Protein AF-0000000084400041 (afdb_homodimer)

pLDDT: mean 83.88, std 23.7, range [15.2, 98.75]

Secondary structure (DSSP, 8-state):
--------------------------------------------------------------HHHHHHHHHHHHHHHHHHHHHTHHHHHHHHH--EEEEEGGGTTSPPPBSPPPGGG---SSHHHHHHHHHHSPP--HHHHHHHHHHHS-TTSTTTTT-GGGTTHHHHHHH--HHHHHHHHHHHHHHHHHHHHTT--SS--GGGGTTS-GGGSEEEEEE--SHHHHHHHHHHHHIIIIIS---S-EEEEE-TTS---HHHHHHHHHHHT-EEEE-----TTS--THHHHHHHHH---SEEEEE-TTEEE-S-GGGGGGSHHHHHHSEEEEE-S-PPPTT-THHHHHT----SS-PPEEEEEEEEETTTTTTTHHHHHHHHHHHHT-HHHHTTT-SSSHHHHHHHHHHHT--BEE-SB--EEEEEEE-TTS-EEEEEEEEEEEEE----GGGTT-TT--PPEEEEE-TTGGG--S--HHHHTSEEEEESS-BTT-GGGGGEEEEE-SS-EEEEE-SS--STTSTT---S---EEEEEHHHHTTT-HHHHHHHHHHHHHHHHHH-/--------------------------------------------------------------HHHHHHHHHHHHHHHHHHHHHTHHHHHHHHH--EEEEEGGGTTSPPPBSPPPGGG---SSHHHHHHHHHHSPP--HHHHHHHHHHHS-TTSTTTTT-GGGTTHHHHHHH--HHHHHHHHHHHHHHHHHHHHTT--SS--GGGGTTS-GGGSEEEEEE--SHHHHHHHHHHHHIIIIIS---S-EEEEE-TTS---HHHHHHHHHHHT-EEEE-----TTS--THHHHHHHHH---SEEEEE-TTEEE-S-GGGGGGSHHHHHHSEEEEE-S-PPPTT-THHHHHT----TT-PPEEEEEEEEETTTTTTTHHHHHHHHHHHHT-HHHHTTT-SSSHHHHHHHHHHHT--BEE-SBPPEEEEEEE-TTS-EEEEEEEEEEEEE----GGGTT-TT--PPEEEEE-TTGGG--S--HHHHTSEEEEESS-BTT-GGGGGEEEEE-SS-EEEEE-SS--STTSTT---S---EEEEEHHHHTTT-HHHHHHHHHHHHHHHHHH-

Organism: NCBI:txid1296121

Nearest PDB structures (foldseek):
  3t7n-assembly1_A  TM=7.115E-01  e=1.017E-06  Homo sapiens
  3u2w-assembly1_B  TM=6.790E-01  e=1.138E-06  Homo sapiens
  5gvv-assembly1_A  TM=6.765E-01  e=2.997E-05  Streptococcus pneumoniae
  3tzt-assembly1_A  TM=6.043E-01  e=4.978E-05  Anaerococcus prevotii DSM 20548
  5tzi-assembly1_C  TM=4.618E-01  e=3.618E-03  Staphylococcus aureus

Foldseek 3Di:
DDPPCPDPPPDDDDPDDDDPPVPPDDPDDDDDPDPPDPPPPPPPPPPPPPVPPPPVPPPPCDPVNVVVVVVVCCVVVVVVCVVCVVVVVCVVVDDDDDDQVLQVLFDDWDQFDDCVVVQDLDQVSLLVVQLPFAQDQLVVQVVLLCVQVPPPFLCQPPPPLCPPLLVVLRPCGSVNLNVLSVLLVVLVVVCVVVPHDQFDDPVLCPVPDPLQQEAEEEEDFDALLVLLLVQQLCCQCPPQNAPRAYEYEYEPVGPPDPVVVVCVCVVRVYHYHYDDDQDPVRDRQLVVLRCVLPGSHQKYKYAYSQKHFLHHVVQQCQFPQCVVFFKEFEADRGAHRSSQNLCSSLNHHHHPLDHFGDVRIMIGGCCGSNNNLSNLSSQLSVLQVCCVSCVSRDPHSRVSSSSSSNNSNGTHHYAFFHKWFFWFQAWLAAHGHPDTFGQKIFDFGGHHPVSSSPSPDGGATTIIRRPRVLQGANHDLQTGGFKIKAKPPTTSRDPLCSQWHFDDPVTGGDTDGHDWDQDPPTVVHPVPHIDMDMDTVCVSSPVDSSVVVSSVCSVVSNVSSVD/DDPVPVPPDPPDPDPDDDDDDDDDDDDDDDDDDDDDDPDDPPPDPPVPPPVPPPPPPPPPCDPVNVVVVVVVCCVVVVVVCVVCVVVVVCVVVDDDDDDQVLQVLFDDWDQFDDCVVVQDLDQVSLLVVQLPFAQDQLVVQVVLLCVQVPDPFLCQPPPPLCPPLLVVLRPCGSVNLNVLSVLLVVLVVVCVVVPHDQFDDPVLCVVPDPLQQEAEEEEDFDALLVLLLVQQLCCQCPPQNAPRAYEYEYEPVGPPDPVVVVCVCVVRVYHYHYDDDQDPVRDRQLVVLRCVRPGSHQKYKYAYSQKHFLHHVVQQCQFPQCVVFFKEFEADRGAHRSSQNLCSSLNHHHHPLDHFGDVRIMIGGCCGSNNNVSNLSSQLSVLQVCCVSCVSRDPGSRVSSSSSSNNSNGTHHYAFFHKWFFWFQAWLAAHGHPDTFGQKIFTFGGHHPVSSSPSPDGGATTMIRRPRVLQGANHDLQTGGFKIKAKPPTTSRDPLCSQWHFDDPVTGGDTDGHDWDQDPPTVVHPVPHIDMDMDTVCVSSPVDSSVVVSSVCSVVSNVSSVD

Solvent-accessible surface area (backbone atoms only — not comparable to full-atom values): 61338 Å² total; per-residue (Å²): 128,82,75,77,70,78,78,74,86,73,77,69,73,75,81,76,80,85,79,74,79,65,77,73,72,78,76,77,78,77,80,77,72,78,72,76,79,76,74,72,76,75,74,79,77,74,77,76,76,72,80,78,76,77,75,77,75,72,81,72,71,48,70,64,53,51,47,48,50,51,46,48,49,44,60,57,43,43,54,52,42,58,76,35,34,68,58,53,52,40,61,73,46,54,39,72,47,77,43,58,57,22,38,64,58,54,68,75,68,42,52,45,62,65,73,87,71,67,71,58,83,42,71,66,51,22,51,49,50,43,70,63,40,37,60,49,48,47,79,40,45,42,44,60,8,24,56,39,24,25,55,75,34,56,48,26,76,67,38,70,83,51,60,81,33,64,66,58,26,52,64,49,39,34,69,52,30,53,48,55,51,48,50,54,52,51,49,55,49,49,40,44,73,72,68,46,79,52,58,46,55,72,78,78,46,67,90,49,54,77,74,54,28,44,30,36,42,35,49,51,37,48,72,62,44,32,56,35,30,50,52,25,45,44,34,42,47,72,69,52,53,50,83,61,45,35,40,36,31,25,44,75,90,31,64,73,50,64,66,59,50,51,48,50,30,67,73,58,62,44,42,83,40,76,47,85,74,77,44,91,85,64,57,62,70,64,51,55,58,52,44,60,72,68,45,76,44,45,30,37,39,39,37,37,25,57,28,37,59,64,49,48,69,76,60,54,72,61,11,50,51,30,70,72,29,24,22,32,32,34,54,45,77,53,38,77,48,42,67,47,43,57,33,46,50,36,55,44,76,42,57,65,76,61,60,37,41,32,70,50,36,39,38,42,26,32,55,17,67,79,3,42,39,35,35,31,52,52,46,20,46,54,44,64,75,32,47,93,78,35,46,86,72,32,89,60,66,33,42,31,50,56,49,28,27,38,34,49,35,36,50,33,25,56,40,38,40,48,54,25,33,21,8,18,47,29,46,66,65,28,43,82,38,92,51,76,30,16,30,28,34,34,35,48,34,59,49,45,68,90,44,49,57,36,59,83,67,70,56,54,60,26,32,41,32,32,78,50,45,66,75,37,43,66,53,46,42,85,35,51,65,37,28,32,40,31,50,61,58,34,46,52,78,42,76,71,42,59,35,48,43,62,40,78,71,88,66,28,45,43,76,44,64,50,43,54,46,6,39,82,86,39,76,64,20,63,60,73,56,42,41,72,43,74,44,49,35,47,63,72,50,64,65,34,73,66,35,55,46,52,58,56,44,28,50,56,52,45,52,52,46,68,106,131,80,77,76,72,73,79,73,80,75,82,76,78,80,79,85,77,80,86,82,88,92,85,80,92,86,84,83,81,89,78,89,76,85,76,82,83,78,79,74,84,77,78,81,77,73,79,78,76,72,80,78,79,79,77,78,77,71,82,74,73,48,70,66,54,50,45,48,51,50,46,48,48,44,60,59,42,44,54,53,42,58,76,36,34,67,57,54,52,40,61,74,46,52,39,71,48,76,45,57,57,23,39,63,58,54,67,76,69,42,53,44,62,66,73,86,71,68,72,57,84,42,71,66,52,21,52,51,51,43,69,64,40,37,60,48,48,48,82,41,45,43,44,60,8,23,55,39,25,25,54,77,33,57,48,28,77,67,37,72,83,50,60,80,33,63,66,58,27,51,64,49,39,33,69,51,29,51,48,54,50,47,50,54,51,51,49,56,49,48,40,45,74,74,68,46,80,52,59,46,55,71,78,80,47,66,90,50,56,76,74,53,29,44,29,35,42,37,48,52,37,48,72,63,44,33,57,36,30,48,52,26,46,44,35,41,47,73,71,53,52,50,81,61,45,33,39,37,33,25,43,75,91,31,66,75,49,64,66,59,49,49,48,50,29,66,74,57,62,44,42,83,41,76,48,85,75,77,42,93,84,65,58,61,69,62,50,54,56,53,45,60,71,66,44,76,43,46,27,36,38,38,37,37,24,56,29,37,60,62,49,47,70,76,60,53,73,59,11,51,51,31,69,72,30,25,22,32,32,35,54,45,76,52,39,77,47,43,68,47,42,57,32,48,49,36,54,44,76,42,58,67,76,60,60,37,40,32,71,50,35,39,38,41,26,32,55,18,67,79,4,42,40,35,35,31,52,51,47,20,45,53,44,63,74,33,48,90,78,35,45,84,71,33,90,59,67,32,42,30,50,56,50,27,28,39,34,49,36,36,49,34,24,56,42,38,41,49,53,26,32,21,8,18,46,28,45,66,64,28,44,83,39,94,52,77,30,16,32,27,34,35,37,49,35,57,48,44,68,91,44,49,56,36,61,82,66,72,56,56,62,26,32,42,34,34,78,50,45,67,77,37,42,65,54,46,40,86,36,51,64,37,27,33,38,32,52,60,58,35,46,52,80,41,77,70,42,58,34,48,43,65,38,78,70,87,68,29,43,44,76,43,65,52,44,53,45,7,39,83,85,39,78,63,21,63,60,72,56,42,39,70,43,76,42,50,35,46,63,72,49,64,66,34,72,66,35,55,48,52,58,56,45,28,48,56,54,46,51,51,47,68,106

InterPro domains:
  IPR022751 Alpha-mannosyltransferase [PF11051] (214-337)
  IPR022751 Alpha-mannosyltransferase [PF11051] (357-443)
  IPR029044 Nucleotide-diphospho-sugar transferases [SSF53448] (216-408)

Radius of gyration: 38.24 Å; Cα contacts (8 Å, |Δi|>4): 2028; chains: 2; bounding box: 126×103×110 Å

Sequence (1126 aa):
MIPFTPPTAYVRLPISSPPSESSTAYSPCSSRSSSPQTQSYLLKSSPLAYPMSSSSKRFRIRPIQAFIILSILLVVSLPLLHYRREEVKGYFQSNYIKTDISQKHIPPPSGGLSEHLKIPLTLEARLNHLLAKPALWQWEMELQNRHQCPFYTFSRNTYFFHDGKPEQWEKVSPTEIRRYRSKMIDYLRTVEREGGKLVWDDSMERDIPLEDRRGIILTGGEGKSLARLKINLHMLRNILRTTLPIEVYHFPDELQDANERAKLVQEYDIRLKEVNGKAPDGKSWLIKNSAFLASNFTEFVYMDSDNIPLVDPRTLFDSIEYQQSGSVFWADLNKDHPDNAIFRIVGKTCTDEHWPAEAGQMLFDKRGNSGLNLAILHLSNHMMTNPDMYGFLSYGDKDTFRFSFYALGLPYQQAPKIFATTGGYQTQNGESSLDFCGHSMIQWGLTPLSARHDPSYHPPPAFLHTILAKHRQNLQPSKLFSHIKRPRLDGIAEPLLVRTLYEFTGDCFALTLKGPDGAPDAENSMRDGQGVDMYPLKDVLNDGHVWKEVERLSEDFVKINQNMIPFTPPTAYVRLPISSPPSESSTAYSPCSSRSSSPQTQSYLLKSSPLAYPMSSSSKRFRIRPIQAFIILSILLVVSLPLLHYRREEVKGYFQSNYIKTDISQKHIPPPSGGLSEHLKIPLTLEARLNHLLAKPALWQWEMELQNRHQCPFYTFSRNTYFFHDGKPEQWEKVSPTEIRRYRSKMIDYLRTVEREGGKLVWDDSMERDIPLEDRRGIILTGGEGKSLARLKINLHMLRNILRTTLPIEVYHFPDELQDANERAKLVQEYDIRLKEVNGKAPDGKSWLIKNSAFLASNFTEFVYMDSDNIPLVDPRTLFDSIEYQQSGSVFWADLNKDHPDNAIFRIVGKTCTDEHWPAEAGQMLFDKRGNSGLNLAILHLSNHMMTNPDMYGFLSYGDKDTFRFSFYALGLPYQQAPKIFATTGGYQTQNGESSLDFCGHSMIQWGLTPLSARHDPSYHPPPAFLHTILAKHRQNLQPSKLFSHIKRPRLDGIAEPLLVRTLYEFTGDCFALTLKGPDGAPDAENSMRDGQGVDMYPLKDVLNDGHVWKEVERLSEDFVKINQN

Structure (mmCIF, N/CA/C/O backbone):
data_AF-0000000084400041-model_v1
#
loop_
_entity.id
_entity.type
_entity.pdbx_description
1 polymer 'Alpha 1,2-mannosyltransferase'
#
loop_
_atom_site.group_PDB
_atom_site.id
_atom_site.type_symbol
_atom_site.label_atom_id
_atom_site.label_alt_id
_atom_site.label_comp_id
_atom_site.label_asym_id
_atom_site.label_entity_id
_atom_site.label_seq_id
_atom_site.pdbx_PDB_ins_code
_atom_site.Cartn_x
_atom_site.Cartn_y
_atom_site.Cartn_z
_atom_site.occupancy
_atom_site.B_iso_or_equiv
_atom_site.auth_seq_id
_atom_site.auth_comp_id
_atom_site.auth_asym_id
_atom_site.auth_atom_id
_atom_site.pdbx_PDB_model_num
ATOM 1 N N . MET A 1 1 ? -43.969 3.939 -29.812 1 18.12 1 MET A N 1
ATOM 2 C CA . MET A 1 1 ? -43.375 4.785 -28.797 1 18.12 1 MET A CA 1
ATOM 3 C C . MET A 1 1 ? -44.094 4.66 -27.469 1 18.12 1 MET A C 1
ATOM 5 O O . MET A 1 1 ? -44.219 5.633 -26.719 1 18.12 1 MET A O 1
ATOM 9 N N . ILE A 1 2 ? -44.688 3.596 -27.156 1 20.03 2 ILE A N 1
ATOM 10 C CA . ILE A 1 2 ? -45.875 3.623 -26.328 1 20.03 2 ILE A CA 1
ATOM 11 C C . ILE A 1 2 ? -45.531 4.133 -24.938 1 20.03 2 ILE A C 1
ATOM 13 O O . ILE A 1 2 ? -44.531 3.76 -24.359 1 20.03 2 ILE A O 1
ATOM 17 N N . PRO A 1 3 ? -46.125 5.168 -24.406 1 20.48 3 PRO A N 1
ATOM 18 C CA . PRO A 1 3 ? -46.125 6.184 -23.359 1 20.48 3 PRO A CA 1
ATOM 19 C C . PRO A 1 3 ? -46.281 5.59 -21.953 1 20.48 3 PRO A C 1
ATOM 21 O O . PRO A 1 3 ? -46.5 6.324 -21 1 20.48 3 PRO A O 1
ATOM 24 N N . PHE A 1 4 ? -45.625 4.477 -21.844 1 20.22 4 PHE A N 1
ATOM 25 C CA . PHE A 1 4 ? -46 3.596 -20.75 1 20.22 4 PHE A CA 1
ATOM 26 C C . PHE A 1 4 ? -45.781 4.27 -19.406 1 20.22 4 PHE A C 1
ATOM 28 O O . PHE A 1 4 ? -44.688 4.766 -19.141 1 20.22 4 PHE A O 1
ATOM 35 N N . THR A 1 5 ? -46.812 4.824 -18.828 1 19.77 5 THR A N 1
ATOM 36 C CA . THR A 1 5 ? -47.219 5.719 -17.766 1 19.77 5 THR A CA 1
ATOM 37 C C . THR A 1 5 ? -46.875 5.133 -16.391 1 19.77 5 THR A C 1
ATOM 39 O O . THR A 1 5 ? -47.438 4.133 -15.977 1 19.77 5 THR A O 1
ATOM 42 N N . PRO A 1 6 ? -45.656 5.059 -16.062 1 20.03 6 PRO A N 1
ATOM 43 C CA . PRO A 1 6 ? -45.25 4.164 -14.969 1 20.03 6 PRO A CA 1
ATOM 44 C C . PRO A 1 6 ? -45.812 4.621 -13.617 1 20.03 6 PRO A C 1
ATOM 46 O O . PRO A 1 6 ? -45.531 5.738 -13.18 1 20.03 6 PRO A O 1
ATOM 49 N N . PRO A 1 7 ? -46.969 4.188 -13.234 1 18.14 7 PRO A N 1
ATOM 50 C CA . PRO A 1 7 ? -47.75 4.801 -12.156 1 18.14 7 PRO A CA 1
ATOM 51 C C . PRO A 1 7 ? -47 4.828 -10.828 1 18.14 7 PRO A C 1
ATOM 53 O O . PRO A 1 7 ? -46.031 4.059 -10.633 1 18.14 7 PRO A O 1
ATOM 56 N N . THR A 1 8 ? -47.125 5.863 -9.961 1 18.53 8 THR A N 1
ATOM 57 C CA . THR A 1 8 ? -46.719 6.68 -8.82 1 18.53 8 THR A CA 1
ATOM 58 C C . THR A 1 8 ? -46.938 5.93 -7.508 1 18.53 8 THR A C 1
ATOM 60 O O . THR A 1 8 ? -46.719 6.484 -6.43 1 18.53 8 THR A O 1
ATOM 63 N N . ALA A 1 9 ? -46.969 4.551 -7.586 1 17.33 9 ALA A N 1
ATOM 64 C CA . ALA A 1 9 ? -47.875 4.176 -6.492 1 17.33 9 ALA A CA 1
ATOM 65 C C . ALA A 1 9 ? -47.25 4.523 -5.137 1 17.33 9 ALA A C 1
ATOM 67 O O . ALA A 1 9 ? -46.062 4.262 -4.902 1 17.33 9 ALA A O 1
ATOM 68 N N . TYR A 1 10 ? -47.812 5.449 -4.285 1 17.5 10 TYR A N 1
ATOM 69 C CA . TYR A 1 10 ? -47.688 6.285 -3.094 1 17.5 10 TYR A CA 1
ATOM 70 C C . TYR A 1 10 ? -47.531 5.434 -1.842 1 17.5 10 TYR A C 1
ATOM 72 O O . TYR A 1 10 ? -46.75 5.77 -0.954 1 17.5 10 TYR A O 1
ATOM 80 N N . VAL A 1 11 ? -48.062 4.23 -1.635 1 16.67 11 VAL A N 1
ATOM 81 C CA . VAL A 1 11 ? -48.938 4.328 -0.474 1 16.67 11 VAL A CA 1
ATOM 82 C C . VAL A 1 11 ? -48.156 4.023 0.798 1 16.67 11 VAL A C 1
ATOM 84 O O . VAL A 1 11 ? -48.562 4.43 1.893 1 16.67 11 VAL A O 1
ATOM 87 N N . ARG A 1 12 ? -46.875 3.668 0.849 1 16.41 12 ARG A N 1
ATOM 88 C CA . ARG A 1 12 ? -46.875 2.516 1.745 1 16.41 12 ARG A CA 1
ATOM 89 C C . ARG A 1 12 ? -47 2.955 3.201 1 16.41 12 ARG A C 1
ATOM 91 O O . ARG A 1 12 ? -47.094 2.119 4.102 1 16.41 12 ARG A O 1
ATOM 98 N N . LEU A 1 13 ? -46.812 4.152 3.66 1 18.33 13 LEU A N 1
ATOM 99 C CA . LEU A 1 13 ? -45.969 4.086 4.848 1 18.33 13 LEU A CA 1
ATOM 100 C C . LEU A 1 13 ? -46.781 3.656 6.066 1 18.33 13 LEU A C 1
ATOM 102 O O . LEU A 1 13 ? -46.281 3.707 7.195 1 18.33 13 LEU A O 1
ATOM 106 N N . PRO A 1 14 ? -47.531 2.584 5.98 1 16.56 14 PRO A N 1
ATOM 107 C CA . PRO A 1 14 ? -48.5 2.625 7.082 1 16.56 14 PRO A CA 1
ATOM 108 C C . PRO A 1 14 ? -47.844 2.697 8.453 1 16.56 14 PRO A C 1
ATOM 110 O O . PRO A 1 14 ? -46.688 2.277 8.602 1 16.56 14 PRO A O 1
ATOM 113 N N . ILE A 1 15 ? -48.344 3.502 9.438 1 18.3 15 ILE A N 1
ATOM 114 C CA . ILE A 1 15 ? -48.25 4.156 10.742 1 18.3 15 ILE A CA 1
ATOM 115 C C . ILE A 1 15 ? -48.344 3.111 11.852 1 18.3 15 ILE A C 1
ATOM 117 O O . ILE A 1 15 ? -48.312 3.447 13.031 1 18.3 15 ILE A O 1
ATOM 121 N N . SER A 1 16 ? -48.312 1.705 11.438 1 15.2 16 SER A N 1
ATOM 122 C CA . SER A 1 16 ? -49.281 1.096 12.344 1 15.2 16 SER A CA 1
ATOM 123 C C . SER A 1 16 ? -48.875 1.288 13.797 1 15.2 16 SER A C 1
ATOM 125 O O . SER A 1 16 ? -47.75 1.748 14.078 1 15.2 16 SER A O 1
ATOM 127 N N . SER A 1 17 ? -48.781 0.179 14.516 1 15.86 17 SER A N 1
ATOM 128 C CA . SER A 1 17 ? -49.781 -0.266 15.508 1 15.86 17 SER A CA 1
ATOM 129 C C . SER A 1 17 ? -49.281 0.04 16.922 1 15.86 17 SER A C 1
ATOM 131 O O . SER A 1 17 ? -50.031 0.621 17.719 1 15.86 17 SER A O 1
ATOM 133 N N . PRO A 1 18 ? -48.5 -0.843 17.594 1 17.91 18 PRO A N 1
ATOM 134 C CA . PRO A 1 18 ? -49.25 -1.538 18.641 1 17.91 18 PRO A CA 1
ATOM 135 C C . PRO A 1 18 ? -49.094 -0.887 20 1 17.91 18 PRO A C 1
ATOM 137 O O . PRO A 1 18 ? -48.125 -0.138 20.234 1 17.91 18 PRO A O 1
ATOM 140 N N . PRO A 1 19 ? -49.906 -1.294 20.953 1 17.41 19 PRO A N 1
ATOM 141 C CA . PRO A 1 19 ? -50.594 -0.922 22.188 1 17.41 19 PRO A CA 1
ATOM 142 C C . PRO A 1 19 ? -49.688 -0.872 23.391 1 17.41 19 PRO A C 1
ATOM 144 O O . PRO A 1 19 ? -48.594 -1.494 23.375 1 17.41 19 PRO A O 1
ATOM 147 N N . SER A 1 20 ? -49.812 0.154 24.125 1 17.95 20 SER A N 1
ATOM 148 C CA . SER A 1 20 ? -49.375 0.788 25.359 1 17.95 20 SER A CA 1
ATOM 149 C C . SER A 1 20 ? -49.406 -0.193 26.531 1 17.95 20 SER A C 1
ATOM 151 O O . SER A 1 20 ? -49.312 0.211 27.688 1 17.95 20 SER A O 1
ATOM 153 N N . GLU A 1 21 ? -49.156 -1.556 26.172 1 16.44 21 GLU A N 1
ATOM 154 C CA . GLU A 1 21 ? -49.656 -2.359 27.281 1 16.44 21 GLU A CA 1
ATOM 155 C C . GLU A 1 21 ? -49.031 -1.958 28.609 1 16.44 21 GLU A C 1
ATOM 157 O O . GLU A 1 21 ? -47.812 -1.952 28.734 1 16.44 21 GLU A O 1
ATOM 162 N N . SER A 1 22 ? -49.656 -1.087 29.297 1 17.33 22 SER A N 1
ATOM 163 C CA . SER A 1 22 ? -49.469 -0.465 30.609 1 17.33 22 SER A CA 1
ATOM 164 C C . SER A 1 22 ? -49.281 -1.516 31.703 1 17.33 22 SER A C 1
ATOM 166 O O . SER A 1 22 ? -49.281 -1.189 32.875 1 17.33 22 SER A O 1
ATOM 168 N N . SER A 1 23 ? -49.062 -2.826 31.281 1 15.82 23 SER A N 1
ATOM 169 C CA . SER A 1 23 ? -49.562 -3.697 32.344 1 15.82 23 SER A CA 1
ATOM 170 C C . SER A 1 23 ? -48.906 -3.373 33.688 1 15.82 23 SER A C 1
ATOM 172 O O . SER A 1 23 ? -47.688 -3.111 33.719 1 15.82 23 SER A O 1
ATOM 174 N N . THR A 1 24 ? -49.656 -2.945 34.625 1 17.61 24 THR A N 1
ATOM 175 C CA . THR A 1 24 ? -49.688 -2.465 36 1 17.61 24 THR A CA 1
ATOM 176 C C . THR A 1 24 ? -49.031 -3.471 36.938 1 17.61 24 THR A C 1
ATOM 178 O O . THR A 1 24 ? -49.062 -3.309 38.156 1 17.61 24 THR A O 1
ATOM 181 N N . ALA A 1 25 ? -48.312 -4.48 36.312 1 15.45 25 ALA A N 1
ATOM 182 C CA . ALA A 1 25 ? -48.469 -5.641 37.188 1 15.45 25 ALA A CA 1
ATOM 183 C C . ALA A 1 25 ? -48.188 -5.273 38.656 1 15.45 25 ALA A C 1
ATOM 185 O O . ALA A 1 25 ? -47.594 -4.227 38.906 1 15.45 25 ALA A O 1
ATOM 186 N N . TYR A 1 26 ? -47.469 -6.191 39.25 1 16.02 26 TYR A N 1
ATOM 187 C CA . TYR A 1 26 ? -47.75 -7.059 40.406 1 16.02 26 TYR A CA 1
ATOM 188 C C . TYR A 1 26 ? -47.156 -6.477 41.688 1 16.02 26 TYR A C 1
ATOM 190 O O . TYR A 1 26 ? -46.031 -5.965 41.688 1 16.02 26 TYR A O 1
ATOM 198 N N . SER A 1 27 ? -48 -5.996 42.5 1 17.12 27 SER A N 1
ATOM 199 C CA . SER A 1 27 ? -47.938 -5.363 43.812 1 17.12 27 SER A CA 1
ATOM 200 C C . SER A 1 27 ? -47.062 -6.168 44.781 1 17.12 27 SER A C 1
ATOM 202 O O . SER A 1 27 ? -46.938 -5.812 45.969 1 17.12 27 SER A O 1
ATOM 204 N N . PRO A 1 28 ? -46.406 -7.312 44.25 1 17.16 28 PRO A N 1
ATOM 205 C CA . PRO A 1 28 ? -46.5 -8.25 45.375 1 17.16 28 PRO A CA 1
ATOM 206 C C . PRO A 1 28 ? -45.875 -7.688 46.656 1 17.16 28 PRO A C 1
ATOM 208 O O . PRO A 1 28 ? -45 -6.805 46.594 1 17.16 28 PRO A O 1
ATOM 211 N N . CYS A 1 29 ? -46.531 -8 47.688 1 17.23 29 CYS A N 1
ATOM 212 C CA . CYS A 1 29 ? -46.594 -7.707 49.125 1 17.23 29 CYS A CA 1
ATOM 213 C C . CYS A 1 29 ? -45.25 -7.934 49.781 1 17.23 29 CYS A C 1
ATOM 215 O O . CYS A 1 29 ? -44.406 -8.664 49.281 1 17.23 29 CYS A O 1
ATOM 217 N N . SER A 1 30 ? -45.25 -7.477 50.906 1 16.77 30 SER A N 1
ATOM 218 C CA . SER A 1 30 ? -44.438 -6.988 52.031 1 16.77 30 SER A CA 1
ATOM 219 C C . SER A 1 30 ? -43.688 -8.125 52.688 1 16.77 30 SER A C 1
ATOM 221 O O . SER A 1 30 ? -44.188 -9.227 52.844 1 16.77 30 SER A O 1
ATOM 223 N N . SER A 1 31 ? -42.406 -8.141 52.375 1 18.34 31 SER A N 1
ATOM 224 C CA . SER A 1 31 ? -41.312 -9.016 52.812 1 18.34 31 SER A CA 1
ATOM 225 C C . SER A 1 31 ? -41.375 -9.227 54.312 1 18.34 31 SER A C 1
ATOM 227 O O . SER A 1 31 ? -41.375 -8.258 55.062 1 18.34 31 SER A O 1
ATOM 229 N N . ARG A 1 32 ? -42.25 -10.188 54.719 1 17.33 32 ARG A N 1
ATOM 230 C CA . ARG A 1 32 ? -42.438 -10.562 56.125 1 17.33 32 ARG A CA 1
ATOM 231 C C . ARG A 1 32 ? -41.094 -10.664 56.844 1 17.33 32 ARG A C 1
ATOM 233 O O . ARG A 1 32 ? -40.094 -11.125 56.281 1 17.33 32 ARG A O 1
ATOM 240 N N . SER A 1 33 ? -40.938 -9.992 57.875 1 17.94 33 SER A N 1
ATOM 241 C CA . SER A 1 33 ? -39.938 -9.5 58.844 1 17.94 33 SER A CA 1
ATOM 242 C C . SER A 1 33 ? -39.281 -10.648 59.594 1 17.94 33 SER A C 1
ATOM 244 O O . SER A 1 33 ? -38.281 -10.445 60.281 1 17.94 33 SER A O 1
ATOM 246 N N . SER A 1 34 ? -39.812 -11.945 59.281 1 18.02 34 SER A N 1
ATOM 247 C CA . SER A 1 34 ? -39.75 -12.617 60.594 1 18.02 34 SER A CA 1
ATOM 248 C C . SER A 1 34 ? -38.312 -12.727 61.094 1 18.02 34 SER A C 1
ATOM 250 O O . SER A 1 34 ? -37.375 -12.758 60.281 1 18.02 34 SER A O 1
ATOM 252 N N . SER A 1 35 ? -38.094 -12.523 62.375 1 19.56 35 SER A N 1
ATOM 253 C CA . SER A 1 35 ? -37.125 -12.203 63.438 1 19.56 35 SER A CA 1
ATOM 254 C C . SER A 1 35 ? -36.188 -13.367 63.688 1 19.56 35 SER A C 1
ATOM 256 O O . SER A 1 35 ? -35.281 -13.266 64.5 1 19.56 35 SER A O 1
ATOM 258 N N . PRO A 1 36 ? -36.125 -14.344 62.688 1 20.08 36 PRO A N 1
ATOM 259 C CA . PRO A 1 36 ? -35.844 -15.508 63.531 1 20.08 36 PRO A CA 1
ATOM 260 C C . PRO A 1 36 ? -34.562 -15.336 64.375 1 20.08 36 PRO A C 1
ATOM 262 O O . PRO A 1 36 ? -33.719 -14.531 64 1 20.08 36 PRO A O 1
ATOM 265 N N . GLN A 1 37 ? -34.562 -15.938 65.562 1 21 37 GLN A N 1
ATOM 266 C CA . GLN A 1 37 ? -33.844 -15.969 66.812 1 21 37 GLN A CA 1
ATOM 267 C C . GLN A 1 37 ? -32.469 -16.578 66.688 1 21 37 GLN A C 1
ATOM 269 O O . GLN A 1 37 ? -32.312 -17.734 66.312 1 21 37 GLN A O 1
ATOM 274 N N . THR A 1 38 ? -31.625 -15.867 65.938 1 21.47 38 THR A N 1
ATOM 275 C CA . THR A 1 38 ? -30.312 -16.391 65.562 1 21.47 38 THR A CA 1
ATOM 276 C C . THR A 1 38 ? -29.547 -16.844 66.812 1 21.47 38 THR A C 1
ATOM 278 O O . THR A 1 38 ? -29.203 -16.016 67.688 1 21.47 38 THR A O 1
ATOM 281 N N . GLN A 1 39 ? -30 -18.016 67.375 1 20.95 39 GLN A N 1
ATOM 282 C CA . GLN A 1 39 ? -29.391 -18.547 68.562 1 20.95 39 GLN A CA 1
ATOM 283 C C . GLN A 1 39 ? -27.859 -18.578 68.438 1 20.95 39 GLN A C 1
ATOM 285 O O . GLN A 1 39 ? -27.328 -18.891 67.375 1 20.95 39 GLN A O 1
ATOM 290 N N . SER A 1 40 ? -27.188 -17.781 69.312 1 22.12 40 SER A N 1
ATOM 291 C CA . SER A 1 40 ? -25.812 -17.359 69.562 1 22.12 40 SER A CA 1
ATOM 292 C C . SER A 1 40 ? -24.906 -18.547 69.75 1 22.12 40 SER A C 1
ATOM 294 O O . SER A 1 40 ? -23.719 -18.391 70.062 1 22.12 40 SER A O 1
ATOM 296 N N . TYR A 1 41 ? -25.203 -19.734 69.062 1 21.3 41 TYR A N 1
ATOM 297 C CA . TYR A 1 41 ? -24.516 -20.828 69.75 1 21.3 41 TYR A CA 1
ATOM 298 C C . TYR A 1 41 ? -23.016 -20.578 69.812 1 21.3 41 TYR A C 1
ATOM 300 O O . TYR A 1 41 ? -22.438 -20.094 68.812 1 21.3 41 TYR A O 1
ATOM 308 N N . LEU A 1 42 ? -22.469 -20.328 71 1 22.41 42 LEU A N 1
ATOM 309 C CA . LEU A 1 42 ? -21.172 -19.984 71.562 1 22.41 42 LEU A CA 1
ATOM 310 C C . LEU A 1 42 ? -20.125 -21.031 71.188 1 22.41 42 LEU A C 1
ATOM 312 O O . LEU A 1 42 ? -20.125 -22.125 71.75 1 22.41 42 LEU A O 1
ATOM 316 N N . LEU A 1 43 ? -20.188 -21.5 69.875 1 20.72 43 LEU A N 1
ATOM 317 C CA . LEU A 1 43 ? -19.375 -22.719 69.812 1 20.72 43 LEU A CA 1
ATOM 318 C C . LEU A 1 43 ? -17.953 -22.453 70.25 1 20.72 43 LEU A C 1
ATOM 320 O O . LEU A 1 43 ? -17.359 -21.438 69.938 1 20.72 43 LEU A O 1
ATOM 324 N N . LYS A 1 44 ? -17.484 -23.172 71.312 1 24.83 44 LYS A N 1
ATOM 325 C CA . LYS A 1 44 ? -16.297 -23.281 72.188 1 24.83 44 LYS A CA 1
ATOM 326 C C . LYS A 1 44 ? -15.078 -23.672 71.312 1 24.83 44 LYS A C 1
ATOM 328 O O . LYS A 1 44 ? -15.016 -24.781 70.812 1 24.83 44 LYS A O 1
ATOM 333 N N . SER A 1 45 ? -14.625 -22.781 70.375 1 22.62 45 SER A N 1
ATOM 334 C CA . SER A 1 45 ? -13.531 -23.125 69.438 1 22.62 45 SER A CA 1
ATOM 335 C C . SER A 1 45 ? -12.273 -23.5 70.25 1 22.62 45 SER A C 1
ATOM 337 O O . SER A 1 45 ? -11.742 -22.688 71 1 22.62 45 SER A O 1
ATOM 339 N N . SER A 1 46 ? -12.305 -24.703 70.812 1 25.33 46 SER A N 1
ATOM 340 C CA . SER A 1 46 ? -11.148 -25.125 71.562 1 25.33 46 SER A CA 1
ATOM 341 C C . SER A 1 46 ? -9.859 -24.984 70.75 1 25.33 46 SER A C 1
ATOM 343 O O . SER A 1 46 ? -9.836 -25.328 69.562 1 25.33 46 SER A O 1
ATOM 345 N N . PRO A 1 47 ? -8.922 -24.094 71.188 1 25.44 47 PRO A N 1
ATOM 346 C CA . PRO A 1 47 ? -7.672 -23.625 70.625 1 25.44 47 PRO A CA 1
ATOM 347 C C . PRO A 1 47 ? -6.68 -24.75 70.312 1 25.44 47 PRO A C 1
ATOM 349 O O . PRO A 1 47 ? -6.176 -25.359 71.25 1 25.44 47 PRO A O 1
ATOM 352 N N . LEU A 1 48 ? -7.121 -25.922 69.688 1 24.22 48 LEU A N 1
ATOM 353 C CA . LEU A 1 48 ? -6.125 -26.984 69.75 1 24.22 48 LEU A CA 1
ATOM 354 C C . LEU A 1 48 ? -4.793 -26.516 69.188 1 24.22 48 LEU A C 1
ATOM 356 O O . LEU A 1 48 ? -4.738 -25.984 68.062 1 24.22 48 LEU A O 1
ATOM 360 N N . ALA A 1 49 ? -3.771 -26.203 70 1 25.56 49 ALA A N 1
ATOM 361 C CA . ALA A 1 49 ? -2.389 -25.734 69.875 1 25.56 49 ALA A CA 1
ATOM 362 C C . ALA A 1 49 ? -1.542 -26.719 69.062 1 25.56 49 ALA A C 1
ATOM 364 O O . ALA A 1 49 ? -1.167 -27.781 69.562 1 25.56 49 ALA A O 1
ATOM 365 N N . TYR A 1 50 ? -2.062 -27.25 67.938 1 25.22 50 TYR A N 1
ATOM 366 C CA . TYR A 1 50 ? -1.17 -28.297 67.438 1 25.22 50 TYR A CA 1
ATOM 367 C C . TYR A 1 50 ? 0.207 -27.734 67.125 1 25.22 50 TYR A C 1
ATOM 369 O O . TYR A 1 50 ? 0.317 -26.672 66.5 1 25.22 50 TYR A O 1
ATOM 377 N N . PRO A 1 51 ? 1.294 -28.062 67.938 1 29.92 51 PRO A N 1
ATOM 378 C CA . PRO A 1 51 ? 2.678 -27.594 67.75 1 29.92 51 PRO A CA 1
ATOM 379 C C . PRO A 1 51 ? 3.287 -27.953 66.438 1 29.92 51 PRO A C 1
ATOM 381 O O . PRO A 1 51 ? 3.316 -29.125 66.062 1 29.92 51 PRO A O 1
ATOM 384 N N . MET A 1 52 ? 2.82 -27.328 65.312 1 26.52 52 MET A N 1
ATOM 385 C CA . MET A 1 52 ? 3.363 -27.719 64 1 26.52 52 MET A CA 1
ATOM 386 C C . MET A 1 52 ? 4.883 -27.562 64 1 26.52 52 MET A C 1
ATOM 388 O O . MET A 1 52 ? 5.398 -26.453 64.188 1 26.52 52 MET A O 1
ATOM 392 N N . SER A 1 53 ? 5.633 -28.609 64.5 1 28.72 53 SER A N 1
ATOM 393 C CA . SER A 1 53 ? 7.086 -28.734 64.438 1 28.72 53 SER A CA 1
ATOM 394 C C . SER A 1 53 ? 7.582 -28.625 62.969 1 28.72 53 SER A C 1
ATOM 396 O O . SER A 1 53 ? 7.105 -29.328 62.094 1 28.72 53 SER A O 1
ATOM 398 N N . SER A 1 54 ? 7.785 -27.438 62.469 1 29.7 54 SER A N 1
ATOM 399 C CA . SER A 1 54 ? 8.305 -27.047 61.156 1 29.7 54 SER A CA 1
ATOM 400 C C . SER A 1 54 ? 9.602 -27.781 60.844 1 29.7 54 SER A C 1
ATOM 402 O O . SER A 1 54 ? 10.656 -27.469 61.406 1 29.7 54 SER A O 1
ATOM 404 N N . SER A 1 55 ? 9.648 -29.172 60.875 1 30.66 55 SER A N 1
ATOM 405 C CA . SER A 1 55 ? 10.898 -29.797 60.469 1 30.66 55 SER A CA 1
ATOM 406 C C . SER A 1 55 ? 11.266 -29.422 59.031 1 30.66 55 SER A C 1
ATOM 408 O O . SER A 1 55 ? 10.477 -29.641 58.125 1 30.66 55 SER A O 1
ATOM 410 N N . SER A 1 56 ? 11.906 -28.328 58.844 1 32.28 56 SER A N 1
ATOM 411 C CA . SER A 1 56 ? 12.492 -27.859 57.594 1 32.28 56 SER A CA 1
ATOM 412 C C . SER A 1 56 ? 13.344 -28.953 56.938 1 32.28 56 SER A C 1
ATOM 414 O O . SER A 1 56 ? 14.438 -29.266 57.438 1 32.28 56 SER A O 1
ATOM 416 N N . LYS A 1 57 ? 12.812 -30.156 56.594 1 37.34 57 LYS A N 1
ATOM 417 C CA . LYS A 1 57 ? 13.617 -31.078 55.781 1 37.34 57 LYS A CA 1
ATOM 418 C C . LYS A 1 57 ? 14.273 -30.359 54.625 1 37.34 57 LYS A C 1
ATOM 420 O O . LYS A 1 57 ? 13.586 -29.812 53.75 1 37.34 57 LYS A O 1
ATOM 425 N N . ARG A 1 58 ? 15.406 -29.844 54.812 1 36.25 58 ARG A N 1
ATOM 426 C CA . ARG A 1 58 ? 16.359 -29.375 53.812 1 36.25 58 ARG A CA 1
ATOM 427 C C . ARG A 1 58 ? 16.516 -30.375 52.688 1 36.25 58 ARG A C 1
ATOM 429 O O . ARG A 1 58 ? 16.891 -31.531 52.938 1 36.25 58 ARG A O 1
ATOM 436 N N . PHE A 1 59 ? 15.656 -30.422 51.781 1 40.28 59 PHE A N 1
ATOM 437 C CA . PHE A 1 59 ? 15.891 -31.234 50.594 1 40.28 59 PHE A CA 1
ATOM 438 C C . PHE A 1 59 ? 17.297 -30.984 50.031 1 40.28 59 PHE A C 1
ATOM 440 O O . PHE A 1 59 ? 17.578 -29.906 49.531 1 40.28 59 PHE A O 1
ATOM 447 N N . ARG A 1 60 ? 18.375 -31.453 50.75 1 40.53 60 ARG A N 1
ATOM 448 C CA . ARG A 1 60 ? 19.75 -31.5 50.25 1 40.53 60 ARG A CA 1
ATOM 449 C C . ARG A 1 60 ? 19.859 -32.344 49 1 40.53 60 ARG A C 1
ATOM 451 O O . ARG A 1 60 ? 19.75 -33.562 49.062 1 40.53 60 ARG A O 1
ATOM 458 N N . ILE A 1 61 ? 19.484 -31.875 47.938 1 51.34 61 ILE A N 1
ATOM 459 C CA . ILE A 1 61 ? 19.797 -32.594 46.719 1 51.34 61 ILE A CA 1
ATOM 460 C C . ILE A 1 61 ? 21.297 -32.781 46.594 1 51.34 61 ILE A C 1
ATOM 462 O O . ILE A 1 61 ? 22.047 -31.797 46.562 1 51.34 61 ILE A O 1
ATOM 466 N N . ARG A 1 62 ? 21.891 -33.844 47 1 54.62 62 ARG A N 1
ATOM 467 C CA . ARG A 1 62 ? 23.312 -34.156 46.844 1 54.62 62 ARG A CA 1
ATOM 468 C C . ARG A 1 62 ? 23.75 -33.938 45.406 1 54.62 62 ARG A C 1
ATOM 470 O O . ARG A 1 62 ? 22.969 -34.062 44.469 1 54.62 62 ARG A O 1
ATOM 477 N N . PRO A 1 63 ? 24.969 -33.469 45.25 1 62.34 63 PRO A N 1
ATOM 478 C CA . PRO A 1 63 ? 25.516 -33.156 43.938 1 62.34 63 PRO A CA 1
ATOM 479 C C . PRO A 1 63 ? 25.297 -34.312 42.938 1 62.34 63 PRO A C 1
ATOM 481 O O . PRO A 1 63 ? 25.016 -34.062 41.781 1 62.34 63 PRO A O 1
ATOM 484 N N . ILE A 1 64 ? 25.234 -35.531 43.438 1 63.75 64 ILE A N 1
ATOM 485 C CA . ILE A 1 64 ? 25.078 -36.656 42.562 1 63.75 64 ILE A CA 1
ATOM 486 C C . ILE A 1 64 ? 23.625 -36.719 42.031 1 63.75 64 ILE A C 1
ATOM 488 O O . ILE A 1 64 ? 23.391 -37.031 40.875 1 63.75 64 ILE A O 1
ATOM 492 N N . GLN A 1 65 ? 22.734 -36.375 42.938 1 61.41 65 GLN A N 1
ATOM 493 C CA . GLN A 1 65 ? 21.328 -36.375 42.531 1 61.41 65 GLN A CA 1
ATOM 494 C C . GLN A 1 65 ? 21.031 -35.219 41.562 1 61.41 65 GLN A C 1
ATOM 496 O O . GLN A 1 65 ? 20.312 -35.406 40.562 1 61.41 65 GLN A O 1
ATOM 501 N N . ALA A 1 66 ? 21.641 -34.094 41.906 1 65 66 ALA A N 1
ATOM 502 C CA . ALA A 1 66 ? 21.531 -32.969 40.969 1 65 66 ALA A CA 1
ATOM 503 C C . ALA A 1 66 ? 22.125 -33.344 39.594 1 65 66 ALA A C 1
ATOM 505 O O . ALA A 1 66 ? 21.562 -33 38.562 1 65 66 ALA A O 1
ATOM 506 N N . PHE A 1 67 ? 23.203 -34.062 39.688 1 67.56 67 PHE A N 1
ATOM 507 C CA . PHE A 1 67 ? 23.859 -34.5 38.469 1 67.56 67 PHE A CA 1
ATOM 508 C C . PHE A 1 67 ? 22.984 -35.5 37.719 1 67.56 67 PHE A C 1
ATOM 510 O O . PHE A 1 67 ? 22.906 -35.469 36.5 1 67.56 67 PHE A O 1
ATOM 517 N N . ILE A 1 68 ? 22.359 -36.375 38.438 1 64.19 68 ILE A N 1
ATOM 518 C CA . ILE A 1 68 ? 21.484 -37.375 37.812 1 64.19 68 ILE A CA 1
ATOM 519 C C . ILE A 1 68 ? 20.25 -36.688 37.219 1 64.19 68 ILE A C 1
ATOM 521 O O . ILE A 1 68 ? 19.844 -37 36.094 1 64.19 68 ILE A O 1
ATOM 525 N N . ILE A 1 69 ? 19.766 -35.75 37.938 1 64.88 69 ILE A N 1
ATOM 526 C CA . ILE A 1 69 ? 18.609 -35.031 37.406 1 64.88 69 ILE A CA 1
ATOM 527 C C . ILE A 1 69 ? 19 -34.25 36.156 1 64.88 69 ILE A C 1
ATOM 529 O O . ILE A 1 69 ? 18.297 -34.25 35.156 1 64.88 69 ILE A O 1
ATOM 533 N N . LEU A 1 70 ? 20.156 -33.594 36.25 1 68.19 70 LEU A N 1
ATOM 534 C CA . LEU A 1 70 ? 20.641 -32.875 35.094 1 68.19 70 LEU A CA 1
ATOM 535 C C . LEU A 1 70 ? 20.922 -33.812 33.938 1 68.19 70 LEU A C 1
ATOM 537 O O . LEU A 1 70 ? 20.625 -33.5 32.781 1 68.19 70 LEU A O 1
ATOM 541 N N . SER A 1 71 ? 21.422 -34.969 34.281 1 64.56 71 SER A N 1
ATOM 542 C CA . SER A 1 71 ? 21.703 -35.969 33.281 1 64.56 71 SER A CA 1
ATOM 543 C C . SER A 1 71 ? 20.422 -36.5 32.656 1 64.56 71 SER A C 1
ATOM 545 O O . SER A 1 71 ? 20.344 -36.719 31.438 1 64.56 71 SER A O 1
ATOM 547 N N . ILE A 1 72 ? 19.484 -36.719 33.438 1 61.78 72 ILE A N 1
ATOM 548 C CA . ILE A 1 72 ? 18.188 -37.188 32.938 1 61.78 72 ILE A CA 1
ATOM 549 C C . ILE A 1 72 ? 17.547 -36.062 32.094 1 61.78 72 ILE A C 1
ATOM 551 O O . ILE A 1 72 ? 17.016 -36.344 31.016 1 61.78 72 ILE A O 1
ATOM 555 N N . LEU A 1 73 ? 17.672 -34.938 32.594 1 62.44 73 LEU A N 1
ATOM 556 C CA . LEU A 1 73 ? 17.125 -33.812 31.812 1 62.44 73 LEU A CA 1
ATOM 557 C C . LEU A 1 73 ? 17.844 -33.656 30.484 1 62.44 73 LEU A C 1
ATOM 559 O O . LEU A 1 73 ? 17.219 -33.406 29.453 1 62.44 73 LEU A O 1
ATOM 563 N N . LEU A 1 74 ? 19.109 -33.906 30.578 1 63.53 74 LEU A N 1
ATOM 564 C CA . LEU A 1 74 ? 19.891 -33.844 29.359 1 63.53 74 LEU A CA 1
ATOM 565 C C . LEU A 1 74 ? 19.562 -35 28.422 1 63.53 74 LEU A C 1
ATOM 567 O O . LEU A 1 74 ? 19.453 -34.812 27.219 1 63.53 74 LEU A O 1
ATOM 571 N N . VAL A 1 75 ? 19.406 -36.156 28.969 1 63.22 75 VAL A N 1
ATOM 572 C CA . VAL A 1 75 ? 19.109 -37.344 28.172 1 63.22 75 VAL A CA 1
ATOM 573 C C . VAL A 1 75 ? 17.703 -37.25 27.578 1 63.22 75 VAL A C 1
ATOM 575 O O . VAL A 1 75 ? 17.469 -37.656 26.438 1 63.22 75 VAL A O 1
ATOM 578 N N . VAL A 1 76 ? 16.828 -36.688 28.328 1 59.62 76 VAL A N 1
ATOM 579 C CA . VAL A 1 76 ? 15.461 -36.531 27.844 1 59.62 76 VAL A CA 1
ATOM 580 C C . VAL A 1 76 ? 15.383 -35.344 26.891 1 59.62 76 VAL A C 1
ATOM 582 O O . VAL A 1 76 ? 14.727 -35.406 25.859 1 59.62 76 VAL A O 1
ATOM 585 N N . SER A 1 77 ? 16.094 -34.406 27.25 1 61.22 77 SER A N 1
ATOM 586 C CA . SER A 1 77 ? 15.953 -33.188 26.469 1 61.22 77 SER A CA 1
ATOM 587 C C . SER A 1 77 ? 16.797 -33.219 25.188 1 61.22 77 SER A C 1
ATOM 589 O O . SER A 1 77 ? 16.406 -32.688 24.156 1 61.22 77 SER A O 1
ATOM 591 N N . LEU A 1 78 ? 17.859 -33.938 25.281 1 58.53 78 LEU A N 1
ATOM 592 C CA . LEU A 1 78 ? 18.781 -33.938 24.141 1 58.53 78 LEU A CA 1
ATOM 593 C C . LEU A 1 78 ? 18.141 -34.625 22.922 1 58.53 78 LEU A C 1
ATOM 595 O O . LEU A 1 78 ? 18.234 -34.125 21.812 1 58.53 78 LEU A O 1
ATOM 599 N N . PRO A 1 79 ? 17.578 -35.812 23.156 1 58.09 79 PRO A N 1
ATOM 600 C CA . PRO A 1 79 ? 16.922 -36.375 21.969 1 58.09 79 PRO A CA 1
ATOM 601 C C . PRO A 1 79 ? 15.789 -35.469 21.453 1 58.09 79 PRO A C 1
ATOM 603 O O . PRO A 1 79 ? 15.617 -35.344 20.234 1 58.09 79 PRO A O 1
ATOM 606 N N . LEU A 1 80 ? 15.078 -35 22.281 1 55.94 80 LEU A N 1
ATOM 607 C CA . LEU A 1 80 ? 14.023 -34.062 21.875 1 55.94 80 LEU A CA 1
ATOM 608 C C . LEU A 1 80 ? 14.617 -32.844 21.188 1 55.94 80 LEU A C 1
ATOM 610 O O . LEU A 1 80 ? 14.078 -32.375 20.188 1 55.94 80 LEU A O 1
ATOM 614 N N . LEU A 1 81 ? 15.68 -32.438 21.688 1 57.34 81 LEU A N 1
ATOM 615 C CA . LEU A 1 81 ? 16.375 -31.312 21.047 1 57.34 81 LEU A CA 1
ATOM 616 C C . LEU A 1 81 ? 16.953 -31.734 19.703 1 57.34 81 LEU A C 1
ATOM 618 O O . LEU A 1 81 ? 17 -30.953 18.766 1 57.34 81 LEU A O 1
ATOM 622 N N . HIS A 1 82 ? 17.406 -33 19.656 1 57.28 82 HIS A N 1
ATOM 623 C CA . HIS A 1 82 ? 17.938 -33.531 18.391 1 57.28 82 HIS A CA 1
ATOM 624 C C . HIS A 1 82 ? 16.828 -33.688 17.359 1 57.28 82 HIS A C 1
ATOM 626 O O . HIS A 1 82 ? 17.016 -33.344 16.188 1 57.28 82 HIS A O 1
ATOM 632 N N . TYR A 1 83 ? 15.688 -34.219 17.766 1 56 83 TYR A N 1
ATOM 633 C CA . TYR A 1 83 ? 14.578 -34.406 16.828 1 56 83 TYR A CA 1
ATOM 634 C C . TYR A 1 83 ? 13.992 -33.062 16.391 1 56 83 TYR A C 1
ATOM 636 O O . TYR A 1 83 ? 13.531 -32.938 15.258 1 56 83 TYR A O 1
ATOM 644 N N . ARG A 1 84 ? 14.125 -32.156 17.25 1 58.16 84 ARG A N 1
ATOM 645 C CA . ARG A 1 84 ? 13.625 -30.828 16.906 1 58.16 84 ARG A CA 1
ATOM 646 C C . ARG A 1 84 ? 14.773 -29.859 16.625 1 58.16 84 ARG A C 1
ATOM 648 O O . ARG A 1 84 ? 14.672 -28.672 16.922 1 58.16 84 ARG A O 1
ATOM 655 N N . ARG A 1 85 ? 15.844 -30.422 16.172 1 58.72 85 ARG A N 1
ATOM 656 C CA . ARG A 1 85 ? 17.078 -29.656 15.969 1 58.72 85 ARG A CA 1
ATOM 657 C C . ARG A 1 85 ? 16.812 -28.422 15.125 1 58.72 85 ARG A C 1
ATOM 659 O O . ARG A 1 85 ? 17.312 -27.344 15.438 1 58.72 85 ARG A O 1
ATOM 666 N N . GLU A 1 86 ? 16.047 -28.594 14.117 1 61.19 86 GLU A N 1
ATOM 667 C CA . GLU A 1 86 ? 15.805 -27.438 13.25 1 61.19 86 GLU A CA 1
ATOM 668 C C . GLU A 1 86 ? 14.984 -26.375 13.969 1 61.19 86 GLU A C 1
ATOM 670 O O . GLU A 1 86 ? 15.219 -25.188 13.789 1 61.19 86 GLU A O 1
ATOM 675 N N . GLU A 1 87 ? 14.18 -26.859 14.766 1 62.44 87 GLU A N 1
ATOM 676 C CA . GLU A 1 87 ? 13.383 -25.906 15.547 1 62.44 87 GLU A CA 1
ATOM 677 C C . GLU A 1 87 ? 14.234 -25.203 16.594 1 62.44 87 GLU A C 1
ATOM 679 O O . GLU A 1 87 ? 14.086 -24 16.828 1 62.44 87 GLU A O 1
ATOM 684 N N . VAL A 1 88 ? 15.086 -25.984 17.234 1 60.09 88 VAL A N 1
ATOM 685 C CA . VAL A 1 88 ? 15.969 -25.438 18.25 1 60.09 88 VAL A CA 1
ATOM 6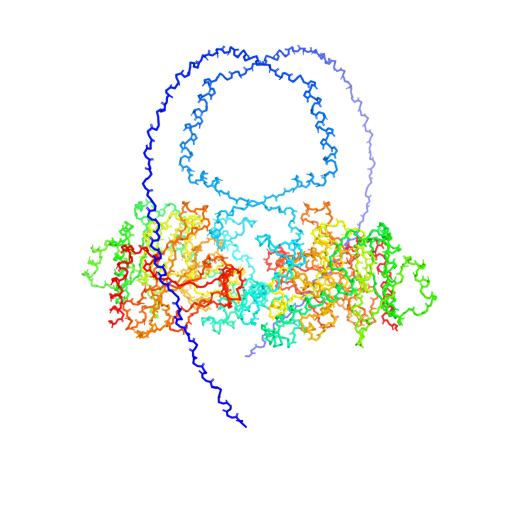86 C C . VAL A 1 88 ? 16.938 -24.438 17.609 1 60.09 88 VAL A C 1
ATOM 688 O O . VAL A 1 88 ? 17.156 -23.344 18.125 1 60.09 88 VAL A O 1
ATOM 691 N N . LYS A 1 89 ? 17.469 -24.875 16.531 1 62.44 89 LYS A N 1
ATOM 692 C CA . LYS A 1 89 ? 18.328 -23.953 15.781 1 62.44 89 LYS A CA 1
ATOM 693 C C . LYS A 1 89 ? 17.562 -22.688 15.375 1 62.44 89 LYS A C 1
ATOM 695 O O . LYS A 1 89 ? 18.094 -21.594 15.469 1 62.44 89 LYS A O 1
ATOM 700 N N . GLY A 1 90 ? 16.406 -22.969 14.992 1 63.25 90 GLY A N 1
ATOM 701 C CA . GLY A 1 90 ? 15.562 -21.844 14.617 1 63.25 90 GLY A CA 1
ATOM 702 C C . GLY A 1 90 ? 15.344 -20.859 15.742 1 63.25 90 GLY A C 1
ATOM 703 O O . GLY A 1 90 ? 15.367 -19.641 15.531 1 63.25 90 GLY A O 1
ATOM 704 N N . TYR A 1 91 ? 15.219 -21.359 16.891 1 59.62 91 TYR A N 1
ATOM 705 C CA . TYR A 1 91 ? 15.008 -20.5 18.047 1 59.62 91 TYR A CA 1
ATOM 706 C C . TYR A 1 91 ? 16.203 -19.578 18.266 1 59.62 91 TYR A C 1
ATOM 708 O O . TYR A 1 91 ? 16.047 -18.391 18.547 1 59.62 91 TYR A O 1
ATOM 716 N N . PHE A 1 92 ? 17.375 -20.125 18.062 1 64.31 92 PHE A N 1
ATOM 717 C CA . PHE A 1 92 ? 18.562 -19.328 18.312 1 64.31 92 PHE A CA 1
ATOM 718 C C . PHE A 1 92 ? 18.844 -18.391 17.141 1 64.31 92 PHE A C 1
ATOM 720 O O . PHE A 1 92 ? 19.5 -17.359 17.297 1 64.31 92 PHE A O 1
ATOM 727 N N . GLN A 1 93 ? 18.266 -18.672 16.078 1 67.38 93 GLN A N 1
ATOM 728 C CA . GLN A 1 93 ? 18.516 -17.859 14.891 1 67.38 93 GLN A CA 1
ATOM 729 C C . GLN A 1 93 ? 17.406 -16.828 14.695 1 67.38 93 GLN A C 1
ATOM 731 O O . GLN A 1 93 ? 17.547 -15.914 13.875 1 67.38 93 GLN A O 1
ATOM 736 N N . SER A 1 94 ? 16.469 -16.938 15.484 1 69.31 94 SER A N 1
ATOM 737 C CA . SER A 1 94 ? 15.359 -16 15.352 1 69.31 94 SER A CA 1
ATOM 738 C C . SER A 1 94 ? 15.773 -14.586 15.75 1 69.31 94 SER A C 1
ATOM 740 O O . SER A 1 94 ? 16.719 -14.406 16.531 1 69.31 94 SER A O 1
ATOM 742 N N . ASN A 1 95 ? 15.328 -13.633 15.016 1 71.75 95 ASN A N 1
ATOM 743 C CA . ASN A 1 95 ? 15.477 -12.203 15.289 1 71.75 95 ASN A CA 1
ATOM 744 C C . ASN A 1 95 ? 14.117 -11.5 15.344 1 71.75 95 ASN A C 1
ATOM 746 O O . ASN A 1 95 ? 13.477 -11.312 14.305 1 71.75 95 ASN A O 1
ATOM 750 N N . TYR A 1 96 ? 13.688 -11.156 16.547 1 72.5 96 TYR A N 1
ATOM 751 C CA . TYR A 1 96 ? 12.328 -10.664 16.719 1 72.5 96 TYR A CA 1
ATOM 752 C C . TYR A 1 96 ? 12.305 -9.141 16.844 1 72.5 96 TYR A C 1
ATOM 754 O O . TYR A 1 96 ? 13.18 -8.555 17.484 1 72.5 96 TYR A O 1
ATOM 762 N N . ILE A 1 97 ? 11.445 -8.539 16.141 1 72.25 97 ILE A N 1
ATOM 763 C CA . ILE A 1 97 ? 11.078 -7.148 16.375 1 72.25 97 ILE A CA 1
ATOM 764 C C . ILE A 1 97 ? 9.75 -7.086 17.125 1 72.25 97 ILE A C 1
ATOM 766 O O . ILE A 1 97 ? 8.812 -7.816 16.797 1 72.25 97 ILE A O 1
ATOM 770 N N . LYS A 1 98 ? 9.711 -6.285 18.125 1 75.06 98 LYS A N 1
ATOM 771 C CA . LYS A 1 98 ? 8.508 -6.133 18.938 1 75.06 98 LYS A CA 1
ATOM 772 C C . LYS A 1 98 ? 7.762 -4.848 18.578 1 75.06 98 LYS A C 1
ATOM 774 O O . LYS A 1 98 ? 8.375 -3.781 18.469 1 75.06 98 LYS A O 1
ATOM 779 N N . THR A 1 99 ? 6.527 -4.945 18.25 1 76.25 99 THR A N 1
ATOM 780 C CA . THR A 1 99 ? 5.656 -3.803 18 1 76.25 99 THR A CA 1
ATOM 781 C C . THR A 1 99 ? 4.574 -3.699 19.062 1 76.25 99 THR A C 1
ATOM 783 O O . THR A 1 99 ? 3.85 -4.664 19.312 1 76.25 99 THR A O 1
ATOM 786 N N . ASP A 1 100 ? 4.5 -2.541 19.781 1 78.19 100 ASP A N 1
ATOM 787 C CA . ASP A 1 100 ? 3.488 -2.316 20.812 1 78.19 100 ASP A CA 1
ATOM 788 C C . ASP A 1 100 ? 2.156 -1.902 20.188 1 78.19 100 ASP A C 1
ATOM 790 O O . ASP A 1 100 ? 1.988 -0.753 19.766 1 78.19 100 ASP A O 1
ATOM 794 N N . ILE A 1 101 ? 1.212 -2.732 20.156 1 82.75 101 ILE A N 1
ATOM 795 C CA . ILE A 1 101 ? -0.059 -2.49 19.484 1 82.75 101 ILE A CA 1
ATOM 796 C C . ILE A 1 101 ? -0.934 -1.58 20.344 1 82.75 101 ILE A C 1
ATOM 798 O O . ILE A 1 101 ? -1.928 -1.031 19.859 1 82.75 101 ILE A O 1
ATOM 802 N N . SER A 1 102 ? -0.631 -1.43 21.578 1 83.81 102 SER A N 1
ATOM 803 C CA . SER A 1 102 ? -1.392 -0.526 22.438 1 83.81 102 SER A CA 1
ATOM 804 C C . SER A 1 102 ? -1.188 0.928 22.031 1 83.81 102 SER A C 1
ATOM 806 O O . SER A 1 102 ? -1.947 1.808 22.438 1 83.81 102 SER A O 1
ATOM 808 N N . GLN A 1 103 ? -0.263 1.198 21.172 1 85.56 103 GLN A N 1
ATOM 809 C CA . GLN A 1 103 ? 0.019 2.559 20.719 1 85.56 103 GLN A CA 1
ATOM 810 C C . GLN A 1 103 ? -0.348 2.738 19.25 1 85.56 103 GLN A C 1
ATOM 812 O O . GLN A 1 103 ? 0.111 3.682 18.609 1 85.56 103 GLN A O 1
ATOM 817 N N . LYS A 1 104 ? -1.154 1.875 18.75 1 85.12 104 LYS A N 1
ATOM 818 C CA . LYS A 1 104 ? -1.459 1.867 17.312 1 85.12 104 LYS A CA 1
ATOM 819 C C . LYS A 1 104 ? -2.229 3.121 16.906 1 85.12 104 LYS A C 1
ATOM 821 O O . LYS A 1 104 ? -2.229 3.504 15.742 1 85.12 104 LYS A O 1
ATOM 826 N N . HIS A 1 105 ? -2.893 3.74 17.906 1 89.25 105 HIS A N 1
ATOM 827 C CA . HIS A 1 105 ? -3.705 4.914 17.594 1 89.25 105 HIS A CA 1
ATOM 828 C C . HIS A 1 105 ? -2.836 6.156 17.438 1 89.25 105 HIS A C 1
ATOM 830 O O . HIS A 1 105 ? -3.32 7.207 17.016 1 89.25 105 HIS A O 1
ATOM 836 N N . ILE A 1 106 ? -1.606 6.059 17.703 1 90.5 106 ILE A N 1
ATOM 837 C CA . ILE A 1 106 ? -0.651 7.141 17.5 1 90.5 106 ILE A CA 1
ATOM 838 C C . ILE A 1 106 ? 0.098 6.926 16.188 1 90.5 106 ILE A C 1
ATOM 840 O O . ILE A 1 106 ? 0.84 5.953 16.031 1 90.5 106 ILE A O 1
ATOM 844 N N . PRO A 1 107 ? -0.096 7.801 15.312 1 89.69 107 PRO A N 1
ATOM 845 C CA . PRO A 1 107 ? 0.598 7.613 14.031 1 89.69 107 PRO A CA 1
ATOM 846 C C . PRO A 1 107 ? 2.113 7.746 14.164 1 89.69 107 PRO A C 1
ATOM 848 O O . PRO A 1 107 ? 2.602 8.562 14.953 1 89.69 107 PRO A O 1
ATOM 851 N N . PRO A 1 108 ? 2.812 7.008 13.391 1 87.88 108 PRO A N 1
ATOM 852 C CA . PRO A 1 108 ? 4.262 7.223 13.352 1 87.88 108 PRO A CA 1
ATOM 853 C C . PRO A 1 108 ? 4.645 8.531 12.656 1 87.88 108 PRO A C 1
ATOM 855 O O . PRO A 1 108 ? 3.908 9.016 11.797 1 87.88 108 PRO A O 1
ATOM 858 N N . PRO A 1 109 ? 5.809 9.07 13.023 1 90.25 109 PRO A N 1
ATOM 859 C CA . PRO A 1 109 ? 6.266 10.273 12.32 1 90.25 109 PRO A CA 1
ATOM 860 C C . PRO A 1 109 ? 6.48 10.031 10.828 1 90.25 109 PRO A C 1
ATOM 862 O O . PRO A 1 109 ? 6.809 8.914 10.422 1 90.25 109 PRO A O 1
ATOM 865 N N . SER A 1 110 ? 6.324 11.039 10.055 1 87.94 110 SER A N 1
ATOM 866 C CA . SER A 1 110 ? 6.484 10.984 8.602 1 87.94 110 SER A CA 1
ATOM 867 C C . SER A 1 110 ? 7.668 11.836 8.148 1 87.94 110 SER A C 1
ATOM 869 O O . SER A 1 110 ? 8.156 12.688 8.891 1 87.94 110 SER A O 1
ATOM 871 N N . GLY A 1 111 ? 8.141 11.57 6.961 1 88.94 111 GLY A N 1
ATOM 872 C CA . GLY A 1 111 ? 9.086 12.453 6.293 1 88.94 111 GLY A CA 1
ATOM 873 C C . GLY A 1 111 ? 10.531 12.078 6.555 1 88.94 111 GLY A C 1
ATOM 874 O O . GLY A 1 111 ? 11.414 12.43 5.773 1 88.94 111 GLY A O 1
ATOM 875 N N . GLY A 1 112 ? 10.82 11.43 7.609 1 90.81 112 GLY A N 1
ATOM 876 C CA . GLY A 1 112 ? 12.195 11.172 8.023 1 90.81 112 GLY A CA 1
ATOM 877 C C . GLY A 1 112 ? 12.867 10.086 7.215 1 90.81 112 GLY A C 1
ATOM 878 O O . GLY A 1 112 ? 12.219 9.406 6.414 1 90.81 112 GLY A O 1
ATOM 879 N N . LEU A 1 113 ? 14.18 10.055 7.359 1 92.81 113 LEU A N 1
ATOM 880 C CA . LEU A 1 113 ? 14.992 9.008 6.738 1 92.81 113 LEU A CA 1
ATOM 881 C C . LEU A 1 113 ? 15.039 7.766 7.621 1 92.81 113 LEU A C 1
ATOM 883 O O . LEU A 1 113 ? 14.953 7.863 8.844 1 92.81 113 LEU A O 1
ATOM 887 N N . SER A 1 114 ? 15.18 6.668 6.895 1 87.94 114 SER A N 1
ATOM 888 C CA . SER A 1 114 ? 15.352 5.422 7.633 1 87.94 114 SER A CA 1
ATOM 889 C C . SER A 1 114 ? 16.625 5.445 8.477 1 87.94 114 SER A C 1
ATOM 891 O O . SER A 1 114 ? 17.656 5.945 8.023 1 87.94 114 SER A O 1
ATOM 893 N N . GLU A 1 115 ? 16.562 4.871 9.586 1 85.62 115 GLU A N 1
ATOM 894 C CA . GLU A 1 115 ? 17.703 4.844 10.5 1 85.62 115 GLU A CA 1
ATOM 895 C C . GLU A 1 115 ? 18.844 4.02 9.93 1 85.62 115 GLU A C 1
ATOM 897 O O . GLU A 1 115 ? 20.016 4.273 10.234 1 85.62 115 GLU A O 1
ATOM 902 N N . HIS A 1 116 ? 18.5 3.17 9.094 1 84.38 116 HIS A N 1
ATOM 903 C CA . HIS A 1 116 ? 19.516 2.277 8.547 1 84.38 116 HIS A CA 1
ATOM 904 C C . HIS A 1 116 ? 20.5 3.041 7.672 1 84.38 116 HIS A C 1
ATOM 906 O O . HIS A 1 116 ? 21.625 2.574 7.441 1 84.38 116 HIS A O 1
ATOM 912 N N . LEU A 1 117 ? 20.125 4.184 7.176 1 89.38 117 LEU A N 1
ATOM 913 C CA . LEU A 1 117 ? 21 4.965 6.309 1 89.38 117 LEU A CA 1
ATOM 914 C C . LEU A 1 117 ? 22.125 5.621 7.113 1 89.38 117 LEU A C 1
ATOM 916 O O . LEU A 1 117 ? 23.156 6 6.555 1 89.38 117 LEU A O 1
ATOM 920 N N . LYS A 1 118 ? 21.922 5.793 8.398 1 91.69 118 LYS A N 1
ATOM 921 C CA . LYS A 1 118 ? 22.922 6.332 9.328 1 91.69 118 LYS A CA 1
ATOM 922 C C . LYS A 1 118 ? 23.391 7.715 8.883 1 91.69 118 LYS A C 1
ATOM 924 O O . LYS A 1 118 ? 24.578 8.008 8.938 1 91.69 118 LYS A O 1
ATOM 929 N N . ILE A 1 119 ? 22.531 8.5 8.32 1 95.62 119 ILE A N 1
ATOM 930 C CA . ILE A 1 119 ? 22.859 9.883 7.988 1 95.62 119 ILE A CA 1
ATOM 931 C C . ILE A 1 119 ? 22.75 10.75 9.242 1 95.62 119 ILE A C 1
ATOM 933 O O . ILE A 1 119 ? 21.688 10.82 9.859 1 95.62 119 ILE A O 1
ATOM 937 N N . PRO A 1 120 ? 23.766 11.453 9.594 1 95.56 120 PRO A N 1
ATOM 938 C CA . PRO A 1 120 ? 23.734 12.258 10.82 1 95.56 120 PRO A CA 1
ATOM 939 C C . PRO A 1 120 ? 22.656 13.344 10.797 1 95.56 120 PRO A C 1
ATOM 941 O O . PRO A 1 120 ? 22.297 13.828 9.719 1 95.56 120 PRO A O 1
ATOM 944 N N . LEU A 1 121 ? 22.266 13.695 12 1 95.69 121 LEU A N 1
ATOM 945 C CA . LEU A 1 121 ? 21.25 14.742 12.156 1 95.69 121 LEU A CA 1
ATOM 946 C C . LEU A 1 121 ? 21.906 16.109 12.258 1 95.69 121 LEU A C 1
ATOM 948 O O . LEU A 1 121 ? 21.688 16.844 13.234 1 95.69 121 LEU A O 1
ATOM 952 N N . THR A 1 122 ? 22.688 16.5 11.242 1 97.62 122 THR A N 1
ATOM 953 C CA . THR A 1 122 ? 23.266 17.812 11.047 1 97.62 122 THR A CA 1
ATOM 954 C C . THR A 1 122 ? 22.812 18.422 9.727 1 97.62 122 THR A C 1
ATOM 956 O O . THR A 1 122 ? 22.453 17.703 8.797 1 97.62 122 THR A O 1
ATOM 959 N N . LEU A 1 123 ? 22.797 19.703 9.75 1 98.19 123 LEU A N 1
ATOM 960 C CA . LEU A 1 123 ? 22.328 20.375 8.547 1 98.19 123 LEU A CA 1
ATOM 961 C C . LEU A 1 123 ? 23.219 20.016 7.355 1 98.19 123 LEU A C 1
ATOM 963 O O . LEU A 1 123 ? 22.719 19.75 6.262 1 98.19 123 LEU A O 1
ATOM 967 N N . GLU A 1 124 ? 24.5 20.016 7.562 1 97.62 124 GLU A N 1
ATOM 968 C CA . GLU A 1 124 ? 25.453 19.719 6.496 1 97.62 124 GLU A CA 1
ATOM 969 C C . GLU A 1 124 ? 25.219 18.312 5.934 1 97.62 124 GLU A C 1
ATOM 971 O O . GLU A 1 124 ? 25.156 18.125 4.715 1 97.62 124 GLU A O 1
ATOM 976 N N . ALA A 1 125 ? 25.078 17.375 6.789 1 97.94 125 ALA A N 1
ATOM 977 C CA . ALA A 1 125 ? 24.875 15.992 6.359 1 97.94 125 ALA A CA 1
ATOM 978 C C . ALA A 1 125 ? 23.562 15.844 5.59 1 97.94 125 ALA A C 1
ATOM 980 O O . ALA A 1 125 ? 23.516 15.125 4.586 1 97.94 125 ALA A O 1
ATOM 981 N N . ARG A 1 126 ? 22.531 16.469 6.051 1 98.06 126 ARG A N 1
ATOM 982 C CA . ARG A 1 126 ? 21.219 16.359 5.422 1 98.06 126 ARG A CA 1
ATOM 983 C C . ARG A 1 126 ? 21.219 17.047 4.059 1 98.06 126 ARG A C 1
ATOM 985 O O . ARG A 1 126 ? 20.609 16.531 3.109 1 98.06 126 ARG A O 1
ATOM 992 N N . LEU A 1 127 ? 21.859 18.188 3.945 1 98.25 127 LEU A N 1
ATOM 993 C CA . LEU A 1 127 ? 21.953 18.875 2.662 1 98.25 127 LEU A CA 1
ATOM 994 C C . LEU A 1 127 ? 22.797 18.078 1.675 1 98.25 127 LEU A C 1
ATOM 996 O O . LEU A 1 127 ? 22.469 18 0.49 1 98.25 127 LEU A O 1
ATOM 1000 N N . ASN A 1 128 ? 23.859 17.5 2.18 1 97.25 128 ASN A N 1
ATOM 1001 C CA . ASN A 1 128 ? 24.672 16.641 1.324 1 97.25 128 ASN A CA 1
ATOM 1002 C C . ASN A 1 128 ? 23.891 15.445 0.813 1 97.25 128 ASN A C 1
ATOM 1004 O O . ASN A 1 128 ? 24.031 15.039 -0.34 1 97.25 128 ASN A O 1
ATOM 1008 N N . HIS A 1 129 ? 23.109 14.922 1.699 1 96.31 129 HIS A N 1
ATOM 1009 C CA . HIS A 1 129 ? 22.266 13.797 1.3 1 96.31 129 HIS A CA 1
ATOM 1010 C C . HIS A 1 129 ? 21.281 14.203 0.212 1 96.31 129 HIS A C 1
ATOM 1012 O O . HIS A 1 129 ? 21.047 13.453 -0.74 1 96.31 129 HIS A O 1
ATOM 1018 N N . LEU A 1 130 ? 20.656 15.359 0.343 1 97.75 130 LEU A N 1
ATOM 1019 C CA . LEU A 1 130 ? 19.75 15.875 -0.666 1 97.75 130 LEU A CA 1
ATOM 1020 C C . LEU A 1 130 ? 20.438 16.016 -2.016 1 97.75 130 LEU A C 1
ATOM 1022 O O . LEU A 1 130 ? 19.891 15.609 -3.045 1 97.75 130 LEU A O 1
ATOM 1026 N N . LEU A 1 131 ? 21.641 16.547 -1.978 1 96.75 131 LEU A N 1
ATOM 1027 C CA . LEU A 1 131 ? 22.391 16.797 -3.203 1 96.75 131 LEU A CA 1
ATOM 1028 C C . LEU A 1 131 ? 22.828 15.484 -3.85 1 96.75 131 LEU A C 1
ATOM 1030 O O . LEU A 1 131 ? 23.016 15.414 -5.066 1 96.75 131 LEU A O 1
ATOM 1034 N N . ALA A 1 132 ? 22.969 14.445 -3.023 1 93.94 132 ALA A N 1
ATOM 1035 C CA . ALA A 1 132 ? 23.453 13.156 -3.51 1 93.94 132 ALA A CA 1
ATOM 1036 C C . ALA A 1 132 ? 22.344 12.352 -4.156 1 93.94 132 ALA A C 1
ATOM 1038 O O . ALA A 1 132 ? 22.594 11.375 -4.859 1 93.94 132 ALA A O 1
ATOM 1039 N N . LYS A 1 133 ? 21.125 12.734 -3.916 1 95.62 133 LYS A N 1
ATOM 1040 C CA . LYS A 1 133 ? 20 12.031 -4.527 1 95.62 133 LYS A CA 1
ATOM 1041 C C . LYS A 1 133 ? 20.031 12.156 -6.047 1 95.62 133 LYS A C 1
ATOM 1043 O O . LYS A 1 133 ? 20.5 13.164 -6.582 1 95.62 133 LYS A O 1
ATOM 1048 N N . PRO A 1 134 ? 19.531 11.188 -6.746 1 96.75 134 PRO A N 1
ATOM 1049 C CA . PRO A 1 134 ? 19.547 11.281 -8.203 1 96.75 134 PRO A CA 1
ATOM 1050 C C . PRO A 1 134 ? 18.562 12.32 -8.734 1 96.75 134 PRO A C 1
ATOM 1052 O O . PRO A 1 134 ? 17.516 12.555 -8.117 1 96.75 134 PRO A O 1
ATOM 1055 N N . ALA A 1 135 ? 18.922 13 -9.75 1 97.88 135 ALA A N 1
ATOM 1056 C CA . ALA A 1 135 ? 18.016 13.859 -10.508 1 97.88 135 ALA A CA 1
ATOM 1057 C C . ALA A 1 135 ? 17.375 13.094 -11.656 1 97.88 135 ALA A C 1
ATOM 1059 O O . ALA A 1 135 ? 18.062 12.641 -12.578 1 97.88 135 ALA A O 1
ATOM 1060 N N . LEU A 1 136 ? 16.031 13.008 -11.594 1 97.94 136 LEU A N 1
ATOM 1061 C CA . LEU A 1 136 ? 15.367 12.055 -12.477 1 97.94 136 LEU A CA 1
ATOM 1062 C C . LEU A 1 136 ? 14.375 12.758 -13.391 1 97.94 136 LEU A C 1
ATOM 1064 O O . LEU A 1 136 ? 13.773 13.766 -13.008 1 97.94 136 LEU A O 1
ATOM 1068 N N . TRP A 1 137 ? 14.25 12.195 -14.586 1 97.44 137 TRP A N 1
ATOM 1069 C CA . TRP A 1 137 ? 13.102 12.539 -15.422 1 97.44 137 TRP A CA 1
ATOM 1070 C C . TRP A 1 137 ? 11.812 11.984 -14.812 1 97.44 137 TRP A C 1
ATOM 1072 O O . TRP A 1 137 ? 11.852 11.07 -13.992 1 97.44 137 TRP A O 1
ATOM 1082 N N . GLN A 1 138 ? 10.703 12.57 -15.219 1 97.25 138 GLN A N 1
ATOM 1083 C CA . GLN A 1 138 ? 9.406 12.141 -14.703 1 97.25 138 GLN A CA 1
ATOM 1084 C C . GLN A 1 138 ? 9.18 10.656 -14.977 1 97.25 138 GLN A C 1
ATOM 1086 O O . GLN A 1 138 ? 8.703 9.93 -14.102 1 97.25 138 GLN A O 1
ATOM 1091 N N . TRP A 1 139 ? 9.438 10.141 -16.156 1 95.12 139 TRP A N 1
ATOM 1092 C CA . TRP A 1 139 ? 9.156 8.766 -16.547 1 95.12 139 TRP A CA 1
ATOM 1093 C C . TRP A 1 139 ? 10.008 7.777 -15.766 1 95.12 139 TRP A C 1
ATOM 1095 O O . TRP A 1 139 ? 9.648 6.605 -15.633 1 95.12 139 TRP A O 1
ATOM 1105 N N . GLU A 1 140 ? 11.125 8.227 -15.195 1 96 140 GLU A N 1
ATOM 1106 C CA . GLU A 1 140 ? 12.016 7.352 -14.438 1 96 140 GLU A CA 1
ATOM 1107 C C . GLU A 1 140 ? 11.453 7.055 -13.047 1 96 140 GLU A C 1
ATOM 1109 O O . GLU A 1 140 ? 11.773 6.027 -12.453 1 96 140 GLU A O 1
ATOM 1114 N N . MET A 1 141 ? 10.617 7.922 -12.555 1 95.38 141 MET A N 1
ATOM 1115 C CA . MET A 1 141 ? 10.109 7.781 -11.195 1 95.38 141 MET A CA 1
ATOM 1116 C C . MET A 1 141 ? 8.609 7.48 -11.203 1 95.38 141 MET A C 1
ATOM 1118 O O . MET A 1 141 ? 8.031 7.188 -10.156 1 95.38 141 MET A O 1
ATOM 1122 N N . GLU A 1 142 ? 7.992 7.465 -12.328 1 94.56 142 GLU A N 1
ATOM 1123 C CA . GLU A 1 142 ? 6.535 7.441 -12.453 1 94.56 142 GLU A CA 1
ATOM 1124 C C . GLU A 1 142 ? 5.949 6.18 -11.812 1 94.56 142 GLU A C 1
ATOM 1126 O O . GLU A 1 142 ? 4.953 6.25 -11.094 1 94.56 142 GLU A O 1
ATOM 1131 N N . LEU A 1 143 ? 6.578 5.039 -11.992 1 94.25 143 LEU A N 1
ATOM 1132 C CA . LEU A 1 143 ? 5.992 3.789 -11.523 1 94.25 143 LEU A CA 1
ATOM 1133 C C . LEU A 1 143 ? 6.066 3.689 -10.008 1 94.25 143 LEU A C 1
ATOM 1135 O O . LEU A 1 143 ? 5.102 3.281 -9.359 1 94.25 143 LEU A O 1
ATOM 1139 N N . GLN A 1 144 ? 7.18 4.074 -9.453 1 94.81 144 GLN A N 1
ATOM 1140 C CA . GLN A 1 144 ? 7.316 4.039 -7.996 1 94.81 144 GLN A CA 1
ATOM 1141 C C . GLN A 1 144 ? 6.344 5.008 -7.328 1 94.81 144 GLN A C 1
ATOM 1143 O O . GLN A 1 144 ? 5.684 4.656 -6.348 1 94.81 144 GLN A O 1
ATOM 1148 N N . ASN A 1 145 ? 6.262 6.191 -7.852 1 96.19 145 ASN A N 1
ATOM 1149 C CA . ASN A 1 145 ? 5.348 7.184 -7.293 1 96.19 145 ASN A CA 1
ATOM 1150 C C . ASN A 1 145 ? 3.895 6.734 -7.406 1 96.19 145 ASN A C 1
ATOM 1152 O O . ASN A 1 145 ? 3.148 6.785 -6.426 1 96.19 145 ASN A O 1
ATOM 1156 N N . ARG A 1 146 ? 3.506 6.238 -8.508 1 95.06 146 ARG A N 1
ATOM 1157 C CA . ARG A 1 146 ? 2.119 5.859 -8.758 1 95.06 146 ARG A CA 1
ATOM 1158 C C . ARG A 1 146 ? 1.752 4.59 -8 1 95.06 146 ARG A C 1
ATOM 1160 O O . ARG A 1 146 ? 0.578 4.348 -7.715 1 95.06 146 ARG A O 1
ATOM 1167 N N . HIS A 1 147 ? 2.762 3.801 -7.711 1 95.69 147 HIS A N 1
ATOM 1168 C CA . HIS A 1 147 ? 2.531 2.609 -6.902 1 95.69 147 HIS A CA 1
ATOM 1169 C C . HIS A 1 147 ? 2.266 2.975 -5.445 1 95.69 147 HIS A C 1
ATOM 1171 O O . HIS A 1 147 ? 1.409 2.371 -4.797 1 95.69 147 HIS A O 1
ATOM 1177 N N . GLN A 1 148 ? 2.984 3.955 -4.949 1 95.25 148 GLN A N 1
ATOM 1178 C CA . GLN A 1 148 ? 2.887 4.316 -3.541 1 95.25 148 GLN A CA 1
ATOM 1179 C C . GLN A 1 148 ? 1.812 5.379 -3.318 1 95.25 148 GLN A C 1
ATOM 1181 O O . GLN A 1 148 ? 1.363 5.59 -2.189 1 95.25 148 GLN A O 1
ATOM 1186 N N . CYS A 1 149 ? 1.479 6.055 -4.328 1 95.88 149 CYS A N 1
ATOM 1187 C CA . CYS A 1 149 ? 0.387 7.023 -4.332 1 95.88 149 CYS A CA 1
ATOM 1188 C C . CYS A 1 149 ? -0.603 6.727 -5.453 1 95.88 149 CYS A C 1
ATOM 1190 O O . CYS A 1 149 ? -0.601 7.402 -6.48 1 95.88 149 CYS A O 1
ATOM 1192 N N . PRO A 1 150 ? -1.473 5.754 -5.191 1 94 150 PRO A N 1
ATOM 1193 C CA . PRO A 1 150 ? -2.354 5.25 -6.25 1 94 150 PRO A CA 1
ATOM 1194 C C . PRO A 1 150 ? -3.24 6.34 -6.848 1 94 150 PRO A C 1
ATOM 1196 O O . PRO A 1 150 ? -3.977 7.008 -6.117 1 94 150 PRO A O 1
ATOM 1199 N N . PHE A 1 151 ? -3.205 6.203 -8.141 1 89.81 151 PHE A N 1
ATOM 1200 C CA . PHE A 1 151 ? -3.961 7.172 -8.922 1 89.81 151 PHE A CA 1
ATOM 1201 C C . PHE A 1 151 ? -5.457 7.027 -8.664 1 89.81 151 PHE A C 1
ATOM 1203 O O . PHE A 1 151 ? -5.914 5.984 -8.195 1 89.81 151 PHE A O 1
ATOM 1210 N N . TYR A 1 152 ? -6.297 8.008 -8.742 1 88.62 152 TYR A N 1
ATOM 1211 C CA . TYR A 1 152 ? -7.754 8.07 -8.727 1 88.62 152 TYR A CA 1
ATOM 1212 C C . TYR A 1 152 ? -8.289 7.965 -7.305 1 88.62 152 TYR A C 1
ATOM 1214 O O . TYR A 1 152 ? -9.477 7.703 -7.098 1 88.62 152 TYR A O 1
ATOM 1222 N N . THR A 1 153 ? -7.406 7.848 -6.348 1 92.12 153 THR A N 1
ATOM 1223 C CA . THR A 1 153 ? -7.824 7.82 -4.949 1 92.12 153 THR A CA 1
ATOM 1224 C C . THR A 1 153 ? -7.535 9.156 -4.27 1 92.12 153 THR A C 1
ATOM 1226 O O . THR A 1 153 ? -6.656 9.906 -4.707 1 92.12 153 THR A O 1
ATOM 1229 N N . PHE A 1 154 ? -8.359 9.531 -3.246 1 92 154 PHE A N 1
ATOM 1230 C CA . PHE A 1 154 ? -8.203 10.727 -2.426 1 92 154 PHE A CA 1
ATOM 1231 C C . PHE A 1 154 ? -8.211 11.984 -3.291 1 92 154 PHE A C 1
ATOM 1233 O O . PHE A 1 154 ? -7.453 12.922 -3.037 1 92 154 PHE A O 1
ATOM 1240 N N . SER A 1 155 ? -8.883 11.898 -4.383 1 87.62 155 SER A N 1
ATOM 1241 C CA . SER A 1 155 ? -9.117 13.008 -5.301 1 87.62 155 SER A CA 1
ATOM 1242 C C . SER A 1 155 ? -7.809 13.547 -5.855 1 87.62 155 SER A C 1
ATOM 1244 O O . SER A 1 155 ? -7.699 14.742 -6.145 1 87.62 155 SER A O 1
ATOM 1246 N N . ARG A 1 156 ? -6.82 12.727 -5.984 1 88.19 156 ARG A N 1
ATOM 1247 C CA . ARG A 1 156 ? -5.504 13.125 -6.477 1 88.19 156 ARG A CA 1
ATOM 1248 C C . ARG A 1 156 ? -5.602 13.711 -7.879 1 88.19 156 ARG A C 1
ATOM 1250 O O . ARG A 1 156 ? -4.867 14.641 -8.219 1 88.19 156 ARG A O 1
ATOM 1257 N N . ASN A 1 157 ? -6.531 13.172 -8.648 1 84.88 157 ASN A N 1
ATOM 1258 C CA . ASN A 1 157 ? -6.605 13.57 -10.047 1 84.88 157 ASN A CA 1
ATOM 1259 C C . ASN A 1 157 ? -7.727 14.578 -10.289 1 84.88 157 ASN A C 1
ATOM 1261 O O . ASN A 1 157 ? -7.84 15.141 -11.383 1 84.88 157 ASN A O 1
ATOM 1265 N N . THR A 1 158 ? -8.508 14.852 -9.273 1 78.94 158 THR A N 1
ATOM 1266 C CA . THR A 1 158 ? -9.664 15.711 -9.5 1 78.94 158 THR A CA 1
ATOM 1267 C C . THR A 1 158 ? -9.539 17 -8.703 1 78.94 158 THR A C 1
ATOM 1269 O O . THR A 1 158 ? -10.367 17.906 -8.852 1 78.94 158 THR A O 1
ATOM 1272 N N . TYR A 1 159 ? -8.594 17.047 -7.895 1 83.12 159 TYR A N 1
ATOM 1273 C CA . TYR A 1 159 ? -8.336 18.297 -7.176 1 83.12 159 TYR A CA 1
ATOM 1274 C C . TYR A 1 159 ? -8.062 19.438 -8.141 1 83.12 159 TYR A C 1
ATOM 1276 O O . TYR A 1 159 ? -7.188 19.328 -9.008 1 83.12 159 TYR A O 1
ATOM 1284 N N . PHE A 1 160 ? -8.734 20.469 -8.008 1 80.62 160 PHE A N 1
ATOM 1285 C CA . PHE A 1 160 ? -8.711 21.547 -8.977 1 80.62 160 PHE A CA 1
ATOM 1286 C C . PHE A 1 160 ? -7.305 22.109 -9.133 1 80.62 160 PHE A C 1
ATOM 1288 O O . PHE A 1 160 ? -6.918 22.547 -10.227 1 80.62 160 PHE A O 1
ATOM 1295 N N . PHE A 1 161 ? -6.574 22.141 -8.086 1 82.62 161 PHE A N 1
ATOM 1296 C CA . PHE A 1 161 ? -5.211 22.656 -8.156 1 82.62 161 PHE A CA 1
ATOM 1297 C C . PHE A 1 161 ? -4.367 21.844 -9.125 1 82.62 161 PHE A C 1
ATOM 1299 O O . PHE A 1 161 ? -3.402 22.344 -9.703 1 82.62 161 PHE A O 1
ATOM 1306 N N . HIS A 1 162 ? -4.645 20.594 -9.266 1 87.06 162 HIS A N 1
ATOM 1307 C CA . HIS A 1 162 ? -3.811 19.719 -10.07 1 87.06 162 HIS A CA 1
ATOM 1308 C C . HIS A 1 162 ? -4.137 19.859 -11.555 1 87.06 162 HIS A C 1
ATOM 1310 O O . HIS A 1 162 ? -3.369 19.406 -12.414 1 87.06 162 HIS A O 1
ATOM 1316 N N . ASP A 1 163 ? -5.191 20.531 -11.812 1 85.62 163 ASP A N 1
ATOM 1317 C CA . ASP A 1 163 ? -5.629 20.656 -13.195 1 85.62 163 ASP A CA 1
ATOM 1318 C C . ASP A 1 163 ? -4.578 21.375 -14.039 1 85.62 163 ASP A C 1
ATOM 1320 O O . ASP A 1 163 ? -4.098 22.438 -13.672 1 85.62 163 ASP A O 1
ATOM 1324 N N . GLY A 1 164 ? -4.141 20.734 -15.102 1 86.94 164 GLY A N 1
ATOM 1325 C CA . GLY A 1 164 ? -3.201 21.328 -16.031 1 86.94 164 GLY A CA 1
ATOM 1326 C C . GLY A 1 164 ? -1.761 21.25 -15.57 1 86.94 164 GLY A C 1
ATOM 1327 O O . GLY A 1 164 ? -0.845 21.641 -16.297 1 86.94 164 GLY A O 1
ATOM 1328 N N . LYS A 1 165 ? -1.563 20.703 -14.445 1 92.44 165 LYS A N 1
ATOM 1329 C CA . LYS A 1 165 ? -0.23 20.766 -13.852 1 92.44 165 LYS A CA 1
ATOM 1330 C C . LYS A 1 165 ? 0.616 19.562 -14.289 1 92.44 165 LYS A C 1
ATOM 1332 O O . LYS A 1 165 ? 1.847 19.641 -14.289 1 92.44 165 LYS A O 1
ATOM 1337 N N . PRO A 1 166 ? 0.026 18.453 -14.625 1 92.25 166 PRO A N 1
ATOM 1338 C CA . PRO A 1 166 ? 0.852 17.297 -14.984 1 92.25 166 PRO A CA 1
ATOM 1339 C C . PRO A 1 166 ? 1.821 17.594 -16.125 1 92.25 166 PRO A C 1
ATOM 1341 O O . PRO A 1 166 ? 2.98 17.172 -16.078 1 92.25 166 PRO A O 1
ATOM 1344 N N . GLU A 1 167 ? 1.437 18.391 -17.078 1 93.94 167 GLU A N 1
ATOM 1345 C CA . GLU A 1 167 ? 2.322 18.734 -18.172 1 93.94 167 GLU A CA 1
ATOM 1346 C C . GLU A 1 167 ? 3.488 19.594 -17.703 1 93.94 167 GLU A C 1
ATOM 1348 O O . GLU A 1 167 ? 4.617 19.438 -18.172 1 93.94 167 GLU A O 1
ATOM 1353 N N . GLN A 1 168 ? 3.203 20.469 -16.781 1 95.31 168 GLN A N 1
ATOM 1354 C CA . GLN A 1 168 ? 4.242 21.328 -16.203 1 95.31 168 GLN A CA 1
ATOM 1355 C C . GLN A 1 168 ? 5.23 20.5 -15.375 1 95.31 168 GLN A C 1
ATOM 1357 O O . GLN A 1 168 ? 6.441 20.719 -15.461 1 95.31 168 GLN A O 1
ATOM 1362 N N . TRP A 1 169 ? 4.703 19.594 -14.625 1 97.12 169 TRP A N 1
ATOM 1363 C CA . TRP A 1 169 ? 5.535 18.75 -13.773 1 97.12 169 TRP A CA 1
ATOM 1364 C C . TRP A 1 169 ? 6.465 17.875 -14.609 1 97.12 169 TRP A C 1
ATOM 1366 O O . TRP A 1 169 ? 7.625 17.672 -14.25 1 97.12 169 TRP A O 1
ATOM 1376 N N . GLU A 1 170 ? 5.938 17.375 -15.68 1 96.88 170 GLU A N 1
ATOM 1377 C CA . GLU A 1 170 ? 6.711 16.531 -16.578 1 96.88 170 GLU A CA 1
ATOM 1378 C C . GLU A 1 170 ? 7.898 17.281 -17.172 1 96.88 170 GLU A C 1
ATOM 1380 O O . GLU A 1 170 ? 8.953 16.688 -17.422 1 96.88 170 GLU A O 1
ATOM 1385 N N . LYS A 1 171 ? 7.789 18.562 -17.344 1 96.25 171 LYS A N 1
ATOM 1386 C CA . LYS A 1 171 ? 8.789 19.375 -18.031 1 96.25 171 LYS A CA 1
ATOM 1387 C C . LYS A 1 171 ? 9.961 19.703 -17.109 1 96.25 171 LYS A C 1
ATOM 1389 O O . LYS A 1 171 ? 11.016 20.156 -17.562 1 96.25 171 LYS A O 1
ATOM 1394 N N . VAL A 1 172 ? 9.805 19.516 -15.852 1 98.12 172 VAL A N 1
ATOM 1395 C CA . VAL A 1 172 ? 10.914 19.75 -14.93 1 98.12 172 VAL A CA 1
ATOM 1396 C C . VAL A 1 172 ? 12.008 18.703 -15.18 1 98.12 172 VAL A C 1
ATOM 1398 O O . VAL A 1 172 ? 11.867 17.547 -14.797 1 98.12 172 VAL A O 1
ATOM 1401 N N . SER A 1 173 ? 13.102 19.125 -15.711 1 98.12 173 SER A N 1
ATOM 1402 C CA . SER A 1 173 ? 14.188 18.234 -16.125 1 98.12 173 SER A CA 1
ATOM 1403 C C . SER A 1 173 ? 15.156 17.969 -14.977 1 98.12 173 SER A C 1
ATOM 1405 O O . SER A 1 173 ? 15.109 18.656 -13.953 1 98.12 173 SER A O 1
ATOM 1407 N N . PRO A 1 174 ? 16.031 16.953 -15.133 1 97.94 174 PRO A N 1
ATOM 1408 C CA . PRO A 1 174 ? 17.078 16.719 -14.125 1 97.94 174 PRO A CA 1
ATOM 1409 C C . PRO A 1 174 ? 17.938 17.938 -13.875 1 97.94 174 PRO A C 1
ATOM 1411 O O . PRO A 1 174 ? 18.344 18.203 -12.734 1 97.94 174 PRO A O 1
ATOM 1414 N N . THR A 1 175 ? 18.234 18.703 -14.883 1 98.31 175 THR A N 1
ATOM 1415 C CA . THR A 1 175 ? 19.016 19.922 -14.727 1 98.31 175 THR A CA 1
ATOM 1416 C C . THR A 1 175 ? 18.281 20.922 -13.828 1 98.31 175 THR A C 1
ATOM 1418 O O . THR A 1 175 ? 18.891 21.547 -12.953 1 98.31 175 THR A O 1
ATOM 1421 N N . GLU A 1 176 ? 17 21.047 -14.109 1 98.38 176 GLU A N 1
ATOM 1422 C CA . GLU A 1 176 ? 16.188 21.938 -13.273 1 98.38 176 GLU A CA 1
ATOM 1423 C C . GLU A 1 176 ? 16.141 21.438 -11.828 1 98.38 176 GLU A C 1
ATOM 1425 O O . GLU A 1 176 ? 16.172 22.25 -10.898 1 98.38 176 GLU A O 1
ATOM 1430 N N . ILE A 1 177 ? 16.062 20.156 -11.633 1 98.62 177 ILE A N 1
ATOM 1431 C CA . ILE A 1 177 ? 16.031 19.578 -10.289 1 98.62 177 ILE A CA 1
ATOM 1432 C C . ILE A 1 177 ? 17.312 19.969 -9.547 1 98.62 177 ILE A C 1
ATOM 1434 O O . ILE A 1 177 ? 17.25 20.391 -8.391 1 98.62 177 ILE A O 1
ATOM 1438 N N . ARG A 1 178 ? 18.422 19.875 -10.188 1 98.19 178 ARG A N 1
ATOM 1439 C CA . ARG A 1 178 ? 19.688 20.266 -9.57 1 98.19 178 ARG A CA 1
ATOM 1440 C C . ARG A 1 178 ? 19.703 21.766 -9.258 1 98.19 178 ARG A C 1
ATOM 1442 O O . ARG A 1 178 ? 20.266 22.188 -8.25 1 98.19 178 ARG A O 1
ATOM 1449 N N . ARG A 1 179 ? 19.109 22.5 -10.133 1 98.31 179 ARG A N 1
ATOM 1450 C CA . ARG A 1 179 ? 19 23.938 -9.898 1 98.31 179 ARG A CA 1
ATOM 1451 C C . ARG A 1 179 ? 18.156 24.234 -8.656 1 98.31 179 ARG A C 1
ATOM 1453 O O . ARG A 1 179 ? 18.531 25.078 -7.84 1 98.31 179 ARG A O 1
ATOM 1460 N N . TYR A 1 180 ? 17 23.562 -8.547 1 98.69 180 TYR A N 1
ATOM 1461 C CA . TYR A 1 180 ? 16.172 23.719 -7.359 1 98.69 180 TYR A CA 1
ATOM 1462 C C . TYR A 1 180 ? 16.969 23.438 -6.09 1 98.69 180 TYR A C 1
ATOM 1464 O O . TYR A 1 180 ? 16.922 24.234 -5.145 1 98.69 180 TYR A O 1
ATOM 1472 N N . ARG A 1 181 ? 17.688 22.328 -6.066 1 98.69 181 ARG A N 1
ATOM 1473 C CA . ARG A 1 181 ? 18.453 21.922 -4.895 1 98.69 181 ARG A CA 1
ATOM 1474 C C . ARG A 1 181 ? 19.562 22.922 -4.586 1 98.69 181 ARG A C 1
ATOM 1476 O O . ARG A 1 181 ? 19.781 23.281 -3.426 1 98.69 181 ARG A O 1
ATOM 1483 N N . SER A 1 182 ? 20.219 23.406 -5.609 1 98.19 182 SER A N 1
ATOM 1484 C CA . SER A 1 182 ? 21.266 24.406 -5.438 1 98.19 182 SER A CA 1
ATOM 1485 C C . SER A 1 182 ? 20.703 25.703 -4.863 1 98.19 182 SER A C 1
ATOM 1487 O O . SER A 1 182 ? 21.344 26.328 -4.016 1 98.19 182 SER A O 1
ATOM 1489 N N . LYS A 1 183 ? 19.578 26.078 -5.344 1 98.38 183 LYS A N 1
ATOM 1490 C CA . LYS A 1 183 ? 18.969 27.312 -4.875 1 98.38 183 LYS A CA 1
ATOM 1491 C C . LYS A 1 183 ? 18.578 27.203 -3.406 1 98.38 183 LYS A C 1
ATOM 1493 O O . LYS A 1 183 ? 18.625 28.203 -2.672 1 98.38 183 LYS A O 1
ATOM 1498 N N . MET A 1 184 ? 18.156 26.031 -2.965 1 98.5 184 MET A N 1
ATOM 1499 C CA . MET A 1 184 ? 17.891 25.812 -1.544 1 98.5 184 MET A CA 1
ATOM 1500 C C . MET A 1 184 ? 19.125 26.094 -0.71 1 98.5 184 MET A C 1
ATOM 1502 O O . MET A 1 184 ? 19.062 26.812 0.289 1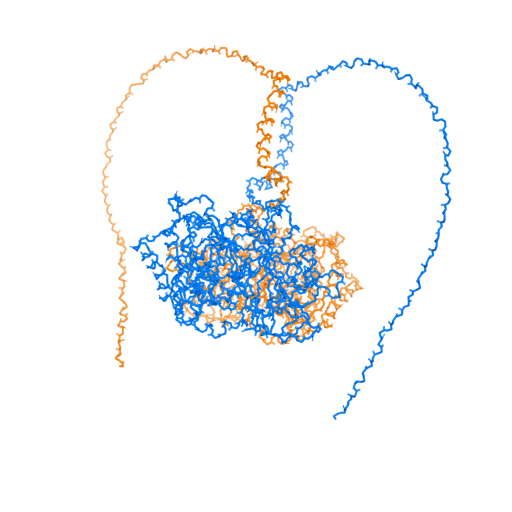 98.5 184 MET A O 1
ATOM 1506 N N . ILE A 1 185 ? 20.219 25.547 -1.161 1 97.94 185 ILE A N 1
ATOM 1507 C CA . ILE A 1 185 ? 21.484 25.688 -0.441 1 97.94 185 ILE A CA 1
ATOM 1508 C C . ILE A 1 185 ? 21.938 27.141 -0.479 1 97.94 185 ILE A C 1
ATOM 1510 O O . ILE A 1 185 ? 22.391 27.688 0.536 1 97.94 185 ILE A O 1
ATOM 1514 N N . ASP A 1 186 ? 21.828 27.719 -1.64 1 98.06 186 ASP A N 1
ATOM 1515 C CA . ASP A 1 186 ? 22.234 29.125 -1.789 1 98.06 186 ASP A CA 1
ATOM 1516 C C . ASP A 1 186 ? 21.438 30.016 -0.84 1 98.06 186 ASP A C 1
ATOM 1518 O O . ASP A 1 186 ? 21.984 30.953 -0.252 1 98.06 186 ASP A O 1
ATOM 1522 N N . TYR A 1 187 ? 20.234 29.781 -0.731 1 98 187 TYR A N 1
ATOM 1523 C CA . TYR A 1 187 ? 19.406 30.547 0.175 1 98 187 TYR A CA 1
ATOM 1524 C C . TYR A 1 187 ? 19.875 30.422 1.615 1 98 187 TYR A C 1
ATOM 1526 O O . TYR A 1 187 ? 20 31.406 2.334 1 98 187 TYR A O 1
ATOM 1534 N N . LEU A 1 188 ? 20.094 29.188 2.031 1 98.12 188 LEU A N 1
ATOM 1535 C CA . LEU A 1 188 ? 20.547 28.953 3.396 1 98.12 188 LEU A CA 1
ATOM 1536 C C . LEU A 1 188 ? 21.891 29.625 3.643 1 98.12 188 LEU A C 1
ATOM 1538 O O . LEU A 1 188 ? 22.125 30.188 4.715 1 98.12 188 LEU A O 1
ATOM 1542 N N . ARG A 1 189 ? 22.719 29.641 2.645 1 97.38 189 ARG A N 1
ATOM 1543 C CA . ARG A 1 189 ? 24 30.328 2.746 1 97.38 189 ARG A CA 1
ATOM 1544 C C . ARG A 1 189 ? 23.797 31.828 2.895 1 97.38 189 ARG A C 1
ATOM 1546 O O . ARG A 1 189 ? 24.531 32.5 3.645 1 97.38 189 ARG A O 1
ATOM 1553 N N . THR A 1 190 ? 22.922 32.312 2.188 1 97.69 190 THR A N 1
ATOM 1554 C CA . THR A 1 190 ? 22.625 33.719 2.271 1 97.69 190 THR A CA 1
ATOM 1555 C C . THR A 1 190 ? 22.125 34.094 3.666 1 97.69 190 THR A C 1
ATOM 1557 O O . THR A 1 190 ? 22.516 35.125 4.219 1 97.69 190 THR A O 1
ATOM 1560 N N . VAL A 1 191 ? 21.25 33.25 4.219 1 96.44 191 VAL A N 1
ATOM 1561 C CA . VAL A 1 191 ? 20.75 33.5 5.57 1 96.44 191 VAL A CA 1
ATOM 1562 C C . VAL A 1 191 ? 21.906 33.562 6.551 1 96.44 191 VAL A C 1
ATOM 1564 O O . VAL A 1 191 ? 21.969 34.438 7.395 1 96.44 191 VAL A O 1
ATOM 1567 N N . GLU A 1 192 ? 22.812 32.656 6.398 1 95.44 192 GLU A N 1
ATOM 1568 C CA . GLU A 1 192 ? 23.969 32.625 7.281 1 95.44 192 GLU A CA 1
ATOM 1569 C C . GLU A 1 192 ? 24.859 33.844 7.082 1 95.44 192 GLU A C 1
ATOM 1571 O O . GLU A 1 192 ? 25.344 34.438 8.055 1 95.44 192 GLU A O 1
ATOM 1576 N N . ARG A 1 193 ? 25.078 34.188 5.883 1 96.56 193 ARG A N 1
ATOM 1577 C CA . ARG A 1 193 ? 25.922 35.344 5.559 1 96.56 193 ARG A CA 1
ATOM 1578 C C . ARG A 1 193 ? 25.359 36.625 6.137 1 96.56 193 ARG A C 1
ATOM 1580 O O . ARG A 1 193 ? 26.109 37.531 6.539 1 96.56 193 ARG A O 1
ATOM 1587 N N . GLU A 1 194 ? 24.078 36.688 6.191 1 95.25 194 GLU A N 1
ATOM 1588 C CA . GLU A 1 194 ? 23.406 37.875 6.688 1 95.25 194 GLU A CA 1
ATOM 1589 C C . GLU A 1 194 ? 23.25 37.844 8.203 1 95.25 194 GLU A C 1
ATOM 1591 O O . GLU A 1 194 ? 22.578 38.688 8.789 1 95.25 194 GLU A O 1
ATOM 1596 N N . GLY A 1 195 ? 23.812 36.875 8.805 1 92.62 195 GLY A N 1
ATOM 1597 C CA . GLY A 1 195 ? 23.859 36.812 10.258 1 92.62 195 GLY A CA 1
ATOM 1598 C C . GLY A 1 195 ? 22.766 35.969 10.859 1 92.62 195 GLY A C 1
ATOM 1599 O O . GLY A 1 195 ? 22.594 35.906 12.078 1 92.62 195 GLY A O 1
ATOM 1600 N N . GLY A 1 196 ? 21.969 35.344 9.977 1 93.69 196 GLY A N 1
ATOM 1601 C CA . GLY A 1 196 ? 20.906 34.469 10.469 1 93.69 196 GLY A CA 1
ATOM 1602 C C . GLY A 1 196 ? 21.422 33.156 10.984 1 93.69 196 GLY A C 1
ATOM 1603 O O . GLY A 1 196 ? 22.5 32.688 10.594 1 93.69 196 GLY A O 1
ATOM 1604 N N . LYS A 1 197 ? 20.625 32.562 11.898 1 95.25 197 LYS A N 1
ATOM 1605 C CA . LYS A 1 197 ? 20.938 31.219 12.406 1 95.25 197 LYS A CA 1
ATOM 1606 C C . LYS A 1 197 ? 20.078 30.156 11.711 1 95.25 197 LYS A C 1
ATOM 1608 O O . LYS A 1 197 ? 18.875 30.328 11.539 1 95.25 197 LYS A O 1
ATOM 1613 N N . LEU A 1 198 ? 20.719 29.094 11.375 1 97.62 198 LEU A N 1
ATOM 1614 C CA . LEU A 1 198 ? 20.031 28.047 10.633 1 97.62 198 LEU A CA 1
ATOM 1615 C C . LEU A 1 198 ? 19.641 26.891 11.555 1 97.62 198 LEU A C 1
ATOM 1617 O O . LEU A 1 198 ? 18.672 26.172 11.297 1 97.62 198 LEU A O 1
ATOM 1621 N N . VAL A 1 199 ? 20.422 26.656 12.57 1 98.19 199 VAL A N 1
ATOM 1622 C CA . VAL A 1 199 ? 20.219 25.578 13.523 1 98.19 199 VAL A CA 1
ATOM 1623 C C . VAL A 1 199 ? 20 26.156 14.922 1 98.19 199 VAL A C 1
ATOM 1625 O O . VAL A 1 199 ? 20.797 26.969 15.398 1 98.19 199 VAL A O 1
ATOM 1628 N N . TRP A 1 200 ? 18.922 25.797 15.492 1 97.69 200 TRP A N 1
ATOM 1629 C CA . TRP A 1 200 ? 18.594 26.312 16.812 1 97.69 200 TRP A CA 1
ATOM 1630 C C . TRP A 1 200 ? 19.562 25.734 17.859 1 97.69 200 TRP A C 1
ATOM 1632 O O . TRP A 1 200 ? 19.922 24.562 17.797 1 97.69 200 TRP A O 1
ATOM 1642 N N . ASP A 1 201 ? 19.984 26.531 18.766 1 95.25 201 ASP A N 1
ATOM 1643 C CA . ASP A 1 201 ? 20.766 26.094 19.922 1 95.25 201 ASP A CA 1
ATOM 1644 C C . ASP A 1 201 ? 20.453 26.922 21.156 1 95.25 201 ASP A C 1
ATOM 1646 O O . ASP A 1 201 ? 19.703 27.906 21.062 1 95.25 201 ASP A O 1
ATOM 1650 N N . ASP A 1 202 ? 20.953 26.562 22.25 1 93.75 202 ASP A N 1
ATOM 1651 C CA . ASP A 1 202 ? 20.609 27.125 23.547 1 93.75 202 ASP A CA 1
ATOM 1652 C C . ASP A 1 202 ? 20.969 28.609 23.609 1 93.75 202 ASP A C 1
ATOM 1654 O O . ASP A 1 202 ? 20.328 29.375 24.344 1 93.75 202 ASP A O 1
ATOM 1658 N N . SER A 1 203 ? 21.922 29.016 22.875 1 93.69 203 SER A N 1
ATOM 1659 C CA . SER A 1 203 ? 22.344 30.406 22.906 1 93.69 203 SER A CA 1
ATOM 1660 C C . SER A 1 203 ? 21.234 31.328 22.391 1 93.69 203 SER A C 1
ATOM 1662 O O . SER A 1 203 ? 21.203 32.531 22.734 1 93.69 203 SER A O 1
ATOM 1664 N N . MET A 1 204 ? 20.297 30.797 21.656 1 93.69 204 MET A N 1
ATOM 1665 C CA . MET A 1 204 ? 19.266 31.609 21.016 1 93.69 204 MET A CA 1
ATOM 1666 C C . MET A 1 204 ? 18.188 32 22.016 1 93.69 204 MET A C 1
ATOM 1668 O O . MET A 1 204 ? 17.375 32.906 21.75 1 93.69 204 MET A O 1
ATOM 1672 N N . GLU A 1 205 ? 18.125 31.375 23.109 1 92.5 205 GLU A N 1
ATOM 1673 C CA . GLU A 1 205 ? 17.094 31.75 24.078 1 92.5 205 GLU A CA 1
ATOM 1674 C C . GLU A 1 205 ? 17.734 32.156 25.406 1 92.5 205 GLU A C 1
ATOM 1676 O O . GLU A 1 205 ? 17.047 32.25 26.422 1 92.5 205 GLU A O 1
ATOM 1681 N N . ARG A 1 206 ? 18.984 32.375 25.438 1 91.31 206 ARG A N 1
ATOM 1682 C CA . ARG A 1 206 ? 19.703 32.719 26.656 1 91.31 206 ARG A CA 1
ATOM 1683 C C . ARG A 1 206 ? 19.125 33.969 27.281 1 91.31 206 ARG A C 1
ATOM 1685 O O . ARG A 1 206 ? 19 34.062 28.516 1 91.31 206 ARG A O 1
ATOM 1692 N N . ASP A 1 207 ? 18.797 34.938 26.531 1 92.31 207 ASP A N 1
ATOM 1693 C CA . ASP A 1 207 ? 18.312 36.219 27.031 1 92.31 207 ASP A CA 1
ATOM 1694 C C . ASP A 1 207 ? 16.797 36.312 27.016 1 92.31 207 ASP A C 1
ATOM 1696 O O . ASP A 1 207 ? 16.219 37.375 27.172 1 92.31 207 ASP A O 1
ATOM 1700 N N . ILE A 1 208 ? 16.125 35.219 26.719 1 94.06 208 ILE A N 1
ATOM 1701 C CA . ILE A 1 208 ? 14.672 35.156 26.672 1 94.06 208 ILE A CA 1
ATOM 1702 C C . ILE A 1 208 ? 14.133 34.531 27.938 1 94.06 208 ILE A C 1
ATOM 1704 O O . ILE A 1 208 ? 14.469 33.375 28.25 1 94.06 208 ILE A O 1
ATOM 1708 N N . PRO A 1 209 ? 13.32 35.219 28.719 1 94.94 209 PRO A N 1
ATOM 1709 C CA . PRO A 1 209 ? 12.727 34.625 29.906 1 94.94 209 PRO A CA 1
ATOM 1710 C C . PRO A 1 209 ? 11.938 33.344 29.594 1 94.94 209 PRO A C 1
ATOM 1712 O O . PRO A 1 209 ? 11.312 33.25 28.531 1 94.94 209 PRO A O 1
ATOM 1715 N N . LEU A 1 210 ? 11.93 32.438 30.516 1 92.94 210 LEU A N 1
ATOM 1716 C CA . LEU A 1 210 ? 11.297 31.141 30.344 1 92.94 210 LEU A CA 1
ATOM 1717 C C . LEU A 1 210 ? 9.836 31.297 29.938 1 92.94 210 LEU A C 1
ATOM 1719 O O . LEU A 1 210 ? 9.344 30.531 29.109 1 92.94 210 LEU A O 1
ATOM 1723 N N . GLU A 1 211 ? 9.203 32.281 30.484 1 92.19 211 GLU A N 1
ATOM 1724 C CA . GLU A 1 211 ? 7.777 32.469 30.25 1 92.19 211 GLU A CA 1
ATOM 1725 C C . GLU A 1 211 ? 7.523 33 28.844 1 92.19 211 GLU A C 1
ATOM 1727 O O . GLU A 1 211 ? 6.395 32.938 28.344 1 92.19 211 GLU A O 1
ATOM 1732 N N . ASP A 1 212 ? 8.547 33.438 28.141 1 94.44 212 ASP A N 1
ATOM 1733 C CA . ASP A 1 212 ? 8.406 34 26.812 1 94.44 212 ASP A CA 1
ATOM 1734 C C . ASP A 1 212 ? 8.945 33.062 25.75 1 94.44 212 ASP A C 1
ATOM 1736 O O . ASP A 1 212 ? 9.125 33.469 24.594 1 94.44 212 ASP A O 1
ATOM 1740 N N . ARG A 1 213 ? 9.188 31.891 26.156 1 96.88 213 ARG A N 1
ATOM 1741 C CA . ARG A 1 213 ? 9.766 30.938 25.203 1 96.88 213 ARG A CA 1
ATOM 1742 C C . ARG A 1 213 ? 8.68 30.109 24.531 1 96.88 213 ARG A C 1
ATOM 1744 O O . ARG A 1 213 ? 8.914 29.531 23.469 1 96.88 213 ARG A O 1
ATOM 1751 N N . ARG A 1 214 ? 7.574 29.984 25.188 1 97.75 214 ARG A N 1
ATOM 1752 C CA . ARG A 1 214 ? 6.426 29.234 24.672 1 97.75 214 ARG A CA 1
ATOM 1753 C C . ARG A 1 214 ? 5.199 30.141 24.562 1 97.75 214 ARG A C 1
ATOM 1755 O O . ARG A 1 214 ? 4.844 30.828 25.516 1 97.75 214 ARG A O 1
ATOM 1762 N N . GLY A 1 215 ? 4.535 30.156 23.359 1 98.56 215 GLY A N 1
ATOM 1763 C CA . GLY A 1 215 ? 3.387 31.047 23.234 1 98.56 215 GLY A CA 1
ATOM 1764 C C . GLY A 1 215 ? 2.541 30.75 22.016 1 98.56 215 GLY A C 1
ATOM 1765 O O . GLY A 1 215 ? 2.633 29.672 21.438 1 98.56 215 GLY A O 1
ATOM 1766 N N . ILE A 1 216 ? 1.601 31.656 21.734 1 98.75 216 ILE A N 1
ATOM 1767 C CA . ILE A 1 216 ? 0.671 31.578 20.609 1 98.75 216 ILE A CA 1
ATOM 1768 C C . ILE A 1 216 ? 0.992 32.688 19.594 1 98.75 216 ILE A C 1
ATOM 1770 O O . ILE A 1 21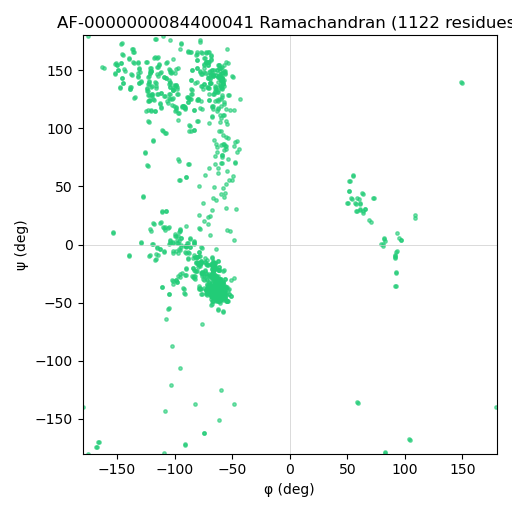6 ? 1.227 33.812 19.984 1 98.75 216 ILE A O 1
ATOM 1774 N N . ILE A 1 217 ? 1.091 32.281 18.391 1 98.38 217 ILE A N 1
ATOM 1775 C CA . ILE A 1 217 ? 1.289 33.25 17.312 1 98.38 217 ILE A CA 1
ATOM 1776 C C . ILE A 1 217 ? 0.015 33.375 16.469 1 98.38 217 ILE A C 1
ATOM 1778 O O . ILE A 1 217 ? -0.54 32.344 16.047 1 98.38 217 ILE A O 1
ATOM 1782 N N . LEU A 1 218 ? -0.471 34.562 16.266 1 97.62 218 LEU A N 1
ATOM 1783 C CA . LEU A 1 218 ? -1.593 34.875 15.383 1 97.62 218 LEU A CA 1
ATOM 1784 C C . LEU A 1 218 ? -1.195 35.906 14.344 1 97.62 218 LEU A C 1
ATOM 1786 O O . LEU A 1 218 ? -0.221 36.656 14.531 1 97.62 218 LEU A O 1
ATOM 1790 N N . THR A 1 219 ? -1.956 35.875 13.266 1 93.56 219 THR A N 1
ATOM 1791 C CA . THR A 1 219 ? -1.722 36.875 12.234 1 93.56 219 THR A CA 1
ATOM 1792 C C . THR A 1 219 ? -3.031 37.531 11.812 1 93.56 219 THR A C 1
ATOM 1794 O O . THR A 1 219 ? -4.074 36.875 11.758 1 93.56 219 THR A O 1
ATOM 1797 N N . GLY A 1 220 ? -3.051 38.781 11.617 1 88.31 220 GLY A N 1
ATOM 1798 C CA . GLY A 1 220 ? -4.203 39.531 11.164 1 88.31 220 GLY A CA 1
ATOM 1799 C C . GLY A 1 220 ? -4.223 40.969 11.688 1 88.31 220 GLY A C 1
ATOM 1800 O O . GLY A 1 220 ? -3.873 41.219 12.844 1 88.31 220 GLY A O 1
ATOM 1801 N N . GLY A 1 221 ? -4.625 41.969 10.805 1 81.62 221 GLY A N 1
ATOM 1802 C CA . GLY A 1 221 ? -4.582 43.312 11.328 1 81.62 221 GLY A CA 1
ATOM 1803 C C . GLY A 1 221 ? -5.566 44.25 10.656 1 81.62 221 GLY A C 1
ATOM 1804 O O . GLY A 1 221 ? -5.539 45.469 10.883 1 81.62 221 GLY A O 1
ATOM 1805 N N . GLU A 1 222 ? -6.465 43.594 9.836 1 85.38 222 GLU A N 1
ATOM 1806 C CA . GLU A 1 222 ? -7.352 44.531 9.172 1 85.38 222 GLU A CA 1
ATOM 1807 C C . GLU A 1 222 ? -8.703 43.906 8.852 1 85.38 222 GLU A C 1
ATOM 1809 O O . GLU A 1 222 ? -8.805 42.688 8.68 1 85.38 222 GLU A O 1
ATOM 1814 N N . GLY A 1 223 ? -9.703 44.812 8.922 1 90.12 223 GLY A N 1
ATOM 1815 C CA . GLY A 1 223 ? -11.023 44.5 8.414 1 90.12 223 GLY A CA 1
ATOM 1816 C C . GLY A 1 223 ? -11.641 43.281 9.086 1 90.12 223 GLY A C 1
ATOM 1817 O O . GLY A 1 223 ? -11.688 43.219 10.312 1 90.12 223 GLY A O 1
ATOM 1818 N N . LYS A 1 224 ? -12.227 42.438 8.219 1 92.94 224 LYS A N 1
ATOM 1819 C CA . LYS A 1 224 ? -12.945 41.281 8.703 1 92.94 224 LYS A CA 1
ATOM 1820 C C . LYS A 1 224 ? -12.008 40.281 9.391 1 92.94 224 LYS A C 1
ATOM 1822 O O . LYS A 1 224 ? -12.406 39.594 10.32 1 92.94 224 LYS A O 1
ATOM 1827 N N . SER A 1 225 ? -10.766 40.25 8.922 1 92.25 225 SER A N 1
ATOM 1828 C CA . SER A 1 225 ? -9.781 39.375 9.547 1 92.25 225 SER A CA 1
ATOM 1829 C C . SER A 1 225 ? -9.523 39.781 10.992 1 92.25 225 SER A C 1
ATOM 1831 O O . SER A 1 225 ? -9.375 38.906 11.867 1 92.25 225 SER A O 1
ATOM 1833 N N . LEU A 1 226 ? -9.445 41.094 11.227 1 94.5 226 LEU A N 1
ATOM 1834 C CA . LEU A 1 226 ? -9.25 41.562 12.594 1 94.5 226 LEU A CA 1
ATOM 1835 C C . LEU A 1 226 ? -10.469 41.25 13.453 1 94.5 226 LEU A C 1
ATOM 1837 O O . LEU A 1 226 ? -10.328 40.875 14.625 1 94.5 226 LEU A O 1
ATOM 1841 N N . ALA A 1 227 ? -11.641 41.438 12.906 1 95.62 227 ALA A N 1
ATOM 1842 C CA . ALA A 1 227 ? -12.859 41.125 13.641 1 95.62 227 ALA A CA 1
ATOM 1843 C C . ALA A 1 227 ? -12.898 39.656 14.039 1 95.62 227 ALA A C 1
ATOM 1845 O O . ALA A 1 227 ? -13.281 39.312 15.164 1 95.62 227 ALA A O 1
ATOM 1846 N N . ARG A 1 228 ? -12.539 38.781 13.164 1 96.44 228 ARG A N 1
ATOM 1847 C CA . ARG A 1 228 ? -12.5 37.375 13.445 1 96.44 228 ARG A CA 1
ATOM 1848 C C . ARG A 1 228 ? -11.398 37.031 14.445 1 96.44 228 ARG A C 1
ATOM 1850 O O . ARG A 1 228 ? -11.555 36.125 15.281 1 96.44 228 ARG A O 1
ATOM 1857 N N . LEU A 1 229 ? -10.281 37.688 14.258 1 97.06 229 LEU A N 1
ATOM 1858 C CA . LEU A 1 229 ? -9.203 37.531 15.227 1 97.06 229 LEU A CA 1
ATOM 1859 C C . LEU A 1 229 ? -9.68 37.812 16.641 1 97.06 229 LEU A C 1
ATOM 1861 O O . LEU A 1 229 ? -9.266 37.156 17.594 1 97.06 229 LEU A O 1
ATOM 1865 N N . LYS A 1 230 ? -10.539 38.812 16.797 1 97.38 230 LYS A N 1
ATOM 1866 C CA . LYS A 1 230 ? -11.07 39.156 18.109 1 97.38 230 LYS A CA 1
ATOM 1867 C C . LYS A 1 230 ? -11.906 38 18.688 1 97.38 230 LYS A C 1
ATOM 1869 O O . LYS A 1 230 ? -11.93 37.812 19.891 1 97.38 230 LYS A O 1
ATOM 1874 N N . ILE A 1 231 ? -12.594 37.281 17.828 1 97.81 231 ILE A N 1
ATOM 1875 C CA . ILE A 1 231 ? -13.312 36.094 18.281 1 97.81 231 ILE A CA 1
ATOM 1876 C C . ILE A 1 231 ? -12.328 35.062 18.828 1 97.81 231 ILE A C 1
ATOM 1878 O O . ILE A 1 231 ? -12.539 34.5 19.891 1 97.81 231 ILE A O 1
ATOM 1882 N N . ASN A 1 232 ? -11.273 34.812 18.047 1 98.19 232 ASN A N 1
ATOM 1883 C CA . ASN A 1 232 ? -10.211 33.906 18.469 1 98.19 232 ASN A CA 1
ATOM 1884 C C . ASN A 1 232 ? -9.633 34.312 19.812 1 98.19 232 ASN A C 1
ATOM 1886 O O . ASN A 1 232 ? -9.562 33.5 20.734 1 98.19 232 ASN A O 1
ATOM 1890 N N . LEU A 1 233 ? -9.297 35.562 20 1 98.5 233 LEU A N 1
ATOM 1891 C CA . LEU A 1 233 ? -8.703 36.094 21.219 1 98.5 233 LEU A CA 1
ATOM 1892 C C . LEU A 1 233 ? -9.68 35.969 22.391 1 98.5 233 LEU A C 1
ATOM 1894 O O . LEU A 1 233 ? -9.273 35.656 23.516 1 98.5 233 LEU A O 1
ATOM 1898 N N . HIS A 1 234 ? -10.945 36.312 22.141 1 98.44 234 HIS A N 1
ATOM 1899 C CA . HIS A 1 234 ? -11.969 36.156 23.156 1 98.44 234 HIS A CA 1
ATOM 1900 C C . HIS A 1 234 ? -12.031 34.719 23.656 1 98.44 234 HIS A C 1
ATOM 1902 O O . HIS A 1 234 ? -12.078 34.469 24.875 1 98.44 234 HIS A O 1
ATOM 1908 N N . MET A 1 235 ? -12.023 33.75 22.75 1 98.69 235 MET A N 1
ATOM 1909 C CA . MET A 1 235 ? -12.055 32.344 23.125 1 98.69 235 MET A CA 1
ATOM 1910 C C . MET A 1 235 ? -10.828 31.969 23.953 1 98.69 235 MET A C 1
ATOM 1912 O O . MET A 1 235 ? -10.945 31.266 24.969 1 98.69 235 MET A O 1
ATOM 1916 N N . LEU A 1 236 ? -9.656 32.406 23.547 1 98.75 236 LEU A N 1
ATOM 1917 C CA . LEU A 1 236 ? -8.398 32.031 24.188 1 98.75 236 LEU A CA 1
ATOM 1918 C C . LEU A 1 236 ? -8.344 32.625 25.609 1 98.75 236 LEU A C 1
ATOM 1920 O O . LEU A 1 236 ? -8.031 31.891 26.562 1 98.75 236 LEU A O 1
ATOM 1924 N N . ARG A 1 237 ? -8.719 33.906 25.766 1 98.62 237 ARG A N 1
ATOM 1925 C CA . ARG A 1 237 ? -8.484 34.594 27.031 1 98.62 237 ARG A CA 1
ATOM 1926 C C . ARG A 1 237 ? -9.688 34.469 27.969 1 98.62 237 ARG A C 1
ATOM 1928 O O . ARG A 1 237 ? -9.523 34.25 29.172 1 98.62 237 ARG A O 1
ATOM 1935 N N . ASN A 1 238 ? -10.875 34.594 27.453 1 98.12 238 ASN A N 1
ATOM 1936 C CA . ASN A 1 238 ? -12.047 34.719 28.312 1 98.12 238 ASN A CA 1
ATOM 1937 C C . ASN A 1 238 ? -12.75 33.375 28.516 1 98.12 238 ASN A C 1
ATOM 1939 O O . ASN A 1 238 ? -13.406 33.188 29.531 1 98.12 238 ASN A O 1
ATOM 1943 N N . ILE A 1 239 ? -12.641 32.531 27.641 1 98.25 239 ILE A N 1
ATOM 1944 C CA . ILE A 1 239 ? -13.391 31.281 27.734 1 98.25 239 ILE A CA 1
ATOM 1945 C C . ILE A 1 239 ? -12.453 30.156 28.125 1 98.25 239 ILE A C 1
ATOM 1947 O O . ILE A 1 239 ? -12.688 29.469 29.125 1 98.25 239 ILE A O 1
ATOM 1951 N N . LEU A 1 240 ? -11.352 29.969 27.328 1 98.38 240 LEU A N 1
ATOM 1952 C CA . LEU A 1 240 ? -10.406 28.906 27.594 1 98.38 240 LEU A CA 1
ATOM 1953 C C . LEU A 1 240 ? -9.406 29.312 28.672 1 98.38 240 LEU A C 1
ATOM 1955 O O . LEU A 1 240 ? -8.734 28.469 29.25 1 98.38 240 LEU A O 1
ATOM 1959 N N . ARG A 1 241 ? -9.203 30.641 28.875 1 98 241 ARG A N 1
ATOM 1960 C CA . ARG A 1 241 ? -8.406 31.25 29.938 1 98 241 ARG A CA 1
ATOM 1961 C C . ARG A 1 241 ? -6.953 30.781 29.844 1 98 241 ARG A C 1
ATOM 1963 O O . ARG A 1 241 ? -6.359 30.406 30.859 1 98 241 ARG A O 1
ATOM 1970 N N . THR A 1 242 ? -6.457 30.672 28.609 1 98.12 242 THR A N 1
ATOM 1971 C CA . THR A 1 242 ? -5.047 30.328 28.469 1 98.12 242 THR A CA 1
ATOM 1972 C C . THR A 1 242 ? -4.156 31.422 29.047 1 98.12 242 THR A C 1
ATOM 1974 O O . THR A 1 242 ? -4.477 32.594 28.953 1 98.12 242 THR A O 1
ATOM 1977 N N . THR A 1 243 ? -3.043 31.016 29.609 1 96.94 243 THR A N 1
ATOM 1978 C CA . THR A 1 243 ? -2.092 31.953 30.188 1 96.94 243 THR A CA 1
ATOM 1979 C C . THR A 1 243 ? -0.875 32.125 29.281 1 96.94 243 THR A C 1
ATOM 1981 O O . THR A 1 243 ? 0.041 32.875 29.609 1 96.94 243 THR A O 1
ATOM 1984 N N . LEU A 1 244 ? -0.849 31.469 28.188 1 98.06 244 LEU A N 1
ATOM 1985 C CA . LEU A 1 244 ? 0.265 31.594 27.25 1 98.06 244 LEU A CA 1
ATOM 1986 C C . LEU A 1 244 ? 0.347 33 26.688 1 98.06 244 LEU A C 1
ATOM 1988 O O . LEU A 1 244 ? -0.68 33.625 26.391 1 98.06 244 LEU A O 1
ATOM 1992 N N . PRO A 1 245 ? 1.586 33.531 26.641 1 98.25 245 PRO A N 1
ATOM 1993 C CA . PRO A 1 245 ? 1.692 34.812 25.906 1 98.25 245 PRO A CA 1
ATOM 1994 C C . PRO A 1 245 ? 1.237 34.688 24.453 1 98.25 245 PRO A C 1
ATOM 1996 O O . PRO A 1 245 ? 1.387 33.625 23.844 1 98.25 245 PRO A O 1
ATOM 1999 N N . ILE A 1 246 ? 0.661 35.812 23.938 1 98.5 246 ILE A N 1
ATOM 2000 C CA . ILE A 1 246 ? 0.157 35.844 22.578 1 98.5 246 ILE A CA 1
ATOM 2001 C C . ILE A 1 246 ? 0.832 36.969 21.797 1 98.5 246 ILE A C 1
ATOM 2003 O O . ILE A 1 246 ? 0.833 38.125 22.234 1 98.5 246 ILE A O 1
ATOM 2007 N N . GLU A 1 247 ? 1.44 36.594 20.719 1 98.06 247 GLU A N 1
ATOM 2008 C CA . GLU A 1 247 ? 1.934 37.594 19.766 1 98.06 247 GLU A CA 1
ATOM 2009 C C . GLU A 1 247 ? 1.035 37.656 18.531 1 98.06 247 GLU A C 1
ATOM 2011 O O . GLU A 1 247 ? 0.702 36.625 17.938 1 98.06 247 GLU A O 1
ATOM 2016 N N . VAL A 1 248 ? 0.617 38.844 18.172 1 97.56 248 VAL A N 1
ATOM 2017 C CA . VAL A 1 248 ? -0.175 39.062 16.969 1 97.56 248 VAL A CA 1
ATOM 2018 C C . VAL A 1 248 ? 0.65 39.844 15.945 1 97.56 248 VAL A C 1
ATOM 2020 O O . VAL A 1 248 ? 1.044 41 16.203 1 97.56 248 VAL A O 1
ATOM 2023 N N . TYR A 1 249 ? 0.869 39.25 14.859 1 95.75 249 TYR A N 1
ATOM 2024 C CA . TYR A 1 249 ? 1.671 39.875 13.812 1 95.75 249 TYR A CA 1
ATOM 2025 C C . TYR A 1 249 ? 0.782 40.5 12.75 1 95.75 249 TYR A C 1
ATOM 2027 O O . TYR A 1 249 ? -0.251 39.969 12.375 1 95.75 249 TYR A O 1
ATOM 2035 N N . HIS A 1 250 ? 1.109 41.688 12.289 1 93.75 250 HIS A N 1
ATOM 2036 C CA . HIS A 1 250 ? 0.383 42.406 11.258 1 93.75 250 HIS A CA 1
ATOM 2037 C C . HIS A 1 250 ? 1.334 43.219 10.383 1 93.75 250 HIS A C 1
ATOM 2039 O O . HIS A 1 250 ? 2.498 43.406 10.742 1 93.75 250 HIS A O 1
ATOM 2045 N N . PHE A 1 251 ? 0.863 43.625 9.281 1 91.31 251 PHE A N 1
ATOM 2046 C CA . PHE A 1 251 ? 1.652 44.469 8.398 1 91.31 251 PHE A CA 1
ATOM 2047 C C . PHE A 1 251 ? 1.611 45.938 8.859 1 91.31 251 PHE A C 1
ATOM 2049 O O . PHE A 1 251 ? 0.675 46.344 9.555 1 91.31 251 PHE A O 1
ATOM 2056 N N . PRO A 1 252 ? 2.605 46.656 8.414 1 88.69 252 PRO A N 1
ATOM 2057 C CA . PRO A 1 252 ? 2.713 48.031 8.898 1 88.69 252 PRO A CA 1
ATOM 2058 C C . PRO A 1 252 ? 1.526 48.906 8.484 1 88.69 252 PRO A C 1
ATOM 2060 O O . PRO A 1 252 ? 1.181 49.844 9.18 1 88.69 252 PRO A O 1
ATOM 2063 N N . ASP A 1 253 ? 0.928 48.625 7.383 1 89.44 253 ASP A N 1
ATOM 2064 C CA . ASP A 1 253 ? -0.178 49.438 6.895 1 89.44 253 ASP A CA 1
ATOM 2065 C C . ASP A 1 253 ? -1.493 49.031 7.559 1 89.44 253 ASP A C 1
ATOM 2067 O O . ASP A 1 253 ? -2.535 49.625 7.305 1 89.44 253 ASP A O 1
ATOM 2071 N N . GLU A 1 254 ? -1.384 48.094 8.453 1 90.94 254 GLU A N 1
ATOM 2072 C CA . GLU A 1 254 ? -2.549 47.625 9.203 1 90.94 254 GLU A CA 1
ATOM 2073 C C . GLU A 1 254 ? -2.508 48.125 10.648 1 90.94 254 GLU A C 1
ATOM 2075 O O . GLU A 1 254 ? -1.448 48.5 11.148 1 90.94 254 GLU A O 1
ATOM 2080 N N . LEU A 1 255 ? -3.699 48.188 11.289 1 91.75 255 LEU A N 1
ATOM 2081 C CA . LEU A 1 255 ? -3.793 48.594 12.688 1 91.75 255 LEU A CA 1
ATOM 2082 C C . LEU A 1 255 ? -3.061 49.906 12.922 1 91.75 255 LEU A C 1
ATOM 2084 O O . LEU A 1 255 ? -2.234 50.031 13.828 1 91.75 255 LEU A O 1
ATOM 2088 N N . GLN A 1 256 ? -3.402 50.875 12.18 1 90.44 256 GLN A N 1
ATOM 2089 C CA . GLN A 1 256 ? -2.703 52.156 12.25 1 90.44 256 GLN A CA 1
ATOM 2090 C C . GLN A 1 256 ? -3.26 53.031 13.375 1 90.44 256 GLN A C 1
ATOM 2092 O O . GLN A 1 256 ? -2.576 53.938 13.859 1 90.44 256 GLN A O 1
ATOM 2097 N N . ASP A 1 257 ? -4.438 52.719 13.789 1 92.69 257 ASP A N 1
ATOM 2098 C CA . ASP A 1 257 ? -5.051 53.5 14.875 1 92.69 257 ASP A CA 1
ATOM 2099 C C . ASP A 1 257 ? -4.469 53.094 16.219 1 92.69 257 ASP A C 1
ATOM 2101 O O . ASP A 1 257 ? -4.684 51.969 16.688 1 92.69 257 ASP A O 1
ATOM 2105 N N . ALA A 1 258 ? -3.844 53.938 16.875 1 93.56 258 ALA A N 1
ATOM 2106 C CA . ALA A 1 258 ? -3.178 53.688 18.156 1 93.56 258 ALA A CA 1
ATOM 2107 C C . ALA A 1 258 ? -4.184 53.25 19.219 1 93.56 258 ALA A C 1
ATOM 2109 O O . ALA A 1 258 ? -3.875 52.438 20.094 1 93.56 258 ALA A O 1
ATOM 2110 N N . ASN A 1 259 ? -5.293 53.875 19.172 1 94.12 259 ASN A N 1
ATOM 2111 C CA . ASN A 1 259 ? -6.32 53.531 20.141 1 94.12 259 ASN A CA 1
ATOM 2112 C C . ASN A 1 259 ? -6.809 52.094 19.969 1 94.12 259 ASN A C 1
ATOM 2114 O O . ASN A 1 259 ? -7.066 51.375 20.938 1 94.12 259 ASN A O 1
ATOM 2118 N N . GLU A 1 260 ? -6.965 51.781 18.75 1 92.75 260 GLU A N 1
ATOM 2119 C CA . GLU A 1 260 ? -7.375 50.438 18.469 1 92.75 260 GLU A CA 1
ATOM 2120 C C . GLU A 1 260 ? -6.332 49.438 18.953 1 92.75 260 GLU A C 1
ATOM 2122 O O . GLU A 1 260 ? -6.68 48.375 19.5 1 92.75 260 GLU A O 1
ATOM 2127 N N . ARG A 1 261 ? -5.098 49.688 18.734 1 95.5 261 ARG A N 1
ATOM 2128 C CA . ARG A 1 261 ? -4.012 48.812 19.203 1 95.5 261 ARG A CA 1
ATOM 2129 C C . ARG A 1 261 ? -4.039 48.688 20.719 1 95.5 261 ARG A C 1
ATOM 2131 O O . ARG A 1 261 ? -3.941 47.562 21.25 1 95.5 261 ARG A O 1
ATOM 2138 N N . ALA A 1 262 ? -4.172 49.844 21.359 1 96.06 262 ALA A N 1
ATOM 2139 C CA . ALA A 1 262 ? -4.168 49.844 22.828 1 96.06 262 ALA A CA 1
ATOM 2140 C C . ALA A 1 262 ? -5.328 49.031 23.375 1 96.06 262 ALA A C 1
ATOM 2142 O O . ALA A 1 262 ? -5.172 48.312 24.375 1 96.06 262 ALA A O 1
ATOM 2143 N N . LYS A 1 263 ? -6.398 49.188 22.781 1 95.25 263 LYS A N 1
ATOM 2144 C CA . LYS A 1 263 ? -7.582 48.438 23.219 1 95.25 263 LYS A CA 1
ATOM 2145 C C . LYS A 1 263 ? -7.371 46.938 23.062 1 95.25 263 LYS A C 1
ATOM 2147 O O . LYS A 1 263 ? -7.746 46.188 23.953 1 95.25 263 LYS A O 1
ATOM 2152 N N . LEU A 1 264 ? -6.871 46.562 21.953 1 95.88 264 LEU A N 1
ATOM 2153 C CA . LEU A 1 264 ? -6.605 45.156 21.688 1 95.88 264 LEU A CA 1
ATOM 2154 C C . LEU A 1 264 ? -5.641 44.594 22.734 1 95.88 264 LEU A C 1
ATOM 2156 O O . LEU A 1 264 ? -5.867 43.5 23.266 1 95.88 264 LEU A O 1
ATOM 2160 N N . VAL A 1 265 ? -4.57 45.312 23 1 97.56 265 VAL A N 1
ATOM 2161 C CA . VAL A 1 265 ? -3.531 44.875 23.938 1 97.56 265 VAL A CA 1
ATOM 2162 C C . VAL A 1 265 ? -4.113 44.781 25.344 1 97.56 265 VAL A C 1
ATOM 2164 O O . VAL A 1 265 ? -3.852 43.812 26.047 1 97.56 265 VAL A O 1
ATOM 2167 N N . GLN A 1 266 ? -4.867 45.781 25.703 1 97.12 266 GLN A N 1
ATOM 2168 C CA . GLN A 1 266 ? -5.422 45.812 27.047 1 97.12 266 GLN A CA 1
ATOM 2169 C C . GLN A 1 266 ? -6.504 44.75 27.234 1 97.12 266 GLN A C 1
ATOM 2171 O O . GLN A 1 266 ? -6.539 44.062 28.25 1 97.12 266 GLN A O 1
ATOM 2176 N N . GLU A 1 267 ? -7.277 44.625 26.266 1 97.12 267 GLU A N 1
ATOM 2177 C CA . GLU A 1 267 ? -8.43 43.75 26.375 1 97.12 267 GLU A CA 1
ATOM 2178 C C . GLU A 1 267 ? -8 42.281 26.375 1 97.12 267 GLU A C 1
ATOM 2180 O O . GLU A 1 267 ? -8.57 41.469 27.094 1 97.12 267 GLU A O 1
ATOM 2185 N N . TYR A 1 268 ? -7.023 41.906 25.625 1 98 268 TYR A N 1
ATOM 2186 C CA . TYR A 1 268 ? -6.734 40.5 25.422 1 98 268 TYR A CA 1
ATOM 2187 C C . TYR A 1 268 ? -5.328 40.156 25.906 1 98 268 TYR A C 1
ATOM 2189 O O . TYR A 1 268 ? -4.91 39 25.844 1 98 268 TYR A O 1
ATOM 2197 N N . ASP A 1 269 ? -4.582 41.125 26.438 1 97.56 269 ASP A N 1
ATOM 2198 C CA . ASP A 1 269 ? -3.229 40.875 26.922 1 97.56 269 ASP A CA 1
ATOM 2199 C C . ASP A 1 269 ? -2.354 40.25 25.844 1 97.56 269 ASP A C 1
ATOM 2201 O O . ASP A 1 269 ? -1.841 39.156 26.031 1 97.56 269 ASP A O 1
ATOM 2205 N N . ILE A 1 270 ? -2.23 40.969 24.75 1 97.94 270 ILE A N 1
ATOM 2206 C CA . ILE A 1 270 ? -1.45 40.5 23.609 1 97.94 270 ILE A CA 1
ATOM 2207 C C . ILE A 1 270 ? -0.282 41.438 23.344 1 97.94 270 ILE A C 1
ATOM 2209 O O . ILE A 1 270 ? -0.235 42.531 23.875 1 97.94 270 ILE A O 1
ATOM 2213 N N . ARG A 1 271 ? 0.683 40.969 22.641 1 97.31 271 ARG A N 1
ATOM 2214 C CA . ARG A 1 271 ? 1.771 41.781 22.078 1 97.31 271 ARG A CA 1
ATOM 2215 C C . ARG A 1 271 ? 1.616 41.938 20.578 1 97.31 271 ARG A C 1
ATOM 2217 O O . ARG A 1 271 ? 1.555 40.969 19.828 1 97.31 271 ARG A O 1
ATOM 2224 N N . LEU A 1 272 ? 1.56 43.156 20.141 1 96.62 272 LEU A N 1
ATOM 2225 C CA . LEU A 1 272 ? 1.465 43.438 18.719 1 96.62 272 LEU A CA 1
ATOM 2226 C C . LEU A 1 272 ? 2.852 43.562 18.094 1 96.62 272 LEU A C 1
ATOM 2228 O O . LEU A 1 272 ? 3.732 44.219 18.641 1 96.62 272 LEU A O 1
ATOM 2232 N N . LYS A 1 273 ? 3.025 42.781 17.047 1 95.44 273 LYS A N 1
ATOM 2233 C CA . LYS A 1 273 ? 4.297 42.781 16.328 1 95.44 273 LYS A CA 1
ATOM 2234 C C . LYS A 1 273 ? 4.098 43.125 14.852 1 95.44 273 LYS A C 1
ATOM 2236 O O . LYS A 1 273 ? 3.117 42.719 14.234 1 95.44 273 LYS A O 1
ATOM 2241 N N . GLU A 1 274 ? 5.023 43.906 14.352 1 91.94 274 GLU A N 1
ATOM 2242 C CA . GLU A 1 274 ? 4.977 44.281 12.938 1 91.94 274 GLU A CA 1
ATOM 2243 C C . GLU A 1 274 ? 6.012 43.5 12.133 1 91.94 274 GLU A C 1
ATOM 2245 O O . GLU A 1 274 ? 7.137 43.281 12.594 1 91.94 274 GLU A O 1
ATOM 2250 N N . VAL A 1 275 ? 5.547 43.031 10.992 1 88.69 275 VAL A N 1
ATOM 2251 C CA . VAL A 1 275 ? 6.469 42.375 10.07 1 88.69 275 VAL A CA 1
ATOM 2252 C C . VAL A 1 275 ? 6.277 42.938 8.664 1 88.69 275 VAL A C 1
ATOM 2254 O O . VAL A 1 275 ? 5.168 43.312 8.297 1 88.69 275 VAL A O 1
ATOM 2257 N N . ASN A 1 276 ? 7.398 42.969 7.961 1 80.81 276 ASN A N 1
ATOM 2258 C CA . ASN A 1 276 ? 7.352 43.438 6.578 1 80.81 276 ASN A CA 1
ATOM 2259 C C . ASN A 1 276 ? 7.191 42.25 5.598 1 80.81 276 ASN A C 1
ATOM 2261 O O . ASN A 1 276 ? 7.105 41.094 6.008 1 80.81 276 ASN A O 1
ATOM 2265 N N . GLY A 1 277 ? 6.984 42.625 4.336 1 72.75 277 GLY A N 1
ATOM 2266 C CA . GLY A 1 277 ? 7.023 41.594 3.307 1 72.75 277 GLY A CA 1
ATOM 2267 C C . GLY A 1 277 ? 5.656 41.281 2.729 1 72.75 277 GLY A C 1
ATOM 2268 O O . GLY A 1 277 ? 5.402 40.156 2.318 1 72.75 277 GLY A O 1
ATOM 2269 N N . LYS A 1 278 ? 4.828 42.188 2.799 1 73.12 278 LYS A N 1
ATOM 2270 C CA . LYS A 1 278 ? 3.527 41.969 2.164 1 73.12 278 LYS A CA 1
ATOM 2271 C C . LYS A 1 278 ? 3.678 41.75 0.665 1 73.12 278 LYS A C 1
ATOM 2273 O O . LYS A 1 278 ? 4.453 42.438 -0.003 1 73.12 278 LYS A O 1
ATOM 2278 N N . ALA A 1 279 ? 3.084 40.562 0.272 1 67.31 279 ALA A N 1
ATOM 2279 C CA . ALA A 1 279 ? 3.152 40.25 -1.153 1 67.31 279 ALA A CA 1
ATOM 2280 C C . ALA A 1 279 ? 2.447 41.344 -1.982 1 67.31 279 ALA A C 1
ATOM 2282 O O . ALA A 1 279 ? 1.439 41.906 -1.55 1 67.31 279 ALA A O 1
ATOM 2283 N N . PRO A 1 280 ? 3.025 41.531 -3.168 1 63.53 280 PRO A N 1
ATOM 2284 C CA . PRO A 1 280 ? 2.418 42.562 -4.027 1 63.53 280 PRO A CA 1
ATOM 2285 C C . PRO A 1 280 ? 0.989 42.188 -4.434 1 63.53 280 PRO A C 1
ATOM 2287 O O . PRO A 1 280 ? 0.174 43.094 -4.672 1 63.53 280 PRO A O 1
ATOM 2290 N N . ASP A 1 281 ? 0.739 40.906 -4.527 1 59.69 281 ASP A N 1
ATOM 2291 C CA . ASP A 1 281 ? -0.575 40.5 -5.016 1 59.69 281 ASP A CA 1
ATOM 2292 C C . ASP A 1 281 ? -1.604 40.5 -3.889 1 59.69 281 ASP A C 1
ATOM 2294 O O . ASP A 1 281 ? -2.768 40.156 -4.105 1 59.69 281 ASP A O 1
ATOM 2298 N N . GLY A 1 282 ? -1.228 40.844 -2.77 1 57.16 282 GLY A N 1
ATOM 2299 C CA . GLY A 1 282 ? -2.166 40.969 -1.665 1 57.16 282 GLY A CA 1
ATOM 2300 C C . GLY A 1 282 ? -2.305 39.688 -0.851 1 57.16 282 GLY A C 1
ATOM 2301 O O . GLY A 1 282 ? -2.963 39.688 0.193 1 57.16 282 GLY A O 1
ATOM 2302 N N . LYS A 1 283 ? -1.74 38.625 -1.407 1 56.34 283 LYS A N 1
ATOM 2303 C CA . LYS A 1 283 ? -1.816 37.375 -0.632 1 56.34 283 LYS A CA 1
ATOM 2304 C C . LYS A 1 283 ? -0.919 37.469 0.601 1 56.34 283 LYS A C 1
ATOM 2306 O O . LYS A 1 283 ? 0.274 37.75 0.491 1 56.34 283 LYS A O 1
ATOM 2311 N N . SER A 1 284 ? -1.545 37.25 1.737 1 65.19 284 SER A N 1
ATOM 2312 C CA . SER A 1 284 ? -0.927 37.594 3.012 1 65.19 284 SER A CA 1
ATOM 2313 C C . SER A 1 284 ? -0.439 36.375 3.75 1 65.19 284 SER A C 1
ATOM 2315 O O . SER A 1 284 ? 0.024 36.438 4.887 1 65.19 284 SER A O 1
ATOM 2317 N N . TRP A 1 285 ? -0.382 35.219 2.977 1 68.38 285 TRP A N 1
ATOM 2318 C CA . TRP A 1 285 ? -0.055 34.031 3.725 1 68.38 285 TRP A CA 1
ATOM 2319 C C . TRP A 1 285 ? 1.433 33.969 4.055 1 68.38 285 TRP A C 1
ATOM 2321 O O . TRP A 1 285 ? 1.85 33.25 4.957 1 68.38 285 TRP A O 1
ATOM 2331 N N . LEU A 1 286 ? 2.209 34.75 3.443 1 77.06 286 LEU A N 1
ATOM 2332 C CA . LEU A 1 286 ? 3.645 34.812 3.686 1 77.06 286 LEU A CA 1
ATOM 2333 C C . LEU A 1 286 ? 3.939 35.344 5.086 1 77.06 286 LEU A C 1
ATOM 2335 O O . LEU A 1 286 ? 5.023 35.125 5.625 1 77.06 286 LEU A O 1
ATOM 2339 N N . ILE A 1 287 ? 2.939 35.969 5.637 1 83.31 287 ILE A N 1
ATOM 2340 C CA . ILE A 1 287 ? 3.137 36.594 6.941 1 83.31 287 ILE A CA 1
ATOM 2341 C C . ILE A 1 287 ? 3.387 35.5 7.996 1 83.31 287 ILE A C 1
ATOM 2343 O O . ILE A 1 287 ? 4.078 35.75 8.984 1 83.31 287 ILE A O 1
ATOM 2347 N N . LYS A 1 288 ? 2.828 34.344 7.762 1 89.88 288 LYS A N 1
ATOM 2348 C CA . LYS A 1 288 ? 2.947 33.25 8.734 1 89.88 288 LYS A CA 1
ATOM 2349 C C . LYS A 1 288 ? 4.41 32.906 9.016 1 89.88 288 LYS A C 1
ATOM 2351 O O . LYS A 1 288 ? 4.871 33.031 10.156 1 89.88 288 LYS A O 1
ATOM 2356 N N . ASN A 1 289 ? 5.039 32.594 7.957 1 89.25 289 ASN A N 1
ATOM 2357 C CA . ASN A 1 289 ? 6.41 32.125 8.148 1 89.25 289 ASN A CA 1
ATOM 2358 C C . ASN A 1 289 ? 7.324 33.281 8.602 1 89.25 289 ASN A C 1
ATOM 2360 O O . ASN A 1 289 ? 8.266 33.062 9.367 1 89.25 289 ASN A O 1
ATOM 2364 N N . SER A 1 290 ? 7.055 34.469 8.156 1 90.44 290 SER A N 1
ATOM 2365 C CA . SER A 1 290 ? 7.785 35.625 8.664 1 90.44 290 SER A CA 1
ATOM 2366 C C . SER A 1 290 ? 7.605 35.781 10.172 1 90.44 290 SER A C 1
ATOM 2368 O O . SER A 1 290 ? 8.555 36.094 10.883 1 90.44 290 SER A O 1
ATOM 2370 N N . ALA A 1 291 ? 6.402 35.562 10.594 1 94.44 291 ALA A N 1
ATOM 2371 C CA . ALA A 1 291 ? 6.105 35.625 12.016 1 94.44 291 ALA A CA 1
ATOM 2372 C C . ALA A 1 291 ? 6.863 34.562 12.789 1 94.44 291 ALA A C 1
ATOM 2374 O O . ALA A 1 291 ? 7.406 34.812 13.867 1 94.44 291 ALA A O 1
ATOM 2375 N N . PHE A 1 292 ? 6.926 33.344 12.242 1 95.88 292 PHE A N 1
ATOM 2376 C CA . PHE A 1 292 ? 7.598 32.219 12.898 1 95.88 292 PHE A CA 1
ATOM 2377 C C . PHE A 1 292 ? 9.078 32.531 13.086 1 95.88 292 PHE A C 1
ATOM 2379 O O . PHE A 1 292 ? 9.641 32.25 14.148 1 95.88 292 PHE A O 1
ATOM 2386 N N . LEU A 1 293 ? 9.688 33.094 12.086 1 93.75 293 LEU A N 1
ATOM 2387 C CA . LEU A 1 293 ? 11.117 33.375 12.109 1 93.75 293 LEU A CA 1
ATOM 2388 C C . LEU A 1 293 ? 11.414 34.562 13 1 93.75 293 LEU A C 1
ATOM 2390 O O . LEU A 1 293 ? 12.477 34.656 13.617 1 93.75 293 LEU A O 1
ATOM 2394 N N . ALA A 1 294 ? 10.484 35.5 13.109 1 93.19 294 ALA A N 1
ATOM 2395 C CA . ALA A 1 294 ? 10.695 36.75 13.867 1 93.19 294 ALA A CA 1
ATOM 2396 C C . ALA A 1 294 ? 10.406 36.531 15.344 1 93.19 294 ALA A C 1
ATOM 2398 O O . ALA A 1 294 ? 10.922 37.25 16.203 1 93.19 294 ALA A O 1
ATOM 2399 N N . SER A 1 295 ? 9.57 35.625 15.648 1 95.81 295 SER A N 1
ATOM 2400 C CA . SER A 1 295 ? 9.094 35.438 17.016 1 95.81 295 SER A CA 1
ATOM 2401 C C . SER A 1 295 ? 10.219 34.969 17.922 1 95.81 295 SER A C 1
ATOM 2403 O O . SER A 1 295 ? 11.055 34.156 17.516 1 95.81 295 SER A O 1
ATOM 2405 N N . ASN A 1 296 ? 10.172 35.406 19.188 1 91.38 296 ASN A N 1
ATOM 2406 C CA . ASN A 1 296 ? 11.117 34.938 20.203 1 91.38 296 ASN A CA 1
ATOM 2407 C C . ASN A 1 296 ? 10.68 33.594 20.812 1 91.38 296 ASN A C 1
ATOM 2409 O O . ASN A 1 296 ? 11.414 33 21.594 1 91.38 296 ASN A O 1
ATOM 2413 N N . PHE A 1 297 ? 9.469 33.219 20.453 1 97.38 297 PHE A N 1
ATOM 2414 C CA . PHE A 1 297 ? 9.023 31.922 20.984 1 97.38 297 PHE A CA 1
ATOM 2415 C C . PHE A 1 297 ? 9.852 30.781 20.391 1 97.38 297 PHE A C 1
ATOM 2417 O O . PHE A 1 297 ? 9.992 30.688 19.172 1 97.38 297 PHE A O 1
ATOM 2424 N N . THR A 1 298 ? 10.352 29.938 21.219 1 97.62 298 THR A N 1
ATOM 2425 C CA . THR A 1 298 ? 11 28.703 20.797 1 97.62 298 THR A CA 1
ATOM 2426 C C . THR A 1 298 ? 9.961 27.656 20.391 1 97.62 298 THR A C 1
ATOM 2428 O O . THR A 1 298 ? 10.148 26.922 19.422 1 97.62 298 THR A O 1
ATOM 2431 N N . GLU A 1 299 ? 8.922 27.578 21.188 1 97.94 299 GLU A N 1
ATOM 2432 C CA . GLU A 1 299 ? 7.766 26.719 20.953 1 97.94 299 GLU A CA 1
ATOM 2433 C C . GLU A 1 299 ? 6.5 27.547 20.75 1 97.94 299 GLU A C 1
ATOM 2435 O O . GLU A 1 299 ? 6.246 28.5 21.484 1 97.94 299 GLU A O 1
ATOM 2440 N N . PHE A 1 300 ? 5.742 27.172 19.75 1 98.44 300 PHE A N 1
ATOM 2441 C CA . PHE A 1 300 ? 4.543 27.984 19.578 1 98.44 300 PHE A CA 1
ATOM 2442 C C . PHE A 1 300 ? 3.424 27.156 18.953 1 98.44 300 PHE A C 1
ATOM 2444 O O . PHE A 1 300 ? 3.678 26.125 18.328 1 98.44 300 PHE A O 1
ATOM 2451 N N . VAL A 1 301 ? 2.219 27.562 19.172 1 98.44 301 VAL A N 1
ATOM 2452 C CA . VAL A 1 301 ? 1.021 27.188 18.422 1 98.44 301 VAL A CA 1
ATOM 2453 C C . VAL A 1 301 ? 0.605 28.359 17.516 1 98.44 301 VAL A C 1
ATOM 2455 O O . VAL A 1 301 ? 0.54 29.5 17.953 1 98.44 301 VAL A O 1
ATOM 2458 N N . TYR A 1 302 ? 0.476 28.078 16.312 1 97.62 302 TYR A N 1
ATOM 2459 C CA . TYR A 1 302 ? -0.026 29.094 15.383 1 97.62 302 TYR A CA 1
ATOM 2460 C C . TYR A 1 302 ? -1.481 28.812 15.023 1 97.62 302 TYR A C 1
ATOM 2462 O O . TYR A 1 302 ? -1.886 27.656 14.875 1 97.62 302 TYR A O 1
ATOM 2470 N N . MET A 1 303 ? -2.25 29.906 14.773 1 97.56 303 MET A N 1
ATOM 2471 C CA . MET A 1 303 ? -3.617 29.797 14.266 1 97.56 303 MET A CA 1
ATOM 2472 C C . MET A 1 303 ? -3.936 30.953 13.328 1 97.56 303 MET A C 1
ATOM 2474 O O . MET A 1 303 ? -3.535 32.094 13.586 1 97.56 303 MET A O 1
ATOM 2478 N N . ASP A 1 304 ? -4.684 30.672 12.32 1 95.62 304 ASP A N 1
ATOM 2479 C CA . ASP A 1 304 ? -5.234 31.719 11.477 1 95.62 304 ASP A CA 1
ATOM 2480 C C . ASP A 1 304 ? -6.281 32.531 12.234 1 95.62 304 ASP A C 1
ATOM 2482 O O . ASP A 1 304 ? -6.824 32.094 13.242 1 95.62 304 ASP A O 1
ATOM 2486 N N . SER A 1 305 ? -6.562 33.688 11.688 1 95.06 305 SER A N 1
ATOM 2487 C CA . SER A 1 305 ? -7.539 34.562 12.32 1 95.06 305 SER A CA 1
ATOM 2488 C C . SER A 1 305 ? -8.938 33.938 12.305 1 95.06 305 SER A C 1
ATOM 2490 O O . SER A 1 305 ? -9.758 34.25 13.172 1 95.06 305 SER A O 1
ATOM 2492 N N . ASP A 1 306 ? -9.188 33.125 11.359 1 95.69 306 ASP A N 1
ATOM 2493 C CA . ASP A 1 306 ? -10.516 32.531 11.219 1 95.69 306 ASP A CA 1
ATOM 2494 C C . ASP A 1 306 ? -10.586 31.156 11.875 1 95.69 306 ASP A C 1
ATOM 2496 O O . ASP A 1 306 ? -11.461 30.359 11.562 1 95.69 306 ASP A O 1
ATOM 2500 N N . ASN A 1 307 ? -9.602 30.812 12.672 1 97.62 307 ASN A N 1
ATOM 2501 C CA . ASN A 1 307 ? -9.555 29.578 13.438 1 97.62 307 ASN A CA 1
ATOM 2502 C C . ASN A 1 307 ? -9.977 29.797 14.891 1 97.62 307 ASN A C 1
ATOM 2504 O O . ASN A 1 307 ? -9.352 30.578 15.609 1 97.62 307 ASN A O 1
ATOM 2508 N N . ILE A 1 308 ? -11.031 29.203 15.359 1 98.38 308 ILE A N 1
ATOM 2509 C CA . ILE A 1 308 ? -11.555 29.359 16.703 1 98.38 308 ILE A CA 1
ATOM 2510 C C . ILE A 1 308 ? -11.047 28.219 17.594 1 98.38 308 ILE A C 1
ATOM 2512 O O . ILE A 1 308 ? -11.391 27.047 17.375 1 98.38 308 ILE A O 1
ATOM 2516 N N . PRO A 1 309 ? -10.211 28.5 18.578 1 98.69 309 PRO A N 1
ATOM 2517 C CA . PRO A 1 309 ? -9.719 27.453 19.469 1 98.69 309 PRO A CA 1
ATOM 2518 C C . PRO A 1 309 ? -10.797 26.891 20.391 1 98.69 309 PRO A C 1
ATOM 2520 O O . PRO A 1 309 ? -11.633 27.656 20.891 1 98.69 309 PRO A O 1
ATOM 2523 N N . LEU A 1 310 ? -10.719 25.594 20.625 1 98.69 310 LEU A N 1
ATOM 2524 C CA . LEU A 1 310 ? -11.758 24.938 21.406 1 98.69 310 LEU A CA 1
ATOM 2525 C C . LEU A 1 310 ? -11.156 24.25 22.625 1 98.69 310 LEU A C 1
ATOM 2527 O O . LEU A 1 310 ? -11.891 23.766 23.5 1 98.69 310 LEU A O 1
ATOM 2531 N N . VAL A 1 311 ? -9.859 24.172 22.672 1 97.81 311 VAL A N 1
ATOM 2532 C CA . VAL A 1 311 ? -9.141 23.672 23.844 1 97.81 311 VAL A CA 1
ATOM 2533 C C . VAL A 1 311 ? -8.008 24.625 24.203 1 97.81 311 VAL A C 1
ATOM 2535 O O . VAL A 1 311 ? -7.574 25.422 23.359 1 97.81 311 VAL A O 1
ATOM 2538 N N . ASP A 1 312 ? -7.598 24.594 25.438 1 98.06 312 ASP A N 1
ATOM 2539 C CA . ASP A 1 312 ? -6.426 25.359 25.844 1 98.06 312 ASP A CA 1
ATOM 2540 C C . ASP A 1 312 ? -5.176 24.875 25.109 1 98.06 312 ASP A C 1
ATOM 2542 O O . ASP A 1 312 ? -4.738 23.75 25.297 1 98.06 312 ASP A O 1
ATOM 2546 N N . PRO A 1 313 ? -4.566 25.781 24.281 1 98 313 PRO A N 1
ATOM 2547 C CA . PRO A 1 313 ? -3.396 25.375 23.5 1 98 313 PRO A CA 1
ATOM 2548 C C . PRO A 1 313 ? -2.258 24.844 24.375 1 98 313 PRO A C 1
ATOM 2550 O O . PRO A 1 313 ? -1.388 24.125 23.891 1 98 313 PRO A O 1
ATOM 2553 N N . ARG A 1 314 ? -2.164 25.172 25.688 1 97.06 314 ARG A N 1
ATOM 2554 C CA . ARG A 1 314 ? -1.133 24.672 26.594 1 97.06 314 ARG A CA 1
ATOM 2555 C C . ARG A 1 314 ? -1.114 23.156 26.625 1 97.06 314 ARG A C 1
ATOM 2557 O O . ARG A 1 314 ? -0.05 22.547 26.734 1 97.06 314 ARG A O 1
ATOM 2564 N N . THR A 1 315 ? -2.248 22.594 26.406 1 96.06 315 THR A N 1
ATOM 2565 C CA . THR A 1 315 ? -2.375 21.141 26.531 1 96.06 315 THR A CA 1
ATOM 2566 C C . THR A 1 315 ? -1.764 20.438 25.328 1 96.06 315 THR A C 1
ATOM 2568 O O . THR A 1 315 ? -1.407 19.266 25.391 1 96.06 315 THR A O 1
ATOM 2571 N N . LEU A 1 316 ? -1.662 21.078 24.234 1 97.81 316 LEU A N 1
ATOM 2572 C CA . LEU A 1 316 ? -1.144 20.484 23.016 1 97.81 316 LEU A CA 1
ATOM 2573 C C . LEU A 1 316 ? 0.355 20.219 23.125 1 97.81 316 LEU A C 1
ATOM 2575 O O . LEU A 1 316 ? 0.876 19.297 22.5 1 97.81 316 LEU A O 1
ATOM 2579 N N . PHE A 1 317 ? 1.064 20.984 23.953 1 97.12 317 PHE A N 1
ATOM 2580 C CA . PHE A 1 317 ? 2.512 20.875 24.094 1 97.12 317 PHE A CA 1
ATOM 2581 C C . PHE A 1 317 ? 2.893 19.625 24.859 1 97.12 317 PHE A C 1
ATOM 2583 O O . PHE A 1 317 ? 4.051 19.203 24.844 1 97.12 317 PHE A O 1
ATOM 2590 N N . ASP A 1 318 ? 1.939 19.031 25.516 1 94.94 318 ASP A N 1
ATOM 2591 C CA . ASP A 1 318 ? 2.203 17.828 26.312 1 94.94 318 ASP A CA 1
ATOM 2592 C C . ASP A 1 318 ? 1.851 16.562 25.547 1 94.94 318 ASP A C 1
ATOM 2594 O O . ASP A 1 318 ? 2.016 15.453 26.062 1 94.94 318 ASP A O 1
ATOM 2598 N N . SER A 1 319 ? 1.429 16.703 24.391 1 96.88 319 SER A N 1
ATOM 2599 C CA . SER A 1 319 ? 0.932 15.57 23.625 1 96.88 319 SER A CA 1
ATOM 2600 C C . SER A 1 319 ? 2.074 14.672 23.172 1 96.88 319 SER A C 1
ATOM 2602 O O . SER A 1 319 ? 3.217 15.117 23.047 1 96.88 319 SER A O 1
ATOM 2604 N N . ILE A 1 320 ? 1.775 13.445 22.906 1 95.06 320 ILE A N 1
ATOM 2605 C CA . ILE A 1 320 ? 2.732 12.445 22.453 1 95.06 320 ILE A CA 1
ATOM 2606 C C . ILE A 1 320 ? 3.229 12.797 21.047 1 95.06 320 ILE A C 1
ATOM 2608 O O . ILE A 1 320 ? 4.426 12.711 20.766 1 95.06 320 ILE A O 1
ATOM 2612 N N . GLU A 1 321 ? 2.324 13.164 20.156 1 96.38 321 GLU A N 1
ATOM 2613 C CA . GLU A 1 321 ? 2.697 13.523 18.781 1 96.38 321 GLU A CA 1
ATOM 2614 C C . GLU A 1 321 ? 3.738 14.641 18.766 1 96.38 321 GLU A C 1
ATOM 2616 O O . GLU A 1 321 ? 4.754 14.539 18.078 1 96.38 321 GLU A O 1
ATOM 2621 N N . TYR A 1 322 ? 3.529 15.656 19.609 1 97 322 TYR A N 1
ATOM 2622 C CA . TYR A 1 322 ? 4.418 16.812 19.656 1 97 322 TYR A CA 1
ATOM 2623 C C . TYR A 1 322 ? 5.801 16.406 20.156 1 97 322 TYR A C 1
ATOM 2625 O O . TYR A 1 322 ? 6.816 16.875 19.641 1 97 322 TYR A O 1
ATOM 2633 N N . GLN A 1 323 ? 5.824 15.578 21.078 1 92.56 323 GLN A N 1
ATOM 2634 C CA . GLN A 1 323 ? 7.082 15.219 21.734 1 92.56 323 GLN A CA 1
ATOM 2635 C C . GLN A 1 323 ? 7.941 14.352 20.812 1 92.56 323 GLN A C 1
ATOM 2637 O O . GLN A 1 323 ? 9.156 14.273 20.984 1 92.56 323 GLN A O 1
ATOM 2642 N N . GLN A 1 324 ? 7.371 13.812 19.844 1 88.5 324 GLN A N 1
ATOM 2643 C CA . GLN A 1 324 ? 8.102 12.898 18.969 1 88.5 324 GLN A CA 1
ATOM 2644 C C . GLN A 1 324 ? 8.977 13.672 17.984 1 88.5 324 GLN A C 1
ATOM 2646 O O . GLN A 1 324 ? 10.102 13.258 17.703 1 88.5 324 GLN A O 1
ATOM 2651 N N . SER A 1 325 ? 8.555 14.82 17.453 1 88.62 325 SER A N 1
ATOM 2652 C CA . SER A 1 325 ? 9.336 15.469 16.406 1 88.62 325 SER A CA 1
ATOM 2653 C C . SER A 1 325 ? 9.375 16.984 16.609 1 88.62 325 SER A C 1
ATOM 2655 O O . SER A 1 325 ? 10.094 17.688 15.898 1 88.62 325 SER A O 1
ATOM 2657 N N . GLY A 1 326 ? 8.602 17.422 17.5 1 95.81 326 GLY A N 1
ATOM 2658 C CA . GLY A 1 326 ? 8.57 18.859 17.75 1 95.81 326 GLY A CA 1
ATOM 2659 C C . GLY A 1 326 ? 7.695 19.625 16.781 1 95.81 326 GLY A C 1
ATOM 2660 O O . GLY A 1 326 ? 7.723 20.859 16.734 1 95.81 326 GLY A O 1
ATOM 2661 N N . SER A 1 327 ? 7.035 18.938 15.969 1 96.88 327 SER A N 1
ATOM 2662 C CA . SER A 1 327 ? 6.098 19.562 15.047 1 96.88 327 SER A CA 1
ATOM 2663 C C . SER A 1 327 ? 4.875 18.688 14.812 1 96.88 327 SER A C 1
ATOM 2665 O O . SER A 1 327 ? 4.984 17.469 14.734 1 96.88 327 SER A O 1
ATOM 2667 N N . VAL A 1 328 ? 3.725 19.328 14.773 1 97.31 328 VAL A N 1
ATOM 2668 C CA . VAL A 1 328 ? 2.477 18.641 14.469 1 97.31 328 VAL A CA 1
ATOM 2669 C C . VAL A 1 328 ? 1.664 19.453 13.469 1 97.31 328 VAL A C 1
ATOM 2671 O O . VAL A 1 328 ? 1.44 20.656 13.672 1 97.31 328 VAL A O 1
ATOM 2674 N N . PHE A 1 329 ? 1.306 18.797 12.406 1 96.56 329 PHE A N 1
ATOM 2675 C CA . PHE A 1 329 ? 0.436 19.375 11.398 1 96.56 329 PHE A CA 1
ATOM 2676 C C . PHE A 1 329 ? -0.894 18.641 11.328 1 96.56 329 PHE A C 1
ATOM 2678 O O . PHE A 1 329 ? -0.948 17.422 11.547 1 96.56 329 PHE A O 1
ATOM 2685 N N . TRP A 1 330 ? -1.936 19.375 11.055 1 97 330 TRP A N 1
ATOM 2686 C CA . TRP A 1 330 ? -3.254 18.781 10.867 1 97 330 TRP A CA 1
ATOM 2687 C C . TRP A 1 330 ? -3.559 18.578 9.383 1 97 330 TRP A C 1
ATOM 2689 O O . TRP A 1 330 ? -3.064 19.344 8.539 1 97 330 TRP A O 1
ATOM 2699 N N . ALA A 1 331 ? -4.379 17.594 9.109 1 94.06 331 ALA A N 1
ATOM 2700 C CA . ALA A 1 331 ? -4.609 17.156 7.738 1 94.06 331 ALA A CA 1
ATOM 2701 C C . ALA A 1 331 ? -5.562 18.094 7.008 1 94.06 331 ALA A C 1
ATOM 2703 O O . ALA A 1 331 ? -6.531 18.578 7.594 1 94.06 331 ALA A O 1
ATOM 2704 N N . ASP A 1 332 ? -5.32 18.172 5.711 1 91.56 332 ASP A N 1
ATOM 2705 C CA . ASP A 1 332 ? -6.215 18.844 4.773 1 91.56 332 ASP A CA 1
ATOM 2706 C C . ASP A 1 332 ? -6.906 17.844 3.857 1 91.56 332 ASP A C 1
ATOM 2708 O O . ASP A 1 332 ? -6.746 16.625 4.027 1 91.56 332 ASP A O 1
ATOM 2712 N N . LEU A 1 333 ? -7.828 18.25 2.877 1 82.31 333 LEU A N 1
ATOM 2713 C CA . LEU A 1 333 ? -8.758 17.469 2.074 1 82.31 333 LEU A CA 1
ATOM 2714 C C . LEU A 1 333 ? -8.016 16.578 1.092 1 82.31 333 LEU A C 1
ATOM 2716 O O . LEU A 1 333 ? -8.391 15.422 0.886 1 82.31 333 LEU A O 1
ATOM 2720 N N . ASN A 1 334 ? -7.086 17 0.272 1 83.06 334 ASN A N 1
ATOM 2721 C CA . ASN A 1 334 ? -6.594 16.25 -0.882 1 83.06 334 ASN A CA 1
ATOM 2722 C C . ASN A 1 334 ? -5.113 15.906 -0.736 1 83.06 334 ASN A C 1
ATOM 2724 O O . ASN A 1 334 ? -4.34 16.703 -0.195 1 83.06 334 ASN A O 1
ATOM 2728 N N . LYS A 1 335 ? -4.863 14.57 -1.206 1 91.62 335 LYS A N 1
ATOM 2729 C CA . LYS A 1 335 ? -3.469 14.148 -1.157 1 91.62 335 LYS A CA 1
ATOM 2730 C C . LYS A 1 335 ? -2.721 14.57 -2.418 1 91.62 335 LYS A C 1
ATOM 2732 O O . LYS A 1 335 ? -3.338 14.953 -3.414 1 91.62 335 LYS A O 1
ATOM 2737 N N . ASP A 1 336 ? -1.445 14.508 -2.348 1 92.44 336 ASP A N 1
ATOM 2738 C CA . ASP A 1 336 ? -0.568 14.945 -3.43 1 92.44 336 ASP A CA 1
ATOM 2739 C C . ASP A 1 336 ? -0.722 14.055 -4.656 1 92.44 336 ASP A C 1
ATOM 2741 O O . ASP A 1 336 ? -0.98 12.852 -4.531 1 92.44 336 ASP A O 1
ATOM 2745 N N . HIS A 1 337 ? -0.604 14.68 -5.797 1 94.81 337 HIS A N 1
ATOM 2746 C CA . HIS A 1 337 ? -0.534 13.938 -7.047 1 94.81 337 HIS A CA 1
ATOM 2747 C C . HIS A 1 337 ? 0.796 13.203 -7.176 1 94.81 337 HIS A C 1
ATOM 2749 O O . HIS A 1 337 ? 1.854 13.773 -6.902 1 94.81 337 HIS A O 1
ATOM 2755 N N . PRO A 1 338 ? 0.772 11.922 -7.598 1 95.38 338 PRO A N 1
ATOM 2756 C CA . PRO A 1 338 ? 2.021 11.156 -7.637 1 95.38 338 PRO A CA 1
ATOM 2757 C C . PRO A 1 338 ? 3.025 11.711 -8.641 1 95.38 338 PRO A C 1
ATOM 2759 O O . PRO A 1 338 ? 4.23 11.5 -8.5 1 95.38 338 PRO A O 1
ATOM 2762 N N . ASP A 1 339 ? 2.598 12.477 -9.641 1 96.06 339 ASP A N 1
ATOM 2763 C CA . ASP A 1 339 ? 3.482 12.961 -10.695 1 96.06 339 ASP A CA 1
ATOM 2764 C C . ASP A 1 339 ? 4.012 14.359 -10.367 1 96.06 339 ASP A C 1
ATOM 2766 O O . ASP A 1 339 ? 4.742 14.953 -11.156 1 96.06 339 ASP A O 1
ATOM 2770 N N . ASN A 1 340 ? 3.578 14.922 -9.234 1 96.56 340 ASN A N 1
ATOM 2771 C CA . ASN A 1 340 ? 4.117 16.219 -8.82 1 96.56 340 ASN A CA 1
ATOM 2772 C C . ASN A 1 340 ? 5.641 16.203 -8.789 1 96.56 340 ASN A C 1
ATOM 2774 O O . ASN A 1 340 ? 6.25 15.336 -8.164 1 96.56 340 ASN A O 1
ATOM 2778 N N . ALA A 1 341 ? 6.238 17.156 -9.43 1 98.12 341 ALA A N 1
ATOM 2779 C CA . ALA A 1 341 ? 7.688 17.203 -9.602 1 98.12 341 ALA A CA 1
ATOM 2780 C C . ALA A 1 341 ? 8.391 17.406 -8.258 1 98.12 341 ALA A C 1
ATOM 2782 O O . ALA A 1 341 ? 9.602 17.203 -8.148 1 98.12 341 ALA A O 1
ATOM 2783 N N . ILE A 1 342 ? 7.699 17.812 -7.242 1 97.69 342 ILE 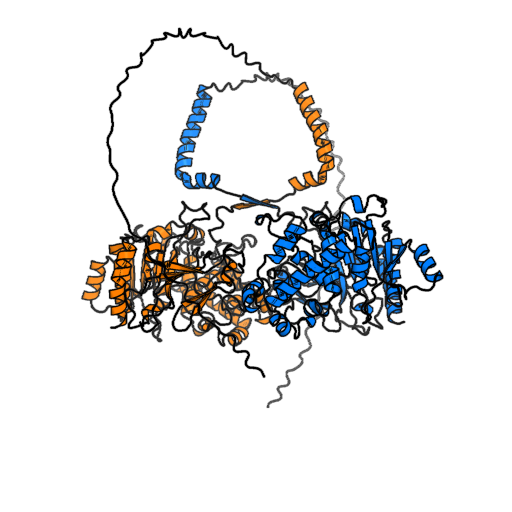A N 1
ATOM 2784 C CA . ILE A 1 342 ? 8.305 18.078 -5.941 1 97.69 342 ILE A CA 1
ATOM 2785 C C . ILE A 1 342 ? 9 16.828 -5.418 1 97.69 342 ILE A C 1
ATOM 2787 O O . ILE A 1 342 ? 10.047 16.922 -4.781 1 97.69 342 ILE A O 1
ATOM 2791 N N . PHE A 1 343 ? 8.477 15.68 -5.715 1 97.5 343 PHE A N 1
ATOM 2792 C CA . PHE A 1 343 ? 9.047 14.438 -5.215 1 97.5 343 PHE A CA 1
ATOM 2793 C C . PHE A 1 343 ? 10.422 14.188 -5.824 1 97.5 343 PHE A C 1
ATOM 2795 O O . PHE A 1 343 ? 11.344 13.75 -5.137 1 97.5 343 PHE A O 1
ATOM 2802 N N . ARG A 1 344 ? 10.562 14.508 -7.078 1 98.12 344 ARG A N 1
ATOM 2803 C CA . ARG A 1 344 ? 11.875 14.414 -7.719 1 98.12 344 ARG A CA 1
ATOM 2804 C C . ARG A 1 344 ? 12.812 15.5 -7.207 1 98.12 344 ARG A C 1
ATOM 2806 O O . ARG A 1 344 ? 14.008 15.25 -7.023 1 98.12 344 ARG A O 1
ATOM 2813 N N . ILE A 1 345 ? 12.289 16.625 -6.949 1 98.62 345 ILE A N 1
ATOM 2814 C CA . ILE A 1 345 ? 13.078 17.75 -6.48 1 98.62 345 ILE A CA 1
ATOM 2815 C C . ILE A 1 345 ? 13.656 17.453 -5.102 1 98.62 345 ILE A C 1
ATOM 2817 O O . ILE A 1 345 ? 14.852 17.656 -4.863 1 98.62 345 ILE A O 1
ATOM 2821 N N . VAL A 1 346 ? 12.859 16.922 -4.219 1 98 346 VAL A N 1
ATOM 2822 C CA . VAL A 1 346 ? 13.328 16.656 -2.861 1 98 346 VAL A CA 1
ATOM 2823 C C . VAL A 1 346 ? 13.914 15.25 -2.779 1 98 346 VAL A C 1
ATOM 2825 O O . VAL A 1 346 ? 14.445 14.852 -1.741 1 98 346 VAL A O 1
ATOM 2828 N N . GLY A 1 347 ? 13.789 14.492 -3.811 1 96.06 347 GLY A N 1
ATOM 2829 C CA . GLY A 1 347 ? 14.383 13.172 -3.881 1 96.06 347 GLY A CA 1
ATOM 2830 C C . GLY A 1 347 ? 13.672 12.148 -3.014 1 96.06 347 GLY A C 1
ATOM 2831 O O . GLY A 1 347 ? 14.32 11.352 -2.324 1 96.06 347 GLY A O 1
ATOM 2832 N N . LYS A 1 348 ? 12.43 12.219 -3.002 1 95 348 LYS A N 1
ATOM 2833 C CA . LYS A 1 348 ? 11.602 11.297 -2.221 1 95 348 LYS A CA 1
ATOM 2834 C C . LYS A 1 348 ? 10.508 10.68 -3.08 1 95 348 LYS A C 1
ATOM 2836 O O . LYS A 1 348 ? 9.891 11.367 -3.902 1 95 348 LYS A O 1
ATOM 2841 N N . THR A 1 349 ? 10.258 9.367 -2.838 1 94.31 349 THR A N 1
ATOM 2842 C CA . THR A 1 349 ? 9.102 8.734 -3.459 1 94.31 349 THR A CA 1
ATOM 2843 C C . THR A 1 349 ? 7.812 9.172 -2.773 1 94.31 349 THR A C 1
ATOM 2845 O O . THR A 1 349 ? 7.762 9.281 -1.546 1 94.31 349 THR A O 1
ATOM 2848 N N . CYS A 1 350 ? 6.805 9.43 -3.615 1 94.94 350 CYS A N 1
ATOM 2849 C CA . CYS A 1 350 ? 5.492 9.727 -3.049 1 94.94 350 CYS A CA 1
ATOM 2850 C C . CYS A 1 350 ? 5.008 8.586 -2.17 1 94.94 350 CYS A C 1
ATOM 2852 O O . CYS A 1 350 ? 5.211 7.414 -2.498 1 94.94 350 CYS A O 1
ATOM 2854 N N . THR A 1 351 ? 4.457 8.914 -1.083 1 91.56 351 THR A N 1
ATOM 2855 C CA . THR A 1 351 ? 3.852 7.906 -0.215 1 91.56 351 THR A CA 1
ATOM 2856 C C . THR A 1 351 ? 2.443 8.328 0.198 1 91.56 351 THR A C 1
ATOM 2858 O O . THR A 1 351 ? 2.137 9.523 0.259 1 91.56 351 THR A O 1
ATOM 2861 N N . ASP A 1 352 ? 1.611 7.344 0.444 1 90.69 352 ASP A N 1
ATOM 2862 C CA . ASP A 1 352 ? 0.202 7.566 0.754 1 90.69 352 ASP A CA 1
ATOM 2863 C C . ASP A 1 352 ? 0.002 7.82 2.246 1 90.69 352 ASP A C 1
ATOM 2865 O O . ASP A 1 352 ? -1.112 8.109 2.688 1 90.69 352 ASP A O 1
ATOM 2869 N N . GLU A 1 353 ? 0.969 7.781 3.033 1 85.94 353 GLU A N 1
ATOM 2870 C CA . GLU A 1 353 ? 0.833 7.859 4.484 1 85.94 353 GLU A CA 1
ATOM 2871 C C . GLU A 1 353 ? 0.544 9.289 4.934 1 85.94 353 GLU A C 1
ATOM 2873 O O . GLU A 1 353 ? -0.089 9.5 5.969 1 85.94 353 GLU A O 1
ATOM 2878 N N . HIS A 1 354 ? 0.958 10.203 4.195 1 87.44 354 HIS A N 1
ATOM 2879 C CA . HIS A 1 354 ? 0.885 11.562 4.715 1 87.44 354 HIS A CA 1
ATOM 2880 C C . HIS A 1 354 ? -0.219 12.359 4.023 1 87.44 354 HIS A C 1
ATOM 2882 O O . HIS A 1 354 ? -0.469 12.172 2.832 1 87.44 354 HIS A O 1
ATOM 2888 N N . TRP A 1 355 ? -0.812 13.148 4.781 1 92.19 355 TRP A N 1
ATOM 2889 C CA . TRP A 1 355 ? -1.787 14.125 4.305 1 92.19 355 TRP A CA 1
ATOM 2890 C C . TRP A 1 355 ? -1.161 15.508 4.184 1 92.19 355 TRP A C 1
ATOM 2892 O O . TRP A 1 355 ? -0.223 15.844 4.914 1 92.19 355 TRP A O 1
ATOM 2902 N N . PRO A 1 356 ? -1.631 16.25 3.244 1 91.38 356 PRO A N 1
ATOM 2903 C CA . PRO A 1 356 ? -1.195 17.641 3.258 1 91.38 356 PRO A CA 1
ATOM 2904 C C . PRO A 1 356 ? -1.565 18.359 4.551 1 91.38 356 PRO A C 1
ATOM 2906 O O . PRO A 1 356 ? -2.555 18.016 5.199 1 91.38 356 PRO A O 1
ATOM 2909 N N . ALA A 1 357 ? -0.785 19.312 4.836 1 91 357 ALA A N 1
ATOM 2910 C CA . ALA A 1 357 ? -0.991 20.047 6.074 1 91 357 ALA A CA 1
ATOM 2911 C C . ALA A 1 357 ? -2.008 21.172 5.875 1 91 357 ALA A C 1
ATOM 2913 O O . ALA A 1 357 ? -1.986 21.875 4.859 1 91 357 ALA A O 1
ATOM 2914 N N . GLU A 1 358 ? -2.91 21.25 6.789 1 89.75 358 GLU A N 1
ATOM 2915 C CA . GLU A 1 358 ? -3.799 22.406 6.922 1 89.75 358 GLU A CA 1
ATOM 2916 C C . GLU A 1 358 ? -3.17 23.484 7.789 1 89.75 358 GLU A C 1
ATOM 2918 O O . GLU A 1 358 ? -3.217 23.406 9.016 1 89.75 358 GLU A O 1
ATOM 2923 N N . ALA A 1 359 ? -2.557 24.5 7.215 1 88.38 359 ALA A N 1
ATOM 2924 C CA . ALA A 1 359 ? -1.687 25.453 7.902 1 88.38 359 ALA A CA 1
ATOM 2925 C C . ALA A 1 359 ? -2.504 26.5 8.664 1 88.38 359 ALA A C 1
ATOM 2927 O O . ALA A 1 359 ? -1.981 27.547 9.047 1 88.38 359 ALA A O 1
ATOM 2928 N N . GLY A 1 360 ? -3.789 26.25 8.844 1 94.56 360 GLY A N 1
ATOM 2929 C CA . GLY A 1 360 ? -4.578 27.109 9.703 1 94.56 360 GLY A CA 1
ATOM 2930 C C . GLY A 1 360 ? -4.25 26.953 11.18 1 94.56 360 GLY A C 1
ATOM 2931 O O . GLY A 1 360 ? -4.605 27.797 12 1 94.56 360 GLY A O 1
ATOM 2932 N N . GLN A 1 361 ? -3.631 25.922 11.516 1 96.69 361 GLN A N 1
ATOM 2933 C CA . GLN A 1 361 ? -3.055 25.672 12.836 1 96.69 361 GLN A CA 1
ATOM 2934 C C . GLN A 1 361 ? -1.809 24.797 12.734 1 96.69 361 GLN A C 1
ATOM 2936 O O . GLN A 1 361 ? -1.7 23.969 11.836 1 96.69 361 GLN A O 1
ATOM 2941 N N . MET A 1 362 ? -0.912 24.938 13.602 1 96.25 362 MET A N 1
ATOM 2942 C CA . MET A 1 362 ? 0.276 24.094 13.68 1 96.25 362 MET A CA 1
ATOM 2943 C C . MET A 1 362 ? 0.942 24.219 15.047 1 96.25 362 MET A C 1
ATOM 2945 O O . MET A 1 362 ? 0.756 25.219 15.742 1 96.25 362 MET A O 1
ATOM 2949 N N . LEU A 1 363 ? 1.588 23.25 15.438 1 97.81 363 LEU A N 1
ATOM 2950 C CA . LEU A 1 363 ? 2.418 23.188 16.641 1 97.81 363 LEU A CA 1
ATOM 2951 C C . LEU A 1 363 ? 3.887 23 16.281 1 97.81 363 LEU A C 1
ATOM 2953 O O . LEU A 1 363 ? 4.227 22.109 15.484 1 97.81 363 LEU A O 1
ATOM 2957 N N . PHE A 1 364 ? 4.734 23.844 16.844 1 98.06 364 PHE A N 1
ATOM 2958 C CA . PHE A 1 364 ? 6.098 23.812 16.328 1 98.06 364 PHE A CA 1
ATOM 2959 C C . PHE A 1 364 ? 7.098 24.141 17.422 1 98.06 364 PHE A C 1
ATOM 2961 O O . PHE A 1 364 ? 6.863 25.031 18.25 1 98.06 364 PHE A O 1
ATOM 2968 N N . ASP A 1 365 ? 8.164 23.391 17.5 1 98.44 365 ASP A N 1
ATOM 2969 C CA . ASP A 1 365 ? 9.344 23.609 18.328 1 98.44 365 ASP A CA 1
ATOM 2970 C C . ASP A 1 365 ? 10.594 23.812 17.469 1 98.44 365 ASP A C 1
ATOM 2972 O O . ASP A 1 365 ? 11.055 22.891 16.797 1 98.44 365 ASP A O 1
ATOM 2976 N N . LYS A 1 366 ? 11.117 25 17.578 1 97.94 366 LYS A N 1
ATOM 2977 C CA . LYS A 1 366 ? 12.305 25.297 16.781 1 97.94 366 LYS A CA 1
ATOM 2978 C C . LYS A 1 366 ? 13.461 24.375 17.172 1 97.94 366 LYS A C 1
ATOM 2980 O O . LYS A 1 366 ? 14.391 24.172 16.375 1 97.94 366 LYS A O 1
ATOM 2985 N N . ARG A 1 367 ? 13.484 23.797 18.312 1 96.62 367 ARG A N 1
ATOM 2986 C CA . ARG A 1 367 ? 14.547 22.922 18.812 1 96.62 367 ARG A CA 1
ATOM 2987 C C . ARG A 1 367 ? 14.438 21.531 18.219 1 96.62 367 ARG A C 1
ATOM 2989 O O . ARG A 1 367 ? 15.391 20.75 18.281 1 96.62 367 ARG A O 1
ATOM 2996 N N . GLY A 1 368 ? 13.281 21.172 17.656 1 97.38 368 GLY A N 1
ATOM 2997 C CA . GLY A 1 368 ? 13.055 19.828 17.156 1 97.38 368 GLY A CA 1
ATOM 2998 C C . GLY A 1 368 ? 14.117 19.375 16.172 1 97.38 368 GLY A C 1
ATOM 2999 O O . GLY A 1 368 ? 14.734 20.188 15.492 1 97.38 368 GLY A O 1
ATOM 3000 N N . ASN A 1 369 ? 14.242 17.984 16.078 1 97 369 ASN A N 1
ATOM 3001 C CA . ASN A 1 369 ? 15.211 17.375 15.164 1 97 369 ASN A CA 1
ATOM 3002 C C . ASN A 1 369 ? 16.609 17.969 15.352 1 97 369 ASN A C 1
ATOM 3004 O O . ASN A 1 369 ? 17.234 18.391 14.383 1 97 369 ASN A O 1
ATOM 3008 N N . SER A 1 370 ? 17.016 18.094 16.641 1 96.31 370 SER A N 1
ATOM 3009 C CA . SER A 1 370 ? 18.344 18.594 17.016 1 96.31 370 SER A CA 1
ATOM 3010 C C . SER A 1 370 ? 18.562 20.016 16.516 1 96.31 370 SER A C 1
ATOM 3012 O O . SER A 1 370 ? 19.641 20.344 16.016 1 96.31 370 SER A O 1
ATOM 3014 N N . GLY A 1 371 ? 17.5 20.828 16.531 1 97.75 371 GLY A N 1
ATOM 3015 C CA . GLY A 1 371 ? 17.578 22.234 16.172 1 97.75 371 GLY A CA 1
ATOM 3016 C C . GLY A 1 371 ? 17.297 22.5 14.711 1 97.75 371 GLY A C 1
ATOM 3017 O O . GLY A 1 371 ? 17.156 23.641 14.297 1 97.75 371 GLY A O 1
ATOM 3018 N N . LEU A 1 372 ? 17.141 21.484 13.898 1 98.19 372 LEU A N 1
ATOM 3019 C CA . LEU A 1 372 ? 17.016 21.625 12.445 1 98.19 372 LEU A CA 1
ATOM 3020 C C . LEU A 1 372 ? 15.617 22.078 12.062 1 98.19 372 LEU A C 1
ATOM 3022 O O . LEU A 1 372 ? 15.383 22.484 10.922 1 98.19 372 LEU A O 1
ATOM 3026 N N . ASN A 1 373 ? 14.688 22.094 13 1 98.31 373 ASN A N 1
ATOM 3027 C CA . ASN A 1 373 ? 13.375 22.656 12.711 1 98.31 373 ASN A CA 1
ATOM 3028 C C . ASN A 1 373 ? 13.477 24.125 12.32 1 98.31 373 ASN A C 1
ATOM 3030 O O . ASN A 1 373 ? 12.641 24.641 11.562 1 98.31 373 ASN A O 1
ATOM 3034 N N . LEU A 1 374 ? 14.492 24.812 12.859 1 98.31 374 LEU A N 1
ATOM 3035 C CA . LEU A 1 374 ? 14.695 26.203 12.445 1 98.31 374 LEU A CA 1
ATOM 3036 C C . LEU A 1 374 ? 15.039 26.281 10.961 1 98.31 374 LEU A C 1
ATOM 3038 O O . LEU A 1 374 ? 14.523 27.141 10.242 1 98.31 374 LEU A O 1
ATOM 3042 N N . ALA A 1 375 ? 15.852 25.328 10.508 1 98.5 375 ALA A N 1
ATOM 3043 C CA . ALA A 1 375 ? 16.203 25.266 9.086 1 98.5 375 ALA A CA 1
ATOM 3044 C C . ALA A 1 375 ? 14.969 25 8.234 1 98.5 375 ALA A C 1
ATOM 3046 O O . ALA A 1 375 ? 14.867 25.484 7.105 1 98.5 375 ALA A O 1
ATOM 3047 N N . ILE A 1 376 ? 14.016 24.266 8.75 1 97.94 376 ILE A N 1
ATOM 3048 C CA . ILE A 1 376 ? 12.766 23.969 8.055 1 97.94 376 ILE A CA 1
ATOM 3049 C C . ILE A 1 376 ? 12.008 25.281 7.801 1 97.94 376 ILE A C 1
ATOM 3051 O O . ILE A 1 376 ? 11.5 25.5 6.699 1 97.94 376 ILE A O 1
ATOM 3055 N N . LEU A 1 377 ? 11.977 26.125 8.781 1 97.19 377 LEU A N 1
ATOM 3056 C CA . LEU A 1 377 ? 11.297 27.406 8.617 1 97.19 377 LEU A CA 1
ATOM 3057 C C . LEU A 1 377 ? 11.977 28.25 7.551 1 97.19 377 LEU A C 1
ATOM 3059 O O . LEU A 1 377 ? 11.305 28.875 6.73 1 97.19 377 LEU A O 1
ATOM 3063 N N . HIS A 1 378 ? 13.281 28.234 7.527 1 97 378 HIS A N 1
ATOM 3064 C CA . HIS A 1 378 ? 14.023 28.984 6.523 1 97 378 HIS A CA 1
ATOM 3065 C C . HIS A 1 378 ? 13.758 28.438 5.121 1 97 378 HIS A C 1
ATOM 3067 O O . HIS A 1 378 ? 13.484 29.203 4.195 1 97 378 HIS A O 1
ATOM 3073 N N . LEU A 1 379 ? 13.812 27.141 4.992 1 97.38 379 LEU A N 1
ATOM 3074 C CA . LEU A 1 379 ? 13.578 26.547 3.684 1 97.38 379 LEU A CA 1
ATOM 3075 C C . LEU A 1 379 ? 12.156 26.797 3.209 1 97.38 379 LEU A C 1
ATOM 3077 O O . LEU A 1 379 ? 11.922 27.047 2.023 1 97.38 379 LEU A O 1
ATOM 3081 N N . SER A 1 380 ? 11.258 26.656 4.133 1 96 380 SER A N 1
ATOM 3082 C CA . SER A 1 380 ? 9.875 26.969 3.787 1 96 380 SER A CA 1
ATOM 3083 C C . SER A 1 380 ? 9.742 28.406 3.303 1 96 380 SER A C 1
ATOM 3085 O O . SER A 1 380 ? 9 28.688 2.357 1 96 380 SER A O 1
ATOM 3087 N N . ASN A 1 381 ? 10.398 29.297 3.959 1 93.19 381 ASN A N 1
ATOM 3088 C CA . ASN A 1 381 ? 10.398 30.703 3.537 1 93.19 381 ASN A CA 1
ATOM 3089 C C . ASN A 1 381 ? 10.945 30.859 2.121 1 93.19 381 ASN A C 1
ATOM 3091 O O . ASN A 1 381 ? 10.398 31.609 1.321 1 93.19 381 ASN A O 1
ATOM 3095 N N . HIS A 1 382 ? 11.992 30.172 1.849 1 94.88 382 HIS A N 1
ATOM 3096 C CA . HIS A 1 382 ? 12.547 30.172 0.501 1 94.88 382 HIS A CA 1
ATOM 3097 C C . HIS A 1 382 ? 11.508 29.766 -0.529 1 94.88 382 HIS A C 1
ATOM 3099 O O . HIS A 1 382 ? 11.32 30.438 -1.541 1 94.88 382 HIS A O 1
ATOM 3105 N N . MET A 1 383 ? 10.812 28.688 -0.242 1 95.19 383 MET A N 1
ATOM 3106 C CA . MET A 1 383 ? 9.852 28.156 -1.193 1 95.19 383 MET A CA 1
ATOM 3107 C C . MET A 1 383 ? 8.656 29.094 -1.354 1 95.19 383 MET A C 1
ATOM 3109 O O . MET A 1 383 ? 8.188 29.312 -2.471 1 95.19 383 MET A O 1
ATOM 3113 N N . MET A 1 384 ? 8.281 29.703 -0.282 1 90.38 384 MET A N 1
ATOM 3114 C CA . MET A 1 384 ? 7.125 30.594 -0.3 1 90.38 384 MET A CA 1
ATOM 3115 C C . MET A 1 384 ? 7.441 31.891 -1.049 1 90.38 384 MET A C 1
ATOM 3117 O O . MET A 1 384 ? 6.566 32.469 -1.7 1 90.38 384 MET A O 1
ATOM 3121 N N . THR A 1 385 ? 8.609 32.344 -0.958 1 89.38 385 THR A N 1
ATOM 3122 C CA . THR A 1 385 ? 8.984 33.625 -1.543 1 89.38 385 THR A CA 1
ATOM 3123 C C . THR A 1 385 ? 9.445 33.438 -2.988 1 89.38 385 THR A C 1
ATOM 3125 O O . THR A 1 385 ? 9.836 34.406 -3.643 1 89.38 385 THR A O 1
ATOM 3128 N N . ASN A 1 386 ? 9.422 32.25 -3.504 1 91.94 386 ASN A N 1
ATOM 3129 C CA . ASN A 1 386 ? 9.758 31.953 -4.895 1 91.94 386 ASN A CA 1
ATOM 3130 C C . ASN A 1 386 ? 8.625 31.234 -5.613 1 91.94 386 ASN A C 1
ATOM 3132 O O . ASN A 1 386 ? 8.789 30.109 -6.074 1 91.94 386 ASN A O 1
ATOM 3136 N N . PRO A 1 387 ? 7.527 31.906 -5.844 1 90.88 387 PRO A N 1
ATOM 3137 C CA . PRO A 1 387 ? 6.363 31.266 -6.465 1 90.88 387 PRO A CA 1
ATOM 3138 C C . PRO A 1 387 ? 6.617 30.844 -7.91 1 90.88 387 PRO A C 1
ATOM 3140 O O . PRO A 1 387 ? 5.965 29.938 -8.414 1 90.88 387 PRO A O 1
ATOM 3143 N N . ASP A 1 388 ? 7.543 31.5 -8.578 1 91.94 388 ASP A N 1
ATOM 3144 C CA . ASP A 1 388 ? 7.891 31.109 -9.938 1 91.94 388 ASP A CA 1
ATOM 3145 C C . ASP A 1 388 ? 8.445 29.672 -9.977 1 91.94 388 ASP A C 1
ATOM 3147 O O . ASP A 1 388 ? 8.281 28.969 -10.969 1 91.94 388 ASP A O 1
ATOM 3151 N N . MET A 1 389 ? 9.094 29.312 -8.922 1 94.56 389 MET A N 1
ATOM 3152 C CA . MET A 1 389 ? 9.695 28 -8.844 1 94.56 389 MET A CA 1
ATOM 3153 C C . MET A 1 389 ? 8.742 27 -8.195 1 94.56 389 MET A C 1
ATOM 3155 O O . MET A 1 389 ? 8.641 25.844 -8.648 1 94.56 389 MET A O 1
ATOM 3159 N N . TYR A 1 390 ? 8.008 27.422 -7.223 1 94.94 390 TYR A N 1
ATOM 3160 C CA . TYR A 1 390 ? 7.316 26.438 -6.398 1 94.94 390 TYR A CA 1
ATOM 3161 C C . TYR A 1 390 ? 5.805 26.594 -6.512 1 94.94 390 TYR A C 1
ATOM 3163 O O . TYR A 1 390 ? 5.051 25.719 -6.094 1 94.94 390 TYR A O 1
ATOM 3171 N N . GLY A 1 391 ? 5.305 27.641 -7.055 1 91.38 391 GLY A N 1
ATOM 3172 C CA . GLY A 1 391 ? 3.883 27.953 -7.098 1 91.38 391 GLY A CA 1
ATOM 3173 C C . GLY A 1 391 ? 3.062 26.875 -7.777 1 91.38 391 GLY A C 1
ATOM 3174 O O . GLY A 1 391 ? 1.93 26.594 -7.371 1 91.38 391 GLY A O 1
ATOM 3175 N N . PHE A 1 392 ? 3.631 26.188 -8.773 1 93.38 392 PHE A N 1
ATOM 3176 C CA . PHE A 1 392 ? 2.887 25.188 -9.508 1 93.38 392 PHE A CA 1
ATOM 3177 C C . PHE A 1 392 ? 3.055 23.812 -8.867 1 93.38 392 PHE A C 1
ATOM 3179 O O . PHE A 1 392 ? 2.443 22.828 -9.305 1 93.38 392 PHE A O 1
ATOM 3186 N N . LEU A 1 393 ? 3.832 23.719 -7.816 1 94.25 393 LEU A N 1
ATOM 3187 C CA . LEU A 1 393 ? 4.07 22.469 -7.098 1 94.25 393 LEU A CA 1
ATOM 3188 C C . LEU A 1 393 ? 3.188 22.375 -5.859 1 94.25 393 LEU A C 1
ATOM 3190 O O . LEU A 1 393 ? 2.869 21.281 -5.398 1 94.25 393 LEU A O 1
ATOM 3194 N N . SER A 1 394 ? 2.904 23.484 -5.336 1 85.75 394 SER A N 1
ATOM 3195 C CA . SER A 1 394 ? 2.188 23.547 -4.066 1 85.75 394 SER A CA 1
ATOM 3196 C C . SER A 1 394 ? 1.021 24.531 -4.148 1 85.75 394 SER A C 1
ATOM 3198 O O . SER A 1 394 ? 1.065 25.5 -4.918 1 85.75 394 SER A O 1
ATOM 3200 N N . TYR A 1 395 ? -0.013 24.141 -3.441 1 81.19 395 TYR A N 1
ATOM 3201 C CA . TYR A 1 395 ? -1.127 25.062 -3.322 1 81.19 395 TYR A CA 1
ATOM 3202 C C . TYR A 1 395 ? -1.042 25.859 -2.02 1 81.19 395 TYR A C 1
ATOM 3204 O O . TYR A 1 395 ? -1.739 25.547 -1.052 1 81.19 395 TYR A O 1
ATOM 3212 N N . GLY A 1 396 ? -0.076 26.828 -1.92 1 75.94 396 GLY A N 1
ATOM 3213 C CA . GLY A 1 396 ? 0.024 27.703 -0.758 1 75.94 396 GLY A CA 1
ATOM 3214 C C . GLY A 1 396 ? 1.163 27.328 0.171 1 75.94 396 GLY A C 1
ATOM 3215 O O . GLY A 1 396 ? 2.031 26.531 -0.193 1 75.94 396 GLY A O 1
ATOM 3216 N N . ASP A 1 397 ? 1.155 27.906 1.329 1 80.12 397 ASP A N 1
ATOM 3217 C CA . ASP A 1 397 ? 2.221 27.766 2.318 1 80.12 397 ASP A CA 1
ATOM 3218 C C . ASP A 1 397 ? 2.203 26.391 2.965 1 80.12 397 ASP A C 1
ATOM 3220 O O . ASP A 1 397 ? 3.25 25.859 3.35 1 80.12 397 ASP A O 1
ATOM 3224 N N . LYS A 1 398 ? 1.087 25.844 2.988 1 80.12 398 LYS A N 1
ATOM 3225 C CA . LYS A 1 398 ? 0.878 24.609 3.754 1 80.12 398 LYS A CA 1
ATOM 3226 C C . LYS A 1 398 ? 1.79 23.5 3.26 1 80.12 398 LYS A C 1
ATOM 3228 O O . LYS A 1 398 ? 2.32 22.719 4.059 1 80.12 398 LYS A O 1
ATOM 3233 N N . ASP A 1 399 ? 2.057 23.391 2.064 1 90.06 399 ASP A N 1
ATOM 3234 C CA . ASP A 1 399 ? 2.826 22.297 1.484 1 90.06 399 ASP A CA 1
ATOM 3235 C C . ASP A 1 399 ? 4.328 22.531 1.649 1 90.06 399 ASP A C 1
ATOM 3237 O O . ASP A 1 399 ? 5.105 21.578 1.718 1 90.06 399 ASP A O 1
ATOM 3241 N N . THR A 1 400 ? 4.684 23.797 1.812 1 94.19 400 THR A N 1
ATOM 3242 C CA . THR A 1 400 ? 6.105 24.125 1.82 1 94.19 400 THR A CA 1
ATOM 3243 C C . THR A 1 400 ? 6.766 23.625 3.105 1 94.19 400 THR A C 1
ATOM 3245 O O . THR A 1 400 ? 7.938 23.25 3.104 1 94.19 400 THR A O 1
ATOM 3248 N N . PHE A 1 401 ? 6.016 23.562 4.18 1 94.56 401 PHE A N 1
ATOM 3249 C CA . PHE A 1 401 ? 6.578 23 5.402 1 94.56 401 PHE A CA 1
ATOM 3250 C C . PHE A 1 401 ? 6.914 21.531 5.211 1 94.56 401 PHE A C 1
ATOM 3252 O O . PHE A 1 401 ? 8.039 21.109 5.473 1 94.56 401 PHE A O 1
ATOM 3259 N N . ARG A 1 402 ? 5.988 20.797 4.684 1 94.56 402 ARG A N 1
ATOM 3260 C CA . ARG A 1 402 ? 6.207 19.375 4.449 1 94.56 402 ARG A CA 1
ATOM 3261 C C . ARG A 1 402 ? 7.352 19.156 3.465 1 94.56 402 ARG A C 1
ATOM 3263 O O . ARG A 1 402 ? 8.203 18.281 3.68 1 94.56 402 ARG A O 1
ATOM 3270 N N . PHE A 1 403 ? 7.352 19.953 2.383 1 96.62 403 PHE A N 1
ATOM 3271 C CA . PHE A 1 403 ? 8.398 19.828 1.375 1 96.62 403 PHE A CA 1
ATOM 3272 C C . PHE A 1 403 ? 9.773 20.062 1.991 1 96.62 403 PHE A C 1
ATOM 3274 O O . PHE A 1 403 ? 10.742 19.391 1.627 1 96.62 403 PHE A O 1
ATOM 3281 N N . SER A 1 404 ? 9.82 21 2.889 1 97.5 404 SER A N 1
ATOM 3282 C CA . SER A 1 404 ? 11.086 21.297 3.549 1 97.5 404 SER A CA 1
ATOM 3283 C C . SER A 1 404 ? 11.547 20.125 4.418 1 97.5 404 SER A C 1
ATOM 3285 O O . SER A 1 404 ? 12.734 19.797 4.438 1 97.5 404 SER A O 1
ATOM 3287 N N . PHE A 1 405 ? 10.602 19.516 5.129 1 97.12 405 PHE A N 1
ATOM 3288 C CA . PHE A 1 405 ? 10.93 18.312 5.891 1 97.12 405 PHE A CA 1
ATOM 3289 C C . PHE A 1 405 ? 11.43 17.203 4.973 1 97.12 405 PHE A C 1
ATOM 3291 O O . PHE A 1 405 ? 12.391 16.516 5.293 1 97.12 405 PHE A O 1
ATOM 3298 N N . TYR A 1 406 ? 10.789 17.047 3.826 1 97 406 TYR A N 1
ATOM 3299 C CA . TYR A 1 406 ? 11.211 16.047 2.857 1 97 406 TYR A CA 1
ATOM 3300 C C . TYR A 1 406 ? 12.617 16.328 2.35 1 97 406 TYR A C 1
ATOM 3302 O O . TYR A 1 406 ? 13.445 15.43 2.24 1 97 406 TYR A O 1
ATOM 3310 N N . ALA A 1 407 ? 12.883 17.547 2.078 1 98.31 407 ALA A N 1
ATOM 3311 C CA . ALA A 1 407 ? 14.18 17.938 1.53 1 98.31 407 ALA A CA 1
ATOM 3312 C C . ALA A 1 407 ? 15.312 17.578 2.492 1 98.31 407 ALA A C 1
ATOM 3314 O O . ALA A 1 407 ? 16.359 17.094 2.072 1 98.31 407 ALA A O 1
ATOM 3315 N N . LEU A 1 408 ? 15.062 17.766 3.74 1 98.19 408 LEU A N 1
ATOM 3316 C CA . LEU A 1 408 ? 16.109 17.516 4.719 1 98.19 408 LEU A CA 1
ATOM 3317 C C . LEU A 1 408 ? 15.984 16.125 5.305 1 98.19 408 LEU A C 1
ATOM 3319 O O . LEU A 1 408 ? 16.828 15.695 6.098 1 98.19 408 LEU A O 1
ATOM 3323 N N . GLY A 1 409 ? 14.953 15.406 4.926 1 97.12 409 GLY A N 1
ATOM 3324 C CA . GLY A 1 409 ? 14.734 14.07 5.449 1 97.12 409 GLY A CA 1
ATOM 3325 C C . GLY A 1 409 ? 14.508 14.039 6.949 1 97.12 409 GLY A C 1
ATOM 3326 O O . GLY A 1 409 ? 15.125 13.25 7.66 1 97.12 409 GLY A O 1
ATOM 3327 N N . LEU A 1 410 ? 13.703 14.953 7.438 1 97.44 410 LEU A N 1
ATOM 3328 C CA . LEU A 1 410 ? 13.43 15.047 8.867 1 97.44 410 LEU A CA 1
ATOM 3329 C C . LEU A 1 410 ? 12 14.617 9.172 1 97.44 410 LEU A C 1
ATOM 3331 O O . LEU A 1 410 ? 11.078 14.891 8.398 1 97.44 410 LEU A O 1
ATOM 3335 N N . PRO A 1 411 ? 11.828 13.969 10.297 1 95.69 411 PRO A N 1
ATOM 3336 C CA . PRO A 1 411 ? 10.477 13.547 10.656 1 95.69 411 PRO A CA 1
ATOM 3337 C C . PRO A 1 411 ? 9.617 14.695 11.172 1 95.69 411 PRO A C 1
ATOM 3339 O O . PRO A 1 411 ? 10.141 15.633 11.781 1 95.69 411 PRO A O 1
ATOM 3342 N N . TYR A 1 412 ? 8.383 14.711 10.938 1 96 412 TYR A N 1
ATOM 3343 C CA . TYR A 1 412 ? 7.328 15.539 11.516 1 96 412 TYR A CA 1
ATOM 3344 C C . TYR A 1 412 ? 6.102 14.695 11.844 1 96 412 TYR A C 1
ATOM 3346 O O . TYR A 1 412 ? 6.023 13.523 11.461 1 96 412 TYR A O 1
ATOM 3354 N N . GLN A 1 413 ? 5.223 15.266 12.617 1 95.5 413 GLN A N 1
ATOM 3355 C CA . GLN A 1 413 ? 4.043 14.508 13.039 1 95.5 413 GLN A CA 1
ATOM 3356 C C . GLN A 1 413 ? 2.766 15.133 12.477 1 95.5 413 GLN A C 1
ATOM 3358 O O . GLN A 1 413 ? 2.742 16.312 12.141 1 95.5 413 GLN A O 1
ATOM 3363 N N . GLN A 1 414 ? 1.812 14.273 12.328 1 95.12 414 GLN A N 1
ATOM 3364 C CA . GLN A 1 414 ? 0.449 14.68 11.992 1 95.12 414 GLN A CA 1
ATOM 3365 C C . GLN A 1 414 ? -0.504 14.406 13.156 1 95.12 414 GLN A C 1
ATOM 3367 O O . GLN A 1 414 ? -0.288 13.484 13.945 1 95.12 414 GLN A O 1
ATOM 3372 N N . ALA A 1 415 ? -1.481 15.281 13.219 1 97 415 ALA A N 1
ATOM 3373 C CA . ALA A 1 415 ? -2.531 14.977 14.188 1 97 415 ALA A CA 1
ATOM 3374 C C . ALA A 1 415 ? -3.137 13.602 13.914 1 97 415 ALA A C 1
ATOM 3376 O O . ALA A 1 415 ? -3.207 13.156 12.766 1 97 415 ALA A O 1
ATOM 3377 N N . PRO A 1 416 ? -3.594 12.93 14.969 1 96.69 416 PRO A N 1
ATOM 3378 C CA . PRO A 1 416 ? -3.9 11.5 14.844 1 96.69 416 PRO A CA 1
ATOM 3379 C C . PRO A 1 416 ? -5.227 11.242 14.133 1 96.69 416 PRO A C 1
ATOM 3381 O O . PRO A 1 416 ? -5.508 10.109 13.734 1 96.69 416 PRO A O 1
ATOM 3384 N N . LYS A 1 417 ? -6.082 12.281 13.984 1 97.38 417 LYS A N 1
ATOM 3385 C CA . LYS A 1 417 ? -7.402 12.094 13.391 1 97.38 417 LYS A CA 1
ATOM 3386 C C . LYS A 1 417 ? -7.602 13 12.18 1 97.38 417 LYS A C 1
ATOM 3388 O O . LYS A 1 417 ? -7.121 14.141 12.172 1 97.38 417 LYS A O 1
ATOM 3393 N N . ILE A 1 418 ? -8.305 12.523 11.18 1 96.94 418 ILE A N 1
ATOM 3394 C CA . ILE A 1 418 ? -8.742 13.367 10.078 1 96.94 418 ILE A CA 1
ATOM 3395 C C . ILE A 1 418 ? -9.828 14.328 10.555 1 96.94 418 ILE A C 1
ATOM 3397 O O . ILE A 1 418 ? -10.516 14.055 11.539 1 96.94 418 ILE A O 1
ATOM 3401 N N . PHE A 1 419 ? -10.008 15.414 9.891 1 96.88 419 PHE A N 1
ATOM 3402 C CA . PHE A 1 419 ? -10.922 16.469 10.328 1 96.88 419 PHE A CA 1
ATOM 3403 C C . PHE A 1 419 ? -12.375 16.047 10.109 1 96.88 419 PHE A C 1
ATOM 3405 O O . PHE A 1 419 ? -12.641 15.102 9.352 1 96.88 419 PHE A O 1
ATOM 3412 N N . ALA A 1 420 ? -13.289 16.688 10.789 1 97.75 420 ALA A N 1
ATOM 3413 C CA . ALA A 1 420 ? -14.727 16.609 10.547 1 97.75 420 ALA A CA 1
ATOM 3414 C C . ALA A 1 420 ? -15.234 17.875 9.852 1 97.75 420 ALA A C 1
ATOM 3416 O O . ALA A 1 420 ? -14.789 18.984 10.156 1 97.75 420 ALA A O 1
ATOM 3417 N N . THR A 1 421 ? -16.094 17.656 8.906 1 97.12 421 THR A N 1
ATOM 3418 C CA . THR A 1 421 ? -16.75 18.812 8.312 1 97.12 421 THR A CA 1
ATOM 3419 C C . THR A 1 421 ? -17.844 19.359 9.234 1 97.12 421 THR A C 1
ATOM 3421 O O . THR A 1 421 ? -18.578 18.578 9.852 1 97.12 421 THR A O 1
ATOM 3424 N N . THR A 1 422 ? -17.891 20.656 9.367 1 97.56 422 THR A N 1
ATOM 3425 C CA . THR A 1 422 ? -18.797 21.297 10.297 1 97.56 422 THR A CA 1
ATOM 3426 C C . THR A 1 422 ? -19.688 22.312 9.57 1 97.56 422 THR A C 1
ATOM 3428 O O . THR A 1 422 ? -19.203 23.062 8.719 1 97.56 422 THR A O 1
ATOM 3431 N N . GLY A 1 423 ? -20.906 22.281 9.867 1 96.88 423 GLY A N 1
ATOM 3432 C CA . GLY A 1 423 ? -21.891 23.172 9.289 1 96.88 423 GLY A CA 1
ATOM 3433 C C . GLY A 1 423 ? -23.297 22.922 9.805 1 96.88 423 GLY A C 1
ATOM 3434 O O . GLY A 1 423 ? -23.5 22.812 11.016 1 96.88 423 GLY A O 1
ATOM 3435 N N . GLY A 1 424 ? -24.172 23 8.914 1 96.12 424 GLY A N 1
ATOM 3436 C CA . GLY A 1 424 ? -25.562 22.797 9.281 1 96.12 424 GLY A CA 1
ATOM 3437 C C . GLY A 1 424 ? -26.484 22.625 8.086 1 96.12 424 GLY A C 1
ATOM 3438 O O . GLY A 1 424 ? -26.016 22.5 6.949 1 96.12 424 GLY A O 1
ATOM 3439 N N . TYR A 1 425 ? -27.797 22.562 8.383 1 96 425 TYR A N 1
ATOM 3440 C CA . TYR A 1 425 ? -28.812 22.297 7.375 1 96 425 TYR A CA 1
ATOM 3441 C C . TYR A 1 425 ? -29.281 23.594 6.727 1 96 425 TYR A C 1
ATOM 3443 O O . TYR A 1 425 ? -30.438 23.984 6.875 1 96 425 TYR A O 1
ATOM 3451 N N . GLN A 1 426 ? -28.406 24.172 5.973 1 94.94 426 GLN A N 1
ATOM 3452 C CA . GLN A 1 426 ? -28.641 25.391 5.199 1 94.94 426 GLN A CA 1
ATOM 3453 C C . GLN A 1 426 ? -27.781 25.406 3.938 1 94.94 426 GLN A C 1
ATOM 3455 O O . GLN A 1 426 ? -26.734 24.75 3.877 1 94.94 426 GLN A O 1
ATOM 3460 N N . THR A 1 427 ? -28.25 26.125 2.955 1 92.38 427 THR A N 1
ATOM 3461 C CA . THR A 1 427 ? -27.469 26.266 1.726 1 92.38 427 THR A CA 1
ATOM 3462 C C . THR A 1 427 ? -26.344 27.266 1.92 1 92.38 427 THR A C 1
ATOM 3464 O O . THR A 1 427 ? -26.25 27.922 2.959 1 92.38 427 THR A O 1
ATOM 3467 N N . GLN A 1 428 ? -25.516 27.422 0.925 1 87 428 GLN A N 1
ATOM 3468 C CA . GLN A 1 428 ? -24.406 28.359 0.964 1 87 428 GLN A CA 1
ATOM 3469 C C . GLN A 1 428 ? -24.891 29.797 1.054 1 87 428 GLN A C 1
ATOM 3471 O O . GLN A 1 428 ? -24.156 30.688 1.462 1 87 428 GLN A O 1
ATOM 3476 N N . ASN A 1 429 ? -26.188 30 0.749 1 88.75 429 ASN A N 1
ATOM 3477 C CA . ASN A 1 429 ? -26.781 31.344 0.762 1 88.75 429 ASN A CA 1
ATOM 3478 C C . ASN A 1 429 ? -27.641 31.562 2.004 1 88.75 429 ASN A C 1
ATOM 3480 O O . ASN A 1 429 ? -28.297 32.594 2.123 1 88.75 429 ASN A O 1
ATOM 3484 N N . GLY A 1 430 ? -27.656 30.609 2.814 1 90.5 430 GLY A N 1
ATOM 3485 C CA . GLY A 1 430 ? -28.328 30.812 4.09 1 90.5 430 GLY A CA 1
ATOM 3486 C C . GLY A 1 430 ? -29.766 30.328 4.086 1 90.5 430 GLY A C 1
ATOM 3487 O O . GLY A 1 430 ? -30.516 30.578 5.043 1 90.5 430 GLY A O 1
ATOM 3488 N N . GLU A 1 431 ? -30.188 29.703 3.037 1 94.75 431 GLU A N 1
ATOM 3489 C CA . GLU A 1 431 ? -31.531 29.141 3.006 1 94.75 431 GLU A CA 1
ATOM 3490 C C . GLU A 1 431 ? -31.578 27.797 3.727 1 94.75 431 GLU A C 1
ATOM 3492 O O . GLU A 1 431 ? -30.656 27 3.619 1 94.75 431 GLU A O 1
ATOM 3497 N N . SER A 1 432 ? -32.688 27.656 4.461 1 95.25 432 SER A N 1
ATOM 3498 C CA . SER A 1 432 ? -32.844 26.359 5.109 1 95.25 432 SER A CA 1
ATOM 3499 C C . SER A 1 432 ? -32.844 25.219 4.086 1 95.25 432 SER A C 1
ATOM 3501 O O . SER A 1 432 ? -33.406 25.375 2.992 1 95.25 432 SER A O 1
ATOM 3503 N N . SER A 1 433 ? -32.188 24.125 4.5 1 94.56 433 SER A N 1
ATOM 3504 C CA . SER A 1 433 ? -32.062 22.953 3.625 1 94.56 433 SER A CA 1
ATOM 3505 C C . SER A 1 433 ? -32.156 21.656 4.422 1 94.56 433 SER A C 1
ATOM 3507 O O . SER A 1 433 ? -31.844 21.625 5.609 1 94.56 433 SER A O 1
ATOM 3509 N N . LEU A 1 434 ? -32.656 20.641 3.799 1 94 434 LEU A N 1
ATOM 3510 C CA . LEU A 1 434 ? -32.625 19.312 4.406 1 94 434 LEU A CA 1
ATOM 3511 C C . LEU A 1 434 ? -31.281 18.641 4.223 1 94 434 LEU A C 1
ATOM 3513 O O . LEU A 1 434 ? -30.969 17.641 4.887 1 94 434 LEU A O 1
ATOM 3517 N N . ASP A 1 435 ? -30.5 19.234 3.406 1 93.25 435 ASP A N 1
ATOM 3518 C CA . ASP A 1 435 ? -29.156 18.703 3.156 1 93.25 435 ASP A CA 1
ATOM 3519 C C . ASP A 1 435 ? -28.125 19.438 4.004 1 93.25 435 ASP A C 1
ATOM 3521 O O . ASP A 1 435 ? -28.172 20.656 4.16 1 93.25 435 ASP A O 1
ATOM 3525 N N . PHE A 1 436 ? -27.281 18.641 4.57 1 94.94 436 PHE A N 1
ATOM 3526 C CA . PHE A 1 436 ? -26.188 19.188 5.359 1 94.94 436 PHE A CA 1
ATOM 3527 C C . PHE A 1 436 ? -25.156 19.859 4.461 1 94.94 436 PHE A C 1
ATOM 3529 O O . PHE A 1 436 ? -24.781 19.312 3.414 1 94.94 436 PHE A O 1
ATOM 3536 N N . CYS A 1 437 ? -24.719 20.969 4.84 1 94.25 437 CYS A N 1
ATOM 3537 C CA . CYS A 1 437 ? -23.625 21.672 4.191 1 94.25 437 CYS A CA 1
ATOM 3538 C C . CYS A 1 437 ? -22.516 22 5.188 1 94.25 437 CYS A C 1
ATOM 3540 O O . CYS A 1 437 ? -22.719 22.781 6.113 1 94.25 437 CYS A O 1
ATOM 3542 N N . GLY A 1 438 ? -21.328 21.359 4.945 1 95.12 438 GLY A N 1
ATOM 3543 C CA . GLY A 1 438 ? -20.141 21.688 5.727 1 95.12 438 GLY A CA 1
ATOM 3544 C C . GLY A 1 438 ? -19.344 22.844 5.148 1 95.12 438 GLY A C 1
ATOM 3545 O O . GLY A 1 438 ? -19.031 22.859 3.957 1 95.12 438 GLY A O 1
ATOM 3546 N N . HIS A 1 439 ? -19.094 23.859 5.977 1 95.31 439 HIS A N 1
ATOM 3547 C CA . HIS A 1 439 ? -18.344 25 5.496 1 95.31 439 HIS A CA 1
ATOM 3548 C C . HIS A 1 439 ? -17.188 25.344 6.438 1 95.31 439 HIS A C 1
ATOM 3550 O O . HIS A 1 439 ? -16.531 26.359 6.27 1 95.31 439 HIS A O 1
ATOM 3556 N N . SER A 1 440 ? -17.016 24.594 7.438 1 96.31 440 SER A N 1
ATOM 3557 C CA . SER A 1 440 ? -15.93 24.703 8.406 1 96.31 440 SER A CA 1
ATOM 3558 C C . SER A 1 440 ? -15.352 23.344 8.75 1 96.31 440 SER A C 1
ATOM 3560 O O . SER A 1 440 ? -15.883 22.312 8.328 1 96.31 440 SER A O 1
ATOM 3562 N N . MET A 1 441 ? -14.211 23.359 9.422 1 96.69 441 MET A N 1
ATOM 3563 C CA . MET A 1 441 ? -13.523 22.125 9.797 1 96.69 441 MET A CA 1
ATOM 3564 C C . MET A 1 441 ? -13.305 22.062 11.297 1 96.69 441 MET A C 1
ATOM 3566 O O . MET A 1 441 ? -12.883 23.047 11.914 1 96.69 441 MET A O 1
ATOM 3570 N N . ILE A 1 442 ? -13.648 20.953 11.82 1 97.81 442 ILE A N 1
ATOM 3571 C CA . ILE A 1 442 ? -13.164 20.641 13.156 1 97.81 442 ILE A CA 1
ATOM 3572 C C . ILE A 1 442 ? -11.867 19.828 13.062 1 97.81 442 ILE A C 1
ATOM 3574 O O . ILE A 1 442 ? -11.844 18.75 12.461 1 97.81 442 ILE A O 1
ATOM 3578 N N . GLN A 1 443 ? -10.812 20.375 13.586 1 98.19 443 GLN A N 1
ATOM 3579 C CA . GLN A 1 443 ? -9.578 19.625 13.805 1 98.19 443 GLN A CA 1
ATOM 3580 C C . GLN A 1 443 ? -9.477 19.125 15.242 1 98.19 443 GLN A C 1
ATOM 3582 O O . GLN A 1 443 ? -9.695 19.891 16.188 1 98.19 443 GLN A O 1
ATOM 3587 N N . TRP A 1 444 ? -9.203 17.875 15.32 1 98.31 444 TRP A N 1
ATOM 3588 C CA . TRP A 1 444 ? -9.203 17.234 16.641 1 98.31 444 TRP A CA 1
ATOM 3589 C C . TRP A 1 444 ? -7.891 17.516 17.375 1 98.31 444 TRP A C 1
ATOM 3591 O O . TRP A 1 444 ? -6.902 17.922 16.766 1 98.31 444 TRP A O 1
ATOM 3601 N N . GLY A 1 445 ? -7.949 17.266 18.703 1 98.06 445 GLY A N 1
ATOM 3602 C CA . GLY A 1 445 ? -6.754 17.438 19.516 1 98.06 445 GLY A CA 1
ATOM 3603 C C . GLY A 1 445 ? -5.734 16.328 19.312 1 98.06 445 GLY A C 1
ATOM 3604 O O . GLY A 1 445 ? -5.676 15.711 18.25 1 98.06 445 GLY A O 1
ATOM 3605 N N . LEU A 1 446 ? -4.848 16.25 20.281 1 98.19 446 LEU A N 1
ATOM 3606 C CA . LEU A 1 446 ? -3.75 15.289 20.234 1 98.19 446 LEU A CA 1
ATOM 3607 C C . LEU A 1 446 ? -3.852 14.297 21.391 1 98.19 446 LEU A C 1
ATOM 3609 O O . LEU A 1 446 ? -4.781 14.367 22.203 1 98.19 446 LEU A O 1
ATOM 3613 N N . THR A 1 447 ? -2.969 13.359 21.422 1 97.25 447 THR A N 1
ATOM 3614 C CA . THR A 1 447 ? -3.021 12.289 22.422 1 97.25 447 THR A CA 1
ATOM 3615 C C . THR A 1 447 ? -2.207 12.664 23.656 1 97.25 447 THR A C 1
ATOM 3617 O O . THR A 1 447 ? -0.993 12.859 23.562 1 97.25 447 THR A O 1
ATOM 3620 N N . PRO A 1 448 ? -2.844 12.766 24.812 1 96.19 448 PRO A N 1
ATOM 3621 C CA . PRO A 1 448 ? -2.076 12.992 26.031 1 96.19 448 PRO A CA 1
ATOM 3622 C C . PRO A 1 448 ? -1.3 11.758 26.484 1 96.19 448 PRO A C 1
ATOM 3624 O O . PRO A 1 448 ? -1.59 10.648 26.031 1 96.19 448 PRO A O 1
ATOM 3627 N N . LEU A 1 449 ? -0.395 11.922 27.344 1 90.81 449 LEU A N 1
ATOM 3628 C CA . LEU A 1 449 ? 0.42 10.82 27.844 1 90.81 449 LEU A CA 1
ATOM 3629 C C . LEU A 1 449 ? -0.448 9.766 28.516 1 90.81 449 LEU A C 1
ATOM 3631 O O . LEU A 1 449 ? -0.149 8.57 28.438 1 90.81 449 LEU A O 1
ATOM 3635 N N . SER A 1 450 ? -1.494 10.203 29.141 1 90.69 450 SER A N 1
ATOM 3636 C CA . SER A 1 450 ? -2.367 9.312 29.891 1 90.69 450 SER A CA 1
ATOM 3637 C C . SER A 1 450 ? -3.1 8.344 28.953 1 90.69 450 SER A C 1
ATOM 3639 O O . SER A 1 450 ? -3.576 7.297 29.391 1 90.69 450 SER A O 1
ATOM 3641 N N . ALA A 1 451 ? -3.145 8.703 27.672 1 93.62 451 ALA A N 1
ATOM 3642 C CA . ALA A 1 451 ? -3.9 7.879 26.719 1 93.62 451 ALA A CA 1
ATOM 3643 C C . ALA A 1 451 ? -2.965 7.117 25.781 1 93.62 451 ALA A C 1
ATOM 3645 O O . ALA A 1 451 ? -3.402 6.578 24.766 1 93.62 451 ALA A O 1
ATOM 3646 N N . ARG A 1 452 ? -1.733 7.043 26.109 1 90.62 452 ARG A N 1
ATOM 3647 C CA . ARG A 1 452 ? -0.727 6.418 25.25 1 90.62 452 ARG A CA 1
ATOM 3648 C C . ARG A 1 452 ? -1.098 4.973 24.938 1 90.62 452 ARG A C 1
ATOM 3650 O O . ARG A 1 452 ? -0.931 4.52 23.797 1 90.62 452 ARG A O 1
ATOM 3657 N N . HIS A 1 453 ? -1.612 4.254 25.906 1 89.44 453 HIS A N 1
ATOM 3658 C CA . HIS A 1 453 ? -1.876 2.83 25.734 1 89.44 453 HIS A CA 1
ATOM 3659 C C . HIS A 1 453 ? -3.373 2.549 25.703 1 89.44 453 HIS A C 1
ATOM 3661 O O . HIS A 1 453 ? -3.82 1.486 26.141 1 89.44 453 HIS A O 1
ATOM 3667 N N . ASP A 1 454 ? -4.168 3.531 25.25 1 91.12 454 ASP A N 1
ATOM 3668 C CA . ASP A 1 454 ? -5.609 3.395 25.078 1 91.12 454 ASP A CA 1
ATOM 3669 C C . ASP A 1 454 ? -6.012 3.604 23.625 1 91.12 454 ASP A C 1
ATOM 3671 O O . ASP A 1 454 ? -6.441 4.695 23.234 1 91.12 454 ASP A O 1
ATOM 3675 N N . PRO A 1 455 ? -6.004 2.521 22.906 1 90.38 455 PRO A N 1
ATOM 3676 C CA . PRO A 1 455 ? -6.309 2.65 21.484 1 90.38 455 PRO A CA 1
ATOM 3677 C C . PRO A 1 455 ? -7.715 3.184 21.219 1 90.38 455 PRO A C 1
ATOM 3679 O O . PRO A 1 455 ? -8.031 3.594 20.109 1 90.38 455 PRO A O 1
ATOM 3682 N N . SER A 1 456 ? -8.594 3.213 22.188 1 92.06 456 SER A N 1
ATOM 3683 C CA . SER A 1 456 ? -9.969 3.688 22.031 1 92.06 456 SER A CA 1
ATOM 3684 C C . SER A 1 456 ? -10.062 5.191 22.25 1 92.06 456 SER A C 1
ATOM 3686 O O . SER A 1 456 ? -11.094 5.805 21.969 1 92.06 456 SER A O 1
ATOM 3688 N N . TYR A 1 457 ? -8.992 5.781 22.672 1 95.12 457 TYR A N 1
ATOM 3689 C CA . TYR A 1 457 ? -9 7.211 22.953 1 95.12 457 TYR A CA 1
ATOM 3690 C C . TYR A 1 457 ? -9.234 8.023 21.688 1 95.12 457 TYR A C 1
ATOM 3692 O O . TYR A 1 457 ? -8.602 7.773 20.656 1 95.12 457 TYR A O 1
ATOM 3700 N N . HIS A 1 458 ? -10.133 8.93 21.766 1 96.69 458 HIS A N 1
ATOM 3701 C CA . HIS A 1 458 ? -10.375 9.938 20.734 1 96.69 458 HIS A CA 1
ATOM 3702 C C . HIS A 1 458 ? -10.211 11.344 21.297 1 96.69 458 HIS A C 1
ATOM 3704 O O . HIS A 1 458 ? -10.883 11.719 22.266 1 96.69 458 HIS A O 1
ATOM 3710 N N . PRO A 1 459 ? -9.359 12.141 20.703 1 97.56 459 PRO A N 1
ATOM 3711 C CA . PRO A 1 459 ? -9.18 13.492 21.234 1 97.56 459 PRO A CA 1
ATOM 3712 C C . PRO A 1 459 ? -10.414 14.375 21.047 1 97.56 459 PRO A C 1
ATOM 3714 O O . PRO A 1 459 ? -11.18 14.172 20.109 1 97.56 459 PRO A O 1
ATOM 3717 N N . PRO A 1 460 ? -10.609 15.328 21.953 1 97.19 460 PRO A N 1
ATOM 3718 C CA . PRO A 1 460 ? -11.688 16.297 21.75 1 97.19 460 PRO A CA 1
ATOM 3719 C C . PRO A 1 460 ? -11.398 17.266 20.609 1 97.19 460 PRO A C 1
ATOM 3721 O O . PRO A 1 460 ? -10.258 17.359 20.156 1 97.19 460 PRO A O 1
ATOM 3724 N N . PRO A 1 461 ? -12.445 18 20.141 1 98.19 461 PRO A N 1
ATOM 3725 C CA . PRO A 1 461 ? -12.188 19.047 19.172 1 98.19 461 PRO A CA 1
ATOM 3726 C C . PRO A 1 461 ? -11.227 20.125 19.688 1 98.19 461 PRO A C 1
ATOM 3728 O O . PRO A 1 461 ? -11.367 20.578 20.812 1 98.19 461 PRO A O 1
ATOM 3731 N N . ALA A 1 462 ? -10.312 20.453 18.828 1 98.56 462 ALA A N 1
ATOM 3732 C CA . ALA A 1 462 ? -9.305 21.422 19.266 1 98.56 462 ALA A CA 1
ATOM 3733 C C . ALA A 1 462 ? -9.461 22.75 18.531 1 98.56 462 ALA A C 1
ATOM 3735 O O . ALA A 1 462 ? -9.219 23.812 19.109 1 98.56 462 ALA A O 1
ATOM 3736 N N . PHE A 1 463 ? -9.82 22.672 17.281 1 98.69 463 PHE A N 1
ATOM 3737 C CA . PHE A 1 463 ? -9.891 23.875 16.453 1 98.69 463 PHE A CA 1
ATOM 3738 C C . PHE A 1 463 ? -11.125 23.844 15.555 1 98.69 463 PHE A C 1
ATOM 3740 O O . PHE A 1 463 ? -11.469 22.797 14.992 1 98.69 463 PHE A O 1
ATOM 3747 N N . LEU A 1 464 ? -11.805 24.922 15.477 1 98.56 464 LEU A N 1
ATOM 3748 C CA . LEU A 1 464 ? -12.859 25.156 14.5 1 98.56 464 LEU A CA 1
ATOM 3749 C C . LEU A 1 464 ? -12.414 26.156 13.445 1 98.56 464 LEU A C 1
ATOM 3751 O O . LEU A 1 464 ? -12.5 27.375 13.656 1 98.56 464 LEU A O 1
ATOM 3755 N N . HIS A 1 465 ? -11.953 25.656 12.352 1 97.94 465 HIS A N 1
ATOM 3756 C CA . HIS A 1 465 ? -11.43 26.484 11.281 1 97.94 465 HIS A CA 1
ATOM 3757 C C . HIS A 1 465 ? -12.531 26.844 10.281 1 97.94 465 HIS A C 1
ATOM 3759 O O . HIS A 1 465 ? -13.062 25.969 9.594 1 97.94 465 HIS A O 1
ATOM 3765 N N . THR A 1 466 ? -12.836 28.109 10.156 1 96.94 466 THR A N 1
ATOM 3766 C CA . THR A 1 466 ? -13.984 28.562 9.383 1 96.94 466 THR A CA 1
ATOM 3767 C C . THR A 1 466 ? -13.562 28.953 7.969 1 96.94 466 THR A C 1
ATOM 3769 O O . THR A 1 466 ? -13.914 30.031 7.488 1 96.94 466 THR A O 1
ATOM 3772 N N . ILE A 1 467 ? -12.953 28.094 7.277 1 91.5 467 ILE A N 1
ATOM 3773 C CA . ILE A 1 467 ? -12.211 28.359 6.051 1 91.5 467 ILE A CA 1
ATOM 3774 C C . ILE A 1 467 ? -13.172 28.766 4.938 1 91.5 467 ILE A C 1
ATOM 3776 O O . ILE A 1 467 ? -12.859 29.641 4.125 1 91.5 467 ILE A O 1
ATOM 3780 N N . LEU A 1 468 ? -14.352 28.156 4.82 1 91.88 468 LEU A N 1
ATOM 3781 C CA . LEU A 1 468 ? -15.328 28.5 3.789 1 91.88 468 LEU A CA 1
ATOM 3782 C C . LEU A 1 468 ? -16.391 29.438 4.344 1 91.88 468 LEU A C 1
ATOM 3784 O O . LEU A 1 468 ? -16.922 30.297 3.617 1 91.88 468 LEU A O 1
ATOM 3788 N N . ALA A 1 469 ? -16.672 29.25 5.594 1 93.75 469 ALA A N 1
ATOM 3789 C CA . ALA A 1 469 ? -17.734 30.031 6.227 1 93.75 469 ALA A CA 1
ATOM 3790 C C . ALA A 1 469 ? -17.422 31.516 6.172 1 93.75 469 ALA A C 1
ATOM 3792 O O . ALA A 1 469 ? -18.328 32.344 6.047 1 93.75 469 ALA A O 1
ATOM 3793 N N . LYS A 1 470 ? -16.172 31.828 6.246 1 93.06 470 LYS A N 1
ATOM 3794 C CA . LYS A 1 470 ? -15.773 33.25 6.289 1 93.06 470 LYS A CA 1
ATOM 3795 C C . LYS A 1 470 ? -16.141 33.938 4.992 1 93.06 470 LYS A C 1
ATOM 3797 O O . LYS A 1 470 ? -16.219 35.188 4.953 1 93.06 470 LYS A O 1
ATOM 3802 N N . HIS A 1 471 ? -16.375 33.188 3.971 1 91.75 471 HIS A N 1
ATOM 3803 C CA . HIS A 1 471 ? -16.672 33.781 2.666 1 91.75 471 HIS A CA 1
ATOM 3804 C C . HIS A 1 471 ? -18.172 33.75 2.377 1 91.75 471 HIS A C 1
ATOM 3806 O O . HIS A 1 471 ? -18.609 34.188 1.305 1 91.75 471 HIS A O 1
ATOM 3812 N N . ARG A 1 472 ? -18.906 33.281 3.285 1 91.69 472 ARG A N 1
ATOM 3813 C CA . ARG A 1 472 ? -20.344 33.094 3.053 1 91.69 472 ARG A CA 1
ATOM 3814 C C . ARG A 1 472 ? -21.141 34.188 3.766 1 91.69 472 ARG A C 1
ATOM 3816 O O . ARG A 1 472 ? -20.797 34.594 4.887 1 91.69 472 ARG A O 1
ATOM 3823 N N . GLN A 1 473 ? -22.188 34.625 3 1 91.38 473 GLN A N 1
ATOM 3824 C CA . GLN A 1 473 ? -23.047 35.656 3.553 1 91.38 473 GLN A CA 1
ATOM 3825 C C . GLN A 1 473 ? -24.453 35.125 3.812 1 91.38 473 GLN A C 1
ATOM 3827 O O . GLN A 1 473 ? -24.859 34.125 3.229 1 91.38 473 GLN A O 1
ATOM 3832 N N . ASN A 1 474 ? -25.125 35.75 4.73 1 90.69 474 ASN A N 1
ATOM 3833 C CA . ASN A 1 474 ? -26.547 35.531 5.012 1 90.69 474 ASN A CA 1
ATOM 3834 C C . ASN A 1 474 ? -26.797 34.188 5.648 1 90.69 474 ASN A C 1
ATOM 3836 O O . ASN A 1 474 ? -27.891 33.625 5.512 1 90.69 474 ASN A O 1
ATOM 3840 N N . LEU A 1 475 ? -25.766 33.562 6.227 1 93.81 475 LEU A N 1
ATOM 3841 C CA . LEU A 1 475 ? -25.969 32.312 6.902 1 93.81 475 LEU A CA 1
ATOM 3842 C C . LEU A 1 475 ? -26.781 32.5 8.18 1 93.81 475 LEU A C 1
ATOM 3844 O O . LEU A 1 475 ? -26.781 33.562 8.781 1 93.81 475 LEU A O 1
ATOM 3848 N N . GLN A 1 476 ? -27.531 31.516 8.531 1 95.88 476 GLN A N 1
ATOM 3849 C CA . GLN A 1 476 ? -28.281 31.516 9.781 1 95.88 476 GLN A CA 1
ATOM 3850 C C . GLN A 1 476 ? -27.391 31.156 10.961 1 95.88 476 GLN A C 1
ATOM 3852 O O . GLN A 1 476 ? -26.812 30.062 11 1 95.88 476 GLN A O 1
ATOM 3857 N N . PRO A 1 477 ? -27.344 32 11.984 1 96.25 477 PRO A N 1
ATOM 3858 C CA . PRO A 1 477 ? -26.453 31.734 13.109 1 96.25 477 PRO A CA 1
ATOM 3859 C C . PRO A 1 477 ? -26.766 30.406 13.812 1 96.25 477 PRO A C 1
ATOM 3861 O O . PRO A 1 477 ? -25.844 29.688 14.219 1 96.25 477 PRO A O 1
ATOM 3864 N N . SER A 1 478 ? -28.047 30.062 13.984 1 95.38 478 SER A N 1
ATOM 3865 C CA . SER A 1 478 ? -28.453 28.859 14.719 1 95.38 478 SER A CA 1
ATOM 3866 C C . SER A 1 478 ? -28.031 27.594 13.984 1 95.38 478 SER A C 1
ATOM 3868 O O . SER A 1 478 ? -27.969 26.516 14.578 1 95.38 478 SER A O 1
ATOM 3870 N N . LYS A 1 479 ? -27.641 27.688 12.695 1 96.38 479 LYS A N 1
ATOM 3871 C CA . LYS A 1 479 ? -27.297 26.531 11.883 1 96.38 479 LYS A CA 1
ATOM 3872 C C . LYS A 1 479 ? -25.828 26.562 11.477 1 96.38 479 LYS A C 1
ATOM 3874 O O . LYS A 1 479 ? -25.344 25.641 10.82 1 96.38 479 LYS A O 1
ATOM 3879 N N . LEU A 1 480 ? -25.125 27.609 11.859 1 96.38 480 LEU A N 1
ATOM 3880 C CA . LEU A 1 480 ? -23.766 27.844 11.383 1 96.38 480 LEU A CA 1
ATOM 3881 C C . LEU A 1 480 ? -22.844 26.703 11.805 1 96.38 480 LEU A C 1
ATOM 3883 O O . LEU A 1 480 ? -22.062 26.203 10.992 1 96.38 480 LEU A O 1
ATOM 3887 N N . PHE A 1 481 ? -22.891 26.297 13.094 1 97.5 481 PHE A N 1
ATOM 3888 C CA . PHE A 1 481 ? -22.047 25.25 13.656 1 97.5 481 PHE A CA 1
ATOM 3889 C C . PHE A 1 481 ? -22.906 24.203 14.367 1 97.5 481 PHE A C 1
ATOM 3891 O O . PHE A 1 481 ? -22.531 23.719 15.438 1 97.5 481 PHE A O 1
ATOM 3898 N N . SER A 1 482 ? -24.031 23.844 13.781 1 97.12 482 SER A N 1
ATOM 3899 C CA . SER A 1 482 ? -24.984 23 14.484 1 97.12 482 SER A CA 1
ATOM 3900 C C . SER A 1 482 ? -24.547 21.531 14.492 1 97.12 482 SER A C 1
ATOM 3902 O O . SER A 1 482 ? -24.75 20.828 15.477 1 97.12 482 SER A O 1
ATOM 3904 N N . HIS A 1 483 ? -23.953 21.094 13.375 1 98 483 HIS A N 1
ATOM 3905 C CA . HIS A 1 483 ? -23.625 19.672 13.266 1 98 483 HIS A CA 1
ATOM 3906 C C . HIS A 1 483 ? -22.219 19.5 12.68 1 98 483 HIS A C 1
ATOM 3908 O O . HIS A 1 483 ? -21.688 20.406 12.047 1 98 483 HIS A O 1
ATOM 3914 N N . ILE A 1 484 ? -21.656 18.312 13 1 98.06 484 ILE A N 1
ATOM 3915 C CA . ILE A 1 484 ? -20.438 17.859 12.328 1 98.06 484 ILE A CA 1
ATOM 3916 C C . ILE A 1 484 ? -20.703 16.531 11.625 1 98.06 484 ILE A C 1
ATOM 3918 O O . ILE A 1 484 ? -21.609 15.781 12.023 1 98.06 484 ILE A O 1
ATOM 3922 N N . LYS A 1 485 ? -20.031 16.344 10.586 1 97.94 485 LYS A N 1
ATOM 3923 C CA . LYS A 1 485 ? -20.016 15.094 9.844 1 97.94 485 LYS A CA 1
ATOM 3924 C C . LYS A 1 485 ? -18.594 14.555 9.711 1 97.94 485 LYS A C 1
ATOM 3926 O O . LYS A 1 485 ? -17.672 15.297 9.367 1 97.94 485 LYS A O 1
ATOM 3931 N N . ARG A 1 486 ? -18.375 13.305 10.062 1 97.88 486 ARG A N 1
ATOM 3932 C CA . ARG A 1 486 ? -17.031 12.742 10.039 1 97.88 486 ARG A CA 1
ATOM 3933 C C . ARG A 1 486 ? -17.047 11.258 9.68 1 97.88 486 ARG A C 1
ATOM 3935 O O . ARG A 1 486 ? -18.078 10.602 9.836 1 97.88 486 ARG A O 1
ATOM 3942 N N . PRO A 1 487 ? -15.93 10.703 9.141 1 98.06 487 PRO A N 1
ATOM 3943 C CA . PRO A 1 487 ? -15.82 9.25 9.039 1 98.06 487 PRO A CA 1
ATOM 3944 C C . PRO A 1 487 ? -15.922 8.555 10.398 1 98.06 487 PRO A C 1
ATOM 3946 O O . PRO A 1 487 ? -15.414 9.07 11.398 1 98.06 487 PRO A O 1
ATOM 3949 N N . ARG A 1 488 ? -16.562 7.402 10.398 1 97.88 488 ARG A N 1
ATOM 3950 C CA . ARG A 1 488 ? -16.641 6.629 11.633 1 97.88 488 ARG A CA 1
ATOM 3951 C C . ARG A 1 488 ? -15.258 6.207 12.109 1 97.88 488 ARG A C 1
ATOM 3953 O O . ARG A 1 488 ? -14.891 6.445 13.266 1 97.88 488 ARG A O 1
ATOM 3960 N N . LEU A 1 489 ? -14.5 5.523 11.289 1 97.25 489 LEU A N 1
ATOM 3961 C CA . LEU A 1 489 ? -13.078 5.293 11.516 1 97.25 489 LEU A CA 1
ATOM 3962 C C . LEU A 1 489 ? -12.25 6.445 10.961 1 97.25 489 LEU A C 1
ATOM 3964 O O . LEU A 1 489 ? -12 6.508 9.75 1 97.25 489 LEU A O 1
ATOM 3968 N N . ASP A 1 490 ? -11.797 7.324 11.812 1 97.5 490 ASP A N 1
ATOM 3969 C CA . ASP A 1 490 ? -11.273 8.586 11.305 1 97.5 490 ASP A CA 1
ATOM 3970 C C . ASP A 1 490 ? -9.797 8.75 11.656 1 97.5 490 ASP A C 1
ATOM 3972 O O . ASP A 1 490 ? -9.258 9.859 11.625 1 97.5 490 ASP A O 1
ATOM 3976 N N . GLY A 1 491 ? -9.086 7.633 12.023 1 96.12 491 GLY A N 1
ATOM 3977 C CA . GLY A 1 491 ? -7.645 7.707 12.18 1 96.12 491 GLY A CA 1
ATOM 3978 C C . GLY A 1 491 ? -6.926 8.148 10.922 1 96.12 491 GLY A C 1
ATOM 3979 O O . GLY A 1 491 ? -7.273 7.723 9.82 1 96.12 491 GLY A O 1
ATOM 3980 N N . ILE A 1 492 ? -5.934 8.945 11.125 1 94.94 492 ILE A N 1
ATOM 3981 C CA . ILE A 1 492 ? -5.27 9.57 9.992 1 94.94 492 ILE A CA 1
ATOM 3982 C C . ILE A 1 492 ? -4.609 8.492 9.125 1 94.94 492 ILE A C 1
ATOM 3984 O O . ILE A 1 492 ? -4.43 8.68 7.922 1 94.94 492 ILE A O 1
ATOM 3988 N N . ALA A 1 493 ? -4.25 7.387 9.727 1 92.44 493 ALA A N 1
ATOM 3989 C CA . ALA A 1 493 ? -3.572 6.305 9.016 1 92.44 493 ALA A CA 1
ATOM 3990 C C . ALA A 1 493 ? -4.555 5.199 8.633 1 92.44 493 ALA A C 1
ATOM 3992 O O . ALA A 1 493 ? -4.148 4.137 8.156 1 92.44 493 ALA A O 1
ATOM 3993 N N . GLU A 1 494 ? -5.824 5.402 8.828 1 93.81 494 GLU A N 1
ATOM 3994 C CA . GLU A 1 494 ? -6.844 4.406 8.516 1 93.81 494 GLU A CA 1
ATOM 3995 C C . GLU A 1 494 ? -6.957 4.184 7.012 1 93.81 494 GLU A C 1
ATOM 3997 O O . GLU A 1 494 ? -7.34 5.094 6.273 1 93.81 494 GLU A O 1
ATOM 4002 N N . PRO A 1 495 ? -6.703 2.947 6.543 1 91.81 495 PRO A N 1
ATOM 4003 C CA . PRO A 1 495 ? -6.77 2.705 5.102 1 91.81 495 PRO A CA 1
ATOM 4004 C C . PRO A 1 495 ? -8.18 2.885 4.539 1 91.81 495 PRO A C 1
ATOM 4006 O O . PRO A 1 495 ? -8.336 3.27 3.377 1 91.81 495 PRO A O 1
ATOM 4009 N N . LEU A 1 496 ? -9.164 2.676 5.32 1 95.62 496 LEU A N 1
ATOM 4010 C CA . LEU A 1 496 ? -10.547 2.705 4.863 1 95.62 496 LEU A CA 1
ATOM 4011 C C . LEU A 1 496 ? -11.023 4.141 4.672 1 95.62 496 LEU A C 1
ATOM 4013 O O . LEU A 1 496 ? -12.133 4.371 4.172 1 95.62 496 LEU A O 1
ATOM 4017 N N . LEU A 1 497 ? -10.164 5.105 4.988 1 96.44 497 LEU A N 1
ATOM 4018 C CA . LEU A 1 497 ? -10.508 6.492 4.68 1 96.44 497 LEU A CA 1
ATOM 4019 C C . LEU A 1 497 ? -10.688 6.688 3.18 1 96.44 497 LEU A C 1
ATOM 4021 O O . LEU A 1 497 ? -11.312 7.656 2.746 1 96.44 497 LEU A O 1
ATOM 4025 N N . VAL A 1 498 ? -10.172 5.816 2.412 1 95.69 498 VAL A N 1
ATOM 4026 C CA . VAL A 1 498 ? -10.273 5.898 0.958 1 95.69 498 VAL A CA 1
ATOM 4027 C C . VAL A 1 498 ? -11.742 5.852 0.542 1 95.69 498 VAL A C 1
ATOM 4029 O O . VAL A 1 498 ? -12.117 6.371 -0.514 1 95.69 498 VAL A O 1
ATOM 4032 N N . ARG A 1 499 ? -12.648 5.312 1.394 1 96.06 499 ARG A N 1
ATOM 4033 C CA . ARG A 1 499 ? -14.07 5.184 1.09 1 96.06 499 ARG A CA 1
ATOM 4034 C C . ARG A 1 499 ? -14.836 6.434 1.507 1 96.06 499 ARG A C 1
ATOM 4036 O O . ARG A 1 499 ? -16.031 6.574 1.205 1 96.06 499 ARG A O 1
ATOM 4043 N N . THR A 1 500 ? -14.203 7.242 2.244 1 95.06 500 THR A N 1
ATOM 4044 C CA . THR A 1 500 ? -14.844 8.461 2.723 1 95.06 500 THR A CA 1
ATOM 4045 C C . THR A 1 500 ? -14.234 9.695 2.055 1 95.06 500 THR A C 1
ATOM 4047 O O . THR A 1 500 ? -13.25 10.25 2.547 1 95.06 500 THR A O 1
ATOM 4050 N N . LEU A 1 501 ? -14.867 10.164 1.065 1 89.69 501 LEU A N 1
ATOM 4051 C CA . LEU A 1 501 ? -14.344 11.195 0.174 1 89.69 501 LEU A CA 1
ATOM 4052 C C . LEU A 1 501 ? -14.758 12.586 0.639 1 89.69 501 LEU A C 1
ATOM 4054 O O . LEU A 1 501 ? -15.953 12.867 0.778 1 89.69 501 LEU A O 1
ATOM 4058 N N . TYR A 1 502 ? -13.75 13.312 0.919 1 89 502 TYR A N 1
ATOM 4059 C CA . TYR A 1 502 ? -13.977 14.742 1.107 1 89 502 TYR A CA 1
ATOM 4060 C C . TYR A 1 502 ? -13.93 15.477 -0.224 1 89 502 TYR A C 1
ATOM 4062 O O . TYR A 1 502 ? -13.023 15.258 -1.032 1 89 502 TYR A O 1
ATOM 4070 N N . GLU A 1 503 ? -14.922 16.266 -0.481 1 84.38 503 GLU A N 1
ATOM 4071 C CA . GLU A 1 503 ? -14.953 17 -1.735 1 84.38 503 GLU A CA 1
ATOM 4072 C C . GLU A 1 503 ? -15.43 18.438 -1.515 1 84.38 503 GLU A C 1
ATOM 4074 O O . GLU A 1 503 ? -16.422 18.672 -0.806 1 84.38 503 GLU A O 1
ATOM 4079 N N . PHE A 1 504 ? -14.656 19.297 -2.154 1 83.88 504 PHE A N 1
ATOM 4080 C CA . PHE A 1 504 ? -15.156 20.656 -2.268 1 83.88 504 PHE A CA 1
ATOM 4081 C C . PHE A 1 504 ? -16.109 20.781 -3.451 1 83.88 504 PHE A C 1
ATOM 4083 O O . PHE A 1 504 ? -15.688 20.688 -4.605 1 83.88 504 PHE A O 1
ATOM 4090 N N . THR A 1 505 ? -17.328 21.078 -3.174 1 83.19 505 THR A N 1
ATOM 4091 C CA . THR A 1 505 ? -18.344 21.109 -4.227 1 83.19 505 THR A CA 1
ATOM 4092 C C . THR A 1 505 ? -18.5 22.531 -4.77 1 83.19 505 THR A C 1
ATOM 4094 O O . THR A 1 505 ? -19.344 22.781 -5.625 1 83.19 505 THR A O 1
ATOM 4097 N N . GLY A 1 506 ? -17.672 23.469 -4.332 1 79.62 506 GLY A N 1
ATOM 4098 C CA . GLY A 1 506 ? -17.891 24.875 -4.621 1 79.62 506 GLY A CA 1
ATOM 4099 C C . GLY A 1 506 ? -18.703 25.594 -3.553 1 79.62 506 GLY A C 1
ATOM 4100 O O . GLY A 1 506 ? -18.438 26.75 -3.232 1 79.62 506 GLY A O 1
ATOM 4101 N N . ASP A 1 507 ? -19.641 24.812 -3.023 1 85.25 507 ASP A N 1
ATOM 4102 C CA . ASP A 1 507 ? -20.531 25.391 -2.02 1 85.25 507 ASP A CA 1
ATOM 4103 C C . ASP A 1 507 ? -20.156 24.906 -0.619 1 85.25 507 ASP A C 1
ATOM 4105 O O . ASP A 1 507 ? -20.125 25.688 0.327 1 85.25 507 ASP A O 1
ATOM 4109 N N . CYS A 1 508 ? -19.859 23.609 -0.529 1 89.44 508 CYS A N 1
ATOM 4110 C CA . CYS A 1 508 ? -19.656 22.969 0.771 1 89.44 508 CYS A CA 1
ATOM 4111 C C . CYS A 1 508 ? -18.5 21.984 0.721 1 89.44 508 CYS A C 1
ATOM 4113 O O . CYS A 1 508 ? -18.016 21.641 -0.36 1 89.44 508 CYS A O 1
ATOM 4115 N N . PHE A 1 509 ? -17.953 21.656 1.902 1 88.06 509 PHE A N 1
ATOM 4116 C CA . PHE A 1 509 ? -17.125 20.469 2.055 1 88.06 509 PHE A CA 1
ATOM 4117 C C . PHE A 1 509 ? -17.984 19.219 2.264 1 88.06 509 PHE A C 1
ATOM 4119 O O . PHE A 1 509 ? -18.359 18.906 3.395 1 88.06 509 PHE A O 1
ATOM 4126 N N . ALA A 1 510 ? -18.156 18.547 1.208 1 89.19 510 ALA A N 1
ATOM 4127 C CA . ALA A 1 510 ? -19 17.344 1.283 1 89.19 510 ALA A CA 1
ATOM 4128 C C . ALA A 1 510 ? -18.172 16.125 1.722 1 89.19 510 ALA A C 1
ATOM 4130 O O . ALA A 1 510 ? -16.969 16.062 1.465 1 89.19 510 ALA A O 1
ATOM 4131 N N . LEU A 1 511 ? -18.75 15.312 2.523 1 94.25 511 LEU A N 1
ATOM 4132 C CA . LEU A 1 511 ? -18.203 14.016 2.91 1 94.25 511 LEU A CA 1
ATOM 4133 C C . LEU A 1 511 ? -19.156 12.883 2.51 1 94.25 511 LEU A C 1
ATOM 4135 O O . LEU A 1 511 ? -20.281 12.812 2.992 1 94.25 511 LEU A O 1
ATOM 4139 N N . THR A 1 512 ? -18.641 12.078 1.611 1 92.81 512 THR A N 1
ATOM 4140 C CA . THR A 1 512 ? -19.484 11.016 1.077 1 92.81 512 THR A CA 1
ATOM 4141 C C . THR A 1 512 ? -18.844 9.648 1.294 1 92.81 512 THR A C 1
ATOM 4143 O O . THR A 1 512 ? -17.625 9.5 1.157 1 92.81 512 THR A O 1
ATOM 4146 N N . LEU A 1 513 ? -19.688 8.703 1.685 1 96.12 513 LEU A N 1
ATOM 4147 C CA . LEU A 1 513 ? -19.25 7.316 1.816 1 96.12 513 LEU A CA 1
ATOM 4148 C C . LEU A 1 513 ? -19.406 6.57 0.496 1 96.12 513 LEU A C 1
ATOM 4150 O O . LEU A 1 513 ? -20.5 6.543 -0.082 1 96.12 513 LEU A O 1
ATOM 4154 N N . LYS A 1 514 ? -18.328 6.039 0.009 1 95.19 514 LYS A N 1
ATOM 4155 C CA . LYS A 1 514 ? -18.406 5.211 -1.19 1 95.19 514 LYS A CA 1
ATOM 4156 C C . LYS A 1 514 ? -18.719 3.762 -0.837 1 95.19 514 LYS A C 1
ATOM 4158 O O . LYS A 1 514 ? -18.016 3.135 -0.046 1 95.19 514 LYS A O 1
ATOM 4163 N N . GLY A 1 515 ? -19.844 3.268 -1.506 1 94.75 515 GLY A N 1
ATOM 4164 C CA . GLY A 1 515 ? -20.297 1.926 -1.187 1 94.75 515 GLY A CA 1
ATOM 4165 C C . GLY A 1 515 ? -21.172 1.873 0.055 1 94.75 515 GLY A C 1
ATOM 4166 O O . GLY A 1 515 ? -21.438 2.904 0.675 1 94.75 515 GLY A O 1
ATOM 4167 N N . PRO A 1 516 ? -21.609 0.696 0.422 1 96.38 516 PRO A N 1
ATOM 4168 C CA . PRO A 1 516 ? -22.5 0.549 1.569 1 96.38 516 PRO A CA 1
ATOM 4169 C C . PRO A 1 516 ? -21.797 0.793 2.902 1 96.38 516 PRO A C 1
ATOM 4171 O O . PRO A 1 516 ? -20.578 0.659 2.996 1 96.38 516 PRO A O 1
ATOM 4174 N N . ASP A 1 517 ? -22.625 1.134 3.885 1 97.75 517 ASP A N 1
ATOM 4175 C CA . ASP A 1 517 ? -22.109 1.303 5.242 1 97.75 517 ASP A CA 1
ATOM 4176 C C . ASP A 1 517 ? -21.5 0.007 5.766 1 97.75 517 ASP A C 1
ATOM 4178 O O . ASP A 1 517 ? -22.016 -1.082 5.5 1 97.75 517 ASP A O 1
ATOM 4182 N N . GLY A 1 518 ? -20.422 0.089 6.5 1 97.06 518 GLY A N 1
ATOM 4183 C CA . GLY A 1 518 ? -19.672 -1.071 6.957 1 97.06 518 GLY A CA 1
ATOM 4184 C C . GLY A 1 518 ? -20.141 -1.595 8.297 1 97.06 518 GLY A C 1
ATOM 4185 O O . GLY A 1 518 ? -19.594 -2.57 8.82 1 97.06 518 GLY A O 1
ATOM 4186 N N . ALA A 1 519 ? -21.094 -0.966 8.875 1 96.31 519 ALA A N 1
ATOM 4187 C CA . ALA A 1 519 ? -21.641 -1.465 10.133 1 96.31 519 ALA A CA 1
ATOM 4188 C C . ALA A 1 519 ? -22.25 -2.852 9.945 1 96.31 519 ALA A C 1
ATOM 4190 O O . ALA A 1 519 ? -22.875 -3.133 8.914 1 96.31 519 ALA A O 1
ATOM 4191 N N . PRO A 1 520 ? -22.141 -3.74 10.969 1 90.94 520 PRO A N 1
ATOM 4192 C CA . PRO A 1 520 ? -22.594 -5.125 10.82 1 90.94 520 PRO A CA 1
ATOM 4193 C C . PRO A 1 520 ? -24.094 -5.23 10.516 1 90.94 520 PRO A C 1
ATOM 4195 O O . PRO A 1 520 ? -24.516 -6.148 9.805 1 90.94 520 PRO A O 1
ATOM 4198 N N . ASP A 1 521 ? -24.891 -4.312 10.977 1 92.12 521 ASP A N 1
ATOM 4199 C CA . ASP A 1 521 ? -26.344 -4.43 10.828 1 92.12 521 ASP A CA 1
ATOM 4200 C C . ASP A 1 521 ? -26.844 -3.627 9.625 1 92.12 521 ASP A C 1
ATOM 4202 O O . ASP A 1 521 ? -28.047 -3.578 9.359 1 92.12 521 ASP A O 1
ATOM 4206 N N . ALA A 1 522 ? -25.938 -3.057 8.906 1 94.44 522 ALA A N 1
ATOM 4207 C CA . ALA A 1 522 ? -26.344 -2.287 7.734 1 94.44 522 ALA A CA 1
ATOM 4208 C C . ALA A 1 522 ? -26.766 -3.207 6.594 1 94.44 522 ALA A C 1
ATOM 4210 O O . ALA A 1 522 ? -26.266 -4.328 6.473 1 94.44 522 ALA A O 1
ATOM 4211 N N . GLU A 1 523 ? -27.703 -2.785 5.777 1 92.06 523 GLU A N 1
ATOM 4212 C CA . GLU A 1 523 ? -28.109 -3.533 4.59 1 92.06 523 GLU A CA 1
ATOM 4213 C C . GLU A 1 523 ? -26.953 -3.654 3.598 1 92.06 523 GLU A C 1
ATOM 4215 O O . GLU A 1 523 ? -26.312 -2.656 3.25 1 92.06 523 GLU A O 1
ATOM 4220 N N . ASN A 1 524 ? -26.719 -4.867 3.129 1 94.75 524 ASN A N 1
ATOM 4221 C CA . ASN A 1 524 ? -25.641 -5.102 2.184 1 94.75 524 ASN A CA 1
ATOM 4222 C C . ASN A 1 524 ? -24.312 -4.57 2.715 1 94.75 524 ASN A C 1
ATOM 4224 O O . ASN A 1 524 ? -23.516 -3.99 1.964 1 94.75 524 ASN A O 1
ATOM 4228 N N . SER A 1 525 ? -24.094 -4.754 4.023 1 95.88 525 SER A N 1
ATOM 4229 C CA . SER A 1 525 ? -22.969 -4.184 4.762 1 95.88 525 SER A CA 1
ATOM 4230 C C . SER A 1 525 ? -21.641 -4.652 4.191 1 95.88 525 SER A C 1
ATOM 4232 O O . SER A 1 525 ? -21.453 -5.84 3.912 1 95.88 525 SER A O 1
ATOM 4234 N N . MET A 1 526 ? -20.719 -3.699 4.062 1 95.25 526 MET A N 1
ATOM 4235 C CA . MET A 1 526 ? -19.344 -4.039 3.701 1 95.25 526 MET A CA 1
ATOM 4236 C C . MET A 1 526 ? -18.656 -4.824 4.82 1 95.25 526 MET A C 1
ATOM 4238 O O . MET A 1 526 ? -17.625 -5.465 4.598 1 95.25 526 MET A O 1
ATOM 4242 N N . ARG A 1 527 ? -19.094 -4.656 6.027 1 91.69 527 ARG A N 1
ATOM 4243 C CA . ARG A 1 527 ? -18.625 -5.34 7.23 1 91.69 527 ARG A CA 1
ATOM 4244 C C . ARG A 1 527 ? -17.172 -4.969 7.543 1 91.69 527 ARG A C 1
ATOM 4246 O O . ARG A 1 527 ? -16.391 -5.812 7.992 1 91.69 527 ARG A O 1
ATOM 4253 N N . ASP A 1 528 ? -16.781 -3.805 7.195 1 92.62 528 ASP A N 1
ATOM 4254 C CA . ASP A 1 528 ? -15.422 -3.346 7.477 1 92.62 528 ASP A CA 1
ATOM 4255 C C . ASP A 1 528 ? -15.422 -2.277 8.57 1 92.62 528 ASP A C 1
ATOM 4257 O O . ASP A 1 528 ? -14.359 -1.784 8.961 1 92.62 528 ASP A O 1
ATOM 4261 N N . GLY A 1 529 ? -16.594 -1.875 8.953 1 95.44 529 GLY A N 1
ATOM 4262 C CA . GLY A 1 529 ? -16.734 -0.966 10.086 1 95.44 529 GLY A CA 1
ATOM 4263 C C . GLY A 1 529 ? -16.734 0.495 9.672 1 95.44 529 GLY A C 1
ATOM 4264 O O . GLY A 1 529 ? -17.062 1.37 10.484 1 95.44 529 GLY A O 1
ATOM 4265 N N . GLN A 1 530 ? -16.438 0.789 8.422 1 97.5 530 GLN A N 1
ATOM 4266 C CA . GLN A 1 530 ? -16.359 2.186 8.008 1 97.5 530 GLN A CA 1
ATOM 4267 C C . GLN A 1 530 ? -17.75 2.756 7.734 1 97.5 530 GLN A C 1
ATOM 4269 O O . GLN A 1 530 ? -18.688 2.006 7.465 1 97.5 530 GLN A O 1
ATOM 4274 N N . GLY A 1 531 ? -17.875 4 7.91 1 97.88 531 GLY A N 1
ATOM 4275 C CA . GLY A 1 531 ? -19.094 4.758 7.691 1 97.88 531 GLY A CA 1
ATOM 4276 C C . GLY A 1 531 ? -18.906 6.25 7.879 1 97.88 531 GLY A C 1
ATOM 4277 O O . GLY A 1 531 ? -17.781 6.738 7.988 1 97.88 531 GLY A O 1
ATOM 4278 N N . VAL A 1 532 ? -19.969 6.953 7.684 1 97.75 532 VAL A N 1
ATOM 4279 C CA . VAL A 1 532 ? -20.016 8.391 7.938 1 97.75 532 VAL A CA 1
ATOM 4280 C C . VAL A 1 532 ? -21.078 8.695 8.992 1 97.75 532 VAL A C 1
ATOM 4282 O O . VAL A 1 532 ? -22.219 8.25 8.883 1 97.75 532 VAL A O 1
ATOM 4285 N N . ASP A 1 533 ? -20.672 9.453 9.984 1 97.25 533 ASP A N 1
ATOM 4286 C CA . ASP A 1 533 ? -21.562 9.758 11.086 1 97.25 533 ASP A CA 1
ATOM 4287 C C . ASP A 1 533 ? -21.781 11.266 11.219 1 97.25 533 ASP A C 1
ATOM 4289 O O . ASP A 1 533 ? -20.891 12.055 10.852 1 97.25 533 ASP A O 1
ATOM 4293 N N . MET A 1 534 ? -22.953 11.578 11.688 1 96.88 534 MET A N 1
ATOM 4294 C CA . MET A 1 534 ? -23.328 12.961 11.953 1 96.88 534 MET A CA 1
ATOM 4295 C C . MET A 1 534 ? -23.688 13.148 13.422 1 96.88 534 MET A C 1
ATOM 4297 O O . MET A 1 534 ? -24.375 12.32 14.016 1 96.88 534 MET A O 1
ATOM 4301 N N . TYR A 1 535 ? -23.188 14.227 14.008 1 97.12 535 TYR A N 1
ATOM 4302 C CA . TYR A 1 535 ? -23.453 14.547 15.406 1 97.12 535 TYR A CA 1
ATOM 4303 C C . TYR A 1 535 ? -23.75 16.031 15.57 1 97.12 535 TYR A C 1
ATOM 4305 O O . TYR A 1 535 ? -23.172 16.875 14.875 1 97.12 535 TYR A O 1
ATOM 4313 N N . PRO A 1 536 ? -24.641 16.328 16.531 1 98 536 PRO A N 1
ATOM 4314 C CA . PRO A 1 536 ? -24.672 17.734 16.953 1 98 536 PRO A CA 1
ATOM 4315 C C . PRO A 1 536 ? -23.359 18.188 17.609 1 98 536 PRO A C 1
ATOM 4317 O O . PRO A 1 536 ? -22.812 17.469 18.438 1 98 536 PRO A O 1
ATOM 4320 N N . LEU A 1 537 ? -22.906 19.328 17.188 1 97.94 537 LEU A N 1
ATOM 4321 C CA . LEU A 1 537 ? -21.656 19.828 17.766 1 97.94 537 LEU A CA 1
ATOM 4322 C C . LEU A 1 537 ? -21.797 20.031 19.266 1 97.94 537 LEU A C 1
ATOM 4324 O O . LEU A 1 537 ? -20.844 19.828 20.016 1 97.94 537 LEU A O 1
ATOM 4328 N N . LYS A 1 538 ? -22.984 20.391 19.734 1 97.69 538 LYS A N 1
ATOM 4329 C CA . LYS A 1 538 ? -23.312 20.547 21.156 1 97.69 538 LYS A CA 1
ATOM 4330 C C . LYS A 1 538 ? -22.891 19.297 21.938 1 97.69 538 LYS A C 1
ATOM 4332 O O . LYS A 1 538 ? -22.297 19.406 23 1 97.69 538 LYS A O 1
ATOM 4337 N N . ASP A 1 539 ? -23.188 18.172 21.391 1 97.44 539 ASP A N 1
ATOM 4338 C CA . ASP A 1 539 ? -22.875 16.906 22.062 1 97.44 539 ASP A CA 1
ATOM 4339 C C . ASP A 1 539 ? -21.375 16.609 22.031 1 97.44 539 ASP A C 1
ATOM 4341 O O . ASP A 1 539 ? -20.828 16.094 23 1 97.44 539 ASP A O 1
ATOM 4345 N N . VAL A 1 540 ? -20.734 16.922 20.906 1 97.06 540 VAL A N 1
ATOM 4346 C CA . VAL A 1 540 ? -19.297 16.656 20.734 1 97.06 540 VAL A CA 1
ATOM 4347 C C . VAL A 1 540 ? -18.5 17.516 21.719 1 97.06 540 VAL A C 1
ATOM 4349 O O . VAL A 1 540 ? -17.469 17.078 22.219 1 97.06 540 VAL A O 1
ATOM 4352 N N . LEU A 1 541 ? -18.984 18.688 22 1 97.25 541 LEU A N 1
ATOM 4353 C CA . LEU A 1 541 ? -18.328 19.594 22.938 1 97.25 541 LEU A CA 1
ATOM 4354 C C . LEU A 1 541 ? -18.922 19.453 24.328 1 97.25 541 LEU A C 1
ATOM 4356 O O . LEU A 1 541 ? -18.719 20.328 25.188 1 97.25 541 LEU A O 1
ATOM 4360 N N . ASN A 1 542 ? -19.719 18.438 24.609 1 93.81 542 ASN A N 1
ATOM 4361 C CA . ASN A 1 542 ? -20.266 18.016 25.906 1 93.81 542 ASN A CA 1
ATOM 4362 C C . ASN A 1 542 ? -21.188 19.078 26.5 1 93.81 542 ASN A C 1
ATOM 4364 O O . ASN A 1 542 ? -21.219 19.281 27.703 1 93.81 542 ASN A O 1
ATOM 4368 N N . ASP A 1 543 ? -21.797 19.875 25.703 1 92.12 543 ASP A N 1
ATOM 4369 C CA . ASP A 1 543 ? -22.703 20.922 26.125 1 92.12 543 ASP A CA 1
ATOM 4370 C C . ASP A 1 543 ? -22.078 21.797 27.203 1 92.12 543 ASP A C 1
ATOM 4372 O O . ASP A 1 543 ? -22.734 22.172 28.172 1 92.12 543 ASP A O 1
ATOM 4376 N N . GLY A 1 544 ? -20.859 22 27.094 1 94.38 544 GLY A N 1
ATOM 4377 C CA . GLY A 1 544 ? -20.125 22.766 28.094 1 94.38 544 GLY A CA 1
ATOM 4378 C C . GLY A 1 544 ? -20.062 24.25 27.781 1 94.38 544 GLY A C 1
ATOM 4379 O O . GLY A 1 544 ? -20.797 24.75 26.922 1 94.38 544 GLY A O 1
ATOM 4380 N N . HIS A 1 545 ? -19.281 24.953 28.547 1 96.81 545 HIS A N 1
ATOM 4381 C CA . HIS A 1 545 ? -19.172 26.406 28.422 1 96.81 545 HIS A CA 1
ATOM 4382 C C . HIS A 1 545 ? -18.594 26.797 27.078 1 96.81 545 HIS A C 1
ATOM 4384 O O . HIS A 1 545 ? -18.938 27.844 26.531 1 96.81 545 HIS A O 1
ATOM 4390 N N . VAL A 1 546 ? -17.734 25.938 26.516 1 97.94 546 VAL A N 1
ATOM 4391 C CA . VAL A 1 546 ? -17.141 26.219 25.203 1 97.94 546 VAL A CA 1
ATOM 4392 C C . VAL A 1 546 ? -18.219 26.203 24.141 1 97.94 546 VAL A C 1
ATOM 4394 O O . VAL A 1 546 ? -18.281 27.094 23.281 1 97.94 546 VAL A O 1
ATOM 4397 N N . TRP A 1 547 ? -19.078 25.203 24.188 1 97.5 547 TRP A N 1
ATOM 4398 C CA . TRP A 1 547 ? -20.172 25.141 23.219 1 97.5 547 TRP A CA 1
ATOM 4399 C C . TRP A 1 547 ? -21.078 26.359 23.328 1 97.5 547 TRP A C 1
ATOM 4401 O O . TRP A 1 547 ? -21.438 26.953 22.312 1 97.5 547 TRP A O 1
ATOM 4411 N N . LYS A 1 548 ? -21.453 26.703 24.547 1 97.62 548 LYS A N 1
ATOM 4412 C CA . LYS A 1 548 ? -22.344 27.844 24.75 1 97.62 548 LYS A CA 1
ATOM 4413 C C . LYS A 1 548 ? -21.766 29.125 24.141 1 97.62 548 LYS A C 1
ATOM 4415 O O . LYS A 1 548 ? -22.5 29.922 23.562 1 97.62 548 LYS A O 1
ATOM 4420 N N . GLU A 1 549 ? -20.531 29.219 24.359 1 98.19 549 GLU A N 1
ATOM 4421 C CA . GLU A 1 549 ? -19.906 30.422 23.797 1 98.19 549 GLU A CA 1
ATOM 4422 C C . GLU A 1 549 ? -19.844 30.359 22.266 1 98.19 549 GLU A C 1
ATOM 4424 O O . GLU A 1 549 ? -20.031 31.359 21.594 1 98.19 549 GLU A O 1
ATOM 4429 N N . VAL A 1 550 ? -19.484 29.172 21.656 1 97.94 550 VAL A N 1
ATOM 4430 C CA . VAL A 1 550 ? -19.453 29.016 20.219 1 97.94 550 VAL A CA 1
ATOM 4431 C C . VAL A 1 550 ? -20.828 29.328 19.625 1 97.94 550 VAL A C 1
ATOM 4433 O O . VAL A 1 550 ? -20.922 30 18.594 1 97.94 550 VAL A O 1
ATOM 4436 N N . GLU A 1 551 ? -21.828 28.844 20.281 1 96.81 551 GLU A N 1
ATOM 4437 C CA . GLU A 1 551 ? -23.188 29.141 19.859 1 96.81 551 GLU A CA 1
ATOM 4438 C C . GLU A 1 551 ? -23.469 30.641 19.875 1 96.81 551 GLU A C 1
ATOM 4440 O O . GLU A 1 551 ? -24.047 31.188 18.922 1 96.81 551 GLU A O 1
ATOM 4445 N N . ARG A 1 552 ? -23.094 31.25 20.922 1 97.06 552 ARG A N 1
ATOM 4446 C CA . ARG A 1 552 ? -23.281 32.688 21.031 1 97.06 552 ARG A CA 1
ATOM 4447 C C . ARG A 1 552 ? -22.516 33.438 19.953 1 97.06 552 ARG A C 1
ATOM 4449 O O . ARG A 1 552 ? -23.031 34.344 19.328 1 97.06 552 ARG A O 1
ATOM 4456 N N . LEU A 1 553 ? -21.297 33.062 19.734 1 96.69 553 LEU A N 1
ATOM 4457 C CA . LEU A 1 553 ? -20.391 33.75 18.812 1 96.69 553 LEU A CA 1
ATOM 4458 C C . LEU A 1 553 ? -20.859 33.562 17.375 1 96.69 553 LEU A C 1
ATOM 4460 O O . LEU A 1 553 ? -20.422 34.312 16.469 1 96.69 553 LEU A O 1
ATOM 4464 N N . SER A 1 554 ? -21.719 32.594 17.141 1 96.62 554 SER A N 1
ATOM 4465 C CA . SER A 1 554 ? -22.219 32.375 15.789 1 96.62 554 SER A CA 1
ATOM 4466 C C . SER A 1 554 ? -22.922 33.594 15.25 1 96.62 554 SER A C 1
ATOM 4468 O O . SER A 1 554 ? -22.844 33.906 14.055 1 96.62 554 SER A O 1
ATOM 4470 N N . GLU A 1 555 ? -23.578 34.312 16.125 1 95.88 555 GLU A N 1
ATOM 4471 C CA . GLU A 1 555 ? -24.25 35.562 15.727 1 95.88 555 GLU A CA 1
ATOM 4472 C C . GLU A 1 555 ? -23.234 36.625 15.312 1 95.88 555 GLU A C 1
ATOM 4474 O O . GLU A 1 555 ? -23.391 37.281 14.273 1 95.88 555 GLU A O 1
ATOM 4479 N N . ASP A 1 556 ? -22.266 36.781 16.141 1 95.69 556 ASP A N 1
ATOM 4480 C CA . ASP A 1 556 ? -21.219 37.719 15.844 1 95.69 556 ASP A CA 1
ATOM 4481 C C . ASP A 1 556 ? -20.516 37.375 14.531 1 95.69 556 ASP A C 1
ATOM 4483 O O . ASP A 1 556 ? -20.219 38.281 13.734 1 95.69 556 ASP A O 1
ATOM 4487 N N . PHE A 1 557 ? -20.25 36.125 14.352 1 96.12 557 PHE A N 1
ATOM 4488 C CA . PHE A 1 557 ? -19.531 35.656 13.172 1 96.12 557 PHE A CA 1
ATOM 4489 C C . PHE A 1 557 ? -20.297 36 11.898 1 96.12 557 PHE A C 1
ATOM 4491 O O . PHE A 1 557 ? -19.719 36.5 10.938 1 96.12 557 PHE A O 1
ATOM 4498 N N . VAL A 1 558 ? -21.547 35.781 11.898 1 95.44 558 VAL A N 1
ATOM 4499 C CA . VAL A 1 558 ? -22.359 36.031 10.727 1 95.44 558 VAL A CA 1
ATOM 4500 C C . VAL A 1 558 ? -22.422 37.562 10.461 1 95.44 558 VAL A C 1
ATOM 4502 O O . VAL A 1 558 ? -22.406 37.969 9.312 1 95.44 558 VAL A O 1
ATOM 4505 N N . LYS A 1 559 ? -22.484 38.344 11.492 1 95 559 LYS A N 1
ATOM 4506 C CA . LYS A 1 559 ? -22.5 39.781 11.352 1 95 559 LYS A CA 1
ATOM 4507 C C . LYS A 1 559 ? -21.203 40.281 10.719 1 95 559 LYS A C 1
ATOM 4509 O O . LYS A 1 559 ? -21.234 41.25 9.922 1 95 559 LYS A O 1
ATOM 4514 N N . ILE A 1 560 ? -20.156 39.719 11.117 1 95.44 560 ILE A N 1
ATOM 4515 C CA . ILE A 1 560 ? -18.859 40.094 10.562 1 95.44 560 ILE A CA 1
ATOM 4516 C C . ILE A 1 560 ? -18.859 39.875 9.047 1 95.44 560 ILE A C 1
ATOM 4518 O O . ILE A 1 560 ? -18.359 40.719 8.289 1 95.44 560 ILE A O 1
ATOM 4522 N N . ASN A 1 561 ? -19.422 38.781 8.625 1 92.69 561 ASN A N 1
ATOM 4523 C CA . ASN A 1 561 ? -19.438 38.438 7.203 1 92.69 561 ASN A CA 1
ATOM 4524 C C . ASN A 1 561 ? -20.312 39.406 6.406 1 92.69 561 ASN A C 1
ATOM 4526 O O . ASN A 1 561 ? -20.062 39.625 5.219 1 92.69 561 ASN A O 1
ATOM 4530 N N . GLN A 1 562 ? -21.281 40 7 1 87.88 562 GLN A N 1
ATOM 4531 C CA . GLN A 1 562 ? -22.234 40.875 6.328 1 87.88 562 GLN A CA 1
ATOM 4532 C C . GLN A 1 562 ? -21.672 42.312 6.18 1 87.88 562 GLN A C 1
ATOM 4534 O O . GLN A 1 562 ? -22.094 43.031 5.289 1 87.88 562 GLN A O 1
ATOM 4539 N N . ASN A 1 563 ? -20.859 42.688 6.984 1 79.56 563 ASN A N 1
ATOM 4540 C CA . ASN A 1 563 ? -20.297 44.031 6.949 1 79.56 563 ASN A CA 1
ATOM 4541 C C . ASN A 1 563 ? -19.094 44.094 6.02 1 79.56 563 ASN A C 1
ATOM 4543 O O . ASN A 1 563 ? -18.719 45.188 5.559 1 79.56 563 ASN A O 1
ATOM 4547 N N . MET B 1 1 ? 19.703 30.719 -37.062 1 17.75 1 MET B N 1
ATOM 4548 C CA . MET B 1 1 ? 19.344 29.344 -37.406 1 17.75 1 MET B CA 1
ATOM 4549 C C . MET B 1 1 ? 20.484 28.391 -37.094 1 17.75 1 MET B C 1
ATOM 4551 O O . MET B 1 1 ? 20.406 27.203 -37.406 1 17.75 1 MET B O 1
ATOM 4555 N N . ILE B 1 2 ? 21.594 28.938 -36.562 1 21 2 ILE B N 1
ATOM 4556 C CA . ILE B 1 2 ? 22.953 28.5 -36.875 1 21 2 ILE B CA 1
ATOM 4557 C C . ILE B 1 2 ? 23.156 27.078 -36.344 1 21 2 ILE B C 1
ATOM 4559 O O . ILE B 1 2 ? 22.797 26.766 -35.219 1 21 2 ILE B O 1
ATOM 4563 N N . PRO B 1 3 ? 23.438 26.156 -37.219 1 22.27 3 PRO B N 1
ATOM 4564 C CA . PRO B 1 3 ? 23.453 24.703 -37.344 1 22.27 3 PRO B CA 1
ATOM 4565 C C . PRO B 1 3 ? 24.5 24.031 -36.438 1 22.27 3 PRO B C 1
ATOM 4567 O O . PRO B 1 3 ? 25.703 24.219 -36.656 1 22.27 3 PRO B O 1
ATOM 4570 N N . PHE B 1 4 ? 24.438 24.453 -35.188 1 21.66 4 PHE B N 1
ATOM 4571 C CA . PHE B 1 4 ? 25.516 24.234 -34.25 1 21.66 4 PHE B CA 1
ATOM 4572 C C . PHE B 1 4 ? 25.828 22.75 -34.125 1 21.66 4 PHE B C 1
ATOM 4574 O O . PHE B 1 4 ? 25 21.969 -33.688 1 21.66 4 PHE B O 1
ATOM 4581 N N . THR B 1 5 ? 26.625 22.297 -35.125 1 21.05 5 THR B N 1
ATOM 4582 C CA . THR B 1 5 ? 27.031 20.969 -35.562 1 21.05 5 THR B CA 1
ATOM 4583 C C . THR B 1 5 ? 27.766 20.234 -34.438 1 21.05 5 THR B C 1
ATOM 4585 O O . THR B 1 5 ? 28.859 20.625 -34.031 1 21.05 5 THR B O 1
ATOM 4588 N N . PRO B 1 6 ? 27.141 19.828 -33.406 1 20.58 6 PRO B N 1
ATOM 4589 C CA . PRO B 1 6 ? 27.797 19.406 -32.156 1 20.58 6 PRO B CA 1
ATOM 4590 C C . PRO B 1 6 ? 28.688 18.172 -32.344 1 20.58 6 PRO B C 1
ATOM 4592 O O . PRO B 1 6 ? 28.203 17.109 -32.781 1 20.58 6 PRO B O 1
ATOM 4595 N N . PRO B 1 7 ? 29.938 18.359 -32.781 1 19.64 7 PRO B N 1
ATOM 4596 C CA . PRO B 1 7 ? 30.703 17.234 -33.344 1 19.64 7 PRO B CA 1
ATOM 4597 C C . PRO B 1 7 ? 30.906 16.109 -32.344 1 19.64 7 PRO B C 1
ATOM 4599 O O . PRO B 1 7 ? 31.094 16.359 -31.156 1 19.64 7 PRO B O 1
ATOM 4602 N N . THR B 1 8 ? 30.312 14.945 -32.5 1 19.27 8 THR B N 1
ATOM 4603 C CA . THR B 1 8 ? 30.062 13.711 -31.766 1 19.27 8 THR B CA 1
ATOM 4604 C C . THR B 1 8 ? 31.359 12.914 -31.578 1 19.27 8 THR B C 1
ATOM 4606 O O . THR B 1 8 ? 31.328 11.789 -31.078 1 19.27 8 THR B O 1
ATOM 4609 N N . ALA B 1 9 ? 32.531 13.609 -31.609 1 18.16 9 ALA B N 1
ATOM 4610 C CA . ALA B 1 9 ? 33.562 12.641 -32.031 1 18.16 9 ALA B CA 1
ATOM 4611 C C . ALA B 1 9 ? 33.688 11.516 -31 1 18.16 9 ALA B C 1
ATOM 4613 O O . ALA B 1 9 ? 33.594 11.75 -29.797 1 18.16 9 ALA B O 1
ATOM 4614 N N . TYR B 1 10 ? 33.719 10.172 -31.375 1 18.64 10 TYR B N 1
ATOM 4615 C CA . TYR B 1 10 ? 33.688 8.781 -30.922 1 18.64 10 TYR B CA 1
ATOM 4616 C C . TYR B 1 10 ? 35.031 8.375 -30.297 1 18.64 10 TYR B C 1
ATOM 4618 O O . TYR B 1 10 ? 35.906 7.852 -31 1 18.64 10 TYR B O 1
ATOM 4626 N N . VAL B 1 11 ? 35.75 9.25 -29.578 1 17.97 11 VAL B N 1
ATOM 4627 C CA . VAL B 1 11 ? 37.156 8.859 -29.609 1 17.97 11 VAL B CA 1
ATOM 4628 C C . VAL B 1 11 ? 37.312 7.461 -29.031 1 17.97 11 VAL B C 1
ATOM 4630 O O . VAL B 1 11 ? 36.781 7.16 -27.953 1 17.97 11 VAL B O 1
ATOM 4633 N N . ARG B 1 12 ? 37.938 6.457 -29.75 1 17.62 12 ARG B N 1
ATOM 4634 C CA . ARG B 1 12 ? 38.25 5.039 -29.828 1 17.62 12 ARG B CA 1
ATOM 4635 C C . ARG B 1 12 ? 39.156 4.625 -28.672 1 17.62 12 ARG B C 1
ATOM 4637 O O . ARG B 1 12 ? 40.281 5.156 -28.531 1 17.62 12 ARG B O 1
ATOM 4644 N N . LEU B 1 13 ? 38.688 4.48 -27.516 1 18.28 13 LEU B N 1
ATOM 4645 C CA . LEU B 1 13 ? 39.562 4.168 -26.375 1 18.28 13 LEU B CA 1
ATOM 4646 C C . LEU B 1 13 ? 40.375 2.914 -26.656 1 18.28 13 LEU B C 1
ATOM 4648 O O . LEU B 1 13 ? 39.812 1.871 -27.016 1 18.28 13 LEU B O 1
ATOM 4652 N N . PRO B 1 14 ? 41.656 3.053 -26.922 1 17.91 14 PRO B N 1
ATOM 4653 C CA . PRO B 1 14 ? 42.531 1.989 -27.422 1 17.91 14 PRO B CA 1
ATOM 4654 C C . PRO B 1 14 ? 42.625 0.796 -26.469 1 17.91 14 PRO B C 1
ATOM 4656 O O . PRO B 1 14 ? 42.344 0.935 -25.266 1 17.91 14 PRO B O 1
ATOM 4659 N N . ILE B 1 15 ? 42.844 -0.564 -26.969 1 18.69 15 ILE B N 1
ATOM 4660 C CA . ILE B 1 15 ? 42.812 -1.993 -26.672 1 18.69 15 ILE B CA 1
ATOM 4661 C C . ILE B 1 15 ? 44.062 -2.383 -25.875 1 18.69 15 ILE B C 1
ATOM 4663 O O . ILE B 1 15 ? 44.219 -3.545 -25.5 1 18.69 15 ILE B O 1
ATOM 4667 N N . SER B 1 16 ? 44.781 -1.459 -25.078 1 17.17 16 SER B N 1
ATOM 4668 C CA . SER B 1 16 ? 46.156 -1.931 -25 1 17.17 16 SER B CA 1
ATOM 4669 C C . SER B 1 16 ? 46.219 -3.332 -24.391 1 17.17 16 SER B C 1
ATOM 4671 O O . SER B 1 16 ? 45.406 -3.693 -23.547 1 17.17 16 SER B O 1
ATOM 4673 N N . SER B 1 17 ? 47.219 -4.262 -24.938 1 18.03 17 SER B N 1
ATOM 4674 C CA . SER B 1 17 ? 47.656 -5.637 -25.094 1 18.03 17 SER B CA 1
ATOM 4675 C C . SER B 1 17 ? 48.25 -6.188 -23.797 1 18.03 17 SER B C 1
ATOM 4677 O O . SER B 1 17 ? 48.719 -5.426 -22.953 1 18.03 17 SER B O 1
ATOM 4679 N N . PRO B 1 18 ? 48.156 -7.504 -23.609 1 20.64 18 PRO B N 1
ATOM 4680 C CA . PRO B 1 18 ? 48.375 -8.367 -22.438 1 20.64 18 PRO B CA 1
ATOM 4681 C C . PRO B 1 18 ? 49.844 -8.539 -22.109 1 20.64 18 PRO B C 1
ATOM 4683 O O . PRO B 1 18 ? 50.188 -9.102 -21.078 1 20.64 18 PRO B O 1
ATOM 4686 N N . PRO B 1 19 ? 50.75 -7.566 -21.781 1 16.52 19 PRO B N 1
ATOM 4687 C CA . PRO B 1 19 ? 52.094 -8.109 -22.078 1 16.52 19 PRO B CA 1
ATOM 4688 C C . PRO B 1 19 ? 52.375 -9.406 -21.328 1 16.52 19 PRO B C 1
ATOM 4690 O O . PRO B 1 19 ? 51.75 -9.672 -20.297 1 16.52 19 PRO B O 1
ATOM 4693 N N . SER B 1 20 ? 53.344 -10.32 -21.922 1 16.5 20 SER B N 1
ATOM 4694 C CA . SER B 1 20 ? 53.906 -11.664 -22 1 16.5 20 SER B CA 1
ATOM 4695 C C . SER B 1 20 ? 54.812 -11.961 -20.812 1 16.5 20 SER B C 1
ATOM 4697 O O . SER B 1 20 ? 54.75 -13.031 -20.203 1 16.5 20 SER B O 1
ATOM 4699 N N . GLU B 1 21 ? 56.031 -11.312 -20.641 1 15.63 21 GLU B N 1
ATOM 4700 C CA . GLU B 1 21 ? 57.281 -12.078 -20.812 1 15.63 21 GLU B CA 1
ATOM 4701 C C . GLU B 1 21 ? 57.625 -12.859 -19.547 1 15.63 21 GLU B C 1
ATOM 4703 O O . GLU B 1 21 ? 57.031 -12.641 -18.5 1 15.63 21 GLU B O 1
ATOM 4708 N N . SER B 1 22 ? 59.062 -12.867 -19.078 1 15.55 22 SER B N 1
ATOM 4709 C CA . SER B 1 22 ? 60.219 -13.734 -19.203 1 15.55 22 SER B CA 1
ATOM 4710 C C . SER B 1 22 ? 60.531 -14.422 -17.875 1 15.55 22 SER B C 1
ATOM 4712 O O . SER B 1 22 ? 60 -14.047 -16.844 1 15.55 22 SER B O 1
ATOM 4714 N N . SER B 1 23 ? 61.969 -14.625 -17.531 1 15.48 23 SER B N 1
ATOM 4715 C CA . SER B 1 23 ? 63 -15.672 -17.453 1 15.48 23 SER B CA 1
ATOM 4716 C C . SER B 1 23 ? 63.25 -16.078 -16 1 15.48 23 SER B C 1
ATOM 4718 O O . SER B 1 23 ? 63.156 -17.25 -15.656 1 15.48 23 SER B O 1
ATOM 4720 N N . THR B 1 24 ? 64.562 -15.938 -15.422 1 15.48 24 THR B N 1
ATOM 4721 C CA . THR B 1 24 ? 65.625 -16.922 -15.188 1 15.48 24 THR B CA 1
ATOM 4722 C C . THR B 1 24 ? 65.75 -17.234 -13.695 1 15.48 24 THR B C 1
ATOM 4724 O O . THR B 1 24 ? 65.938 -18.391 -13.32 1 15.48 24 THR B O 1
ATOM 4727 N N . ALA B 1 25 ? 66.125 -16.297 -12.766 1 16.23 25 ALA B N 1
ATOM 4728 C CA . ALA B 1 25 ? 67.438 -16.438 -12.148 1 16.23 25 ALA B CA 1
ATOM 4729 C C . ALA B 1 25 ? 67.438 -17.469 -11.023 1 16.23 25 ALA B C 1
ATOM 4731 O O . ALA B 1 25 ? 66.375 -17.641 -10.359 1 16.23 25 ALA B O 1
ATOM 4732 N N . TYR B 1 26 ? 68.625 -17.984 -10.492 1 15.96 26 TYR B N 1
ATOM 4733 C CA . TYR B 1 26 ? 69.438 -19.156 -10.141 1 15.96 26 TYR B CA 1
ATOM 4734 C C . TYR B 1 26 ? 69.25 -19.516 -8.672 1 15.96 26 TYR B C 1
ATOM 4736 O O . TYR B 1 26 ? 68.75 -20.609 -8.352 1 15.96 26 TYR B O 1
ATOM 4744 N N . SER B 1 27 ? 70.25 -19.234 -7.805 1 16.25 27 SER B N 1
ATOM 4745 C CA . SER B 1 27 ? 71.188 -20.219 -7.281 1 16.25 27 SER B CA 1
ATOM 4746 C C . SER B 1 27 ? 70.812 -20.641 -5.859 1 16.25 27 SER B C 1
ATOM 4748 O O . SER B 1 27 ? 70.188 -19.875 -5.125 1 16.25 27 SER B O 1
ATOM 4750 N N . PRO B 1 28 ? 71.312 -21.906 -5.297 1 17.61 28 PRO B N 1
ATOM 4751 C CA . PRO B 1 28 ? 71 -23 -4.363 1 17.61 28 PRO B CA 1
ATOM 4752 C C . PRO B 1 28 ? 71.375 -22.672 -2.928 1 17.61 28 PRO B C 1
ATOM 4754 O O . PRO B 1 28 ? 71 -23.375 -1.996 1 17.61 28 PRO B O 1
ATOM 4757 N N . CYS B 1 29 ? 72.188 -21.531 -2.596 1 15.85 29 CYS B N 1
ATOM 4758 C CA . CYS B 1 29 ? 73.312 -21.938 -1.811 1 15.85 29 CYS B CA 1
ATOM 4759 C C . CYS B 1 29 ? 72.938 -22.578 -0.495 1 15.85 29 CYS B C 1
ATOM 4761 O O . CYS B 1 29 ? 71.75 -22.406 -0.052 1 15.85 29 CYS B O 1
ATOM 4763 N N . SER B 1 30 ? 73.812 -22.453 0.565 1 15.95 30 SER B N 1
ATOM 4764 C CA . SER B 1 30 ? 74.75 -23.234 1.415 1 15.95 30 SER B CA 1
ATOM 4765 C C . SER B 1 30 ? 74.062 -23.484 2.781 1 15.95 30 SER B C 1
ATOM 4767 O O . SER B 1 30 ? 73.188 -22.781 3.18 1 15.95 30 SER B O 1
ATOM 4769 N N . SER B 1 31 ? 74.75 -24.297 3.748 1 16.05 31 SER B N 1
ATOM 4770 C CA . SER B 1 31 ? 74.812 -25.469 4.617 1 16.05 31 SER B CA 1
ATOM 4771 C C . SER B 1 31 ? 74.5 -25.078 6.066 1 16.05 31 SER B C 1
ATOM 4773 O O . SER B 1 31 ? 74 -25.906 6.844 1 16.05 31 SER B O 1
ATOM 4775 N N . ARG B 1 32 ? 74.875 -23.812 6.617 1 17.02 32 ARG B N 1
ATOM 4776 C CA . ARG B 1 32 ? 75.688 -23.938 7.82 1 17.02 32 ARG B CA 1
ATOM 4777 C C . ARG B 1 32 ? 74.875 -24.469 8.992 1 17.02 32 ARG B C 1
ATOM 4779 O O . ARG B 1 32 ? 73.688 -24.047 9.188 1 17.02 32 ARG B O 1
ATOM 4786 N N . SER B 1 33 ? 75.25 -25.547 9.82 1 16.48 33 SER B N 1
ATOM 4787 C CA . SER B 1 33 ? 74.938 -26.672 10.711 1 16.48 33 SER B CA 1
ATOM 4788 C C . SER B 1 33 ? 74.625 -26.172 12.117 1 16.48 33 SER B C 1
ATOM 4790 O O . SER B 1 33 ? 73.875 -26.844 12.883 1 16.48 33 SER B O 1
ATOM 4792 N N . SER B 1 34 ? 75 -24.906 12.586 1 17.92 34 SER B N 1
ATOM 4793 C CA . SER B 1 34 ? 75.625 -25.047 13.883 1 17.92 34 SER B CA 1
ATOM 4794 C C . SER B 1 34 ? 74.625 -25.422 14.961 1 17.92 34 SER B C 1
ATOM 4796 O O . SER B 1 34 ? 73.438 -25.094 14.844 1 17.92 34 SER B O 1
ATOM 4798 N N . SER B 1 35 ? 74.938 -26.281 16.078 1 18.27 35 SER B N 1
ATOM 4799 C CA . SER B 1 35 ? 74.625 -27.328 17.047 1 18.27 35 SER B CA 1
ATOM 4800 C C . SER B 1 35 ? 74 -26.719 18.312 1 18.27 35 SER B C 1
ATOM 4802 O O . SER B 1 35 ? 73.625 -27.453 19.234 1 18.27 35 SER B O 1
ATOM 4804 N N . PRO B 1 36 ? 73.5 -25.469 18.359 1 20.06 36 PRO B N 1
ATOM 4805 C CA . PRO B 1 36 ? 73.812 -24.969 19.703 1 20.06 36 PRO B CA 1
ATOM 4806 C C . PRO B 1 36 ? 73.125 -25.797 20.797 1 20.06 36 PRO B C 1
ATOM 4808 O O . PRO B 1 36 ? 72.062 -26.422 20.547 1 20.06 36 PRO B O 1
ATOM 4811 N N . GLN B 1 37 ? 73.688 -25.859 22.109 1 19.52 37 GLN B N 1
ATOM 4812 C CA . GLN B 1 37 ? 73.812 -26.656 23.328 1 19.52 37 GLN B CA 1
ATOM 4813 C C . GLN B 1 37 ? 72.5 -26.547 24.172 1 19.52 37 GLN B C 1
ATOM 4815 O O . GLN B 1 37 ? 71.938 -25.469 24.281 1 19.52 37 GLN B O 1
ATOM 4820 N N . THR B 1 38 ? 71.812 -27.688 24.516 1 20.31 38 THR B N 1
ATOM 4821 C CA . THR B 1 38 ? 70.562 -28.203 25.109 1 20.31 38 THR B CA 1
ATOM 4822 C C . THR B 1 38 ? 70.5 -27.859 26.594 1 20.31 38 THR B C 1
ATOM 4824 O O . THR B 1 38 ? 69.562 -28.25 27.281 1 20.31 38 THR B O 1
ATOM 4827 N N . GLN B 1 39 ? 71.125 -26.688 27.125 1 19.92 39 GLN B N 1
ATOM 4828 C CA . GLN B 1 39 ? 71.312 -26.922 28.547 1 19.92 39 GLN B CA 1
ATOM 4829 C C . GLN B 1 39 ? 70 -27.156 29.297 1 19.92 39 GLN B C 1
ATOM 4831 O O . GLN B 1 39 ? 69 -26.594 28.922 1 19.92 39 GLN B O 1
ATOM 4836 N N . SER B 1 40 ? 69.938 -28.203 30.281 1 20.56 40 SER B N 1
ATOM 4837 C CA . SER B 1 40 ? 69.125 -29.125 31.047 1 20.56 40 SER B CA 1
ATOM 4838 C C . SER B 1 40 ? 68.375 -28.406 32.156 1 20.56 40 SER B C 1
ATOM 4840 O O . SER B 1 40 ? 67.625 -29.031 32.938 1 20.56 40 SER B O 1
ATOM 4842 N N . TYR B 1 41 ? 68.125 -27.078 32.188 1 21.14 41 TYR B N 1
ATOM 4843 C CA . TYR B 1 41 ? 67.938 -26.609 33.562 1 21.14 41 TYR B CA 1
ATOM 4844 C C . TYR B 1 41 ? 66.75 -27.219 34.219 1 21.14 41 TYR B C 1
ATOM 4846 O O . TYR B 1 41 ? 65.688 -27.312 33.594 1 21.14 41 TYR B O 1
ATOM 4854 N N . LEU B 1 42 ? 66.875 -28.094 35.344 1 21.23 42 LEU B N 1
ATOM 4855 C CA . LEU B 1 42 ? 66.125 -29 36.188 1 21.23 42 LEU B CA 1
ATOM 4856 C C . LEU B 1 42 ? 65.062 -28.234 37.031 1 21.23 42 LEU B C 1
ATOM 4858 O O . LEU B 1 42 ? 65.438 -27.516 37.969 1 21.23 42 LEU B O 1
ATOM 4862 N N . LEU B 1 43 ? 64.375 -27.25 36.5 1 20.38 43 LEU B N 1
ATOM 4863 C CA . LEU B 1 43 ? 63.719 -26.422 37.531 1 20.38 43 LEU B CA 1
ATOM 4864 C C . LEU B 1 43 ? 62.75 -27.25 38.375 1 20.38 43 LEU B C 1
ATOM 4866 O O . LEU B 1 43 ? 61.969 -28.047 37.844 1 20.38 43 LEU B O 1
ATOM 4870 N N . LYS B 1 44 ? 62.938 -27.375 39.75 1 23.17 44 LYS B N 1
ATOM 4871 C CA . LYS B 1 44 ? 62.375 -28.078 40.906 1 23.17 44 LYS B CA 1
ATOM 4872 C C . LYS B 1 44 ? 60.938 -27.641 41.156 1 23.17 44 LYS B C 1
ATOM 4874 O O . LYS B 1 44 ? 60.656 -26.453 41.344 1 23.17 44 LYS B O 1
ATOM 4879 N N . SER B 1 45 ? 59.875 -28.219 40.531 1 21.75 45 SER B N 1
ATOM 4880 C CA . SER B 1 45 ? 58.438 -28.016 40.562 1 21.75 45 SER B CA 1
ATOM 4881 C C . SER B 1 45 ? 57.875 -28.188 41.969 1 21.75 45 SER B C 1
ATOM 4883 O O . SER B 1 45 ? 57.781 -29.312 42.469 1 21.75 45 SER B O 1
ATOM 4885 N N . SER B 1 46 ? 58.5 -27.547 42.969 1 24.8 46 SER B N 1
ATOM 4886 C CA . SER B 1 46 ? 57.938 -27.969 44.281 1 24.8 46 SER B CA 1
ATOM 4887 C C . SER B 1 46 ? 56.438 -27.719 44.344 1 24.8 46 SER B C 1
ATOM 4889 O O . SER B 1 46 ? 55.969 -26.672 43.906 1 24.8 46 SER B O 1
ATOM 4891 N N . PRO B 1 47 ? 55.625 -28.797 44.375 1 24.5 47 PRO B N 1
ATOM 4892 C CA . PRO B 1 47 ? 54.156 -28.859 44.312 1 24.5 47 PRO B CA 1
ATOM 4893 C C . PRO B 1 47 ? 53.469 -28.141 45.5 1 24.5 47 PRO B C 1
ATOM 4895 O O . PRO B 1 47 ? 53.688 -28.516 46.656 1 24.5 47 PRO B O 1
ATOM 4898 N N . LEU B 1 48 ? 53.688 -26.781 45.656 1 23.62 48 LEU B N 1
ATOM 4899 C CA . LEU B 1 48 ? 53.125 -26.172 46.844 1 23.62 48 LEU B CA 1
ATOM 4900 C C . LEU B 1 48 ? 51.625 -26.469 46.938 1 23.62 48 LEU B C 1
ATOM 4902 O O . LEU B 1 48 ? 50.875 -26.172 46 1 23.62 48 LEU B O 1
ATOM 4906 N N . ALA B 1 49 ? 51.188 -27.562 47.625 1 24.02 49 ALA B N 1
ATOM 4907 C CA . ALA B 1 49 ? 49.875 -28.062 47.969 1 24.02 49 ALA B CA 1
ATOM 4908 C C . ALA B 1 49 ? 49.062 -27.016 48.719 1 24.02 49 ALA B C 1
ATOM 4910 O O . ALA B 1 49 ? 49.375 -26.703 49.875 1 24.02 49 ALA B O 1
ATOM 4911 N N . TYR B 1 50 ? 48.938 -25.766 48.188 1 25.06 50 TYR B N 1
ATOM 4912 C CA . TYR B 1 50 ? 48.219 -24.844 49.062 1 25.06 50 TYR B CA 1
ATOM 4913 C C . TYR B 1 50 ? 46.812 -25.328 49.344 1 25.06 50 TYR B C 1
ATOM 4915 O O . TYR B 1 50 ? 46.094 -25.703 48.438 1 25.06 50 TYR B O 1
ATOM 4923 N N . PRO B 1 51 ? 46.531 -25.875 50.594 1 28.72 51 PRO B N 1
ATOM 4924 C CA . PRO B 1 51 ? 45.219 -26.375 51.031 1 28.72 51 PRO B CA 1
ATOM 4925 C C . PRO B 1 51 ? 44.125 -25.312 50.969 1 28.72 51 PRO B C 1
ATOM 4927 O O . PRO B 1 51 ? 44.281 -24.234 51.531 1 28.72 51 PRO B O 1
ATOM 4930 N N . MET B 1 52 ? 43.594 -24.984 49.781 1 26.3 52 MET B N 1
ATOM 4931 C CA . MET B 1 52 ? 42.531 -23.969 49.656 1 26.3 52 MET B CA 1
ATOM 4932 C C . MET B 1 52 ? 41.344 -24.312 50.531 1 26.3 52 MET B C 1
ATOM 4934 O O . MET B 1 52 ? 40.719 -25.359 50.344 1 26.3 52 MET B O 1
ATOM 4938 N N . SER B 1 53 ? 41.406 -23.969 51.875 1 27.67 53 SER B N 1
ATOM 4939 C CA . SER B 1 53 ? 40.281 -24.078 52.812 1 27.67 53 SER B CA 1
ATOM 4940 C C . SER B 1 53 ? 39.094 -23.281 52.344 1 27.67 53 SER B C 1
ATOM 4942 O O . SER B 1 53 ? 39.188 -22.094 52.031 1 27.67 53 SER B O 1
ATOM 4944 N N . SER B 1 54 ? 38.219 -23.844 51.5 1 28.55 54 SER B N 1
ATOM 4945 C CA . SER B 1 54 ? 36.969 -23.375 50.938 1 28.55 54 SER B CA 1
ATOM 4946 C C . SER B 1 54 ? 36 -22.891 52.031 1 28.55 54 SER B C 1
ATOM 4948 O O . SER B 1 54 ? 35.438 -23.703 52.781 1 28.55 54 SER B O 1
ATOM 4950 N N . SER B 1 55 ? 36.375 -21.906 52.938 1 29.77 55 SER B N 1
ATOM 4951 C CA . SER B 1 55 ? 35.375 -21.406 53.906 1 29.77 55 SER B CA 1
ATOM 4952 C C . SER B 1 55 ? 34.156 -20.828 53.188 1 29.77 55 SER B C 1
ATOM 4954 O O . SER B 1 55 ? 34.281 -19.906 52.375 1 29.77 55 SER B O 1
ATOM 4956 N N . SER B 1 56 ? 33.188 -21.641 52.844 1 30.48 56 SER B N 1
ATOM 4957 C CA . SER B 1 56 ? 31.875 -21.281 52.312 1 30.48 56 SER B CA 1
ATOM 4958 C C . SER B 1 56 ? 31.172 -20.281 53.25 1 30.48 56 SER B C 1
ATOM 4960 O O . SER B 1 56 ? 30.734 -20.641 54.344 1 30.48 56 SER B O 1
ATOM 4962 N N . LYS B 1 57 ? 31.656 -19.047 53.5 1 37.12 57 LYS B N 1
ATOM 4963 C CA . LYS B 1 57 ? 30.875 -18.031 54.188 1 37.12 57 LYS B CA 1
ATOM 4964 C C . LYS B 1 57 ? 29.469 -17.938 53.594 1 37.12 57 LYS B C 1
ATOM 4966 O O . LYS B 1 57 ? 29.312 -17.594 52.406 1 37.12 57 LYS B O 1
ATOM 4971 N N . ARG B 1 58 ? 28.547 -18.688 54.062 1 35.34 58 ARG B N 1
ATOM 4972 C CA . ARG B 1 58 ? 27.109 -18.578 53.875 1 35.34 58 ARG B CA 1
ATOM 4973 C C . ARG B 1 58 ? 26.625 -17.156 54.125 1 35.34 58 ARG B C 1
ATOM 4975 O O . ARG B 1 58 ? 26.828 -16.625 55.219 1 35.34 58 ARG B O 1
ATOM 4982 N N . PHE B 1 59 ? 26.672 -16.297 53.219 1 40.09 59 PHE B N 1
ATOM 4983 C CA . PHE B 1 59 ? 26.016 -15 53.312 1 40.09 59 PHE B CA 1
ATOM 4984 C C . PHE B 1 59 ? 24.578 -15.148 53.781 1 40.09 59 PHE B C 1
ATOM 4986 O O . PHE B 1 59 ? 23.734 -15.641 53.031 1 40.09 59 PHE B O 1
ATOM 4993 N N . ARG B 1 60 ? 24.281 -15.516 55.094 1 39.72 60 ARG B N 1
ATOM 4994 C CA . ARG B 1 60 ? 22.969 -15.516 55.719 1 39.72 60 ARG B CA 1
ATOM 4995 C C . ARG B 1 60 ? 22.391 -14.102 55.781 1 39.72 60 ARG B C 1
ATOM 4997 O O . ARG B 1 60 ? 22.875 -13.266 56.562 1 39.72 60 ARG B O 1
ATOM 5004 N N . ILE B 1 61 ? 21.875 -13.617 54.781 1 51.62 61 ILE B N 1
ATOM 5005 C CA . ILE B 1 61 ? 21.125 -12.375 54.875 1 51.62 61 ILE B CA 1
ATOM 5006 C C . ILE B 1 61 ? 19.953 -12.547 55.844 1 51.62 61 ILE B C 1
ATOM 5008 O O . ILE B 1 61 ? 19.109 -13.422 55.656 1 51.62 61 ILE B O 1
ATOM 5012 N N . ARG B 1 62 ? 20.031 -12.172 57.062 1 54.69 62 ARG B N 1
ATOM 5013 C CA . ARG B 1 62 ? 18.953 -12.203 58.062 1 54.69 62 ARG B CA 1
ATOM 5014 C C . ARG B 1 62 ? 17.688 -11.539 57.5 1 54.69 62 ARG B C 1
ATOM 5016 O O . ARG B 1 62 ? 17.766 -10.625 56.688 1 54.69 62 ARG B O 1
ATOM 5023 N N . PRO B 1 63 ? 16.547 -12.094 57.906 1 62.06 63 PRO B N 1
ATOM 5024 C CA . PRO B 1 63 ? 15.266 -11.586 57.406 1 62.06 63 PRO B CA 1
ATOM 5025 C C . PRO B 1 63 ? 15.133 -10.07 57.562 1 62.06 63 PRO B C 1
ATOM 5027 O O . PRO B 1 63 ? 14.586 -9.414 56.656 1 62.06 63 PRO B O 1
ATOM 5030 N N . ILE B 1 64 ? 15.734 -9.5 58.531 1 63.88 64 ILE B N 1
ATOM 5031 C CA . ILE B 1 64 ? 15.633 -8.062 58.781 1 63.88 64 ILE B CA 1
ATOM 5032 C C . ILE B 1 64 ? 16.438 -7.312 57.719 1 63.88 64 ILE B C 1
ATOM 5034 O O . ILE B 1 64 ? 16 -6.277 57.219 1 63.88 64 ILE B O 1
ATOM 5038 N N . GLN B 1 65 ? 17.562 -7.902 57.375 1 61.59 65 GLN B N 1
ATOM 5039 C CA . GLN B 1 65 ? 18.391 -7.266 56.375 1 61.59 65 GLN B CA 1
ATOM 5040 C C . GLN B 1 65 ? 17.75 -7.379 55 1 61.59 65 GLN B C 1
ATOM 5042 O O . GLN B 1 65 ? 17.766 -6.426 54.219 1 61.59 65 GLN B O 1
ATOM 5047 N N . ALA B 1 66 ? 17.188 -8.555 54.781 1 64.56 66 ALA B N 1
ATOM 5048 C CA . ALA B 1 66 ? 16.438 -8.719 53.562 1 64.56 66 ALA B CA 1
ATOM 5049 C C . ALA B 1 66 ? 15.273 -7.734 53.469 1 64.56 66 ALA B C 1
ATOM 5051 O O . ALA B 1 66 ? 15.008 -7.152 52.438 1 64.56 66 ALA B O 1
ATOM 5052 N N . PHE B 1 67 ? 14.68 -7.547 54.625 1 67.19 67 PHE B N 1
ATOM 5053 C CA . PHE B 1 67 ? 13.562 -6.609 54.719 1 67.19 67 PHE B CA 1
ATOM 5054 C C . PHE B 1 67 ? 14.047 -5.18 54.5 1 67.19 67 PHE B C 1
ATOM 5056 O O . PHE B 1 67 ? 13.383 -4.391 53.812 1 67.19 67 PHE B O 1
ATOM 5063 N N . ILE B 1 68 ? 15.164 -4.84 55.031 1 63.75 68 ILE B N 1
ATOM 5064 C CA . ILE B 1 68 ? 15.734 -3.506 54.875 1 63.75 68 ILE B CA 1
ATOM 5065 C C . ILE B 1 68 ? 16.141 -3.283 53.406 1 63.75 68 ILE B C 1
ATOM 5067 O O . ILE B 1 68 ? 15.867 -2.225 52.844 1 63.75 68 ILE B O 1
ATOM 5071 N N . ILE B 1 69 ? 16.688 -4.301 52.844 1 64.62 69 ILE B N 1
ATOM 5072 C CA . ILE B 1 69 ? 17.078 -4.184 51.469 1 64.62 69 ILE B CA 1
ATOM 5073 C C . ILE B 1 69 ? 15.836 -4.043 50.594 1 64.62 69 ILE B C 1
ATOM 5075 O O . ILE B 1 69 ? 15.789 -3.195 49.688 1 64.62 69 ILE B O 1
ATOM 5079 N N . LEU B 1 70 ? 14.844 -4.848 50.906 1 67.75 70 LEU B N 1
ATOM 5080 C CA . LEU B 1 70 ? 13.594 -4.75 50.156 1 67.75 70 LEU B CA 1
ATOM 5081 C C . LEU B 1 70 ? 12.938 -3.389 50.375 1 67.75 70 LEU B C 1
ATOM 5083 O O . LEU B 1 70 ? 12.398 -2.797 49.438 1 67.75 70 LEU B O 1
ATOM 5087 N N . SER B 1 71 ? 13.062 -2.908 51.594 1 64 71 SER B N 1
ATOM 5088 C CA . SER B 1 71 ? 12.5 -1.601 51.906 1 64 71 SER B CA 1
ATOM 5089 C C . SER B 1 71 ? 13.258 -0.483 51.219 1 64 71 SER B C 1
ATOM 5091 O O . SER B 1 71 ? 12.656 0.469 50.719 1 64 71 SER B O 1
ATOM 5093 N N . ILE B 1 72 ? 14.484 -0.597 51.188 1 61.41 72 ILE B N 1
ATOM 5094 C CA . ILE B 1 72 ? 15.305 0.377 50.469 1 61.41 72 ILE B CA 1
ATOM 5095 C C . ILE B 1 72 ? 15.023 0.292 48.969 1 61.41 72 ILE B C 1
ATOM 5097 O O . ILE B 1 72 ? 14.852 1.315 48.312 1 61.41 72 ILE B O 1
ATOM 5101 N N . LEU B 1 73 ? 14.922 -0.88 48.531 1 61.84 73 LEU B N 1
ATOM 5102 C CA . LEU B 1 73 ? 14.602 -1.038 47.125 1 61.84 73 LEU B CA 1
ATOM 5103 C C . LEU B 1 73 ? 13.219 -0.463 46.812 1 61.84 73 LEU B C 1
ATOM 5105 O O . LEU B 1 73 ? 13.023 0.171 45.781 1 61.84 73 LEU B O 1
ATOM 5109 N N . LEU B 1 74 ? 12.367 -0.686 47.75 1 63 74 LEU B N 1
ATOM 5110 C CA . LEU B 1 74 ? 11.023 -0.145 47.594 1 63 74 LEU B CA 1
ATOM 5111 C C . LEU B 1 74 ? 11.031 1.377 47.688 1 63 74 LEU B C 1
ATOM 5113 O O . LEU B 1 74 ? 10.352 2.059 46.938 1 63 74 LEU B O 1
ATOM 5117 N N . VAL B 1 75 ? 11.758 1.92 48.594 1 62.69 75 VAL B N 1
ATOM 5118 C CA . VAL B 1 75 ? 11.836 3.361 48.812 1 62.69 75 VAL B CA 1
ATOM 5119 C C . VAL B 1 75 ? 12.531 4.031 47.625 1 62.69 75 VAL B C 1
ATOM 5121 O O . VAL B 1 75 ? 12.141 5.129 47.219 1 62.69 75 VAL B O 1
ATOM 5124 N N . VAL B 1 76 ? 13.508 3.402 47.125 1 59.69 76 VAL B N 1
ATOM 5125 C CA . VAL B 1 76 ? 14.219 3.955 45.969 1 59.69 76 VAL B CA 1
ATOM 5126 C C . VAL B 1 76 ? 13.414 3.721 44.719 1 59.69 76 VAL B C 1
ATOM 5128 O O . VAL B 1 76 ? 13.32 4.609 43.844 1 59.69 76 VAL B O 1
ATOM 5131 N N . SER B 1 77 ? 12.836 2.617 44.688 1 61 77 SER B N 1
ATOM 5132 C CA . SER B 1 77 ? 12.164 2.277 43.438 1 61 77 SER B CA 1
ATOM 5133 C C . SER B 1 77 ? 10.789 2.93 43.375 1 61 77 SER B C 1
ATOM 5135 O O . SER B 1 77 ? 10.328 3.293 42.281 1 61 77 SER B O 1
ATOM 5137 N N . LEU B 1 78 ? 10.195 3.127 44.5 1 58.09 78 LEU B N 1
ATOM 5138 C CA . LEU B 1 78 ? 8.828 3.631 44.469 1 58.09 78 LEU B CA 1
ATOM 5139 C C . LEU B 1 78 ? 8.781 5.062 43.969 1 58.09 78 LEU B C 1
ATOM 5141 O O . LEU B 1 78 ? 7.922 5.402 43.125 1 58.09 78 LEU B O 1
ATOM 5145 N N . PRO B 1 79 ? 9.648 5.914 44.5 1 57.41 79 PRO B N 1
ATOM 5146 C CA . PRO B 1 79 ? 9.602 7.25 43.906 1 57.41 79 PRO B CA 1
ATOM 5147 C C . PRO B 1 79 ? 9.938 7.238 42.406 1 57.41 79 PRO B C 1
ATOM 5149 O O . PRO B 1 79 ? 9.328 7.977 41.625 1 57.41 79 PRO B O 1
ATOM 5152 N N . LEU B 1 80 ? 10.852 6.512 42.094 1 55.66 80 LEU B N 1
ATOM 5153 C CA . LEU B 1 80 ? 11.172 6.391 40.688 1 55.66 80 LEU B CA 1
ATOM 5154 C C . LEU B 1 80 ? 10.008 5.801 39.906 1 55.66 80 LEU B C 1
ATOM 5156 O O . LEU B 1 80 ? 9.719 6.234 38.781 1 55.66 80 LEU B O 1
ATOM 5160 N N . LEU B 1 81 ? 9.398 4.906 40.5 1 56.97 81 LEU B N 1
ATOM 5161 C CA . LEU B 1 81 ? 8.211 4.344 39.875 1 56.97 81 LEU B CA 1
ATOM 5162 C C . LEU B 1 81 ? 7.082 5.371 39.844 1 56.97 81 LEU B C 1
ATOM 5164 O O . LEU B 1 81 ? 6.301 5.402 38.875 1 56.97 81 LEU B O 1
ATOM 5168 N N . HIS B 1 82 ? 7.012 6.195 40.875 1 56.97 82 HIS B N 1
ATOM 5169 C CA . HIS B 1 82 ? 6.008 7.25 40.906 1 56.97 82 HIS B CA 1
ATOM 5170 C C . HIS B 1 82 ? 6.293 8.312 39.844 1 56.97 82 HIS B C 1
ATOM 5172 O O . HIS B 1 82 ? 5.379 8.773 39.156 1 56.97 82 HIS B O 1
ATOM 5178 N N . TYR B 1 83 ? 7.531 8.711 39.719 1 55.31 83 TYR B N 1
ATOM 5179 C CA . TYR B 1 83 ? 7.906 9.719 38.75 1 55.31 83 TYR B CA 1
ATOM 5180 C C . TYR B 1 83 ? 7.75 9.188 37.312 1 55.31 83 TYR B C 1
ATOM 5182 O O . TYR B 1 83 ? 7.391 9.93 36.406 1 55.31 83 TYR B O 1
ATOM 5190 N N . ARG B 1 84 ? 7.93 7.941 37.25 1 57.62 84 ARG B N 1
ATOM 5191 C CA . ARG B 1 84 ? 7.77 7.336 35.906 1 57.62 84 ARG B CA 1
ATOM 5192 C C . ARG B 1 84 ? 6.477 6.535 35.844 1 57.62 84 ARG B C 1
ATOM 5194 O O . ARG B 1 84 ? 6.414 5.512 35.156 1 57.62 84 ARG B O 1
ATOM 5201 N N . ARG B 1 85 ? 5.543 6.965 36.625 1 58 85 ARG B N 1
ATOM 5202 C CA . ARG B 1 85 ? 4.285 6.234 36.781 1 58 85 ARG B CA 1
ATOM 5203 C C . ARG B 1 85 ? 3.658 5.969 35.406 1 58 85 ARG B C 1
ATOM 5205 O O . ARG B 1 85 ? 3.162 4.871 35.156 1 58 85 ARG B O 1
ATOM 5212 N N . GLU B 1 86 ? 3.697 6.957 34.594 1 60.22 86 GLU B N 1
ATOM 5213 C CA . GLU B 1 86 ? 3.072 6.777 33.281 1 60.22 86 GLU B CA 1
ATOM 5214 C C . GLU B 1 86 ? 3.836 5.758 32.438 1 60.22 86 GLU B C 1
ATOM 5216 O O . GLU B 1 86 ? 3.232 4.965 31.719 1 60.22 86 GLU B O 1
ATOM 5221 N N . GLU B 1 87 ? 5.043 5.781 32.656 1 61.75 87 GLU B N 1
ATOM 5222 C CA . GLU B 1 87 ? 5.855 4.801 31.953 1 61.75 87 GLU B CA 1
ATOM 5223 C C . GLU B 1 87 ? 5.633 3.395 32.5 1 61.75 87 GLU B C 1
ATOM 5225 O O . GLU B 1 87 ? 5.562 2.428 31.734 1 61.75 87 GLU B O 1
ATOM 5230 N N . VAL B 1 88 ? 5.59 3.309 33.812 1 59.56 88 VAL B N 1
ATOM 5231 C CA . VAL B 1 88 ? 5.367 2.02 34.469 1 59.56 88 VAL B CA 1
ATOM 5232 C C . VAL B 1 88 ? 3.99 1.48 34.094 1 59.56 88 VAL B C 1
ATOM 5234 O O . VAL B 1 88 ? 3.848 0.301 33.75 1 59.56 88 VAL B O 1
ATOM 5237 N N . LYS B 1 89 ? 3.031 2.326 34.188 1 62.31 89 LYS B N 1
ATOM 5238 C CA . LYS B 1 89 ? 1.694 1.938 33.75 1 62.31 89 LYS B CA 1
ATOM 5239 C C . LYS B 1 89 ? 1.703 1.506 32.281 1 62.31 89 LYS B C 1
ATOM 5241 O O . LYS B 1 89 ? 1.056 0.522 31.906 1 62.31 89 LYS B O 1
ATOM 5246 N N . GLY B 1 90 ? 2.461 2.275 31.562 1 62.75 90 GLY B N 1
ATOM 5247 C CA . GLY B 1 90 ? 2.586 1.939 30.156 1 62.75 90 GLY B CA 1
ATOM 5248 C C . GLY B 1 90 ? 3.156 0.553 29.922 1 62.75 90 GLY B C 1
ATOM 5249 O O . GLY B 1 90 ? 2.699 -0.168 29.031 1 62.75 90 GLY B O 1
ATOM 5250 N N . TYR B 1 91 ? 4.051 0.19 30.719 1 59.69 91 TYR B N 1
ATOM 5251 C CA . TYR B 1 91 ? 4.66 -1.13 30.594 1 59.69 91 TYR B CA 1
ATOM 5252 C C . TYR B 1 91 ? 3.625 -2.229 30.797 1 59.69 91 TYR B C 1
ATOM 5254 O O . TYR B 1 91 ? 3.605 -3.221 30.062 1 59.69 91 TYR B O 1
ATOM 5262 N N . PHE B 1 92 ? 2.762 -1.996 31.766 1 63.84 92 PHE B N 1
ATOM 5263 C CA . PHE B 1 92 ? 1.777 -3.031 32.062 1 63.84 92 PHE B CA 1
ATOM 5264 C C . PHE B 1 92 ? 0.641 -2.998 31.031 1 63.84 92 PHE B C 1
ATOM 5266 O O . PHE B 1 92 ? -0.054 -3.996 30.844 1 63.84 92 PHE B O 1
ATOM 5273 N N . GLN B 1 93 ? 0.534 -1.954 30.391 1 67.44 93 GLN B N 1
ATOM 5274 C CA . GLN B 1 93 ? -0.557 -1.806 29.438 1 67.44 93 GLN B CA 1
ATOM 5275 C C . GLN B 1 93 ? -0.094 -2.135 28.016 1 67.44 93 GLN B C 1
ATOM 5277 O O . GLN B 1 93 ? -0.914 -2.268 27.109 1 67.44 93 GLN B O 1
ATOM 5282 N N . SER B 1 94 ? 1.124 -2.314 27.922 1 69.19 94 SER B N 1
ATOM 5283 C CA . SER B 1 94 ? 1.658 -2.605 26.594 1 69.19 94 SER B CA 1
ATOM 5284 C C . SER B 1 94 ? 1.214 -3.982 26.109 1 69.19 94 SER B C 1
ATOM 5286 O O . SER B 1 94 ? 0.888 -4.855 26.922 1 69.19 94 SER B O 1
ATOM 5288 N N . ASN B 1 95 ? 0.88 -4.059 24.891 1 72 95 ASN B N 1
ATOM 5289 C CA . ASN B 1 95 ? 0.567 -5.293 24.172 1 72 95 ASN B CA 1
ATOM 5290 C C . ASN B 1 95 ? 1.464 -5.473 22.953 1 72 95 ASN B C 1
ATOM 5292 O O . ASN B 1 95 ? 1.312 -4.766 21.953 1 72 95 ASN B O 1
ATOM 5296 N N . TYR B 1 96 ? 2.42 -6.391 23.062 1 72.5 96 TYR B N 1
ATOM 5297 C CA . TYR B 1 96 ? 3.441 -6.5 22.031 1 72.5 96 TYR B CA 1
ATOM 5298 C C . TYR B 1 96 ? 3.145 -7.66 21.094 1 72.5 96 TYR B C 1
ATOM 5300 O O . TYR B 1 96 ? 2.701 -8.727 21.531 1 72.5 96 TYR B O 1
ATOM 5308 N N . ILE B 1 97 ? 3.246 -7.402 19.859 1 72.25 97 ILE B N 1
ATOM 5309 C CA . ILE B 1 97 ? 3.312 -8.453 18.844 1 72.25 97 ILE B CA 1
ATOM 5310 C C . ILE B 1 97 ? 4.758 -8.641 18.391 1 72.25 97 ILE B C 1
ATOM 5312 O O . ILE B 1 97 ? 5.48 -7.668 18.172 1 72.25 97 ILE B O 1
ATOM 5316 N N . LYS B 1 98 ? 5.168 -9.875 18.344 1 74.88 98 LYS B N 1
ATOM 5317 C CA . LYS B 1 98 ? 6.527 -10.195 17.922 1 74.88 98 LYS B CA 1
ATOM 5318 C C . LYS B 1 98 ? 6.559 -10.68 16.484 1 74.88 98 LYS B C 1
ATOM 5320 O O . LYS B 1 98 ? 5.754 -11.531 16.078 1 74.88 98 LYS B O 1
ATOM 5325 N N . THR B 1 99 ? 7.344 -10.078 15.664 1 76.12 99 THR B N 1
ATOM 5326 C CA . THR B 1 99 ? 7.57 -10.492 14.289 1 76.12 99 THR B CA 1
ATOM 5327 C C . THR B 1 99 ? 9 -10.992 14.102 1 76.12 99 THR B C 1
ATOM 5329 O O . THR B 1 99 ? 9.953 -10.289 14.43 1 76.12 99 THR B O 1
ATOM 5332 N N . ASP B 1 100 ? 9.188 -12.273 13.656 1 77.94 100 ASP B N 1
ATOM 5333 C CA . ASP B 1 100 ? 10.5 -12.859 13.414 1 77.94 100 ASP B CA 1
ATOM 5334 C C . ASP B 1 100 ? 11.062 -12.406 12.07 1 77.94 100 ASP B C 1
ATOM 5336 O O . ASP B 1 100 ? 10.648 -12.914 11.023 1 77.94 100 ASP B O 1
ATOM 5340 N N . ILE B 1 101 ? 11.992 -11.562 12.039 1 82.75 101 ILE B N 1
ATOM 5341 C CA . ILE B 1 101 ? 12.516 -10.977 10.812 1 82.75 101 ILE B CA 1
ATOM 5342 C C . ILE B 1 101 ? 13.453 -11.969 10.125 1 82.75 101 ILE B C 1
ATOM 5344 O O . ILE B 1 101 ? 13.797 -11.797 8.953 1 82.75 101 ILE B O 1
ATOM 5348 N N . SER B 1 102 ? 13.898 -12.969 10.805 1 84.06 102 SER B N 1
ATOM 5349 C CA . SER B 1 102 ? 14.75 -13.984 10.195 1 84.06 102 SER B CA 1
ATOM 5350 C C . SER B 1 102 ? 13.977 -14.805 9.164 1 84.06 102 SER B C 1
ATOM 5352 O O . SER B 1 102 ? 14.578 -15.508 8.352 1 84.06 102 SER B O 1
ATOM 5354 N N . GLN B 1 103 ? 12.703 -14.672 9.125 1 85.69 103 GLN B N 1
ATOM 5355 C CA . GLN B 1 103 ? 11.875 -15.422 8.18 1 85.69 103 GLN B CA 1
ATOM 5356 C C . GLN B 1 103 ? 11.25 -14.492 7.137 1 85.69 103 GLN B C 1
ATOM 5358 O O . GLN B 1 103 ? 10.281 -14.859 6.473 1 85.69 103 GLN B O 1
ATOM 5363 N N . LYS B 1 104 ? 11.797 -13.344 6.984 1 85 104 LYS B N 1
ATOM 5364 C CA . LYS B 1 104 ? 11.203 -12.328 6.121 1 85 104 LYS B CA 1
ATOM 5365 C C . LYS B 1 104 ? 11.242 -12.758 4.656 1 85 104 LYS B C 1
ATOM 5367 O O . LYS B 1 104 ? 10.453 -12.273 3.84 1 85 104 LYS B O 1
ATOM 5372 N N . HIS B 1 105 ? 12.172 -13.672 4.344 1 89.31 105 HIS B N 1
ATOM 5373 C CA . HIS B 1 105 ? 12.32 -14.102 2.957 1 89.31 105 HIS B CA 1
ATOM 5374 C C . HIS B 1 105 ? 11.242 -15.109 2.572 1 89.31 105 HIS B C 1
ATOM 5376 O O . HIS B 1 105 ? 11.102 -15.453 1.396 1 89.31 105 HIS B O 1
ATOM 5382 N N . ILE B 1 106 ? 10.469 -15.523 3.471 1 90.44 106 ILE B N 1
ATOM 5383 C CA . ILE B 1 106 ? 9.328 -16.406 3.217 1 90.44 106 ILE B CA 1
ATOM 5384 C C . ILE B 1 106 ? 8.047 -15.578 3.16 1 90.44 106 ILE B C 1
ATOM 5386 O O . ILE B 1 106 ? 7.629 -15 4.164 1 90.44 106 ILE B O 1
ATOM 5390 N N . PRO B 1 107 ? 7.473 -15.562 2.047 1 89.62 107 PRO B N 1
ATOM 5391 C CA . PRO B 1 107 ? 6.242 -14.773 1.959 1 89.62 107 PRO B CA 1
ATOM 5392 C C . PRO B 1 107 ? 5.109 -15.352 2.807 1 89.62 107 PRO B C 1
ATOM 5394 O O . PRO B 1 107 ? 4.984 -16.562 2.93 1 89.62 107 PRO B O 1
ATOM 5397 N N . PRO B 1 108 ? 4.312 -14.492 3.328 1 87.69 108 PRO B N 1
ATOM 5398 C CA . PRO B 1 108 ? 3.115 -15 4.004 1 87.69 108 PRO B CA 1
ATOM 5399 C C . PRO B 1 108 ? 2.086 -15.57 3.035 1 87.69 108 PRO B C 1
ATOM 5401 O O . PRO B 1 108 ? 2.039 -15.172 1.87 1 87.69 108 PRO B O 1
ATOM 5404 N N . PRO B 1 109 ? 1.262 -16.5 3.535 1 90.12 109 PRO B N 1
ATOM 5405 C CA . PRO B 1 109 ? 0.192 -17.016 2.672 1 90.12 109 PRO B CA 1
ATOM 5406 C C . PRO B 1 109 ? -0.776 -15.914 2.23 1 90.12 109 PRO B C 1
ATOM 5408 O O . PRO B 1 109 ? -0.973 -14.938 2.949 1 90.12 109 PRO B O 1
ATOM 5411 N N . SER B 1 110 ? -1.367 -16.094 1.105 1 87.69 110 SER B N 1
ATOM 5412 C CA . SER B 1 110 ? -2.316 -15.148 0.531 1 87.69 110 SER B CA 1
ATOM 5413 C C . SER B 1 110 ? -3.713 -15.75 0.439 1 87.69 110 SER B C 1
ATOM 5415 O O . SER B 1 110 ? -3.875 -16.969 0.511 1 87.69 110 SER B O 1
ATOM 5417 N N . GLY B 1 111 ? -4.688 -14.906 0.328 1 88.81 111 GLY B N 1
ATOM 5418 C CA . GLY B 1 111 ? -6.035 -15.328 -0.021 1 88.81 111 GLY B CA 1
ATOM 5419 C C . GLY B 1 111 ? -6.906 -15.609 1.189 1 88.81 111 GLY B C 1
ATOM 5420 O O . GLY B 1 111 ? -8.133 -15.578 1.098 1 88.81 111 GLY B O 1
ATOM 5421 N N . GLY B 1 112 ? -6.344 -15.906 2.289 1 90.75 112 GLY B N 1
ATOM 5422 C CA . GLY B 1 112 ? -7.098 -16.359 3.449 1 90.75 112 GLY B CA 1
ATOM 5423 C C . GLY B 1 112 ? -7.812 -15.227 4.168 1 90.75 112 GLY B C 1
ATOM 5424 O O . GLY B 1 112 ? -7.602 -14.055 3.854 1 90.75 112 GLY B O 1
ATOM 5425 N N . LEU B 1 113 ? -8.727 -15.633 5.027 1 92.94 113 LEU B N 1
ATOM 5426 C CA . LEU B 1 113 ? -9.445 -14.695 5.887 1 92.94 113 LEU B CA 1
ATOM 5427 C C . LEU B 1 113 ? -8.648 -14.406 7.152 1 92.94 113 LEU B C 1
ATOM 5429 O O . LEU B 1 113 ? -7.898 -15.258 7.633 1 92.94 113 LEU B O 1
ATOM 5433 N N . SER B 1 114 ? -8.891 -13.188 7.598 1 87.94 114 SER B N 1
ATOM 5434 C CA . SER B 1 114 ? -8.281 -12.828 8.867 1 87.94 114 SER B CA 1
ATOM 5435 C C . SER B 1 114 ? -8.781 -13.719 10 1 87.94 114 SER B C 1
ATOM 5437 O O . SER B 1 114 ? -9.969 -14.047 10.055 1 87.94 114 SER B O 1
ATOM 5439 N N . GLU B 1 115 ? -7.949 -14.016 10.891 1 85.94 115 GLU B N 1
ATOM 5440 C CA . GLU B 1 115 ? -8.289 -14.883 12.008 1 85.94 115 GLU B CA 1
ATOM 5441 C C . GLU B 1 115 ? -9.305 -14.219 12.938 1 85.94 115 GLU B C 1
ATOM 5443 O O . GLU B 1 115 ? -10.086 -14.906 13.602 1 85.94 115 GLU B O 1
ATOM 5448 N N . HIS B 1 116 ? -9.297 -12.984 12.898 1 84.56 116 HIS B N 1
ATOM 5449 C CA . HIS B 1 116 ? -10.172 -12.258 13.805 1 84.56 116 HIS B CA 1
ATOM 5450 C C . HIS B 1 116 ? -11.641 -12.477 13.461 1 84.56 116 HIS B C 1
ATOM 5452 O O . HIS B 1 116 ? -12.523 -12.281 14.297 1 84.56 116 HIS B O 1
ATOM 5458 N N . LEU B 1 117 ? -11.93 -12.867 12.25 1 89.5 117 LEU B N 1
ATOM 5459 C CA . LEU B 1 117 ? -13.305 -13.078 11.82 1 89.5 117 LEU B CA 1
ATOM 5460 C C . LEU B 1 117 ? -13.875 -14.352 12.43 1 89.5 117 LEU B C 1
ATOM 5462 O O . LEU B 1 117 ? -15.094 -14.516 12.516 1 89.5 117 LEU B O 1
ATOM 5466 N N . LYS B 1 118 ? -13.023 -15.266 12.82 1 91.75 118 LYS B N 1
ATOM 5467 C CA . LYS B 1 118 ? -13.383 -16.516 13.492 1 91.75 118 LYS B CA 1
ATOM 5468 C C . LYS B 1 118 ? -14.367 -17.328 12.648 1 91.75 118 LYS B C 1
ATOM 5470 O O . LYS B 1 118 ? -15.336 -17.875 13.172 1 91.75 118 LYS B O 1
ATOM 5475 N N . ILE B 1 119 ? -14.219 -17.297 11.359 1 95.69 119 ILE B N 1
ATOM 5476 C CA . ILE B 1 119 ? -15.016 -18.141 10.484 1 95.69 119 ILE B CA 1
ATOM 5477 C C . ILE B 1 119 ? -14.43 -19.547 10.445 1 95.69 119 ILE B C 1
ATOM 5479 O O . ILE B 1 119 ? -13.266 -19.734 10.086 1 95.69 119 ILE B O 1
ATOM 5483 N N . PRO B 1 120 ? -15.18 -20.547 10.75 1 95.62 120 PRO B N 1
ATOM 5484 C CA . PRO B 1 120 ? -14.664 -21.922 10.805 1 95.62 120 PRO B CA 1
ATOM 5485 C C . PRO B 1 120 ? -14.125 -22.406 9.461 1 95.62 120 PRO B C 1
ATOM 5487 O O . PRO B 1 120 ? -14.586 -21.953 8.406 1 95.62 120 PRO B O 1
ATOM 5490 N N . LEU B 1 121 ? -13.211 -23.344 9.594 1 95.75 121 LEU B N 1
ATOM 5491 C CA . LEU B 1 121 ? -12.609 -23.922 8.406 1 95.75 121 LEU B CA 1
ATOM 5492 C C . LEU B 1 121 ? -13.406 -25.141 7.934 1 95.75 121 LEU B C 1
ATOM 5494 O O . LEU B 1 121 ? -12.859 -26.234 7.824 1 95.75 121 LEU B O 1
ATOM 5498 N N . THR B 1 122 ? -14.703 -24.938 7.641 1 97.62 122 THR B N 1
ATOM 5499 C CA . THR B 1 122 ? -15.602 -25.906 7.023 1 97.62 122 THR B CA 1
ATOM 5500 C C . THR B 1 122 ? -16.172 -25.359 5.715 1 97.62 122 THR B C 1
ATOM 5502 O O . THR B 1 122 ? -16.266 -24.141 5.535 1 97.62 122 THR B O 1
ATOM 5505 N N . LEU B 1 123 ? -16.469 -26.281 4.883 1 98.19 123 LEU B N 1
ATOM 5506 C CA . LEU B 1 123 ? -17 -25.844 3.59 1 98.19 123 LEU B CA 1
ATOM 5507 C C . LEU B 1 123 ? -18.281 -25.047 3.762 1 98.19 123 LEU B C 1
ATOM 5509 O O . LEU B 1 123 ? -18.453 -24 3.127 1 98.19 123 LEU B O 1
ATOM 5513 N N . GLU B 1 124 ? -19.156 -25.5 4.602 1 97.62 124 GLU B N 1
ATOM 5514 C CA . GLU B 1 124 ? -20.422 -24.828 4.84 1 97.62 124 GLU B CA 1
ATOM 5515 C C . GLU B 1 124 ? -20.203 -23.406 5.352 1 97.62 124 GLU B C 1
ATOM 5517 O O . GLU B 1 124 ? -20.812 -22.469 4.844 1 97.62 124 GLU B O 1
ATOM 5522 N N . ALA B 1 125 ? -19.359 -23.266 6.293 1 97.94 125 ALA B N 1
ATOM 5523 C CA . ALA B 1 125 ? -19.094 -21.953 6.875 1 97.94 125 ALA B CA 1
ATOM 5524 C C . ALA B 1 125 ? -18.484 -21 5.844 1 97.94 125 ALA B C 1
ATOM 5526 O O . ALA B 1 125 ? -18.844 -19.828 5.789 1 97.94 125 ALA B O 1
ATOM 5527 N N . ARG B 1 126 ? -17.594 -21.484 5.059 1 98.06 126 ARG B N 1
ATOM 5528 C CA . ARG B 1 126 ? -16.922 -20.656 4.066 1 98.06 126 ARG B CA 1
ATOM 5529 C C . ARG B 1 126 ? -17.875 -20.25 2.949 1 98.06 126 ARG B C 1
ATOM 5531 O O . ARG B 1 126 ? -17.828 -19.125 2.469 1 98.06 126 ARG B O 1
ATOM 5538 N N . LEU B 1 127 ? -18.734 -21.156 2.523 1 98.31 127 LEU B N 1
ATOM 5539 C CA . LEU B 1 127 ? -19.734 -20.828 1.509 1 98.31 127 LEU B CA 1
ATOM 5540 C C . LEU B 1 127 ? -20.75 -19.828 2.045 1 98.31 127 LEU B C 1
ATOM 5542 O O . LEU B 1 127 ? -21.156 -18.906 1.328 1 98.31 127 LEU B O 1
ATOM 5546 N N . ASN B 1 128 ? -21.141 -20.016 3.279 1 97.25 128 ASN B N 1
ATOM 5547 C CA . ASN B 1 128 ? -22.047 -19.062 3.898 1 97.25 128 ASN B CA 1
ATOM 5548 C C . ASN B 1 128 ? -21.422 -17.672 3.973 1 97.25 128 ASN B C 1
ATOM 5550 O O . ASN B 1 128 ? -22.094 -16.656 3.77 1 97.25 128 ASN B O 1
ATOM 5554 N N . HIS B 1 129 ? -20.156 -17.688 4.293 1 96.38 129 HIS B N 1
ATOM 5555 C CA . HIS B 1 129 ? -19.453 -16.406 4.344 1 96.38 129 HIS B CA 1
ATOM 5556 C C . HIS B 1 129 ? -19.422 -15.734 2.975 1 96.38 129 HIS B C 1
ATOM 5558 O O . HIS B 1 129 ? -19.609 -14.516 2.873 1 96.38 129 HIS B O 1
ATOM 5564 N N . LEU B 1 130 ? -19.172 -16.484 1.932 1 97.75 130 LEU B N 1
ATOM 5565 C CA . LEU B 1 130 ? -19.188 -15.953 0.57 1 97.75 130 LEU B CA 1
ATOM 5566 C C . LEU B 1 130 ? -20.547 -15.344 0.235 1 97.75 130 LEU B C 1
ATOM 5568 O O . LEU B 1 130 ? -20.609 -14.242 -0.32 1 97.75 130 LEU B O 1
ATOM 5572 N N . LEU B 1 131 ? -21.594 -16.047 0.604 1 96.75 131 LEU B N 1
ATOM 5573 C CA . LEU B 1 131 ? -22.938 -15.617 0.282 1 96.75 131 LEU B CA 1
ATOM 5574 C C . LEU B 1 131 ? -23.328 -14.375 1.081 1 96.75 131 LEU B C 1
ATOM 5576 O O . LEU B 1 131 ? -24.156 -13.578 0.643 1 96.75 131 LEU B O 1
ATOM 5580 N N . ALA B 1 132 ? -22.688 -14.219 2.242 1 94 132 ALA B N 1
ATOM 5581 C CA . ALA B 1 132 ? -23.016 -13.109 3.133 1 94 132 ALA B CA 1
ATOM 5582 C C . ALA B 1 132 ? -22.312 -11.82 2.693 1 94 132 ALA B C 1
ATOM 5584 O O . ALA B 1 132 ? -22.672 -10.734 3.146 1 94 132 ALA B O 1
ATOM 5585 N N . LYS B 1 133 ? -21.344 -11.938 1.853 1 95.62 133 LYS B N 1
ATOM 5586 C CA . LYS B 1 133 ? -20.656 -10.75 1.363 1 95.62 133 LYS B CA 1
ATOM 5587 C C . LYS B 1 133 ? -21.594 -9.852 0.566 1 95.62 133 LYS B C 1
ATOM 5589 O O . LYS B 1 133 ? -22.531 -10.344 -0.078 1 95.62 133 LYS B O 1
ATOM 5594 N N . PRO B 1 134 ? -21.359 -8.578 0.585 1 96.75 134 PRO B N 1
ATOM 5595 C CA . PRO B 1 134 ? -22.25 -7.695 -0.18 1 96.75 134 PRO B CA 1
ATOM 5596 C C . PRO B 1 134 ? -22.062 -7.836 -1.688 1 96.75 134 PRO B C 1
ATOM 5598 O O . PRO B 1 134 ? -20.953 -8.141 -2.152 1 96.75 134 PRO B O 1
ATOM 5601 N N . ALA B 1 135 ? -23.109 -7.746 -2.416 1 97.94 135 ALA B N 1
ATOM 5602 C CA . ALA B 1 135 ? -23.062 -7.637 -3.871 1 97.94 135 ALA B CA 1
ATOM 5603 C C . ALA B 1 135 ? -23.047 -6.176 -4.309 1 97.94 135 ALA B C 1
ATOM 5605 O O . ALA B 1 135 ? -23.984 -5.426 -4.047 1 97.94 135 ALA B O 1
ATOM 5606 N N . LEU B 1 136 ? -21.953 -5.809 -5.012 1 97.94 136 LEU B N 1
ATOM 5607 C CA . LEU B 1 136 ? -21.703 -4.383 -5.199 1 97.94 136 LEU B CA 1
ATOM 5608 C C . LEU B 1 136 ? -21.656 -4.031 -6.68 1 97.94 136 LEU B C 1
ATOM 5610 O O . LEU B 1 136 ? -21.219 -4.844 -7.5 1 97.94 136 LEU B O 1
ATOM 5614 N N . TRP B 1 137 ? -22.109 -2.818 -6.957 1 97.44 137 TRP B N 1
ATOM 5615 C CA . TRP B 1 137 ? -21.797 -2.219 -8.25 1 97.44 137 TRP B CA 1
ATOM 5616 C C . TRP B 1 137 ? -20.312 -1.896 -8.344 1 97.44 137 TRP B C 1
ATOM 5618 O O . TRP B 1 137 ? -19.609 -1.796 -7.328 1 97.44 137 TRP B O 1
ATOM 5628 N N . GLN B 1 138 ? -19.844 -1.764 -9.57 1 97.25 138 GLN B N 1
ATOM 5629 C CA . GLN B 1 138 ? -18.422 -1.464 -9.797 1 97.25 138 GLN B CA 1
ATOM 5630 C C . GLN B 1 138 ? -18.031 -0.173 -9.086 1 97.25 138 GLN B C 1
ATOM 5632 O O . GLN B 1 138 ? -16.969 -0.107 -8.461 1 97.25 138 GLN B O 1
ATOM 5637 N N . TRP B 1 139 ? -18.766 0.897 -9.164 1 95.12 139 TRP B N 1
ATOM 5638 C CA . TRP B 1 139 ? -18.422 2.209 -8.625 1 95.12 139 TRP B CA 1
ATOM 5639 C C . TRP B 1 139 ? -18.359 2.178 -7.102 1 95.12 139 TRP B C 1
ATOM 5641 O O . TRP B 1 139 ? -17.719 3.018 -6.48 1 95.12 139 TRP B O 1
ATOM 5651 N N . GLU B 1 140 ? -19.016 1.205 -6.465 1 95.94 140 GLU B N 1
ATOM 5652 C CA . GLU B 1 140 ? -19.047 1.104 -5.008 1 95.94 140 GLU B CA 1
ATOM 5653 C C . GLU B 1 140 ? -17.719 0.556 -4.473 1 95.94 140 GLU B C 1
ATOM 5655 O O . GLU B 1 140 ? -17.359 0.812 -3.32 1 95.94 140 GLU B O 1
ATOM 5660 N N . MET B 1 141 ? -17 -0.172 -5.277 1 95.38 141 MET B N 1
ATOM 5661 C CA . MET B 1 141 ? -15.781 -0.828 -4.828 1 95.38 141 MET B CA 1
ATOM 5662 C C . MET B 1 141 ? -14.555 -0.222 -5.508 1 95.38 141 MET B C 1
ATOM 5664 O O . MET B 1 141 ? -13.422 -0.552 -5.16 1 95.38 141 MET B O 1
ATOM 5668 N N . GLU B 1 142 ? -14.742 0.683 -6.398 1 94.56 142 GLU B N 1
ATOM 5669 C CA . GLU B 1 142 ? -13.688 1.159 -7.293 1 94.56 142 GLU B CA 1
ATOM 5670 C C . GLU B 1 142 ? -12.539 1.784 -6.508 1 94.56 142 GLU B C 1
ATOM 5672 O O . GLU B 1 142 ? -11.367 1.51 -6.785 1 94.56 142 GLU B O 1
ATOM 5677 N N . LEU B 1 143 ? -12.836 2.555 -5.484 1 94.25 143 LEU B N 1
ATOM 5678 C CA . LEU B 1 143 ? -11.789 3.287 -4.781 1 94.25 143 LEU B CA 1
ATOM 5679 C C . LEU B 1 143 ? -10.938 2.342 -3.938 1 94.25 143 LEU B C 1
ATOM 5681 O O . LEU B 1 143 ? -9.711 2.457 -3.916 1 94.25 143 LEU B O 1
ATOM 5685 N N . GLN B 1 144 ? -11.57 1.42 -3.273 1 94.88 144 GLN B N 1
ATOM 5686 C CA . GLN B 1 144 ? -10.82 0.461 -2.469 1 94.88 144 GLN B CA 1
ATOM 5687 C C . GLN B 1 144 ? -9.93 -0.413 -3.346 1 94.88 144 GLN B C 1
ATOM 5689 O O . GLN B 1 144 ? -8.758 -0.636 -3.021 1 94.88 144 GLN B O 1
ATOM 5694 N N . ASN B 1 145 ? -10.469 -0.896 -4.414 1 96.19 145 ASN B N 1
ATOM 5695 C CA . ASN B 1 145 ? -9.695 -1.729 -5.328 1 96.19 145 ASN B CA 1
ATOM 5696 C C . ASN B 1 145 ? -8.523 -0.961 -5.93 1 96.19 145 ASN B C 1
ATOM 5698 O O . ASN B 1 145 ? -7.391 -1.446 -5.93 1 96.19 145 ASN B O 1
ATOM 5702 N N . ARG B 1 146 ? -8.734 0.216 -6.375 1 95.12 146 ARG B N 1
ATOM 5703 C CA . ARG B 1 146 ? -7.719 1.009 -7.051 1 95.12 146 ARG B CA 1
ATOM 5704 C C . ARG B 1 146 ? -6.668 1.51 -6.066 1 95.12 146 ARG B C 1
ATOM 5706 O O . ARG B 1 146 ? -5.535 1.805 -6.453 1 95.12 146 ARG B O 1
ATOM 5713 N N . HIS B 1 147 ? -7.078 1.612 -4.809 1 95.69 147 HIS B N 1
ATOM 5714 C CA . HIS B 1 147 ? -6.125 1.988 -3.77 1 95.69 147 HIS B CA 1
ATOM 5715 C C . HIS B 1 147 ? -5.164 0.842 -3.461 1 95.69 147 HIS B C 1
ATOM 5717 O O . HIS B 1 147 ? -3.973 1.065 -3.248 1 95.69 147 HIS B O 1
ATOM 5723 N N . GLN B 1 148 ? -5.688 -0.364 -3.449 1 95.31 148 GLN B N 1
ATOM 5724 C CA . GLN B 1 148 ? -4.887 -1.521 -3.062 1 95.31 148 GLN B CA 1
ATOM 5725 C C . GLN B 1 148 ? -4.199 -2.145 -4.273 1 95.31 148 GLN B C 1
ATOM 5727 O O . GLN B 1 148 ? -3.246 -2.912 -4.129 1 95.31 148 GLN B O 1
ATOM 5732 N N . CYS B 1 149 ? -4.707 -1.89 -5.406 1 95.88 149 CYS B N 1
ATOM 5733 C CA . CYS B 1 149 ? -4.117 -2.293 -6.676 1 95.88 149 CYS B CA 1
ATOM 5734 C C . CYS B 1 149 ? -3.93 -1.094 -7.598 1 95.88 149 CYS B C 1
ATOM 5736 O O . CYS B 1 149 ? -4.711 -0.896 -8.531 1 95.88 149 CYS B O 1
ATOM 5738 N N . PRO B 1 150 ? -2.844 -0.32 -7.316 1 93.94 150 PRO B N 1
ATOM 5739 C CA . PRO B 1 150 ? -2.656 0.956 -8.016 1 93.94 150 PRO B CA 1
ATOM 5740 C C . PRO B 1 150 ? -2.621 0.8 -9.531 1 93.94 150 PRO B C 1
ATOM 5742 O O . PRO B 1 150 ? -1.807 0.04 -10.062 1 93.94 150 PRO B O 1
ATOM 5745 N N . PHE B 1 151 ? -3.334 1.759 -9.953 1 89.38 151 PHE B N 1
ATOM 5746 C CA . PHE B 1 151 ? -3.506 1.783 -11.398 1 89.38 151 PHE B CA 1
ATOM 5747 C C . PHE B 1 151 ? -2.189 2.107 -12.094 1 89.38 151 PHE B C 1
ATOM 5749 O O . PHE B 1 151 ? -1.271 2.65 -11.477 1 89.38 151 PHE B O 1
ATOM 5756 N N . TYR B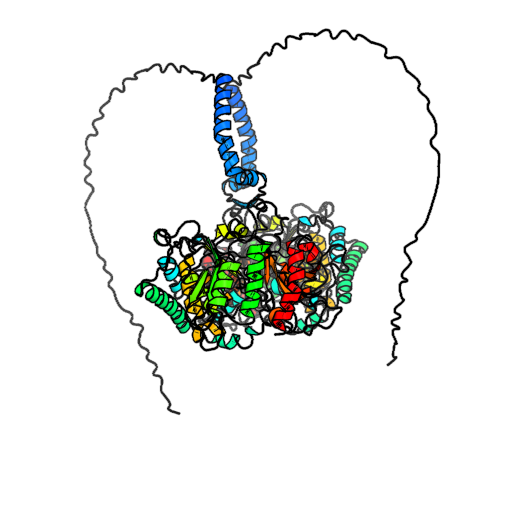 1 152 ? -1.803 1.616 -13.266 1 88.62 152 TYR B N 1
ATOM 5757 C CA . TYR B 1 152 ? -0.709 1.921 -14.18 1 88.62 152 TYR B CA 1
ATOM 5758 C C . TYR B 1 152 ? 0.573 1.219 -13.75 1 88.62 152 TYR B C 1
ATOM 5760 O O . TYR B 1 152 ? 1.67 1.619 -14.148 1 88.62 152 TYR B O 1
ATOM 5768 N N . THR B 1 153 ? 0.488 0.443 -12.727 1 92.06 153 THR B N 1
ATOM 5769 C CA . THR B 1 153 ? 1.641 -0.339 -12.297 1 92.06 153 THR B CA 1
ATOM 5770 C C . THR B 1 153 ? 1.474 -1.807 -12.68 1 92.06 153 THR B C 1
ATOM 5772 O O . THR B 1 153 ? 0.352 -2.281 -12.859 1 92.06 153 THR B O 1
ATOM 5775 N N . PHE B 1 154 ? 2.621 -2.521 -12.906 1 92 154 PHE B N 1
ATOM 5776 C CA . PHE B 1 154 ? 2.676 -3.949 -13.203 1 92 154 PHE B CA 1
ATOM 5777 C C . PHE B 1 154 ? 1.859 -4.273 -14.445 1 92 154 PHE B C 1
ATOM 5779 O O . PHE B 1 154 ? 1.189 -5.309 -14.5 1 92 154 PHE B O 1
ATOM 5786 N N . SER B 1 155 ? 1.762 -3.328 -15.312 1 87.69 155 SER B N 1
ATOM 5787 C CA . SER B 1 155 ? 1.127 -3.463 -16.625 1 87.69 155 SER B CA 1
ATOM 5788 C C . SER B 1 155 ? -0.347 -3.83 -16.484 1 87.69 155 SER B C 1
ATOM 5790 O O . SER B 1 155 ? -0.9 -4.523 -17.328 1 87.69 155 SER B O 1
ATOM 5792 N N . ARG B 1 156 ? -0.968 -3.402 -15.43 1 88.62 156 ARG B N 1
ATOM 5793 C CA . ARG B 1 156 ? -2.371 -3.707 -15.172 1 88.62 156 ARG B CA 1
ATOM 5794 C C . ARG B 1 156 ? -3.264 -3.182 -16.281 1 88.62 156 ARG B C 1
ATOM 5796 O O . ARG B 1 156 ? -4.266 -3.809 -16.641 1 88.62 156 ARG B O 1
ATOM 5803 N N . ASN B 1 157 ? -2.852 -2.062 -16.844 1 85.62 157 ASN B N 1
ATOM 5804 C CA . ASN B 1 157 ? -3.707 -1.406 -17.828 1 85.62 157 ASN B CA 1
ATOM 5805 C C . ASN B 1 157 ? -3.24 -1.688 -19.266 1 85.62 157 ASN B C 1
ATOM 5807 O O . ASN B 1 157 ? -3.938 -1.358 -20.219 1 85.62 157 ASN B O 1
ATOM 5811 N N . THR B 1 158 ? -2.109 -2.324 -19.391 1 79.44 158 THR B N 1
ATOM 5812 C CA . THR B 1 158 ? -1.558 -2.496 -20.734 1 79.44 158 THR B CA 1
ATOM 5813 C C . THR B 1 158 ? -1.528 -3.971 -21.125 1 79.44 158 THR B C 1
ATOM 5815 O O . THR B 1 158 ? -1.209 -4.312 -22.266 1 79.44 158 THR B O 1
ATOM 5818 N N . TYR B 1 159 ? -1.793 -4.785 -20.219 1 83.81 159 TYR B N 1
ATOM 5819 C CA . TYR B 1 159 ? -1.89 -6.207 -20.531 1 83.81 159 TYR B CA 1
ATOM 5820 C C . TYR B 1 159 ? -2.963 -6.465 -21.578 1 83.81 159 TYR B C 1
ATOM 5822 O O . TYR B 1 159 ? -4.113 -6.043 -21.422 1 83.81 159 TYR B O 1
ATOM 5830 N N . PHE B 1 160 ? -2.625 -7.133 -22.562 1 80.94 160 PHE B N 1
ATOM 5831 C CA . PHE B 1 160 ? -3.49 -7.277 -23.734 1 80.94 160 PHE B CA 1
ATOM 5832 C C . PHE B 1 160 ? -4.812 -7.93 -23.344 1 80.94 160 PHE B C 1
ATOM 5834 O O . PHE B 1 160 ? -5.855 -7.621 -23.938 1 80.94 160 PHE B O 1
ATOM 5841 N N . PHE B 1 161 ? -4.785 -8.812 -22.438 1 84.25 161 PHE B N 1
ATOM 5842 C CA . PHE B 1 161 ? -6.008 -9.492 -22.031 1 84.25 161 PHE B CA 1
ATOM 5843 C C . PHE B 1 161 ? -7.012 -8.492 -21.453 1 84.25 161 PHE B C 1
ATOM 5845 O O . PHE B 1 161 ? -8.219 -8.734 -21.5 1 84.25 161 PHE B O 1
ATOM 5852 N N . HIS B 1 162 ? -6.555 -7.461 -20.875 1 87.25 162 HIS B N 1
ATOM 5853 C CA . HIS B 1 162 ? -7.441 -6.516 -20.203 1 87.25 162 HIS B CA 1
ATOM 5854 C C . HIS B 1 162 ? -8.094 -5.566 -21.203 1 87.25 162 HIS B C 1
ATOM 5856 O O . HIS B 1 162 ? -9.07 -4.887 -20.891 1 87.25 162 HIS B O 1
ATOM 5862 N N . ASP B 1 163 ? -7.621 -5.605 -22.391 1 85.94 163 ASP B N 1
ATOM 5863 C CA . ASP B 1 163 ? -8.125 -4.672 -23.391 1 85.94 163 ASP B CA 1
ATOM 5864 C C . ASP B 1 163 ? -9.609 -4.902 -23.656 1 85.94 163 ASP B C 1
ATOM 5866 O O . ASP B 1 163 ? -10.031 -6.031 -23.906 1 85.94 163 ASP B O 1
ATOM 5870 N N . GLY B 1 164 ? -10.398 -3.865 -23.5 1 87.12 164 GLY B N 1
ATOM 5871 C CA . GLY B 1 164 ? -11.82 -3.916 -23.797 1 87.12 164 GLY B CA 1
ATOM 5872 C C . GLY B 1 164 ? -12.641 -4.543 -22.688 1 87.12 164 GLY B C 1
ATOM 5873 O O . GLY B 1 164 ? -13.867 -4.59 -22.75 1 87.12 164 GLY B O 1
ATOM 5874 N N . LYS B 1 165 ? -12 -4.93 -21.656 1 92.44 165 LYS B N 1
ATOM 5875 C CA . LYS B 1 165 ? -12.695 -5.699 -20.625 1 92.44 165 LYS B CA 1
ATOM 5876 C C . LYS B 1 165 ? -13.289 -4.781 -19.562 1 92.44 165 LYS B C 1
ATOM 5878 O O . LYS B 1 165 ? -14.266 -5.145 -18.906 1 92.44 165 LYS B O 1
ATOM 5883 N N . PRO B 1 166 ? -12.75 -3.629 -19.359 1 92.19 166 PRO B N 1
ATOM 5884 C CA . PRO B 1 166 ? -13.289 -2.785 -18.281 1 92.19 166 PRO B CA 1
ATOM 5885 C C . PRO B 1 166 ? -14.781 -2.488 -18.469 1 92.19 166 PRO B C 1
ATOM 5887 O O . PRO B 1 166 ? -15.539 -2.518 -17.484 1 92.19 166 PRO B O 1
ATOM 5890 N N . GLU B 1 167 ? -15.242 -2.33 -19.656 1 93.81 167 GLU B N 1
ATOM 5891 C CA . GLU B 1 167 ? -16.656 -2.082 -19.906 1 93.81 167 GLU B CA 1
ATOM 5892 C C . GLU B 1 167 ? -17.5 -3.303 -19.547 1 93.81 167 GLU B C 1
ATOM 5894 O O . GLU B 1 167 ? -18.609 -3.168 -19.016 1 93.81 167 GLU B O 1
ATOM 5899 N N . GLN B 1 168 ? -16.984 -4.453 -19.844 1 95.19 168 GLN B N 1
ATOM 5900 C CA . GLN B 1 168 ? -17.672 -5.695 -19.516 1 95.19 168 GLN B CA 1
ATOM 5901 C C . GLN B 1 168 ? -17.734 -5.902 -18 1 95.19 168 GLN B C 1
ATOM 5903 O O . GLN B 1 168 ? -18.766 -6.309 -17.469 1 95.19 168 GLN B O 1
ATOM 5908 N N . TRP B 1 169 ? -16.656 -5.625 -17.375 1 97.06 169 TRP B N 1
ATOM 5909 C CA . TRP B 1 169 ? -16.578 -5.797 -15.922 1 97.06 169 TRP B CA 1
ATOM 5910 C C . TRP B 1 169 ? -17.562 -4.863 -15.219 1 97.06 169 TRP B C 1
ATOM 5912 O O . TRP B 1 169 ? -18.203 -5.25 -14.234 1 97.06 169 TRP B O 1
ATOM 5922 N N . GLU B 1 170 ? -17.656 -3.674 -15.711 1 96.81 170 GLU B N 1
ATOM 5923 C CA . GLU B 1 170 ? -18.547 -2.676 -15.133 1 96.81 170 GLU B CA 1
ATOM 5924 C C . GLU B 1 170 ? -20 -3.117 -15.227 1 96.81 170 GLU B C 1
ATOM 5926 O O . GLU B 1 170 ? -20.812 -2.801 -14.352 1 96.81 170 GLU B O 1
ATOM 5931 N N . LYS B 1 171 ? -20.359 -3.885 -16.219 1 96.19 171 LYS B N 1
ATOM 5932 C CA . LYS B 1 171 ? -21.734 -4.273 -16.5 1 96.19 171 LYS B CA 1
ATOM 5933 C C . LYS B 1 171 ? -22.188 -5.402 -15.578 1 96.19 171 LYS B C 1
ATOM 5935 O O . LYS B 1 171 ? -23.375 -5.691 -15.484 1 96.19 171 LYS B O 1
ATOM 5940 N N . VAL B 1 172 ? -21.281 -6.059 -14.938 1 98.12 172 VAL B N 1
ATOM 5941 C CA . VAL B 1 172 ? -21.672 -7.105 -14 1 98.12 172 VAL B CA 1
ATOM 5942 C C . VAL B 1 172 ? -22.391 -6.484 -12.805 1 98.12 172 VAL B C 1
ATOM 5944 O O . VAL B 1 172 ? -21.766 -5.867 -11.938 1 98.12 172 VAL B O 1
ATOM 5947 N N . SER B 1 173 ? -23.641 -6.719 -12.695 1 98.12 173 SER B N 1
ATOM 5948 C CA . SER B 1 173 ? -24.5 -6.094 -11.688 1 98.12 173 SER B CA 1
ATOM 5949 C C . SER B 1 173 ? -24.516 -6.902 -10.398 1 98.12 173 SER B C 1
ATOM 5951 O O . SER B 1 173 ? -24.047 -8.047 -10.375 1 98.12 173 SER B O 1
ATOM 5953 N N . PRO B 1 174 ? -25.016 -6.301 -9.297 1 98 174 PRO B N 1
ATOM 5954 C CA . PRO B 1 174 ? -25.172 -7.047 -8.047 1 98 174 PRO B CA 1
ATOM 5955 C C . PRO B 1 174 ? -26.016 -8.312 -8.219 1 98 174 PRO B C 1
ATOM 5957 O O . PRO B 1 174 ? -25.719 -9.344 -7.609 1 98 174 PRO B O 1
ATOM 5960 N N . THR B 1 175 ? -27.031 -8.266 -9.031 1 98.25 175 THR B N 1
ATOM 5961 C CA . THR B 1 175 ? -27.844 -9.445 -9.305 1 98.25 175 THR B CA 1
ATOM 5962 C C . THR B 1 175 ? -27.016 -10.547 -9.945 1 98.25 175 THR B C 1
ATOM 5964 O O . THR B 1 175 ? -27.125 -11.719 -9.578 1 98.25 175 THR B O 1
ATOM 5967 N N . GLU B 1 176 ? -26.219 -10.133 -10.914 1 98.38 176 GLU B N 1
ATOM 5968 C CA . GLU B 1 176 ? -25.328 -11.102 -11.555 1 98.38 176 GLU B CA 1
ATOM 5969 C C . GLU B 1 176 ? -24.328 -11.688 -10.555 1 98.38 176 GLU B C 1
ATOM 5971 O O . GLU B 1 176 ? -24.016 -12.875 -10.617 1 98.38 176 GLU B O 1
ATOM 5976 N N . ILE B 1 177 ? -23.812 -10.867 -9.672 1 98.62 177 ILE B N 1
ATOM 5977 C CA . ILE B 1 177 ? -22.875 -11.328 -8.656 1 98.62 177 ILE B CA 1
ATOM 5978 C C . ILE B 1 177 ? -23.516 -12.422 -7.809 1 98.62 177 ILE B C 1
ATOM 5980 O O . ILE B 1 177 ? -22.906 -13.461 -7.562 1 98.62 177 ILE B O 1
ATOM 5984 N N . ARG B 1 178 ? -24.734 -12.219 -7.406 1 98.19 178 ARG B N 1
ATOM 5985 C CA . ARG B 1 178 ? -25.453 -13.227 -6.637 1 98.19 178 ARG B CA 1
ATOM 5986 C C . ARG B 1 178 ? -25.672 -14.5 -7.457 1 98.19 178 ARG B C 1
ATOM 5988 O O . ARG B 1 178 ? -25.609 -15.602 -6.918 1 98.19 178 ARG B O 1
ATOM 5995 N N . ARG B 1 179 ? -25.906 -14.297 -8.703 1 98.31 179 ARG B N 1
ATOM 5996 C CA . ARG B 1 179 ? -26.062 -15.445 -9.586 1 98.31 179 ARG B CA 1
ATOM 5997 C C . ARG B 1 179 ? -24.766 -16.25 -9.672 1 98.31 179 ARG B C 1
ATOM 5999 O O . ARG B 1 179 ? -24.781 -17.484 -9.609 1 98.31 179 ARG B O 1
ATOM 6006 N N . TYR B 1 180 ? -23.625 -15.555 -9.852 1 98.69 180 TYR B N 1
ATOM 6007 C CA . TYR B 1 180 ? -22.328 -16.234 -9.867 1 98.69 180 TYR B CA 1
ATOM 6008 C C . TYR B 1 180 ? -22.141 -17.078 -8.617 1 98.69 180 TYR B C 1
ATOM 6010 O O . TYR B 1 180 ? -21.766 -18.25 -8.695 1 98.69 180 TYR B O 1
ATOM 6018 N N . ARG B 1 181 ? -22.406 -16.484 -7.457 1 98.69 181 ARG B N 1
ATOM 6019 C CA . ARG B 1 181 ? -22.203 -17.156 -6.176 1 98.69 181 ARG B CA 1
ATOM 6020 C C . ARG B 1 181 ? -23.141 -18.359 -6.043 1 98.69 181 ARG B C 1
ATOM 6022 O O . ARG B 1 181 ? -22.719 -19.438 -5.594 1 98.69 181 ARG B O 1
ATOM 6029 N N . SER B 1 182 ? -24.359 -18.188 -6.477 1 98.25 182 SER B N 1
ATOM 6030 C CA . SER B 1 182 ? -25.328 -19.281 -6.43 1 98.25 182 SER B CA 1
ATOM 6031 C C . SER B 1 182 ? -24.891 -20.438 -7.328 1 98.25 182 SER B C 1
ATOM 6033 O O . SER B 1 182 ? -25.062 -21.609 -6.961 1 98.25 182 SER B O 1
ATOM 6035 N N . LYS B 1 183 ? -24.406 -20.109 -8.461 1 98.38 183 LYS B N 1
ATOM 6036 C CA . LYS B 1 183 ? -23.969 -21.141 -9.406 1 98.38 183 LYS B CA 1
ATOM 6037 C C . LYS B 1 183 ? -22.781 -21.922 -8.859 1 98.38 183 LYS B C 1
ATOM 6039 O O . LYS B 1 183 ? -22.656 -23.125 -9.117 1 98.38 183 LYS B O 1
ATOM 6044 N N . MET B 1 184 ? -21.906 -21.266 -8.109 1 98.5 184 MET B N 1
ATOM 6045 C CA . MET B 1 184 ? -20.812 -21.984 -7.441 1 98.5 184 MET B CA 1
ATOM 6046 C C . MET B 1 184 ? -21.359 -23.031 -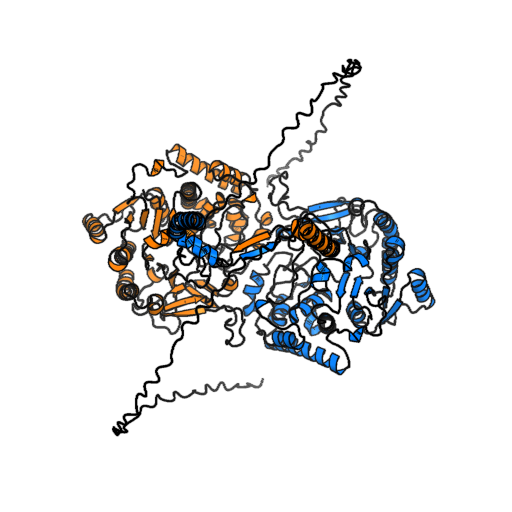6.492 1 98.5 184 MET B C 1
ATOM 6048 O O . MET B 1 184 ? -20.922 -24.188 -6.523 1 98.5 184 MET B O 1
ATOM 6052 N N . ILE B 1 185 ? -22.328 -22.641 -5.723 1 97.94 185 ILE B N 1
ATOM 6053 C CA . ILE B 1 185 ? -22.922 -23.531 -4.73 1 97.94 185 ILE B CA 1
ATOM 6054 C C . ILE B 1 185 ? -23.672 -24.656 -5.434 1 97.94 185 ILE B C 1
ATOM 6056 O O . ILE B 1 185 ? -23.562 -25.812 -5.043 1 97.94 185 ILE B O 1
ATOM 6060 N N . ASP B 1 186 ? -24.422 -24.281 -6.441 1 98.06 186 ASP B N 1
ATOM 6061 C CA . ASP B 1 186 ? -25.172 -25.281 -7.195 1 98.06 186 ASP B CA 1
ATOM 6062 C C . ASP B 1 186 ? -24.234 -26.344 -7.785 1 98.06 186 ASP B C 1
ATOM 6064 O O . ASP B 1 186 ? -24.562 -27.531 -7.785 1 98.06 186 ASP B O 1
ATOM 6068 N N . TYR B 1 187 ? -23.188 -25.938 -8.273 1 97.94 187 TYR B N 1
ATOM 6069 C CA . TYR B 1 187 ? -22.203 -26.875 -8.836 1 97.94 187 TYR B CA 1
ATOM 6070 C C . TYR B 1 187 ? -21.703 -27.844 -7.766 1 97.94 187 TYR B C 1
ATOM 6072 O O . TYR B 1 187 ? -21.656 -29.047 -7.992 1 97.94 187 TYR B O 1
ATOM 6080 N N . LEU B 1 188 ? -21.297 -27.297 -6.645 1 98.12 188 LEU B N 1
ATOM 6081 C CA . LEU B 1 188 ? -20.797 -28.141 -5.562 1 98.12 188 LEU B CA 1
ATOM 6082 C C . LEU B 1 188 ? -21.875 -29.125 -5.105 1 98.12 188 LEU B C 1
ATOM 6084 O O . LEU B 1 188 ? -21.578 -30.281 -4.824 1 98.12 188 LEU B O 1
ATOM 6088 N N . ARG B 1 189 ? -23.109 -28.672 -5.105 1 97.38 189 ARG B N 1
ATOM 6089 C CA . ARG B 1 189 ? -24.203 -29.562 -4.766 1 97.38 189 ARG B CA 1
ATOM 6090 C C . ARG B 1 189 ? -24.359 -30.672 -5.793 1 97.38 189 ARG B C 1
ATOM 6092 O O . ARG B 1 189 ? -24.641 -31.828 -5.434 1 97.38 189 ARG B O 1
ATOM 6099 N N . THR B 1 190 ? -24.219 -30.328 -6.953 1 97.62 190 THR B N 1
ATOM 6100 C CA . THR B 1 190 ? -24.297 -31.328 -8.016 1 97.62 190 THR B CA 1
ATOM 6101 C C . THR B 1 190 ? -23.203 -32.375 -7.871 1 97.62 190 THR B C 1
ATOM 6103 O O . THR B 1 190 ? -23.453 -33.562 -8.047 1 97.62 190 THR B O 1
ATOM 6106 N N . VAL B 1 191 ? -21.984 -31.922 -7.578 1 96.44 191 VAL B N 1
ATOM 6107 C CA . VAL B 1 191 ? -20.875 -32.844 -7.363 1 96.44 191 VAL B CA 1
ATOM 6108 C C . VAL B 1 191 ? -21.219 -33.812 -6.25 1 96.44 191 VAL B C 1
ATOM 6110 O O . VAL B 1 191 ? -21.016 -35.031 -6.391 1 96.44 191 VAL B O 1
ATOM 6113 N N . GLU B 1 192 ? -21.766 -33.312 -5.223 1 95.38 192 GLU B N 1
ATOM 6114 C CA . GLU B 1 192 ? -22.141 -34.156 -4.09 1 95.38 192 GLU B CA 1
ATOM 6115 C C . GLU B 1 192 ? -23.266 -35.125 -4.465 1 95.38 192 GLU B C 1
ATOM 6117 O O . GLU B 1 192 ? -23.219 -36.281 -4.102 1 95.38 192 GLU B O 1
ATOM 6122 N N . ARG B 1 193 ? -24.219 -34.656 -5.137 1 96.56 193 ARG B N 1
ATOM 6123 C CA . ARG B 1 193 ? -25.344 -35.469 -5.543 1 96.56 193 ARG B CA 1
ATOM 6124 C C . ARG B 1 193 ? -24.906 -36.625 -6.441 1 96.56 193 ARG B C 1
ATOM 6126 O O . ARG B 1 193 ? -25.469 -37.688 -6.395 1 96.56 193 ARG B O 1
ATOM 6133 N N . GLU B 1 194 ? -23.906 -36.375 -7.199 1 95.19 194 GLU B N 1
ATOM 6134 C CA . GLU B 1 194 ? -23.406 -37.375 -8.133 1 95.19 194 GLU B CA 1
ATOM 6135 C C . GLU B 1 194 ? -22.391 -38.312 -7.461 1 95.19 194 GLU B C 1
ATOM 6137 O O . GLU B 1 194 ? -21.75 -39.125 -8.125 1 95.19 194 GLU B O 1
ATOM 6142 N N . GLY B 1 195 ? -22.234 -38.125 -6.199 1 92.5 195 GLY B N 1
ATOM 6143 C CA . GLY B 1 195 ? -21.406 -39.062 -5.422 1 92.5 195 GLY B CA 1
ATOM 6144 C C . GLY B 1 195 ? -19.984 -38.562 -5.227 1 92.5 195 GLY B C 1
ATOM 6145 O O . GLY B 1 195 ? -19.141 -39.281 -4.699 1 92.5 195 GLY B O 1
ATOM 6146 N N . GLY B 1 196 ? -19.734 -37.344 -5.715 1 93.56 196 GLY B N 1
ATOM 6147 C CA . GLY B 1 196 ? -18.406 -36.781 -5.527 1 93.56 196 GLY B CA 1
ATOM 6148 C C . GLY B 1 196 ? -18.156 -36.312 -4.109 1 93.56 196 GLY B C 1
ATOM 6149 O O . GLY B 1 196 ? -19.094 -36 -3.377 1 93.56 196 GLY B O 1
ATOM 6150 N N . LYS B 1 197 ? -16.859 -36.281 -3.738 1 95.19 197 LYS B N 1
ATOM 6151 C CA . LYS B 1 197 ? -16.453 -35.75 -2.441 1 95.19 197 LYS B CA 1
ATOM 6152 C C . LYS B 1 197 ? -15.93 -34.312 -2.578 1 95.19 197 LYS B C 1
ATOM 6154 O O . LYS B 1 197 ? -15.148 -34.031 -3.482 1 95.19 197 LYS B O 1
ATOM 6159 N N . LEU B 1 198 ? -16.344 -33.5 -1.676 1 97.62 198 LEU B N 1
ATOM 6160 C CA . LEU B 1 198 ? -15.969 -32.094 -1.754 1 97.62 198 LEU B CA 1
ATOM 6161 C C . LEU B 1 198 ? -14.844 -31.766 -0.772 1 97.62 198 LEU B C 1
ATOM 6163 O O . LEU B 1 198 ? -14.062 -30.844 -0.994 1 97.62 198 LEU B O 1
ATOM 6167 N N . VAL B 1 199 ? -14.805 -32.469 0.315 1 98.19 199 VAL B N 1
ATOM 6168 C CA . VAL B 1 199 ? -13.805 -32.25 1.361 1 98.19 199 VAL B CA 1
ATOM 6169 C C . VAL B 1 199 ? -12.969 -33.531 1.527 1 98.19 199 VAL B C 1
ATOM 6171 O O . VAL B 1 199 ? -13.523 -34.625 1.699 1 98.19 199 VAL B O 1
ATOM 6174 N N . TRP B 1 200 ? -11.719 -33.375 1.41 1 97.69 200 TRP B N 1
ATOM 6175 C CA . TRP B 1 200 ? -10.828 -34.531 1.535 1 97.69 200 TRP B CA 1
ATOM 6176 C C . TRP B 1 200 ? -10.82 -35.062 2.967 1 97.69 200 TRP B C 1
ATOM 6178 O O . TRP B 1 200 ? -10.828 -34.281 3.92 1 97.69 200 TRP B O 1
ATOM 6188 N N . ASP B 1 201 ? -10.828 -36.312 3.135 1 95.25 201 ASP B N 1
ATOM 6189 C CA . ASP B 1 201 ? -10.641 -36.969 4.438 1 95.25 201 ASP B CA 1
ATOM 6190 C C . ASP B 1 201 ? -9.891 -38.281 4.301 1 95.25 201 ASP B C 1
ATOM 6192 O O . ASP B 1 201 ? -9.617 -38.719 3.189 1 95.25 201 ASP B O 1
ATOM 6196 N N . ASP B 1 202 ? -9.555 -38.875 5.359 1 93.69 202 ASP B N 1
ATOM 6197 C CA . ASP B 1 202 ? -8.68 -40.031 5.418 1 93.69 202 ASP B CA 1
ATOM 6198 C C . ASP B 1 202 ? -9.297 -41.219 4.684 1 93.69 202 ASP B C 1
ATOM 6200 O O . ASP B 1 202 ? -8.57 -42.094 4.18 1 93.69 202 ASP B O 1
ATOM 6204 N N . SER B 1 203 ? -10.57 -41.281 4.617 1 93.69 203 SER B N 1
ATOM 6205 C CA . SER B 1 203 ? -11.234 -42.406 3.969 1 93.69 203 SER B CA 1
ATOM 6206 C C . SER B 1 203 ? -10.914 -42.438 2.477 1 93.69 203 SER B C 1
ATOM 6208 O O . SER B 1 203 ? -11.008 -43.5 1.846 1 93.69 203 SER B O 1
ATOM 6210 N N . MET B 1 204 ? -10.477 -41.344 1.927 1 93.69 204 MET B N 1
ATOM 6211 C CA . MET B 1 204 ? -10.266 -41.219 0.486 1 93.69 204 MET B CA 1
ATOM 6212 C C . MET B 1 204 ? -8.945 -41.875 0.086 1 93.69 204 MET B C 1
ATOM 6214 O O . MET B 1 204 ? -8.711 -42.125 -1.097 1 93.69 204 MET B O 1
ATOM 6218 N N . GLU B 1 205 ? -8.094 -42.125 1 1 92.56 205 GLU B N 1
ATOM 6219 C CA . GLU B 1 205 ? -6.836 -42.75 0.634 1 92.56 205 GLU B CA 1
ATOM 6220 C C . GLU B 1 205 ? -6.664 -44.094 1.369 1 92.56 205 GLU B C 1
ATOM 6222 O O . GLU B 1 205 ? -5.559 -44.625 1.42 1 92.56 205 GLU B O 1
ATOM 6227 N N . ARG B 1 206 ? -7.66 -44.562 1.971 1 91.44 206 ARG B N 1
ATOM 6228 C CA . ARG B 1 206 ? -7.602 -45.812 2.752 1 91.44 206 ARG B CA 1
ATOM 6229 C C . ARG B 1 206 ? -7.105 -46.969 1.901 1 91.44 206 ARG B C 1
ATOM 6231 O O . ARG B 1 206 ? -6.316 -47.781 2.367 1 91.44 206 ARG B O 1
ATOM 6238 N N . ASP B 1 207 ? -7.527 -47.062 0.715 1 92.38 207 ASP B N 1
ATOM 6239 C CA . ASP B 1 207 ? -7.195 -48.219 -0.151 1 92.38 207 ASP B CA 1
ATOM 6240 C C . ASP B 1 207 ? -6.055 -47.844 -1.101 1 92.38 207 ASP B C 1
ATOM 6242 O O . ASP B 1 207 ? -5.793 -48.562 -2.062 1 92.38 207 ASP B O 1
ATOM 6246 N N . ILE B 1 208 ? -5.438 -46.719 -0.921 1 94.12 208 ILE B N 1
ATOM 6247 C CA . ILE B 1 208 ? -4.332 -46.281 -1.766 1 94.12 208 ILE B CA 1
ATOM 6248 C C . ILE B 1 208 ? -3.006 -46.5 -1.045 1 94.12 208 ILE B C 1
ATOM 6250 O O . ILE B 1 208 ? -2.789 -46 0.051 1 94.12 208 ILE B O 1
ATOM 6254 N N . PRO B 1 209 ? -2.104 -47.312 -1.606 1 94.88 209 PRO B N 1
ATOM 6255 C CA . PRO B 1 209 ? -0.792 -47.531 -0.985 1 94.88 209 PRO B CA 1
ATOM 6256 C C . PRO B 1 209 ? -0.038 -46.219 -0.763 1 94.88 209 PRO B C 1
ATOM 6258 O O . PRO B 1 209 ? -0.151 -45.281 -1.569 1 94.88 209 PRO B O 1
ATOM 6261 N N . LEU B 1 210 ? 0.722 -46.156 0.29 1 92.94 210 LEU B N 1
ATOM 6262 C CA . LEU B 1 210 ? 1.444 -44.969 0.694 1 92.94 210 LEU B CA 1
ATOM 6263 C C . LEU B 1 210 ? 2.291 -44.406 -0.455 1 92.94 210 LEU B C 1
ATOM 6265 O O . LEU B 1 210 ? 2.387 -43.219 -0.646 1 92.94 210 LEU B O 1
ATOM 6269 N N . GLU B 1 211 ? 2.861 -45.312 -1.212 1 92.19 211 GLU B N 1
ATOM 6270 C CA . GLU B 1 211 ? 3.771 -44.938 -2.291 1 92.19 211 GLU B CA 1
ATOM 6271 C C . GLU B 1 211 ? 3.014 -44.312 -3.461 1 92.19 211 GLU B C 1
ATOM 6273 O O . GLU B 1 211 ? 3.611 -43.656 -4.32 1 92.19 211 GLU B O 1
ATOM 6278 N N . ASP B 1 212 ? 1.696 -44.438 -3.473 1 94.44 212 ASP B N 1
ATOM 6279 C CA . ASP B 1 212 ? 0.882 -43.938 -4.578 1 94.44 212 ASP B CA 1
ATOM 6280 C C . ASP B 1 212 ? 0.078 -42.719 -4.164 1 94.44 212 ASP B C 1
ATOM 6282 O O . ASP B 1 212 ? -0.838 -42.281 -4.875 1 94.44 212 ASP B O 1
ATOM 6286 N N . ARG B 1 213 ? 0.448 -42.188 -3.061 1 96.88 213 ARG B N 1
ATOM 6287 C CA . ARG B 1 213 ? -0.31 -41.062 -2.564 1 96.88 213 ARG B CA 1
ATOM 6288 C C . ARG B 1 213 ? 0.344 -39.75 -2.982 1 96.88 213 ARG B C 1
ATOM 6290 O O . ARG B 1 213 ? -0.302 -38.688 -2.979 1 96.88 213 ARG B O 1
ATOM 6297 N N . ARG B 1 214 ? 1.618 -39.781 -3.213 1 97.81 214 ARG B N 1
ATOM 6298 C CA . ARG B 1 214 ? 2.396 -38.625 -3.646 1 97.81 214 ARG B CA 1
ATOM 6299 C C . ARG B 1 214 ? 3.053 -38.875 -5 1 97.81 214 ARG B C 1
ATOM 6301 O O . ARG B 1 214 ? 3.717 -39.906 -5.188 1 97.81 214 ARG B O 1
ATOM 6308 N N . GLY B 1 215 ? 2.852 -37.938 -5.988 1 98.56 215 GLY B N 1
ATOM 6309 C CA . GLY B 1 215 ? 3.439 -38.219 -7.293 1 98.56 215 GLY B CA 1
ATOM 6310 C C . GLY B 1 215 ? 3.451 -36.969 -8.188 1 98.56 215 GLY B C 1
ATOM 6311 O O . GLY B 1 215 ? 3.32 -35.844 -7.715 1 98.56 215 GLY B O 1
ATOM 6312 N N . ILE B 1 216 ? 3.781 -37.188 -9.461 1 98.75 216 ILE B N 1
ATOM 6313 C CA . ILE B 1 216 ? 3.865 -36.156 -10.492 1 98.75 216 ILE B CA 1
ATOM 6314 C C . ILE B 1 216 ? 2.748 -36.375 -11.516 1 98.75 216 ILE B C 1
ATOM 6316 O O . ILE B 1 216 ? 2.494 -37.5 -11.945 1 98.75 216 ILE B O 1
ATOM 6320 N N . ILE B 1 217 ? 2.059 -35.344 -11.797 1 98.38 217 ILE B N 1
ATOM 6321 C CA . ILE B 1 217 ? 1.033 -35.375 -12.836 1 98.38 217 ILE B CA 1
ATOM 6322 C C . ILE B 1 217 ? 1.505 -34.562 -14.047 1 98.38 217 ILE B C 1
ATOM 6324 O O . ILE B 1 217 ? 1.938 -33.406 -13.922 1 98.38 217 ILE B O 1
ATOM 6328 N N . LEU B 1 218 ? 1.461 -35.156 -15.211 1 97.62 218 LEU B N 1
ATOM 6329 C CA . LEU B 1 218 ? 1.739 -34.5 -16.484 1 97.62 218 LEU B CA 1
ATOM 6330 C C . LEU B 1 218 ? 0.562 -34.688 -17.438 1 97.62 218 LEU B C 1
ATOM 6332 O O . LEU B 1 218 ? -0.264 -35.562 -17.266 1 97.62 218 LEU B O 1
ATOM 6336 N N . THR B 1 219 ? 0.532 -33.75 -18.375 1 93.5 219 THR B N 1
ATOM 6337 C CA . THR B 1 219 ? -0.506 -33.844 -19.391 1 93.5 219 THR B CA 1
ATOM 6338 C C . THR B 1 219 ? 0.092 -33.688 -20.797 1 93.5 219 THR B C 1
ATOM 6340 O O . THR B 1 219 ? 1.032 -32.906 -20.984 1 93.5 219 THR B O 1
ATOM 6343 N N . GLY B 1 220 ? -0.332 -34.438 -21.719 1 88.06 220 GLY B N 1
ATOM 6344 C CA . GLY B 1 220 ? 0.097 -34.406 -23.109 1 88.06 220 GLY B CA 1
ATOM 6345 C C . GLY B 1 220 ? 0.059 -35.75 -23.797 1 88.06 220 GLY B C 1
ATOM 6346 O O . GLY B 1 220 ? 0.408 -36.75 -23.203 1 88.06 220 GLY B O 1
ATOM 6347 N N . GLY B 1 221 ? -0.394 -35.781 -25.109 1 81 221 GLY B N 1
ATOM 6348 C CA . GLY B 1 221 ? -0.464 -37.094 -25.719 1 81 221 GLY B CA 1
ATOM 6349 C C . GLY B 1 221 ? -0.334 -37.062 -27.234 1 81 221 GLY B C 1
ATOM 6350 O O . GLY B 1 221 ? -0.528 -38.094 -27.891 1 81 221 GLY B O 1
ATOM 6351 N N . GLU B 1 222 ? 0.047 -35.844 -27.719 1 84.81 222 GLU B N 1
ATOM 6352 C CA . GLU B 1 222 ? 0.102 -35.844 -29.172 1 84.81 222 GLU B CA 1
ATOM 6353 C C . GLU B 1 222 ? 1.12 -34.844 -29.703 1 84.81 222 GLU B C 1
ATOM 6355 O O . GLU B 1 222 ? 1.408 -33.844 -29.047 1 84.81 222 GLU B O 1
ATOM 6360 N N . GLY B 1 223 ? 1.689 -35.281 -30.859 1 90 223 GLY B N 1
ATOM 6361 C CA . GLY B 1 223 ? 2.492 -34.375 -31.656 1 90 223 GLY B CA 1
ATOM 6362 C C . GLY B 1 223 ? 3.674 -33.812 -30.906 1 90 223 GLY B C 1
ATOM 6363 O O . GLY B 1 223 ? 4.445 -34.562 -30.281 1 90 223 GLY B O 1
ATOM 6364 N N . LYS B 1 224 ? 3.834 -32.5 -31.109 1 92.75 224 LYS B N 1
ATOM 6365 C CA . LYS B 1 224 ? 4.977 -31.797 -30.531 1 92.75 224 LYS B CA 1
ATOM 6366 C C . LYS B 1 224 ? 4.898 -31.781 -29 1 92.75 224 LYS B C 1
ATOM 6368 O O . LYS B 1 224 ? 5.93 -31.781 -28.328 1 92.75 224 LYS B O 1
ATOM 6373 N N . SER B 1 225 ? 3.676 -31.781 -28.484 1 92.25 225 SER B N 1
ATOM 6374 C CA . SER B 1 225 ? 3.506 -31.812 -27.031 1 92.25 225 SER B CA 1
ATOM 6375 C C . SER B 1 225 ? 4.047 -33.125 -26.438 1 92.25 225 SER B C 1
ATOM 6377 O O . SER B 1 225 ? 4.664 -33.094 -25.375 1 92.25 225 SER B O 1
ATOM 6379 N N . LEU B 1 226 ? 3.793 -34.219 -27.141 1 94.5 226 LEU B N 1
ATOM 6380 C CA . LEU B 1 226 ? 4.316 -35.5 -26.672 1 94.5 226 LEU B CA 1
ATOM 6381 C C . LEU B 1 226 ? 5.84 -35.5 -26.75 1 94.5 226 LEU B C 1
ATOM 6383 O O . LEU B 1 226 ? 6.504 -36.062 -25.859 1 94.5 226 LEU B O 1
ATOM 6387 N N . ALA B 1 227 ? 6.375 -35 -27.828 1 95.56 227 ALA B N 1
ATOM 6388 C CA . ALA B 1 227 ? 7.828 -34.938 -27.969 1 95.56 227 ALA B CA 1
ATOM 6389 C C . ALA B 1 227 ? 8.461 -34.125 -26.844 1 95.56 227 ALA B C 1
ATOM 6391 O O . ALA B 1 227 ? 9.5 -34.531 -26.297 1 95.56 227 ALA B O 1
ATOM 6392 N N . ARG B 1 228 ? 7.887 -33.031 -26.5 1 96.44 228 ARG B N 1
ATOM 6393 C CA . ARG B 1 228 ? 8.391 -32.219 -25.406 1 96.44 228 ARG B CA 1
ATOM 6394 C C . ARG B 1 228 ? 8.203 -32.906 -24.062 1 96.44 228 ARG B C 1
ATOM 6396 O O . ARG B 1 228 ? 9.047 -32.781 -23.156 1 96.44 228 ARG B O 1
ATOM 6403 N N . LEU B 1 229 ? 7.074 -33.562 -23.922 1 97 229 LEU B N 1
ATOM 6404 C CA . LEU B 1 229 ? 6.836 -34.344 -22.719 1 97 229 LEU B CA 1
ATOM 6405 C C . LEU B 1 229 ? 7.953 -35.375 -22.516 1 97 229 LEU B C 1
ATOM 6407 O O . LEU B 1 229 ? 8.352 -35.625 -21.375 1 97 229 LEU B O 1
ATOM 6411 N N . LYS B 1 230 ? 8.453 -35.938 -23.578 1 97.38 230 LYS B N 1
ATOM 6412 C CA . LYS B 1 230 ? 9.547 -36.906 -23.484 1 97.38 230 LYS B CA 1
ATOM 6413 C C . LYS B 1 230 ? 10.812 -36.25 -22.953 1 97.38 230 LYS B C 1
ATOM 6415 O O . LYS B 1 230 ? 11.594 -36.906 -22.234 1 97.38 230 LYS B O 1
ATOM 6420 N N . ILE B 1 231 ? 11.031 -35.031 -23.297 1 97.81 231 ILE B N 1
ATOM 6421 C CA . ILE B 1 231 ? 12.156 -34.281 -22.719 1 97.81 231 ILE B CA 1
ATOM 6422 C C . ILE B 1 231 ? 11.969 -34.156 -21.203 1 97.81 231 ILE B C 1
ATOM 6424 O O . ILE B 1 231 ? 12.906 -34.406 -20.438 1 97.81 231 ILE B O 1
ATOM 6428 N N . ASN B 1 232 ? 10.766 -33.75 -20.812 1 98.25 232 ASN B N 1
ATOM 6429 C CA . ASN B 1 232 ? 10.422 -33.625 -19.391 1 98.25 232 ASN B CA 1
ATOM 6430 C C . ASN B 1 232 ? 10.664 -34.969 -18.656 1 98.25 232 ASN B C 1
ATOM 6432 O O . ASN B 1 232 ? 11.359 -35 -17.641 1 98.25 232 ASN B O 1
ATOM 6436 N N . LEU B 1 233 ? 10.18 -36.062 -19.203 1 98.5 233 LEU B N 1
ATOM 6437 C CA . LEU B 1 233 ? 10.297 -37.375 -18.609 1 98.5 233 LEU B CA 1
ATOM 6438 C C . LEU B 1 233 ? 11.758 -37.812 -18.531 1 98.5 233 LEU B C 1
ATOM 6440 O O . LEU B 1 233 ? 12.18 -38.406 -17.547 1 98.5 233 LEU B O 1
ATOM 6444 N N . HIS B 1 234 ? 12.516 -37.562 -19.594 1 98.44 234 HIS B N 1
ATOM 6445 C CA . HIS B 1 234 ? 13.945 -37.844 -19.594 1 98.44 234 HIS B CA 1
ATOM 6446 C C . HIS B 1 234 ? 14.648 -37.125 -18.453 1 98.44 234 HIS B C 1
ATOM 6448 O O . HIS B 1 234 ? 15.445 -37.75 -17.734 1 98.44 234 HIS B O 1
ATOM 6454 N N . MET B 1 235 ? 14.352 -35.875 -18.266 1 98.69 235 MET B N 1
ATOM 6455 C CA . MET B 1 235 ? 14.961 -35.094 -17.172 1 98.69 235 MET B CA 1
ATOM 6456 C C . MET B 1 235 ? 14.594 -35.688 -15.82 1 98.69 235 MET B C 1
ATOM 6458 O O . MET B 1 235 ? 15.445 -35.812 -14.945 1 98.69 235 MET B O 1
ATOM 6462 N N . LEU B 1 236 ? 13.328 -36.031 -15.617 1 98.75 236 LEU B N 1
ATOM 6463 C CA . LEU B 1 236 ? 12.836 -36.5 -14.336 1 98.75 236 LEU B CA 1
ATOM 6464 C C . LEU B 1 236 ? 13.469 -37.844 -13.992 1 98.75 236 LEU B C 1
ATOM 6466 O O . LEU B 1 236 ? 13.969 -38.031 -12.883 1 98.75 236 LEU B O 1
ATOM 6470 N N . ARG B 1 237 ? 13.516 -38.781 -14.984 1 98.62 237 ARG B N 1
ATOM 6471 C CA . ARG B 1 237 ? 13.891 -40.156 -14.688 1 98.62 237 ARG B CA 1
ATOM 6472 C C . ARG B 1 237 ? 15.398 -40.375 -14.836 1 98.62 237 ARG B C 1
ATOM 6474 O O . ARG B 1 237 ? 16.031 -41.031 -14.008 1 98.62 237 ARG B O 1
ATOM 6481 N N . ASN B 1 238 ? 15.984 -39.844 -15.859 1 98.12 238 ASN B N 1
ATOM 6482 C CA . ASN B 1 238 ? 17.359 -40.188 -16.219 1 98.12 238 ASN B CA 1
ATOM 6483 C C . ASN B 1 238 ? 18.359 -39.188 -15.648 1 98.12 238 ASN B C 1
ATOM 6485 O O . ASN B 1 238 ? 19.516 -39.531 -15.406 1 98.12 238 ASN B O 1
ATOM 6489 N N . ILE B 1 239 ? 18 -38.031 -15.453 1 98.31 239 ILE B N 1
ATOM 6490 C CA . ILE B 1 239 ? 18.938 -37 -15.031 1 98.31 239 ILE B CA 1
ATOM 6491 C C . ILE B 1 239 ? 18.75 -36.688 -13.547 1 98.31 239 ILE B C 1
ATOM 6493 O O . ILE B 1 239 ? 19.688 -36.812 -12.75 1 98.31 239 ILE B O 1
ATOM 6497 N N . LEU B 1 240 ? 17.469 -36.344 -13.18 1 98.38 240 LEU B N 1
ATOM 6498 C CA . LEU B 1 240 ? 17.156 -36 -11.797 1 98.38 240 LEU B CA 1
ATOM 6499 C C . LEU B 1 240 ? 16.906 -37.25 -10.961 1 98.38 240 LEU B C 1
ATOM 6501 O O . LEU B 1 240 ? 16.953 -37.188 -9.727 1 98.38 240 LEU B O 1
ATOM 6505 N N . ARG B 1 241 ? 16.547 -38.375 -11.617 1 98 241 ARG B N 1
ATOM 6506 C CA . ARG B 1 241 ? 16.375 -39.688 -11.031 1 98 241 ARG B CA 1
ATOM 6507 C C . ARG B 1 241 ? 15.328 -39.688 -9.93 1 98 241 ARG B C 1
ATOM 6509 O O . ARG B 1 241 ? 15.555 -40.25 -8.852 1 98 241 ARG B O 1
ATOM 6516 N N . THR B 1 242 ? 14.25 -38.938 -10.172 1 98.12 242 THR B N 1
ATOM 6517 C CA . THR B 1 242 ? 13.164 -38.969 -9.195 1 98.12 242 THR B CA 1
ATOM 6518 C C . THR B 1 242 ? 12.53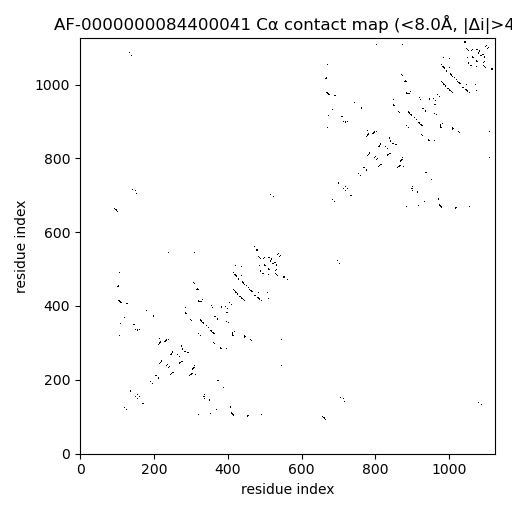9 -40.344 -9.109 1 98.12 242 THR B C 1
ATOM 6520 O O . THR B 1 242 ? 12.422 -41.031 -10.117 1 98.12 242 THR B O 1
ATOM 6523 N N . THR B 1 243 ? 12.109 -40.719 -7.926 1 97 243 THR B N 1
ATOM 6524 C CA . THR B 1 243 ? 11.469 -42 -7.711 1 97 243 THR B CA 1
ATOM 6525 C C . THR B 1 243 ? 9.961 -41.844 -7.551 1 97 243 THR B C 1
ATOM 6527 O O . THR B 1 243 ? 9.242 -42.812 -7.367 1 97 243 THR B O 1
ATOM 6530 N N . LEU B 1 244 ? 9.461 -40.656 -7.641 1 98.06 244 LEU B N 1
ATOM 6531 C CA . LEU B 1 244 ? 8.031 -40.438 -7.527 1 98.06 244 LEU B CA 1
ATOM 6532 C C . LEU B 1 244 ? 7.273 -41.094 -8.68 1 98.06 244 LEU B C 1
ATOM 6534 O O . LEU B 1 244 ? 7.734 -41.062 -9.82 1 98.06 244 LEU B O 1
ATOM 6538 N N . PRO B 1 245 ? 6.156 -41.75 -8.328 1 98.25 245 PRO B N 1
ATOM 6539 C CA . PRO B 1 245 ? 5.324 -42.188 -9.453 1 98.25 245 PRO B CA 1
ATOM 6540 C C . PRO B 1 245 ? 4.859 -41.031 -10.336 1 98.25 245 PRO B C 1
ATOM 6542 O O . PRO B 1 245 ? 4.656 -39.906 -9.852 1 98.25 245 PRO B O 1
ATOM 6545 N N . ILE B 1 246 ? 4.723 -41.344 -11.656 1 98.5 246 ILE B N 1
ATOM 6546 C CA . ILE B 1 246 ? 4.309 -40.344 -12.633 1 98.5 246 ILE B CA 1
ATOM 6547 C C . ILE B 1 246 ? 3.047 -40.812 -13.352 1 98.5 246 ILE B C 1
ATOM 6549 O O . ILE B 1 246 ? 3.006 -41.938 -13.891 1 98.5 246 ILE B O 1
ATOM 6553 N N . GLU B 1 247 ? 2.047 -40 -13.281 1 98.06 247 GLU B N 1
ATOM 6554 C CA . GLU B 1 247 ? 0.858 -40.219 -14.102 1 98.06 247 GLU B CA 1
ATOM 6555 C C . GLU B 1 247 ? 0.816 -39.25 -15.273 1 98.06 247 GLU B C 1
ATOM 6557 O O . GLU B 1 247 ? 0.991 -38.031 -15.078 1 98.06 247 GLU B O 1
ATOM 6562 N N . VAL B 1 248 ? 0.619 -39.719 -16.453 1 97.56 248 VAL B N 1
ATOM 6563 C CA . VAL B 1 248 ? 0.472 -38.906 -17.656 1 97.56 248 VAL B CA 1
ATOM 6564 C C . VAL B 1 248 ? -0.959 -39 -18.172 1 97.56 248 VAL B C 1
ATOM 6566 O O . VAL B 1 248 ? -1.409 -40.062 -18.562 1 97.56 248 VAL B O 1
ATOM 6569 N N . TYR B 1 249 ? -1.61 -37.906 -18.188 1 95.69 249 TYR B N 1
ATOM 6570 C CA . TYR B 1 249 ? -2.998 -37.875 -18.625 1 95.69 249 TYR B CA 1
ATOM 6571 C C . TYR B 1 249 ? -3.092 -37.406 -20.078 1 95.69 249 TYR B C 1
ATOM 6573 O O . TYR B 1 249 ? -2.367 -36.5 -20.484 1 95.69 249 TYR B O 1
ATOM 6581 N N . HIS B 1 250 ? -3.902 -38.031 -20.875 1 93.69 250 HIS B N 1
ATOM 6582 C CA . HIS B 1 250 ? -4.129 -37.688 -22.281 1 93.69 250 HIS B CA 1
ATOM 6583 C C . HIS B 1 250 ? -5.578 -37.938 -22.672 1 93.69 250 HIS B C 1
ATOM 6585 O O . HIS B 1 250 ? -6.324 -38.594 -21.953 1 93.69 250 HIS B O 1
ATOM 6591 N N . PHE B 1 251 ? -5.965 -37.375 -23.75 1 91.19 251 PHE B N 1
ATOM 6592 C CA . PHE B 1 251 ? -7.305 -37.594 -24.266 1 91.19 251 PHE B CA 1
ATOM 6593 C C . PHE B 1 251 ? -7.375 -38.906 -25.016 1 91.19 251 PHE B C 1
ATOM 6595 O O . PHE B 1 251 ? -6.355 -39.406 -25.5 1 91.19 251 PHE B O 1
ATOM 6602 N N . PRO B 1 252 ? -8.586 -39.406 -25.141 1 88.56 252 PRO B N 1
ATOM 6603 C CA . PRO B 1 252 ? -8.742 -40.719 -25.75 1 88.56 252 PRO B CA 1
ATOM 6604 C C . PRO B 1 252 ? -8.289 -40.75 -27.203 1 88.56 252 PRO B C 1
ATOM 6606 O O . PRO B 1 252 ? -7.859 -41.812 -27.688 1 88.56 252 PRO B O 1
ATOM 6609 N N . ASP B 1 253 ? -8.383 -39.688 -27.891 1 89.31 253 ASP B N 1
ATOM 6610 C CA . ASP B 1 253 ? -8.016 -39.656 -29.312 1 89.31 253 ASP B CA 1
ATOM 6611 C C . ASP B 1 253 ? -6.508 -39.469 -29.484 1 89.31 253 ASP B C 1
ATOM 6613 O O . ASP B 1 253 ? -6.004 -39.5 -30.609 1 89.31 253 ASP B O 1
ATOM 6617 N N . GLU B 1 254 ? -5.836 -39.438 -28.375 1 90.75 254 GLU B N 1
ATOM 6618 C CA . GLU B 1 254 ? -4.379 -39.312 -28.375 1 90.75 254 GLU B CA 1
ATOM 6619 C C . GLU B 1 254 ? -3.703 -40.594 -27.984 1 90.75 254 GLU B C 1
ATOM 6621 O O . GLU B 1 254 ? -4.332 -41.469 -27.375 1 90.75 254 GLU B O 1
ATOM 6626 N N . LEU B 1 255 ? -2.422 -40.781 -28.406 1 91.62 255 LEU B N 1
ATOM 6627 C CA . LEU B 1 255 ? -1.646 -41.969 -28.047 1 91.62 255 LEU B CA 1
ATOM 6628 C C . LEU B 1 255 ? -2.42 -43.219 -28.375 1 91.62 255 LEU B C 1
ATOM 6630 O O . LEU B 1 255 ? -2.551 -44.125 -27.531 1 91.62 255 LEU B O 1
ATOM 6634 N N . GLN B 1 256 ? -2.834 -43.344 -29.562 1 90.38 256 GLN B N 1
ATOM 6635 C CA . GLN B 1 256 ? -3.664 -44.469 -29.953 1 90.38 256 GLN B CA 1
ATOM 6636 C C . GLN B 1 256 ? -2.807 -45.688 -30.297 1 90.38 256 GLN B C 1
ATOM 6638 O O . GLN B 1 256 ? -3.283 -46.812 -30.25 1 90.38 256 GLN B O 1
ATOM 6643 N N . ASP B 1 257 ? -1.569 -45.438 -30.594 1 92.69 257 ASP B N 1
ATOM 6644 C CA . ASP B 1 257 ? -0.66 -46.531 -30.922 1 92.69 257 ASP B CA 1
ATOM 6645 C C . ASP B 1 257 ? -0.218 -47.281 -29.656 1 92.69 257 ASP B C 1
ATOM 6647 O O . ASP B 1 257 ? 0.506 -46.719 -28.828 1 92.69 257 ASP B O 1
ATOM 6651 N N . ALA B 1 258 ? -0.537 -48.469 -29.531 1 93.56 258 ALA B N 1
ATOM 6652 C CA . ALA B 1 258 ? -0.243 -49.312 -28.359 1 93.56 258 ALA B CA 1
ATOM 6653 C C . ALA B 1 258 ? 1.262 -49.438 -28.156 1 93.56 258 ALA B C 1
ATOM 6655 O O . ALA B 1 258 ? 1.736 -49.5 -27.016 1 93.56 258 ALA B O 1
ATOM 6656 N N . ASN B 1 259 ? 1.934 -49.562 -29.234 1 94.12 259 ASN B N 1
ATOM 6657 C CA . ASN B 1 259 ? 3.383 -49.688 -29.125 1 94.12 259 ASN B CA 1
ATOM 6658 C C . ASN B 1 259 ? 4.023 -48.438 -28.562 1 94.12 259 ASN B C 1
ATOM 6660 O O . ASN B 1 259 ? 4.969 -48.5 -27.781 1 94.12 259 ASN B O 1
ATOM 6664 N N . GLU B 1 260 ? 3.51 -47.406 -29.031 1 92.75 260 GLU B N 1
ATOM 6665 C CA . GLU B 1 260 ? 4.012 -46.125 -28.516 1 92.75 260 GLU B CA 1
ATOM 6666 C C . GLU B 1 260 ? 3.744 -46 -27.031 1 92.75 260 GLU B C 1
ATOM 6668 O O . GLU B 1 260 ? 4.602 -45.531 -26.281 1 92.75 260 GLU B O 1
ATOM 6673 N N . ARG B 1 261 ? 2.605 -46.344 -26.578 1 95.5 261 ARG B N 1
ATOM 6674 C CA . ARG B 1 261 ? 2.258 -46.312 -25.172 1 95.5 261 ARG B CA 1
ATOM 6675 C C . ARG B 1 261 ? 3.193 -47.219 -24.359 1 95.5 261 ARG B C 1
ATOM 6677 O O . ARG B 1 261 ? 3.709 -46.781 -23.328 1 95.5 261 ARG B O 1
ATOM 6684 N N . ALA B 1 262 ? 3.383 -48.406 -24.875 1 96 262 ALA B N 1
ATOM 6685 C CA . ALA B 1 262 ? 4.227 -49.375 -24.172 1 96 262 ALA B CA 1
ATOM 6686 C C . ALA B 1 262 ? 5.656 -48.875 -24.047 1 96 262 ALA B C 1
ATOM 6688 O O . ALA B 1 262 ? 6.293 -49.031 -23 1 96 262 ALA B O 1
ATOM 6689 N N . LYS B 1 263 ? 6.09 -48.312 -25.062 1 95.19 263 LYS B N 1
ATOM 6690 C CA . LYS B 1 263 ? 7.445 -47.781 -25.062 1 95.19 263 LYS B CA 1
ATOM 6691 C C . LYS B 1 263 ? 7.586 -46.656 -24.016 1 95.19 263 LYS B C 1
ATOM 6693 O O . LYS B 1 263 ? 8.586 -46.594 -23.312 1 95.19 263 LYS B O 1
ATOM 6698 N N . LEU B 1 264 ? 6.633 -45.781 -24.031 1 95.81 264 LEU B N 1
ATOM 6699 C CA . LEU B 1 264 ? 6.645 -44.688 -23.078 1 95.81 264 LEU B CA 1
ATOM 6700 C C . LEU B 1 264 ? 6.645 -45.188 -21.641 1 95.81 264 LEU B C 1
ATOM 6702 O O . LEU B 1 264 ? 7.406 -44.719 -20.797 1 95.81 264 LEU B O 1
ATOM 6706 N N . VAL B 1 265 ? 5.789 -46.156 -21.359 1 97.5 265 VAL B N 1
ATOM 6707 C CA . VAL B 1 265 ? 5.633 -46.719 -20.031 1 97.5 265 VAL B CA 1
ATOM 6708 C C . VAL B 1 265 ? 6.93 -47.438 -19.609 1 97.5 265 VAL B C 1
ATOM 6710 O O . VAL B 1 265 ? 7.391 -47.25 -18.484 1 97.5 265 VAL B O 1
ATOM 6713 N N . GLN B 1 266 ? 7.465 -48.188 -20.531 1 97.12 266 GLN B N 1
ATOM 6714 C CA . GLN B 1 266 ? 8.664 -48.938 -20.219 1 97.12 266 GLN B CA 1
ATOM 6715 C C . GLN B 1 266 ? 9.883 -48.031 -20.062 1 97.12 266 GLN B C 1
ATOM 6717 O O . GLN B 1 266 ? 10.68 -48.219 -19.141 1 97.12 266 GLN B O 1
ATOM 6722 N N . GLU B 1 267 ? 9.961 -47.125 -20.891 1 97.12 267 GLU B N 1
ATOM 6723 C CA . GLU B 1 267 ? 11.141 -46.281 -20.922 1 97.12 267 GLU B CA 1
ATOM 6724 C C . GLU B 1 267 ? 11.188 -45.344 -19.719 1 97.12 267 GLU B C 1
ATOM 6726 O O . GLU B 1 267 ? 12.258 -45.094 -19.156 1 97.12 267 GLU B O 1
ATOM 6731 N N . TYR B 1 268 ? 10.086 -44.844 -19.297 1 98 268 TYR B N 1
ATOM 6732 C CA . TYR B 1 268 ? 10.109 -43.781 -18.297 1 98 268 TYR B CA 1
ATOM 6733 C C . TYR B 1 268 ? 9.391 -44.188 -17.016 1 98 268 TYR B C 1
ATOM 6735 O O . TYR B 1 268 ? 9.328 -43.438 -16.047 1 98 268 TYR B O 1
ATOM 6743 N N . ASP B 1 269 ? 8.867 -45.406 -16.953 1 97.56 269 ASP B N 1
ATOM 6744 C CA . ASP B 1 269 ? 8.164 -45.938 -15.781 1 97.56 269 ASP B CA 1
ATOM 6745 C C . ASP B 1 269 ? 7.027 -45 -15.375 1 97.56 269 ASP B C 1
ATOM 6747 O O . ASP B 1 269 ? 7.016 -44.469 -14.266 1 97.56 269 ASP B O 1
ATOM 6751 N N . ILE B 1 270 ? 6.098 -44.812 -16.328 1 97.94 270 ILE B N 1
ATOM 6752 C CA . ILE B 1 270 ? 4.969 -43.938 -16.109 1 97.94 270 ILE B CA 1
ATOM 6753 C C . ILE B 1 270 ? 3.662 -44.719 -16.172 1 97.94 270 ILE B C 1
ATOM 6755 O O . ILE B 1 270 ? 3.648 -45.875 -16.625 1 97.94 270 ILE B O 1
ATOM 6759 N N . ARG B 1 271 ? 2.621 -44.188 -15.656 1 97.31 271 ARG B N 1
ATOM 6760 C CA . ARG B 1 271 ? 1.255 -44.656 -15.812 1 97.31 271 ARG B CA 1
ATOM 6761 C C . ARG B 1 271 ? 0.458 -43.75 -16.75 1 97.31 271 ARG B C 1
ATOM 6763 O O . ARG B 1 271 ? 0.33 -42.562 -16.5 1 97.31 271 ARG B O 1
ATOM 6770 N N . LEU B 1 272 ? -0.056 -44.312 -17.781 1 96.62 272 LEU B N 1
ATOM 6771 C CA . LEU B 1 272 ? -0.886 -43.562 -18.719 1 96.62 272 LEU B CA 1
ATOM 6772 C C . LEU B 1 272 ? -2.35 -43.594 -18.281 1 96.62 272 LEU B C 1
ATOM 6774 O O . LEU B 1 272 ? -2.881 -44.656 -17.953 1 96.62 272 LEU B O 1
ATOM 6778 N N . LYS B 1 273 ? -2.896 -42.406 -18.188 1 95.44 273 LYS B N 1
ATOM 6779 C CA . LYS B 1 273 ? -4.293 -42.25 -17.781 1 95.44 273 LYS B CA 1
ATOM 6780 C C . LYS B 1 273 ? -5.086 -41.5 -18.844 1 95.44 273 LYS B C 1
ATOM 6782 O O . LYS B 1 273 ? -4.574 -40.531 -19.438 1 95.44 273 LYS B O 1
ATOM 6787 N N . GLU B 1 274 ? -6.301 -41.969 -19.062 1 91.81 274 GLU B N 1
ATOM 6788 C CA . GLU B 1 274 ? -7.18 -41.281 -20 1 91.81 274 GLU B CA 1
ATOM 6789 C C . GLU B 1 274 ? -8.242 -40.469 -19.281 1 91.81 274 GLU B C 1
ATOM 6791 O O . GLU B 1 274 ? -8.797 -40.906 -18.266 1 91.81 274 GLU B O 1
ATOM 6796 N N . VAL B 1 275 ? -8.422 -39.25 -19.781 1 88.62 275 VAL B N 1
ATOM 6797 C CA . VAL B 1 275 ? -9.508 -38.438 -19.266 1 88.62 275 VAL B CA 1
ATOM 6798 C C . VAL B 1 275 ? -10.32 -37.875 -20.438 1 88.62 275 VAL B C 1
ATOM 6800 O O . VAL B 1 275 ? -9.781 -37.625 -21.516 1 88.62 275 VAL B O 1
ATOM 6803 N N . ASN B 1 276 ? -11.602 -37.719 -20.141 1 80.75 276 ASN B N 1
ATOM 6804 C CA . ASN B 1 276 ? -12.484 -37.125 -21.141 1 80.75 276 ASN B CA 1
ATOM 6805 C C . ASN B 1 276 ? -12.633 -35.625 -20.953 1 80.75 276 ASN B C 1
ATOM 6807 O O . ASN B 1 276 ? -12.023 -35.031 -20.047 1 80.75 276 ASN B O 1
ATOM 6811 N N . GLY B 1 277 ? -13.305 -35 -21.906 1 72.5 277 GLY B N 1
ATOM 6812 C CA . GLY B 1 277 ? -13.664 -33.594 -21.703 1 72.5 277 GLY B CA 1
ATOM 6813 C C . GLY B 1 277 ? -12.875 -32.625 -22.578 1 72.5 277 GLY B C 1
ATOM 6814 O O . GLY B 1 277 ? -12.641 -31.484 -22.203 1 72.5 277 GLY B O 1
ATOM 6815 N N . LYS B 1 278 ? -12.398 -33.125 -23.609 1 72.81 278 LYS B N 1
ATOM 6816 C CA . LYS B 1 278 ? -11.719 -32.25 -24.562 1 72.81 278 LYS B CA 1
ATOM 6817 C C . LYS B 1 278 ? -12.648 -31.125 -25.047 1 72.81 278 LYS B C 1
ATOM 6819 O O . LYS B 1 278 ? -13.812 -31.375 -25.359 1 72.81 278 LYS B O 1
ATOM 6824 N N . ALA B 1 279 ? -12.133 -29.875 -24.812 1 67.25 279 ALA B N 1
ATOM 6825 C CA . ALA B 1 279 ? -12.938 -28.734 -25.25 1 67.25 279 ALA B CA 1
ATOM 6826 C C . ALA B 1 279 ? -13.156 -28.781 -26.766 1 67.25 279 ALA B C 1
ATOM 6828 O O . ALA B 1 279 ? -12.266 -29.203 -27.516 1 67.25 279 ALA B O 1
ATOM 6829 N N . PRO B 1 280 ? -14.344 -28.312 -27.141 1 63.22 280 PRO B N 1
ATOM 6830 C CA . PRO B 1 280 ? -14.633 -28.312 -28.562 1 63.22 280 PRO B CA 1
ATOM 6831 C C . PRO B 1 280 ? -13.68 -27.422 -29.359 1 63.22 280 PRO B C 1
ATOM 6833 O O . PRO B 1 280 ? -13.422 -27.703 -30.547 1 63.22 280 PRO B O 1
ATOM 6836 N N . ASP B 1 281 ? -13.211 -26.375 -28.703 1 59.22 281 ASP B N 1
ATOM 6837 C CA . ASP B 1 281 ? -12.375 -25.422 -29.438 1 59.22 281 ASP B CA 1
ATOM 6838 C C . ASP B 1 281 ? -10.93 -25.906 -29.5 1 59.22 281 ASP B C 1
ATOM 6840 O O . ASP B 1 281 ? -10.07 -25.219 -30.062 1 59.22 281 ASP B O 1
ATOM 6844 N N . GLY B 1 282 ? -10.656 -26.969 -28.969 1 56.78 282 GLY B N 1
ATOM 6845 C CA . GLY B 1 282 ? -9.32 -27.547 -29.062 1 56.78 282 GLY B CA 1
ATOM 6846 C C . GLY B 1 282 ? -8.406 -27.141 -27.922 1 56.78 282 GLY B C 1
ATOM 6847 O O . GLY B 1 282 ? -7.297 -27.656 -27.797 1 56.78 282 GLY B O 1
ATOM 6848 N N . LYS B 1 283 ? -8.891 -26.141 -27.156 1 56.19 283 LYS B N 1
ATOM 6849 C CA . LYS B 1 283 ? -8.055 -25.75 -26.016 1 56.19 283 LYS B CA 1
ATOM 6850 C C . LYS B 1 283 ? -8.055 -26.844 -24.953 1 56.19 283 LYS B C 1
ATOM 6852 O O . LYS B 1 283 ? -9.109 -27.281 -24.5 1 56.19 283 LYS B O 1
ATOM 6857 N N . SER B 1 284 ? -6.84 -27.281 -24.625 1 65 284 SER B N 1
ATOM 6858 C CA . SER B 1 284 ? -6.664 -28.516 -23.875 1 65 284 SER B CA 1
ATOM 6859 C C . SER B 1 284 ? -6.297 -28.234 -22.422 1 65 284 SER B C 1
ATOM 6861 O O . SER B 1 284 ? -6.004 -29.156 -21.656 1 65 284 SER B O 1
ATOM 6863 N N . TRP B 1 285 ? -6.52 -26.938 -22.016 1 67.69 285 TRP B N 1
ATOM 6864 C CA . TRP B 1 285 ? -6.031 -26.641 -20.672 1 67.69 285 TRP B CA 1
ATOM 6865 C C . TRP B 1 285 ? -6.973 -27.203 -19.609 1 67.69 285 TRP B C 1
ATOM 6867 O O . TRP B 1 285 ? -6.582 -27.391 -18.453 1 67.69 285 TRP B O 1
ATOM 6877 N N . LEU B 1 286 ? -8.133 -27.578 -19.969 1 76.88 286 LEU B N 1
ATOM 6878 C CA . LEU B 1 286 ? -9.109 -28.141 -19.062 1 76.88 286 LEU B CA 1
ATOM 6879 C C . LEU B 1 286 ? -8.664 -29.516 -18.562 1 76.88 286 LEU B C 1
ATOM 6881 O O . LEU B 1 286 ? -9.133 -29.984 -17.531 1 76.88 286 LEU B O 1
ATOM 6885 N N . ILE B 1 287 ? -7.711 -30.047 -19.281 1 83.19 287 ILE B N 1
ATOM 6886 C CA . ILE B 1 287 ? -7.266 -31.406 -18.953 1 83.19 287 ILE B CA 1
ATOM 6887 C C . ILE B 1 287 ? -6.57 -31.391 -17.594 1 83.19 287 ILE B C 1
ATOM 6889 O O . ILE B 1 287 ? -6.594 -32.375 -16.859 1 83.19 287 ILE B O 1
ATOM 6893 N N . LYS B 1 288 ? -5.977 -30.266 -17.25 1 89.88 288 LYS B N 1
ATOM 6894 C CA . LYS B 1 288 ? -5.227 -30.156 -16 1 89.88 288 LYS B CA 1
ATOM 6895 C C . LYS B 1 288 ? -6.109 -30.484 -14.805 1 89.88 288 LYS B C 1
ATOM 6897 O O . LYS B 1 288 ? -5.836 -31.438 -14.062 1 89.88 288 LYS B O 1
ATOM 6902 N N . ASN B 1 289 ? -7.125 -29.734 -14.742 1 89.44 289 ASN B N 1
ATOM 6903 C CA . ASN B 1 289 ? -7.957 -29.891 -13.547 1 89.44 289 ASN B CA 1
ATOM 6904 C C . ASN B 1 289 ? -8.695 -31.219 -13.547 1 89.44 289 ASN B C 1
ATOM 6906 O O . ASN B 1 289 ? -8.922 -31.812 -12.492 1 89.44 289 ASN B O 1
ATOM 6910 N N . SER B 1 290 ? -9.055 -31.703 -14.703 1 90.5 290 SER B N 1
ATOM 6911 C CA . SER B 1 290 ? -9.617 -33.062 -14.797 1 90.5 290 SER B CA 1
ATOM 6912 C C . SER B 1 290 ? -8.641 -34.094 -14.266 1 90.5 290 SER B C 1
ATOM 6914 O O . SER B 1 290 ? -9.039 -35.031 -13.578 1 90.5 290 SER B O 1
ATOM 6916 N N . ALA B 1 291 ? -7.402 -33.906 -14.617 1 94.44 291 ALA B N 1
ATOM 6917 C CA . ALA B 1 291 ? -6.359 -34.812 -14.141 1 94.44 291 ALA B CA 1
ATOM 6918 C C . ALA B 1 291 ? -6.227 -34.75 -12.625 1 94.44 291 ALA B C 1
ATOM 6920 O O . ALA B 1 291 ? -6.102 -35.781 -11.961 1 94.44 291 ALA B O 1
ATOM 6921 N N . PHE B 1 292 ? -6.281 -33.531 -12.055 1 95.88 292 PHE B N 1
ATOM 6922 C CA . PHE B 1 292 ? -6.133 -33.344 -10.617 1 95.88 292 PHE B CA 1
ATOM 6923 C C . PHE B 1 292 ? -7.246 -34.062 -9.859 1 95.88 292 PHE B C 1
ATOM 6925 O O . PHE B 1 292 ? -6.996 -34.719 -8.836 1 95.88 292 PHE B O 1
ATOM 6932 N N . LEU B 1 293 ? -8.438 -33.969 -10.359 1 93.81 293 LEU B N 1
ATOM 6933 C CA . LEU B 1 293 ? -9.602 -34.562 -9.703 1 93.81 293 LEU B CA 1
ATOM 6934 C C . LEU B 1 293 ? -9.625 -36.062 -9.891 1 93.81 293 LEU B C 1
ATOM 6936 O O . LEU B 1 293 ? -10.109 -36.812 -9.016 1 93.81 293 LEU B O 1
ATOM 6940 N N . ALA B 1 294 ? -9.078 -36.594 -10.992 1 93.12 294 ALA B N 1
ATOM 6941 C CA . ALA B 1 294 ? -9.117 -38 -11.312 1 93.12 294 ALA B CA 1
ATOM 6942 C C . ALA B 1 294 ? -7.98 -38.75 -10.625 1 93.12 294 ALA B C 1
ATOM 6944 O O . ALA B 1 294 ? -8.07 -39.969 -10.398 1 93.12 294 ALA B O 1
ATOM 6945 N N . SER B 1 295 ? -6.922 -38.062 -10.359 1 95.81 295 SER B N 1
ATOM 6946 C CA . SER B 1 295 ? -5.715 -38.719 -9.852 1 95.81 295 SER B CA 1
ATOM 6947 C C . SER B 1 295 ? -5.93 -39.25 -8.445 1 95.81 295 SER B C 1
ATOM 6949 O O . SER B 1 295 ? -6.609 -38.625 -7.629 1 95.81 295 SER B O 1
ATOM 6951 N N . ASN B 1 296 ? -5.281 -40.375 -8.141 1 91.19 296 ASN B N 1
ATOM 6952 C CA . ASN B 1 296 ? -5.301 -40.969 -6.801 1 91.19 296 ASN B CA 1
ATOM 6953 C C . ASN B 1 296 ? -4.27 -40.281 -5.895 1 91.19 296 ASN B C 1
ATOM 6955 O O . ASN B 1 296 ? -4.223 -40.562 -4.695 1 91.19 296 ASN B O 1
ATOM 6959 N N . PHE B 1 297 ? -3.436 -39.469 -6.512 1 97.38 297 PHE B N 1
ATOM 6960 C CA . PHE B 1 297 ? -2.453 -38.781 -5.676 1 97.38 297 PHE B CA 1
ATOM 6961 C C . PHE B 1 297 ? -3.137 -37.812 -4.738 1 97.38 297 PHE B C 1
ATOM 6963 O O . PHE B 1 297 ? -3.93 -36.969 -5.176 1 97.38 297 PHE B O 1
ATOM 6970 N N . THR B 1 298 ? -2.836 -37.875 -3.492 1 97.56 298 THR B N 1
ATOM 6971 C CA . THR B 1 298 ? -3.26 -36.875 -2.51 1 97.56 298 THR B CA 1
ATOM 6972 C C . THR B 1 298 ? -2.426 -35.625 -2.631 1 97.56 298 THR B C 1
ATOM 6974 O O . THR B 1 298 ? -2.955 -34.5 -2.521 1 97.56 298 THR B O 1
ATOM 6977 N N . GLU B 1 299 ? -1.138 -35.812 -2.799 1 98 299 GLU B N 1
ATOM 6978 C CA . GLU B 1 299 ? -0.169 -34.75 -3.037 1 98 299 GLU B CA 1
ATOM 6979 C C . GLU B 1 299 ? 0.475 -34.906 -4.414 1 98 299 GLU B C 1
ATOM 6981 O O . GLU B 1 299 ? 0.864 -36 -4.816 1 98 299 GLU B O 1
ATOM 6986 N N . PHE B 1 300 ? 0.588 -33.781 -5.086 1 98.44 300 PHE B N 1
ATOM 6987 C CA . PHE B 1 300 ? 1.202 -33.906 -6.402 1 98.44 300 PHE B CA 1
ATOM 6988 C C . PHE B 1 300 ? 1.914 -32.625 -6.816 1 98.44 300 PHE B C 1
ATOM 6990 O O . PHE B 1 300 ? 1.628 -31.562 -6.285 1 98.44 300 PHE B O 1
ATOM 6997 N N . VAL B 1 301 ? 2.875 -32.75 -7.668 1 98.44 301 VAL B N 1
ATOM 6998 C CA . VAL B 1 301 ? 3.455 -31.703 -8.492 1 98.44 301 VAL B CA 1
ATOM 6999 C C . VAL B 1 301 ? 2.953 -31.828 -9.93 1 98.44 301 VAL B C 1
ATOM 7001 O O . VAL B 1 301 ? 2.967 -32.938 -10.5 1 98.44 301 VAL B O 1
ATOM 7004 N N . TYR B 1 302 ? 2.418 -30.812 -10.398 1 97.62 302 TYR B N 1
ATOM 7005 C CA . TYR B 1 302 ? 2.006 -30.797 -11.797 1 97.62 302 TYR B CA 1
ATOM 7006 C C . TYR B 1 302 ? 2.986 -30 -12.641 1 97.62 302 TYR B C 1
ATOM 7008 O O . TYR B 1 302 ? 3.51 -28.969 -12.195 1 97.62 302 TYR B O 1
ATOM 7016 N N . MET B 1 303 ? 3.156 -30.406 -13.914 1 97.62 303 MET B N 1
ATOM 7017 C CA . MET B 1 303 ? 3.941 -29.656 -14.891 1 97.62 303 MET B CA 1
ATOM 7018 C C . MET B 1 303 ? 3.346 -29.781 -16.281 1 97.62 303 MET B C 1
ATOM 7020 O O . MET B 1 303 ? 2.898 -30.859 -16.672 1 97.62 303 MET B O 1
ATOM 7024 N N . ASP B 1 304 ? 3.408 -28.719 -17.031 1 95.62 304 ASP B N 1
ATOM 7025 C CA . ASP B 1 304 ? 3.076 -28.781 -18.453 1 95.62 304 ASP B CA 1
ATOM 7026 C C . ASP B 1 304 ? 4.113 -29.578 -19.234 1 95.62 304 ASP B C 1
ATOM 7028 O O . ASP B 1 304 ? 5.238 -29.781 -18.75 1 95.62 304 ASP B O 1
ATOM 7032 N N . SER B 1 305 ? 3.725 -29.984 -20.406 1 95.06 305 SER B N 1
ATOM 7033 C CA . SER B 1 305 ? 4.625 -30.766 -21.234 1 95.06 305 SER B CA 1
ATOM 7034 C C . SER B 1 305 ? 5.848 -29.953 -21.656 1 95.06 305 SER B C 1
ATOM 7036 O O . SER B 1 305 ? 6.914 -30.516 -21.906 1 95.06 305 SER B O 1
ATOM 7038 N N . ASP B 1 306 ? 5.703 -28.688 -21.719 1 95.75 306 ASP B N 1
ATOM 7039 C CA . ASP B 1 306 ? 6.793 -27.828 -22.172 1 95.75 306 ASP B CA 1
ATOM 7040 C C . ASP B 1 306 ? 7.59 -27.266 -21 1 95.75 306 ASP B C 1
ATOM 7042 O O . ASP B 1 306 ? 8.289 -26.266 -21.141 1 95.75 306 ASP B O 1
ATOM 7046 N N . ASN B 1 307 ? 7.371 -27.797 -19.812 1 97.62 307 ASN B N 1
ATOM 7047 C CA . ASN B 1 307 ? 8.109 -27.438 -18.609 1 97.62 307 ASN B CA 1
ATOM 7048 C C . ASN B 1 307 ? 9.219 -28.438 -18.312 1 97.62 307 ASN B C 1
ATOM 7050 O O . ASN B 1 307 ? 8.961 -29.625 -18.125 1 97.62 307 ASN B O 1
ATOM 7054 N N . ILE B 1 308 ? 10.461 -28.031 -18.297 1 98.38 308 ILE B N 1
ATOM 7055 C CA . ILE B 1 308 ? 11.617 -28.891 -18.047 1 98.38 308 ILE B CA 1
ATOM 7056 C C . ILE B 1 308 ? 12.023 -28.797 -16.578 1 98.38 308 ILE B C 1
ATOM 7058 O O . ILE B 1 308 ? 12.477 -27.734 -16.125 1 98.38 308 ILE B O 1
ATOM 7062 N N . PRO B 1 309 ? 11.875 -29.859 -15.797 1 98.69 309 PRO B N 1
ATOM 7063 C CA . PRO B 1 309 ? 12.281 -29.828 -14.391 1 98.69 309 PRO B CA 1
ATOM 7064 C C . PRO B 1 309 ? 13.797 -29.75 -14.211 1 98.69 309 PRO B C 1
ATOM 7066 O O . PRO B 1 309 ? 14.539 -30.406 -14.945 1 98.69 309 PRO B O 1
ATOM 7069 N N . LEU B 1 310 ? 14.211 -28.984 -13.203 1 98.69 310 LEU B N 1
ATOM 7070 C CA . LEU B 1 310 ? 15.633 -28.781 -12.992 1 98.69 310 LEU B CA 1
ATOM 7071 C C . LEU B 1 310 ? 16.062 -29.234 -11.602 1 98.69 310 LEU B C 1
ATOM 7073 O O . LEU B 1 310 ? 17.25 -29.266 -11.289 1 98.69 310 LEU B O 1
ATOM 7077 N N . VAL B 1 311 ? 15.094 -29.547 -10.773 1 97.81 311 VAL B N 1
ATOM 7078 C CA . VAL B 1 311 ? 15.352 -30.156 -9.469 1 97.81 311 VAL B CA 1
ATOM 7079 C C . VAL B 1 311 ? 14.438 -31.359 -9.258 1 97.81 311 VAL B C 1
ATOM 7081 O O . VAL B 1 311 ? 13.414 -31.484 -9.93 1 97.81 311 VAL B O 1
ATOM 7084 N N . ASP B 1 312 ? 14.852 -32.25 -8.391 1 98.06 312 ASP B N 1
ATOM 7085 C CA . ASP B 1 312 ? 13.992 -33.344 -8.016 1 98.06 312 ASP B CA 1
ATOM 7086 C C . ASP B 1 312 ? 12.719 -32.844 -7.332 1 98.06 312 ASP B C 1
ATOM 7088 O O . ASP B 1 312 ? 12.781 -32.281 -6.246 1 98.06 312 ASP B O 1
ATOM 7092 N N . PRO B 1 313 ? 11.531 -33.125 -7.961 1 98.06 313 PRO B N 1
ATOM 7093 C CA . PRO B 1 313 ? 10.281 -32.625 -7.391 1 98.06 313 PRO B CA 1
ATOM 7094 C C . PRO B 1 313 ? 10.047 -33.094 -5.965 1 98.06 313 PRO B C 1
ATOM 7096 O O . PRO B 1 313 ? 9.273 -32.5 -5.219 1 98.06 313 PRO B O 1
ATOM 7099 N N . ARG B 1 314 ? 10.664 -34.219 -5.488 1 97.06 314 ARG B N 1
ATOM 7100 C CA . ARG B 1 314 ? 10.516 -34.719 -4.125 1 97.06 314 ARG B CA 1
ATOM 7101 C C . ARG B 1 314 ? 10.906 -33.656 -3.107 1 97.06 314 ARG B C 1
ATOM 7103 O O . ARG B 1 314 ? 10.312 -33.562 -2.029 1 97.06 314 ARG B O 1
ATOM 7110 N N . THR B 1 315 ? 11.805 -32.812 -3.506 1 96.12 315 THR B N 1
ATOM 7111 C CA . THR B 1 315 ? 12.344 -31.828 -2.576 1 96.12 315 THR B CA 1
ATOM 7112 C C . THR B 1 315 ? 11.352 -30.703 -2.35 1 96.12 315 THR B C 1
ATOM 7114 O O . THR B 1 315 ? 11.422 -29.984 -1.344 1 96.12 315 THR B O 1
ATOM 7117 N N . LEU B 1 316 ? 10.477 -30.469 -3.229 1 97.81 316 LEU B N 1
ATOM 7118 C CA . LEU B 1 316 ? 9.508 -29.391 -3.137 1 97.81 316 LEU B CA 1
ATOM 7119 C C . LEU B 1 316 ? 8.484 -29.656 -2.041 1 97.81 316 LEU B C 1
ATOM 7121 O O . LEU B 1 316 ? 7.957 -28.719 -1.43 1 97.81 316 LEU B O 1
ATOM 7125 N N . PHE B 1 317 ? 8.227 -30.922 -1.72 1 97.12 317 PHE B N 1
ATOM 7126 C CA . PHE B 1 317 ? 7.219 -31.312 -0.74 1 97.12 317 PHE B CA 1
ATOM 7127 C C . PHE B 1 317 ? 7.695 -31.016 0.676 1 97.12 317 PHE B C 1
ATOM 7129 O O . PHE B 1 317 ? 6.898 -31.016 1.617 1 97.12 317 PHE B O 1
ATOM 7136 N N . ASP B 1 318 ? 8.969 -30.781 0.818 1 94.94 318 ASP B N 1
ATOM 7137 C CA . ASP B 1 318 ? 9.539 -30.516 2.137 1 94.94 318 ASP B CA 1
ATOM 7138 C C . ASP B 1 318 ? 9.68 -29.016 2.389 1 94.94 3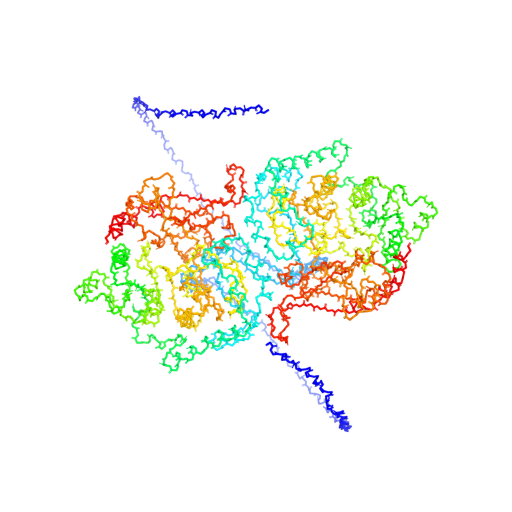18 ASP B C 1
ATOM 7140 O O . ASP B 1 318 ? 10.133 -28.609 3.461 1 94.94 318 ASP B O 1
ATOM 7144 N N . SER B 1 319 ? 9.297 -28.25 1.501 1 96.81 319 SER B N 1
ATOM 7145 C CA . SER B 1 319 ? 9.523 -26.812 1.584 1 96.81 319 SER B CA 1
ATOM 7146 C C . SER B 1 319 ? 8.609 -26.172 2.619 1 96.81 319 SER B C 1
ATOM 7148 O O . SER B 1 319 ? 7.539 -26.703 2.926 1 96.81 319 SER B O 1
ATOM 7150 N N . ILE B 1 320 ? 8.992 -25.047 3.123 1 95.06 320 ILE B N 1
ATOM 7151 C CA . ILE B 1 320 ? 8.242 -24.281 4.121 1 95.06 320 ILE B CA 1
ATOM 7152 C C . ILE B 1 320 ? 6.953 -23.75 3.5 1 95.06 320 ILE B C 1
ATOM 7154 O O . ILE B 1 320 ? 5.887 -23.812 4.113 1 95.06 320 ILE B O 1
ATOM 7158 N N . GLU B 1 321 ? 7.035 -23.203 2.301 1 96.31 321 GLU B N 1
ATOM 7159 C CA . GLU B 1 321 ? 5.859 -22.656 1.622 1 96.31 321 GLU B CA 1
ATOM 7160 C C . GLU B 1 321 ? 4.766 -23.719 1.49 1 96.31 321 GLU B C 1
ATOM 7162 O O . GLU B 1 321 ? 3.602 -23.453 1.81 1 96.31 321 GLU B O 1
ATOM 7167 N N . TYR B 1 322 ? 5.156 -24.922 1.1 1 96.88 322 TYR B N 1
ATOM 7168 C CA . TYR B 1 322 ? 4.203 -26 0.888 1 96.88 322 TYR B CA 1
ATOM 7169 C C . TYR B 1 322 ? 3.537 -26.406 2.197 1 96.88 322 TYR B C 1
ATOM 7171 O O . TYR B 1 322 ? 2.33 -26.656 2.234 1 96.88 322 TYR B O 1
ATOM 7179 N N . GLN B 1 323 ? 4.266 -26.438 3.199 1 92.44 323 GLN B N 1
ATOM 7180 C CA . GLN B 1 323 ? 3.764 -26.922 4.48 1 92.44 323 GLN B CA 1
ATOM 7181 C C . GLN B 1 323 ? 2.791 -25.922 5.102 1 92.44 323 GLN B C 1
ATOM 7183 O O . GLN B 1 323 ? 1.967 -26.297 5.941 1 92.44 323 GLN B O 1
ATOM 7188 N N . GLN B 1 324 ? 2.807 -24.75 4.66 1 88.31 324 GLN B N 1
ATOM 7189 C CA . GLN B 1 324 ? 1.97 -23.719 5.25 1 88.31 324 GLN B CA 1
ATOM 7190 C C . GLN B 1 324 ? 0.525 -23.828 4.773 1 88.31 324 GLN B C 1
ATOM 7192 O O . GLN B 1 324 ? -0.41 -23.641 5.551 1 88.31 324 GLN B O 1
ATOM 7197 N N . SER B 1 325 ? 0.254 -24.203 3.525 1 88.06 325 SER B N 1
ATOM 7198 C CA . SER B 1 325 ? -1.12 -24.172 3.035 1 88.06 325 SER B CA 1
ATOM 7199 C C . SER B 1 325 ? -1.428 -25.391 2.174 1 88.06 325 SER B C 1
ATOM 7201 O O . SER B 1 325 ? -2.578 -25.609 1.789 1 88.06 325 SER B O 1
ATOM 7203 N N . GLY B 1 326 ? -0.425 -26.109 1.862 1 95.69 326 GLY B N 1
ATOM 7204 C CA . GLY B 1 326 ? -0.634 -27.281 1.032 1 95.69 326 GLY B CA 1
ATOM 7205 C C . GLY B 1 326 ? -0.717 -26.969 -0.448 1 95.69 326 GLY B C 1
ATOM 7206 O O . GLY B 1 326 ? -1.076 -27.828 -1.256 1 95.69 326 GLY B O 1
ATOM 7207 N N . SER B 1 327 ? -0.499 -25.766 -0.778 1 96.81 327 SER B N 1
ATOM 7208 C CA . SER B 1 327 ? -0.474 -25.375 -2.184 1 96.81 327 SER B CA 1
ATOM 7209 C C . SER B 1 327 ? 0.561 -24.281 -2.434 1 96.81 327 SER B C 1
ATOM 7211 O O . SER B 1 327 ? 0.739 -23.391 -1.604 1 96.81 327 SER B O 1
ATOM 7213 N N . VAL B 1 328 ? 1.263 -24.422 -3.537 1 97.31 328 VAL B N 1
ATOM 7214 C CA . VAL B 1 328 ? 2.227 -23.406 -3.959 1 97.31 328 VAL B CA 1
ATOM 7215 C C . VAL B 1 328 ? 2.062 -23.125 -5.449 1 97.31 328 VAL B C 1
ATOM 7217 O O . VAL B 1 328 ? 2.045 -24.047 -6.266 1 97.31 328 VAL B O 1
ATOM 7220 N N . PHE B 1 329 ? 1.896 -21.859 -5.727 1 96.5 329 PHE B N 1
ATOM 7221 C CA . PHE B 1 329 ? 1.83 -21.391 -7.109 1 96.5 329 PHE B CA 1
ATOM 7222 C C . PHE B 1 329 ? 3.006 -20.484 -7.43 1 96.5 329 PHE B C 1
ATOM 7224 O O . PHE B 1 329 ? 3.486 -19.75 -6.562 1 96.5 329 PHE B O 1
ATOM 7231 N N . TRP B 1 330 ? 3.455 -20.547 -8.648 1 97 330 TRP B N 1
ATOM 7232 C CA . TRP B 1 330 ? 4.516 -19.672 -9.117 1 97 330 TRP B CA 1
ATOM 7233 C C . TRP B 1 330 ? 3.938 -18.484 -9.891 1 97 330 TRP B C 1
ATOM 7235 O O . TRP B 1 330 ? 2.879 -18.594 -10.508 1 97 330 TRP B O 1
ATOM 7245 N N . ALA B 1 331 ? 4.656 -17.391 -9.844 1 94.06 331 ALA B N 1
ATOM 7246 C CA . ALA B 1 331 ? 4.152 -16.125 -10.359 1 94.06 331 ALA B CA 1
ATOM 7247 C C . ALA B 1 331 ? 4.227 -16.062 -11.883 1 94.06 331 ALA B C 1
ATOM 7249 O O . ALA B 1 331 ? 5.191 -16.547 -12.477 1 94.06 331 ALA B O 1
ATOM 7250 N N . ASP B 1 332 ? 3.271 -15.344 -12.43 1 91.56 332 ASP B N 1
ATOM 7251 C CA . ASP B 1 332 ? 3.248 -14.977 -13.836 1 91.56 332 ASP B CA 1
ATOM 7252 C C . ASP B 1 332 ? 3.52 -13.484 -14.023 1 91.56 332 ASP B C 1
ATOM 7254 O O . ASP B 1 332 ? 3.826 -12.781 -13.062 1 91.56 332 ASP B O 1
ATOM 7258 N N . LEU B 1 333 ? 3.531 -12.914 -15.32 1 82.62 333 LEU B N 1
ATOM 7259 C CA . LEU B 1 333 ? 3.994 -11.594 -15.742 1 82.62 333 LEU B CA 1
ATOM 7260 C C . LEU B 1 333 ? 3.082 -10.5 -15.195 1 82.62 333 LEU B C 1
ATOM 7262 O O . LEU B 1 333 ? 3.559 -9.453 -14.758 1 82.62 333 LEU B O 1
ATOM 7266 N N . ASN B 1 334 ? 1.77 -10.492 -15.336 1 83.5 334 ASN B N 1
ATOM 7267 C CA . ASN B 1 334 ? 0.91 -9.336 -15.125 1 83.5 334 ASN B CA 1
ATOM 7268 C C . ASN B 1 334 ? -0.054 -9.562 -13.961 1 83.5 334 ASN B C 1
ATOM 7270 O O . ASN B 1 334 ? -0.56 -10.664 -13.773 1 83.5 334 ASN B O 1
ATOM 7274 N N . LYS B 1 335 ? -0.159 -8.367 -13.164 1 91.69 335 LYS B N 1
ATOM 7275 C CA . LYS B 1 335 ? -1.097 -8.453 -12.047 1 91.69 335 LYS B CA 1
ATOM 7276 C C . LYS B 1 335 ? -2.518 -8.125 -12.492 1 91.69 335 LYS B C 1
ATOM 7278 O O . LYS B 1 335 ? -2.721 -7.598 -13.594 1 91.69 335 LYS B O 1
ATOM 7283 N N . ASP B 1 336 ? -3.447 -8.438 -11.672 1 92.5 336 ASP B N 1
ATOM 7284 C CA . ASP B 1 336 ? -4.867 -8.266 -11.969 1 92.5 336 ASP B CA 1
ATOM 7285 C C . ASP B 1 336 ? -5.234 -6.793 -12.078 1 92.5 336 ASP B C 1
ATOM 7287 O O . ASP B 1 336 ? -4.656 -5.949 -11.391 1 92.5 336 ASP B O 1
ATOM 7291 N N . HIS B 1 337 ? -6.16 -6.543 -12.969 1 94.94 337 HIS B N 1
ATOM 7292 C CA . HIS B 1 337 ? -6.754 -5.215 -13.055 1 94.94 337 HIS B CA 1
ATOM 7293 C C . HIS B 1 337 ? -7.668 -4.941 -11.859 1 94.94 337 HIS B C 1
ATOM 7295 O O . HIS B 1 337 ? -8.469 -5.797 -11.484 1 94.94 337 HIS B O 1
ATOM 7301 N N . PRO B 1 338 ? -7.559 -3.736 -11.258 1 95.5 338 PRO B N 1
ATOM 7302 C CA . PRO B 1 338 ? -8.344 -3.486 -10.047 1 95.5 338 PRO B CA 1
ATOM 7303 C C . PRO B 1 338 ? -9.852 -3.48 -10.312 1 95.5 338 PRO B C 1
ATOM 7305 O O . PRO B 1 338 ? -10.641 -3.729 -9.398 1 95.5 338 PRO B O 1
ATOM 7308 N N . ASP B 1 339 ? -10.305 -3.266 -11.547 1 96.06 339 ASP B N 1
ATOM 7309 C CA . ASP B 1 339 ? -11.727 -3.154 -11.852 1 96.06 339 ASP B CA 1
ATOM 7310 C C . ASP B 1 339 ? -12.297 -4.5 -12.297 1 96.06 339 ASP B C 1
ATOM 7312 O O . ASP B 1 339 ? -13.477 -4.598 -12.633 1 96.06 339 ASP B O 1
ATOM 7316 N N . ASN B 1 340 ? -11.453 -5.535 -12.352 1 96.56 340 ASN B N 1
ATOM 7317 C CA . ASN B 1 340 ? -11.961 -6.863 -12.68 1 96.56 340 ASN B CA 1
ATOM 7318 C C . ASN B 1 340 ? -13.117 -7.262 -11.773 1 96.56 340 ASN B C 1
ATOM 7320 O O . ASN B 1 340 ? -13 -7.203 -10.547 1 96.56 340 ASN B O 1
ATOM 7324 N N . ALA B 1 341 ? -14.195 -7.672 -12.359 1 98.19 341 ALA B N 1
ATOM 7325 C CA . ALA B 1 341 ? -15.422 -7.961 -11.625 1 98.19 341 ALA B CA 1
ATOM 7326 C C . ALA B 1 341 ? -15.242 -9.164 -10.703 1 98.19 341 ALA B C 1
ATOM 7328 O O . ALA B 1 341 ? -16.062 -9.406 -9.812 1 98.19 341 ALA B O 1
ATOM 7329 N N . ILE B 1 342 ? -14.219 -9.953 -10.867 1 97.69 342 ILE B N 1
ATOM 7330 C CA . ILE B 1 342 ? -14 -11.148 -10.07 1 97.69 342 ILE B CA 1
ATOM 7331 C C . ILE B 1 342 ? -13.906 -10.781 -8.594 1 97.69 342 ILE B C 1
ATOM 7333 O O . ILE B 1 342 ? -14.367 -11.523 -7.73 1 97.69 342 ILE B O 1
ATOM 7337 N N . PHE B 1 343 ? -13.383 -9.625 -8.297 1 97.5 343 PHE B N 1
ATOM 7338 C CA . PHE B 1 343 ? -13.211 -9.219 -6.906 1 97.5 343 PHE B CA 1
ATOM 7339 C C . PHE B 1 343 ? -14.562 -8.992 -6.238 1 97.5 343 PHE B C 1
ATOM 7341 O O . PHE B 1 343 ? -14.766 -9.367 -5.082 1 97.5 343 PHE B O 1
ATOM 7348 N N . ARG B 1 344 ? -15.484 -8.438 -6.965 1 98.12 344 ARG B N 1
ATOM 7349 C CA . ARG B 1 344 ? -16.844 -8.281 -6.449 1 98.12 344 ARG B CA 1
ATOM 7350 C C . ARG B 1 344 ? -17.547 -9.633 -6.367 1 98.12 344 ARG B C 1
ATOM 7352 O O . ARG B 1 344 ? -18.297 -9.891 -5.422 1 98.12 344 ARG B O 1
ATOM 7359 N N . ILE B 1 345 ? -17.281 -10.469 -7.285 1 98.62 345 ILE B N 1
ATOM 7360 C CA . ILE B 1 345 ? -17.906 -11.789 -7.34 1 98.62 345 ILE B CA 1
ATOM 7361 C C . ILE B 1 345 ? -17.469 -12.617 -6.141 1 98.62 345 ILE B C 1
ATOM 7363 O O . ILE B 1 345 ? -18.297 -13.227 -5.465 1 98.62 345 ILE B O 1
ATOM 7367 N N . VAL B 1 346 ? -16.203 -12.602 -5.828 1 98 346 VAL B N 1
ATOM 7368 C CA . VAL B 1 346 ? -15.711 -13.422 -4.73 1 98 346 VAL B CA 1
ATOM 7369 C C . VAL B 1 346 ? -15.75 -12.625 -3.428 1 98 346 VAL B C 1
ATOM 7371 O O . VAL B 1 346 ? -15.445 -13.156 -2.357 1 98 346 VAL B O 1
ATOM 7374 N N . GLY B 1 347 ? -16.062 -11.383 -3.512 1 96.12 347 GLY B N 1
ATOM 7375 C CA . GLY B 1 347 ? -16.219 -10.547 -2.332 1 96.12 347 GLY B CA 1
ATOM 7376 C C . GLY B 1 347 ? -14.906 -10.211 -1.66 1 96.12 347 GLY B C 1
ATOM 7377 O O . GLY B 1 347 ? -14.797 -10.258 -0.433 1 96.12 347 GLY B O 1
ATOM 7378 N N . LYS B 1 348 ? -13.953 -9.953 -2.422 1 95.12 348 LYS B N 1
ATOM 7379 C CA . LYS B 1 348 ? -12.625 -9.602 -1.925 1 95.12 348 LYS B CA 1
ATOM 7380 C C . LYS B 1 348 ? -12.109 -8.32 -2.576 1 95.12 348 LYS B C 1
ATOM 7382 O O . LYS B 1 348 ? -12.297 -8.109 -3.777 1 95.12 348 LYS B O 1
ATOM 7387 N N . THR B 1 349 ? -11.445 -7.48 -1.746 1 94.38 349 THR B N 1
ATOM 7388 C CA . THR B 1 349 ? -10.75 -6.324 -2.309 1 94.38 349 THR B CA 1
ATOM 7389 C C . THR B 1 349 ? -9.469 -6.758 -3.014 1 94.38 349 THR B C 1
ATOM 7391 O O . THR B 1 349 ? -8.734 -7.617 -2.518 1 94.38 349 THR B O 1
ATOM 7394 N N . CYS B 1 350 ? -9.242 -6.141 -4.176 1 95 350 CYS B N 1
ATOM 7395 C CA . CYS B 1 350 ? -7.973 -6.383 -4.859 1 95 350 CYS B CA 1
ATOM 7396 C C . CYS B 1 350 ? -6.793 -6.012 -3.971 1 95 350 CYS B C 1
ATOM 7398 O O . CYS B 1 350 ? -6.844 -5.016 -3.246 1 95 350 CYS B O 1
ATOM 7400 N N . THR B 1 351 ? -5.801 -6.812 -3.979 1 91.38 351 THR B N 1
ATOM 7401 C CA . THR B 1 351 ? -4.574 -6.504 -3.252 1 91.38 351 THR B CA 1
ATOM 7402 C C . THR B 1 351 ? -3.352 -6.695 -4.145 1 91.38 351 THR B C 1
ATOM 7404 O O . THR B 1 351 ? -3.377 -7.508 -5.074 1 91.38 351 THR B O 1
ATOM 7407 N N . ASP B 1 352 ? -2.336 -5.945 -3.822 1 90.81 352 ASP B N 1
ATOM 7408 C CA . ASP B 1 352 ? -1.12 -5.941 -4.629 1 90.81 352 ASP B CA 1
ATOM 7409 C C . ASP B 1 352 ? -0.169 -7.055 -4.199 1 90.81 352 ASP B C 1
ATOM 7411 O O . ASP B 1 352 ? 0.869 -7.27 -4.828 1 90.81 352 ASP B O 1
ATOM 7415 N N . GLU B 1 353 ? -0.455 -7.773 -3.264 1 85.94 353 GLU B N 1
ATOM 7416 C CA . GLU B 1 353 ? 0.461 -8.758 -2.699 1 85.94 353 GLU B CA 1
ATOM 7417 C C . GLU B 1 353 ? 0.557 -10 -3.586 1 85.94 353 GLU B C 1
ATOM 7419 O O . GLU B 1 353 ? 1.581 -10.688 -3.594 1 85.94 353 GLU B O 1
ATOM 7424 N N . HIS B 1 354 ? -0.43 -10.242 -4.324 1 87.19 354 HIS B N 1
ATOM 7425 C CA . HIS B 1 354 ? -0.45 -11.531 -5 1 87.19 354 HIS B CA 1
ATOM 7426 C C . HIS B 1 354 ? -0.183 -11.375 -6.496 1 87.19 354 HIS B C 1
ATOM 7428 O O . HIS B 1 354 ? -0.612 -10.391 -7.105 1 87.19 354 HIS B O 1
ATOM 7434 N N . TRP B 1 355 ? 0.494 -12.305 -6.973 1 92.12 355 TRP B N 1
ATOM 7435 C CA . TRP B 1 355 ? 0.733 -12.438 -8.406 1 92.12 355 TRP B CA 1
ATOM 7436 C C . TRP B 1 355 ? -0.171 -13.508 -9.008 1 92.12 355 TRP B C 1
ATOM 7438 O O . TRP B 1 355 ? -0.548 -14.469 -8.328 1 92.12 355 TRP B O 1
ATOM 7448 N N . PRO B 1 356 ? -0.53 -13.305 -10.227 1 91.31 356 PRO B N 1
ATOM 7449 C CA . PRO B 1 356 ? -1.211 -14.422 -10.883 1 91.31 356 PRO B CA 1
ATOM 7450 C C . PRO B 1 356 ? -0.352 -15.68 -10.938 1 91.31 356 PRO B C 1
ATOM 7452 O O . PRO B 1 356 ? 0.878 -15.594 -10.969 1 91.31 356 PRO B O 1
ATOM 7455 N N . ALA B 1 357 ? -1.035 -16.75 -10.953 1 91 357 ALA B N 1
ATOM 7456 C CA . ALA B 1 357 ? -0.342 -18.031 -10.961 1 91 357 ALA B CA 1
ATOM 7457 C C . ALA B 1 357 ? 0.038 -18.438 -12.375 1 91 357 ALA B C 1
ATOM 7459 O O . ALA B 1 357 ? -0.754 -18.281 -13.312 1 91 357 ALA B O 1
ATOM 7460 N N . GLU B 1 358 ? 1.256 -18.844 -12.516 1 89.81 358 GLU B N 1
ATOM 7461 C CA . GLU B 1 358 ? 1.724 -19.531 -13.727 1 89.81 358 GLU B CA 1
ATOM 7462 C C . GLU B 1 358 ? 1.464 -21.031 -13.656 1 89.81 358 GLU B C 1
ATOM 7464 O O . GLU B 1 358 ? 2.24 -21.766 -13.047 1 89.81 358 GLU B O 1
ATOM 7469 N N . ALA B 1 359 ? 0.395 -21.531 -14.242 1 88.5 359 ALA B N 1
ATOM 7470 C CA . ALA B 1 359 ? -0.124 -22.891 -14.031 1 88.5 359 ALA B CA 1
ATOM 7471 C C . ALA B 1 359 ? 0.687 -23.922 -14.812 1 88.5 359 ALA B C 1
ATOM 7473 O O . ALA B 1 359 ? 0.238 -25.047 -15.016 1 88.5 359 ALA B O 1
ATOM 7474 N N . GLY B 1 360 ? 1.855 -23.516 -15.305 1 94.56 360 GLY B N 1
ATOM 7475 C CA . GLY B 1 360 ? 2.746 -24.5 -15.914 1 94.56 360 GLY B CA 1
ATOM 7476 C C . GLY B 1 360 ? 3.383 -25.422 -14.898 1 94.56 360 GLY B C 1
ATOM 7477 O O . GLY B 1 360 ? 3.922 -26.469 -15.266 1 94.56 360 GLY B O 1
ATOM 7478 N N . GLN B 1 361 ? 3.369 -25.078 -13.695 1 96.75 361 GLN B N 1
ATOM 7479 C CA . GLN B 1 361 ? 3.748 -25.922 -12.562 1 96.75 361 GLN B CA 1
ATOM 7480 C C . GLN B 1 361 ? 2.949 -25.547 -11.32 1 96.75 361 GLN B C 1
ATOM 7482 O O . GLN B 1 361 ? 2.547 -24.391 -11.148 1 96.75 361 GLN B O 1
ATOM 7487 N N . MET B 1 362 ? 2.715 -26.453 -10.477 1 96.25 362 MET B N 1
ATOM 7488 C CA . MET B 1 362 ? 2.055 -26.219 -9.195 1 96.25 362 MET B CA 1
ATOM 7489 C C . MET B 1 362 ? 2.309 -27.359 -8.227 1 96.25 362 MET B C 1
ATOM 7491 O O . MET B 1 362 ? 2.613 -28.484 -8.641 1 96.25 362 MET B O 1
ATOM 7495 N N . LEU B 1 363 ? 2.291 -27.094 -7.016 1 97.81 363 LEU B N 1
ATOM 7496 C CA . LEU B 1 363 ? 2.363 -28.047 -5.914 1 97.81 363 LEU B CA 1
ATOM 7497 C C . LEU B 1 363 ? 1.065 -28.047 -5.109 1 97.81 363 LEU B C 1
ATOM 7499 O O . LEU B 1 363 ? 0.573 -26.984 -4.719 1 97.81 363 LEU B O 1
ATOM 7503 N N . PHE B 1 364 ? 0.52 -29.234 -4.898 1 98 364 PHE B N 1
ATOM 7504 C CA . PHE B 1 364 ? -0.828 -29.234 -4.34 1 98 364 PHE B CA 1
ATOM 7505 C C . PHE B 1 364 ? -1.043 -30.438 -3.432 1 98 364 PHE B C 1
ATOM 7507 O O . PHE B 1 364 ? -0.615 -31.547 -3.754 1 98 364 PHE B O 1
ATOM 7514 N N . ASP B 1 365 ? -1.626 -30.234 -2.285 1 98.44 365 ASP B N 1
ATOM 7515 C CA . ASP B 1 365 ? -2.113 -31.234 -1.334 1 98.44 365 ASP B CA 1
ATOM 7516 C C . ASP B 1 365 ? -3.627 -31.125 -1.166 1 98.44 365 ASP B C 1
ATOM 7518 O O . ASP B 1 365 ? -4.133 -30.156 -0.617 1 98.44 365 ASP B O 1
ATOM 7522 N N . LYS B 1 366 ? -4.277 -32.156 -1.589 1 97.94 366 LYS B N 1
ATOM 7523 C CA . LYS B 1 366 ? -5.734 -32.156 -1.473 1 97.94 366 LYS B CA 1
ATOM 7524 C C . LYS B 1 366 ? -6.168 -32.062 -0.013 1 97.94 366 LYS B C 1
ATOM 7526 O O . LYS B 1 366 ? -7.289 -31.641 0.279 1 97.94 366 LYS B O 1
ATOM 7531 N N . ARG B 1 367 ? -5.363 -32.406 0.938 1 96.62 367 ARG B N 1
ATOM 7532 C CA . ARG B 1 367 ? -5.668 -32.375 2.365 1 96.62 367 ARG B CA 1
ATOM 7533 C C . ARG B 1 367 ? -5.574 -30.969 2.93 1 96.62 367 ARG B C 1
ATOM 7535 O O . ARG B 1 367 ? -6.074 -30.688 4.023 1 96.62 367 ARG B O 1
ATOM 7542 N N . GLY B 1 368 ? -4.918 -30.047 2.203 1 97.31 368 GLY B N 1
ATOM 7543 C CA . GLY B 1 368 ? -4.688 -28.719 2.721 1 97.31 368 GLY B CA 1
ATOM 7544 C C . GLY B 1 368 ? -5.961 -28.016 3.154 1 97.31 368 GLY B C 1
ATOM 7545 O O . GLY B 1 368 ? -7.047 -28.328 2.654 1 97.31 368 GLY B O 1
ATOM 7546 N N . ASN B 1 369 ? -5.762 -27 4.09 1 97 369 ASN B N 1
ATOM 7547 C CA . ASN B 1 369 ? -6.883 -26.219 4.609 1 97 369 ASN B CA 1
ATOM 7548 C C . ASN B 1 369 ? -8 -27.125 5.125 1 97 369 ASN B C 1
ATOM 7550 O O . ASN B 1 369 ? -9.164 -26.953 4.75 1 97 369 ASN B O 1
ATOM 7554 N N . SER B 1 370 ? -7.609 -28.172 5.91 1 96.31 370 SER B N 1
ATOM 7555 C CA . SER B 1 370 ? -8.539 -29.109 6.539 1 96.31 370 SER B CA 1
ATOM 7556 C C . SER B 1 370 ? -9.359 -29.859 5.496 1 96.31 370 SER B C 1
ATOM 7558 O O . SER B 1 370 ? -10.562 -30.047 5.668 1 96.31 370 SER B O 1
ATOM 7560 N N . GLY B 1 371 ? -8.734 -30.156 4.355 1 97.75 371 GLY B N 1
ATOM 7561 C CA . GLY B 1 371 ? -9.367 -30.953 3.314 1 97.75 371 GLY B CA 1
ATOM 7562 C C . GLY B 1 371 ? -10.078 -30.109 2.268 1 97.75 371 GLY B C 1
ATOM 7563 O O . GLY B 1 371 ? -10.5 -30.609 1.23 1 97.75 371 GLY B O 1
ATOM 7564 N N . LEU B 1 372 ? -10.156 -28.812 2.434 1 98.19 372 LEU B N 1
ATOM 7565 C CA . LEU B 1 372 ? -10.945 -27.938 1.57 1 98.19 372 LEU B CA 1
ATOM 7566 C C . LEU B 1 372 ? -10.203 -27.656 0.268 1 98.19 372 LEU B C 1
ATOM 7568 O O . LEU B 1 372 ? -10.789 -27.125 -0.684 1 98.19 372 LEU B O 1
ATOM 7572 N N . ASN B 1 373 ? -8.938 -28.031 0.184 1 98.31 373 ASN B N 1
ATOM 7573 C CA . ASN B 1 373 ? -8.234 -27.906 -1.091 1 98.31 373 ASN B CA 1
ATOM 7574 C C . ASN B 1 373 ? -8.922 -28.719 -2.186 1 98.31 373 ASN B C 1
ATOM 7576 O O . ASN B 1 373 ? -8.852 -28.375 -3.365 1 98.31 373 ASN B O 1
ATOM 7580 N N . LEU B 1 374 ? -9.578 -29.812 -1.787 1 98.31 374 LEU B N 1
ATOM 7581 C CA . LEU B 1 374 ? -10.336 -30.578 -2.775 1 98.31 374 LEU B CA 1
ATOM 7582 C C . LEU B 1 374 ? -11.484 -29.75 -3.344 1 98.31 374 LEU B C 1
ATOM 7584 O O . LEU B 1 374 ? -11.719 -29.766 -4.555 1 98.31 374 LEU B O 1
ATOM 7588 N N . ALA B 1 375 ? -12.117 -28.984 -2.475 1 98.5 375 ALA B N 1
ATOM 7589 C CA . ALA B 1 375 ? -13.195 -28.109 -2.912 1 98.5 375 ALA B CA 1
ATOM 7590 C C . ALA B 1 375 ? -12.672 -27.031 -3.873 1 98.5 375 ALA B C 1
ATOM 7592 O O . ALA B 1 375 ? -13.383 -26.625 -4.789 1 98.5 375 ALA B O 1
ATOM 7593 N N . ILE B 1 376 ? -11.453 -26.609 -3.691 1 97.94 376 ILE B N 1
ATOM 7594 C CA . ILE B 1 376 ? -10.82 -25.641 -4.57 1 97.94 376 ILE B CA 1
ATOM 7595 C C . ILE B 1 376 ? -10.719 -26.203 -5.984 1 97.94 376 ILE B C 1
ATOM 7597 O O . ILE B 1 376 ? -11.023 -25.516 -6.961 1 97.94 376 ILE B O 1
ATOM 7601 N N . LEU B 1 377 ? -10.336 -27.438 -6.078 1 97.19 377 LEU B N 1
ATOM 7602 C CA . LEU B 1 377 ? -10.234 -28.062 -7.387 1 97.19 377 LEU B CA 1
ATOM 7603 C C . LEU B 1 377 ? -11.602 -28.141 -8.062 1 97.19 377 LEU B C 1
ATOM 7605 O O . LEU B 1 377 ? -11.719 -27.891 -9.258 1 97.19 377 LEU B O 1
ATOM 7609 N N . HIS B 1 378 ? -12.609 -28.453 -7.305 1 97 378 HIS B N 1
ATOM 7610 C CA . HIS B 1 378 ? -13.961 -28.516 -7.852 1 97 378 HIS B CA 1
ATOM 7611 C C . HIS B 1 378 ? -14.43 -27.141 -8.32 1 97 378 HIS B C 1
ATOM 7613 O O . HIS B 1 378 ? -14.953 -27.016 -9.43 1 97 378 HIS B O 1
ATOM 7619 N N . LEU B 1 379 ? -14.211 -26.156 -7.516 1 97.38 379 LEU B N 1
ATOM 7620 C CA . LEU B 1 379 ? -14.641 -24.812 -7.887 1 97.38 379 LEU B CA 1
ATOM 7621 C C . LEU B 1 379 ? -13.883 -24.328 -9.109 1 97.38 379 LEU B C 1
ATOM 7623 O O . LEU B 1 379 ? -14.461 -23.672 -9.984 1 97.38 379 LEU B O 1
ATOM 7627 N N . SER B 1 380 ? -12.617 -24.594 -9.086 1 96.06 380 SER B N 1
ATOM 7628 C CA . SER B 1 380 ? -11.836 -24.234 -10.273 1 96.06 380 SER B CA 1
ATOM 7629 C C . SER B 1 380 ? -12.383 -24.906 -11.523 1 96.06 380 SER B C 1
ATOM 7631 O O . SER B 1 380 ? -12.438 -24.297 -12.594 1 96.06 380 SER B O 1
ATOM 7633 N N . ASN B 1 381 ? -12.742 -26.141 -11.406 1 93.25 381 ASN B N 1
ATOM 7634 C CA . ASN B 1 381 ? -13.352 -26.859 -12.523 1 93.25 381 ASN B CA 1
ATOM 7635 C C . ASN B 1 381 ? -14.633 -26.188 -12.992 1 93.25 381 ASN B C 1
ATOM 7637 O O . ASN B 1 381 ? -14.867 -26.062 -14.195 1 93.25 381 ASN B O 1
ATOM 7641 N N . HIS B 1 382 ? -15.422 -25.797 -12.078 1 94.88 382 HIS B N 1
ATOM 7642 C CA . HIS B 1 382 ? -16.625 -25.047 -12.406 1 94.88 382 HIS B CA 1
ATOM 7643 C C . HIS B 1 382 ? -16.312 -23.812 -13.242 1 94.88 382 HIS B C 1
ATOM 7645 O O . HIS B 1 382 ? -16.938 -23.594 -14.281 1 94.88 382 HIS B O 1
ATOM 7651 N N . MET B 1 383 ? -15.344 -23.062 -12.805 1 95.19 383 MET B N 1
ATOM 7652 C CA . MET B 1 383 ? -15.008 -21.812 -13.469 1 95.19 383 MET B CA 1
ATOM 7653 C C . MET B 1 383 ? -14.422 -22.062 -14.852 1 95.19 383 MET B C 1
ATOM 7655 O O . MET B 1 383 ? -14.766 -21.375 -15.812 1 95.19 383 MET B O 1
ATOM 7659 N N . MET B 1 384 ? -13.672 -23.109 -14.945 1 90.44 384 MET B N 1
ATOM 7660 C CA . MET B 1 384 ? -13.016 -23.438 -16.219 1 90.44 384 MET B CA 1
ATOM 7661 C C . MET B 1 384 ? -14.031 -23.938 -17.234 1 90.44 384 MET B C 1
ATOM 7663 O O . MET B 1 384 ? -13.883 -23.703 -18.438 1 90.44 384 MET B O 1
ATOM 7667 N N . THR B 1 385 ? -14.992 -24.609 -16.812 1 89.38 385 THR B N 1
ATOM 7668 C CA . THR B 1 385 ? -15.953 -25.234 -17.719 1 89.38 385 THR B CA 1
ATOM 7669 C C . THR B 1 385 ? -17.094 -24.281 -18.031 1 89.38 385 THR B C 1
ATOM 7671 O O . THR B 1 385 ? -18.031 -24.641 -18.75 1 89.38 385 THR B O 1
ATOM 7674 N N . ASN B 1 386 ? -17.078 -23.094 -17.516 1 91.94 386 ASN B N 1
ATOM 7675 C CA . ASN B 1 386 ? -18.078 -22.062 -17.797 1 91.94 386 ASN B CA 1
ATOM 7676 C C . ASN B 1 386 ? -17.438 -20.797 -18.344 1 91.94 386 ASN B C 1
ATOM 7678 O O . ASN B 1 386 ? -17.547 -19.734 -17.719 1 91.94 386 ASN B O 1
ATOM 7682 N N . PRO B 1 387 ? -16.891 -20.844 -19.516 1 90.94 387 PRO B N 1
ATOM 7683 C CA . PRO B 1 387 ? -16.188 -19.688 -20.078 1 90.94 387 PRO B CA 1
ATOM 7684 C C . PRO B 1 387 ? -17.125 -18.5 -20.359 1 90.94 387 PRO B C 1
ATOM 7686 O O . PRO B 1 387 ? -16.672 -17.359 -20.391 1 90.94 387 PRO B O 1
ATOM 7689 N N . ASP B 1 388 ? -18.391 -18.766 -20.578 1 91.94 388 ASP B N 1
ATOM 7690 C CA . ASP B 1 388 ? -19.344 -17.688 -20.766 1 91.94 388 ASP B CA 1
ATOM 7691 C C . ASP B 1 388 ? -19.438 -16.797 -19.547 1 91.94 388 ASP B C 1
ATOM 7693 O O . ASP B 1 388 ? -19.719 -15.602 -19.656 1 91.94 388 ASP B O 1
ATOM 7697 N N . MET B 1 389 ? -19.234 -17.391 -18.406 1 94.56 389 MET B N 1
ATOM 7698 C CA . MET B 1 389 ? -19.312 -16.656 -17.156 1 94.56 389 MET B CA 1
ATOM 7699 C C . MET B 1 389 ? -17.938 -16.109 -16.75 1 94.56 389 MET B C 1
ATOM 7701 O O . MET B 1 389 ? -17.828 -14.977 -16.281 1 94.56 389 MET B O 1
ATOM 7705 N N . TYR B 1 390 ? -16.922 -16.875 -16.984 1 94.88 390 TYR B N 1
ATOM 7706 C CA . TYR B 1 390 ? -15.648 -16.531 -16.344 1 94.88 390 TYR B CA 1
ATOM 7707 C C . TYR B 1 390 ? -14.586 -16.188 -17.391 1 94.88 390 TYR B C 1
ATOM 7709 O O . TYR B 1 390 ? -13.539 -15.648 -17.047 1 94.88 390 TYR B O 1
ATOM 7717 N N . GLY B 1 391 ? -14.797 -16.453 -18.625 1 91.31 391 GLY B N 1
ATOM 7718 C CA . GLY B 1 391 ? -13.805 -16.281 -19.672 1 91.31 391 GLY B CA 1
ATOM 7719 C C . GLY B 1 391 ? -13.289 -14.859 -19.781 1 91.31 391 GLY B C 1
ATOM 7720 O O . GLY B 1 391 ? -12.109 -14.641 -20.078 1 91.31 391 GLY B O 1
ATOM 7721 N N . PHE B 1 392 ? -14.133 -13.875 -19.484 1 93.38 392 PHE B N 1
ATOM 7722 C CA . PHE B 1 392 ? -13.727 -12.484 -19.609 1 93.38 392 PHE B CA 1
ATOM 7723 C C . PHE B 1 392 ? -13.125 -11.969 -18.297 1 93.38 392 PHE B C 1
ATOM 7725 O O . PHE B 1 392 ? -12.648 -10.836 -18.234 1 93.38 392 PHE B O 1
ATOM 7732 N N . LEU B 1 393 ? -13.078 -12.789 -17.281 1 94.31 393 LEU B N 1
ATOM 7733 C CA . LEU B 1 393 ? -12.531 -12.43 -15.984 1 94.31 393 LEU B CA 1
ATOM 7734 C C . LEU B 1 393 ? -11.102 -12.945 -15.836 1 94.31 393 LEU B C 1
ATOM 7736 O O . LEU B 1 393 ? -10.305 -12.383 -15.086 1 94.31 393 LEU B O 1
ATOM 7740 N N . SER B 1 394 ? -10.867 -14 -16.469 1 86.25 394 SER B N 1
ATOM 7741 C CA . SER B 1 394 ? -9.594 -14.703 -16.312 1 86.25 394 SER B CA 1
ATOM 7742 C C . SER B 1 394 ? -8.992 -15.047 -17.672 1 86.25 394 SER B C 1
ATOM 7744 O O . SER B 1 394 ? -9.719 -15.258 -18.641 1 86.25 394 SER B O 1
ATOM 7746 N N . TYR B 1 395 ? -7.688 -14.961 -17.656 1 81.44 395 TYR B N 1
ATOM 7747 C CA . TYR B 1 395 ? -6.996 -15.422 -18.859 1 81.44 395 TYR B CA 1
ATOM 7748 C C . TYR B 1 395 ? -6.496 -16.859 -18.688 1 81.44 395 TYR B C 1
ATOM 7750 O O . TYR B 1 395 ? -5.316 -17.078 -18.406 1 81.44 395 TYR B O 1
ATOM 7758 N N . GLY B 1 396 ? -7.418 -17.859 -18.734 1 76.38 396 GLY B N 1
ATOM 7759 C CA . GLY B 1 396 ? -7.035 -19.266 -18.672 1 76.38 396 GLY B CA 1
ATOM 7760 C C . GLY B 1 396 ? -7.293 -19.891 -17.328 1 76.38 396 GLY B C 1
ATOM 7761 O O . GLY B 1 396 ? -8.016 -19.328 -16.5 1 76.38 396 GLY B O 1
ATOM 7762 N N . ASP B 1 397 ? -6.746 -21.047 -17.125 1 80.5 397 ASP B N 1
ATOM 7763 C CA . ASP B 1 397 ? -6.969 -21.875 -15.945 1 80.5 397 ASP B CA 1
ATOM 7764 C C . ASP B 1 397 ? -6.23 -21.312 -14.734 1 80.5 397 ASP B C 1
ATOM 7766 O O . ASP B 1 397 ? -6.691 -21.453 -13.602 1 80.5 397 ASP B O 1
ATOM 7770 N N . LYS B 1 398 ? -5.211 -20.656 -15.008 1 80.38 398 LYS B N 1
ATOM 7771 C CA . LYS B 1 398 ? -4.297 -20.219 -13.953 1 80.38 398 LYS B CA 1
ATOM 7772 C C . LYS B 1 398 ? -5.016 -19.344 -12.938 1 80.38 398 LYS B C 1
ATOM 7774 O O . LYS B 1 398 ? -4.773 -19.453 -11.727 1 80.38 398 LYS B O 1
ATOM 7779 N N . ASP B 1 399 ? -5.887 -18.547 -13.305 1 90 399 ASP B N 1
ATOM 7780 C CA . ASP B 1 399 ? -6.551 -17.594 -12.43 1 90 399 ASP B CA 1
ATOM 7781 C C . ASP B 1 399 ? -7.672 -18.25 -11.633 1 90 399 ASP B C 1
ATOM 7783 O O . ASP B 1 399 ? -7.988 -17.828 -10.523 1 90 399 ASP B O 1
ATOM 7787 N N . THR B 1 400 ? -8.164 -19.344 -12.164 1 94.25 400 THR B N 1
ATOM 7788 C CA . THR B 1 400 ? -9.336 -19.953 -11.547 1 94.25 400 THR B CA 1
ATOM 7789 C C . THR B 1 400 ? -8.969 -20.609 -10.219 1 94.25 400 THR B C 1
ATOM 7791 O O . THR B 1 400 ? -9.781 -20.641 -9.297 1 94.25 400 THR B O 1
ATOM 7794 N N . PHE B 1 401 ? -7.754 -21.094 -10.102 1 94.62 401 PHE B N 1
ATOM 7795 C CA . PHE B 1 401 ? -7.332 -21.625 -8.812 1 94.62 401 PHE B CA 1
ATOM 7796 C C . PHE B 1 401 ? -7.324 -20.547 -7.746 1 94.62 401 PHE B C 1
ATOM 7798 O O . PHE B 1 401 ? -7.93 -20.703 -6.688 1 94.62 401 PHE B O 1
ATOM 7805 N N . ARG B 1 402 ? -6.734 -19.438 -8.07 1 94.62 402 ARG B N 1
ATOM 7806 C CA . ARG B 1 402 ? -6.672 -18.328 -7.125 1 94.62 402 ARG B CA 1
ATOM 7807 C C . ARG B 1 402 ? -8.07 -17.812 -6.785 1 94.62 402 ARG B C 1
ATOM 7809 O O . ARG B 1 402 ? -8.375 -17.562 -5.621 1 94.62 402 ARG B O 1
ATOM 7816 N N . PHE B 1 403 ? -8.906 -17.688 -7.828 1 96.62 403 PHE B N 1
ATOM 7817 C CA . PHE B 1 403 ? -10.266 -17.203 -7.621 1 96.62 403 PHE B CA 1
ATOM 7818 C C . PHE B 1 403 ? -11.023 -18.125 -6.68 1 96.62 403 PHE B C 1
ATOM 7820 O O . PHE B 1 403 ? -11.812 -17.656 -5.855 1 96.62 403 PHE B O 1
ATOM 7827 N N . SER B 1 404 ? -10.773 -19.391 -6.824 1 97.56 404 SER B N 1
ATOM 7828 C CA . SER B 1 404 ? -11.445 -20.359 -5.961 1 97.56 404 SER B CA 1
ATOM 7829 C C . SER B 1 404 ? -11 -20.203 -4.512 1 97.56 404 SER B C 1
ATOM 7831 O O . SER B 1 404 ? -11.812 -20.281 -3.592 1 97.56 404 SER B O 1
ATOM 7833 N N . PHE B 1 405 ? -9.695 -20 -4.32 1 97.12 405 PHE B N 1
ATOM 7834 C CA . PHE B 1 405 ? -9.203 -19.734 -2.975 1 97.12 405 PHE B CA 1
ATOM 7835 C C . PHE B 1 405 ? -9.836 -18.469 -2.406 1 97.12 405 PHE B C 1
ATOM 7837 O O . PHE B 1 405 ? -10.211 -18.422 -1.234 1 97.12 405 PHE B O 1
ATOM 7844 N N . TYR B 1 406 ? -9.977 -17.453 -3.24 1 96.94 406 TYR B N 1
ATOM 7845 C CA . TYR B 1 406 ? -10.602 -16.203 -2.807 1 96.94 406 TYR B CA 1
ATOM 7846 C C . TYR B 1 406 ? -12.055 -16.438 -2.418 1 96.94 406 TYR B C 1
ATOM 7848 O O . TYR B 1 406 ? -12.523 -15.93 -1.394 1 96.94 406 TYR B O 1
ATOM 7856 N N . ALA B 1 407 ? -12.727 -17.188 -3.186 1 98.31 407 ALA B N 1
ATOM 7857 C CA . ALA B 1 407 ? -14.148 -17.422 -2.951 1 98.31 407 ALA B CA 1
ATOM 7858 C C . ALA B 1 407 ? -14.367 -18.094 -1.6 1 98.31 407 ALA B C 1
ATOM 7860 O O . ALA B 1 407 ? -15.297 -17.734 -0.87 1 98.31 407 ALA B O 1
ATOM 7861 N N . LEU B 1 408 ? -13.492 -18.984 -1.261 1 98.19 408 LEU B N 1
ATOM 7862 C CA . LEU B 1 408 ? -13.672 -19.719 -0.011 1 98.19 408 LEU B CA 1
ATOM 7863 C C . LEU B 1 408 ? -12.875 -19.062 1.115 1 98.19 408 LEU B C 1
ATOM 7865 O O . LEU B 1 408 ? -12.953 -19.5 2.266 1 98.19 408 LEU B O 1
ATOM 7869 N N . GLY B 1 409 ? -12.109 -18.047 0.792 1 97.06 409 GLY B N 1
ATOM 7870 C CA . GLY B 1 409 ? -11.297 -17.375 1.797 1 97.06 409 GLY B CA 1
ATOM 7871 C C . GLY B 1 409 ? -10.242 -18.281 2.406 1 97.06 409 GLY B C 1
ATOM 7872 O O . GLY B 1 409 ? -10.102 -18.344 3.629 1 97.06 409 GLY B O 1
ATOM 7873 N N . LEU B 1 410 ? -9.578 -19.047 1.588 1 97.38 410 LEU B N 1
ATOM 7874 C CA . LEU B 1 410 ? -8.562 -19.984 2.055 1 97.38 410 LEU B CA 1
ATOM 7875 C C . LEU B 1 410 ? -7.168 -19.516 1.653 1 97.38 410 LEU B C 1
ATOM 7877 O O . LEU B 1 410 ? -6.98 -18.969 0.561 1 97.38 410 LEU B O 1
ATOM 7881 N N . PRO B 1 411 ? -6.227 -19.75 2.514 1 95.62 411 PRO B N 1
ATOM 7882 C CA . PRO B 1 411 ? -4.863 -19.328 2.176 1 95.62 411 PRO B CA 1
ATOM 7883 C C . PRO B 1 411 ? -4.191 -20.266 1.176 1 95.62 411 PRO B C 1
ATOM 7885 O O . PRO B 1 411 ? -4.484 -21.469 1.158 1 95.62 411 PRO B O 1
ATOM 7888 N N . TYR B 1 412 ? -3.381 -19.812 0.334 1 96 412 TYR B N 1
ATOM 7889 C CA . TYR B 1 412 ? -2.439 -20.5 -0.539 1 96 412 TYR B CA 1
ATOM 7890 C C . TYR B 1 412 ? -1.084 -19.812 -0.544 1 96 412 TYR B C 1
ATOM 7892 O O . TYR B 1 412 ? -0.947 -18.703 -0.016 1 96 412 TYR B O 1
ATOM 7900 N N . GLN B 1 413 ? -0.101 -20.5 -1.049 1 95.5 413 GLN B N 1
ATOM 7901 C CA . GLN B 1 413 ? 1.242 -19.938 -1.04 1 95.5 413 GLN B CA 1
ATOM 7902 C C . GLN B 1 413 ? 1.741 -19.672 -2.459 1 95.5 413 GLN B C 1
ATOM 7904 O O . GLN B 1 413 ? 1.262 -20.297 -3.412 1 95.5 413 GLN B O 1
ATOM 7909 N N . GLN B 1 414 ? 2.605 -18.719 -2.523 1 95.06 414 GLN B N 1
ATOM 7910 C CA . GLN B 1 414 ? 3.361 -18.438 -3.74 1 95.06 414 GLN B CA 1
ATOM 7911 C C . GLN B 1 414 ? 4.84 -18.766 -3.557 1 95.06 414 GLN B C 1
ATOM 7913 O O . GLN B 1 414 ? 5.371 -18.672 -2.447 1 95.06 414 GLN B O 1
ATOM 7918 N N . ALA B 1 415 ? 5.418 -19.172 -4.664 1 96.94 415 ALA B N 1
ATOM 7919 C CA . ALA B 1 415 ? 6.871 -19.312 -4.602 1 96.94 415 ALA B CA 1
ATOM 7920 C C . ALA B 1 415 ? 7.535 -18 -4.184 1 96.94 415 ALA B C 1
ATOM 7922 O O . ALA B 1 415 ? 7.035 -16.922 -4.5 1 96.94 415 ALA B O 1
ATOM 7923 N N . PRO B 1 416 ? 8.672 -18.109 -3.498 1 96.69 416 PRO B N 1
ATOM 7924 C CA . PRO B 1 416 ? 9.195 -16.938 -2.803 1 96.69 416 PRO B CA 1
ATOM 7925 C C . PRO B 1 416 ? 9.867 -15.938 -3.75 1 96.69 416 PRO B C 1
ATOM 7927 O O . PRO B 1 416 ? 10.148 -14.805 -3.363 1 96.69 416 PRO B O 1
ATOM 7930 N N . LYS B 1 417 ? 10.188 -16.375 -5.004 1 97.38 417 LYS B N 1
ATOM 7931 C CA . LYS B 1 417 ? 10.906 -15.508 -5.938 1 97.38 417 LYS B CA 1
ATOM 7932 C C . LYS B 1 417 ? 10.125 -15.312 -7.23 1 97.38 417 LYS B C 1
ATOM 7934 O O . LYS B 1 417 ? 9.445 -16.234 -7.695 1 97.38 417 LYS B O 1
ATOM 7939 N N . ILE B 1 418 ? 10.211 -14.125 -7.812 1 96.94 418 ILE B N 1
ATOM 7940 C CA . ILE B 1 418 ? 9.68 -13.891 -9.148 1 96.94 418 ILE B CA 1
ATOM 7941 C C . ILE B 1 418 ? 10.547 -14.609 -10.18 1 96.94 418 ILE B C 1
ATOM 7943 O O . ILE B 1 418 ? 11.727 -14.883 -9.922 1 96.94 418 ILE B O 1
ATOM 7947 N N . PHE B 1 419 ? 10.031 -14.898 -11.312 1 96.94 419 PHE B N 1
ATOM 7948 C CA . PHE B 1 419 ? 10.727 -15.695 -12.32 1 96.94 419 PHE B CA 1
ATOM 7949 C C . PHE B 1 419 ? 11.82 -14.883 -13 1 96.94 419 PHE B C 1
ATOM 7951 O O . PHE B 1 419 ? 11.828 -13.648 -12.914 1 96.94 419 PHE B O 1
ATOM 7958 N N . ALA B 1 420 ? 12.758 -15.555 -13.609 1 97.75 420 ALA B N 1
ATOM 7959 C CA . ALA B 1 420 ? 13.742 -14.977 -14.516 1 97.75 420 ALA B CA 1
ATOM 7960 C C . ALA B 1 420 ? 13.406 -15.289 -15.969 1 97.75 420 ALA B C 1
ATOM 7962 O O . ALA B 1 420 ? 12.953 -16.391 -16.281 1 97.75 420 ALA B O 1
ATOM 7963 N N . THR B 1 421 ? 13.578 -14.305 -16.797 1 97.19 421 THR B N 1
ATOM 7964 C CA . THR B 1 421 ? 13.438 -14.578 -18.219 1 97.19 421 THR B CA 1
ATOM 7965 C C . THR B 1 421 ? 14.68 -15.281 -18.766 1 97.19 421 THR B C 1
ATOM 7967 O O . THR B 1 421 ? 15.805 -14.953 -18.375 1 97.19 421 THR B O 1
ATOM 7970 N N . THR B 1 422 ? 14.469 -16.281 -19.578 1 97.56 422 THR B N 1
ATOM 7971 C CA . THR B 1 422 ? 15.547 -17.125 -20.094 1 97.56 422 THR B CA 1
ATOM 7972 C C . THR B 1 422 ? 15.547 -17.141 -21.609 1 97.56 422 THR B C 1
ATOM 7974 O O . THR B 1 422 ? 14.492 -17.234 -22.234 1 97.56 422 THR B O 1
ATOM 7977 N N . GLY B 1 423 ? 16.672 -16.984 -22.156 1 96.88 423 GLY B N 1
ATOM 7978 C CA . GLY B 1 423 ? 16.875 -17 -23.609 1 96.88 423 GLY B CA 1
ATOM 7979 C C . GLY B 1 423 ? 18.312 -16.797 -24 1 96.88 423 GLY B C 1
ATOM 7980 O O . GLY B 1 423 ? 19.219 -17.453 -23.469 1 96.88 423 GLY B O 1
ATOM 7981 N N . GLY B 1 424 ? 18.453 -16.047 -25 1 96.12 424 GLY B N 1
ATOM 7982 C CA . GLY B 1 424 ? 19.797 -15.789 -25.484 1 96.12 424 GLY B CA 1
ATOM 7983 C C . GLY B 1 424 ? 19.859 -14.656 -26.5 1 96.12 424 GLY B C 1
ATOM 7984 O O . GLY B 1 424 ? 18.859 -13.945 -26.703 1 96.12 424 GLY B O 1
ATOM 7985 N N . TYR B 1 425 ? 21.062 -14.469 -27.062 1 96 425 TYR B N 1
ATOM 7986 C CA . TYR B 1 425 ? 21.328 -13.359 -27.969 1 96 425 TYR B CA 1
ATOM 7987 C C . TYR B 1 425 ? 20.984 -13.742 -29.406 1 96 425 TYR B C 1
ATOM 7989 O O . TYR B 1 425 ? 21.859 -13.828 -30.266 1 96 425 TYR B O 1
ATOM 7997 N N . GLN B 1 426 ? 19.719 -13.883 -29.641 1 94.94 426 GLN B N 1
ATOM 7998 C CA . GLN B 1 426 ? 19.125 -14.188 -30.938 1 94.94 426 GLN B CA 1
ATOM 7999 C C . GLN B 1 426 ? 17.719 -13.594 -31.062 1 94.94 426 GLN B C 1
ATOM 8001 O O . GLN B 1 426 ? 17.062 -13.352 -30.062 1 94.94 426 GLN B O 1
ATOM 8006 N N . THR B 1 427 ? 17.328 -13.352 -32.281 1 92.38 427 THR B N 1
ATOM 8007 C CA . THR B 1 427 ? 15.984 -12.844 -32.531 1 92.38 427 THR B CA 1
ATOM 8008 C C . THR B 1 427 ? 14.961 -13.969 -32.438 1 92.38 427 THR B C 1
ATOM 8010 O O . THR B 1 427 ? 15.328 -15.141 -32.312 1 92.38 427 THR B O 1
ATOM 8013 N N . GLN B 1 428 ? 13.703 -13.625 -32.531 1 86.88 428 GLN B N 1
ATOM 8014 C CA . GLN B 1 428 ? 12.625 -14.602 -32.469 1 86.88 428 GLN B CA 1
ATOM 8015 C C . GLN B 1 428 ? 12.68 -15.562 -33.656 1 86.88 428 GLN B C 1
ATOM 8017 O O . GLN B 1 428 ? 12.109 -16.656 -33.625 1 86.88 428 GLN B O 1
ATOM 8022 N N . ASN B 1 429 ? 13.461 -15.188 -34.719 1 88.62 429 ASN B N 1
ATOM 8023 C CA . ASN B 1 429 ? 13.57 -16 -35.906 1 88.62 429 ASN B CA 1
ATOM 8024 C C . ASN B 1 429 ? 14.898 -16.75 -35.969 1 88.62 429 ASN B C 1
ATOM 8026 O O . ASN B 1 429 ? 15.219 -17.406 -36.969 1 88.62 429 ASN B O 1
ATOM 8030 N N . GLY B 1 430 ? 15.633 -16.609 -34.969 1 90.5 430 GLY B N 1
ATOM 8031 C CA . GLY B 1 430 ? 16.844 -17.406 -34.844 1 90.5 430 GLY B CA 1
ATOM 8032 C C . GLY B 1 430 ? 18.078 -16.703 -35.406 1 90.5 430 GLY B C 1
ATOM 8033 O O . GLY B 1 430 ? 19.141 -17.312 -35.531 1 90.5 430 GLY B O 1
ATOM 8034 N N . GLU B 1 431 ? 17.953 -15.461 -35.719 1 94.69 431 GLU B N 1
ATOM 8035 C CA . GLU B 1 431 ? 19.109 -14.695 -36.156 1 94.69 431 GLU B CA 1
ATOM 8036 C C . GLU B 1 431 ? 19.922 -14.203 -34.969 1 94.69 431 GLU B C 1
ATOM 8038 O O . GLU B 1 431 ? 19.344 -13.797 -33.938 1 94.69 431 GLU B O 1
ATOM 8043 N N . SER B 1 432 ? 21.234 -14.305 -35.156 1 95.25 432 SER B N 1
ATOM 8044 C CA . SER B 1 432 ? 22.062 -13.758 -34.062 1 95.25 432 SER B CA 1
ATOM 8045 C C . SER B 1 432 ? 21.766 -12.281 -33.844 1 95.25 432 SER B C 1
ATOM 8047 O O . SER B 1 432 ? 21.531 -11.531 -34.781 1 95.25 432 SER B O 1
ATOM 8049 N N . SER B 1 433 ? 21.797 -11.922 -32.531 1 94.56 433 SER B N 1
ATOM 8050 C CA . SER B 1 433 ? 21.5 -10.555 -32.125 1 94.56 433 SER B CA 1
ATOM 8051 C C . SER B 1 433 ? 22.359 -10.125 -30.938 1 94.56 433 SER B C 1
ATOM 8053 O O . SER B 1 433 ? 22.812 -10.969 -30.156 1 94.56 433 SER B O 1
ATOM 8055 N N . LEU B 1 434 ? 22.641 -8.875 -30.844 1 93.94 434 LEU B N 1
ATOM 8056 C CA . LEU B 1 434 ? 23.328 -8.336 -29.672 1 93.94 434 LEU B CA 1
ATOM 8057 C C . LEU B 1 434 ? 22.344 -8.078 -28.531 1 93.94 434 LEU B C 1
ATOM 8059 O O . LEU B 1 434 ? 22.75 -7.891 -27.391 1 93.94 434 LEU B O 1
ATOM 8063 N N . ASP B 1 435 ? 21.125 -8.172 -28.875 1 93.06 435 ASP B N 1
ATOM 8064 C CA . ASP B 1 435 ? 20.078 -7.969 -27.859 1 93.06 435 ASP B CA 1
ATOM 8065 C C . ASP B 1 435 ? 19.578 -9.305 -27.312 1 93.06 435 ASP B C 1
ATOM 8067 O O . ASP B 1 435 ? 19.406 -10.266 -28.062 1 93.06 435 ASP B O 1
ATOM 8071 N N . PHE B 1 436 ? 19.484 -9.312 -26.016 1 94.69 436 PHE B N 1
ATOM 8072 C CA . PHE B 1 436 ? 18.953 -10.5 -25.359 1 94.69 436 PHE B CA 1
ATOM 8073 C C . PHE B 1 436 ? 17.469 -10.648 -25.625 1 94.69 436 PHE B C 1
ATOM 8075 O O . PHE B 1 436 ? 16.719 -9.68 -25.562 1 94.69 436 PHE B O 1
ATOM 8082 N N . CYS B 1 437 ? 17.047 -11.812 -25.953 1 94.25 437 CYS B N 1
ATOM 8083 C CA . CYS B 1 437 ? 15.633 -12.164 -26.078 1 94.25 437 CYS B CA 1
ATOM 8084 C C . CYS B 1 437 ? 15.273 -13.328 -25.172 1 94.25 437 CYS B C 1
ATOM 8086 O O . CYS B 1 437 ? 15.766 -14.445 -25.344 1 94.25 437 CYS B O 1
ATOM 8088 N N . GLY B 1 438 ? 14.367 -13.008 -24.188 1 95.06 438 GLY B N 1
ATOM 8089 C CA . GLY B 1 438 ? 13.828 -14.055 -23.328 1 95.06 438 GLY B CA 1
ATOM 8090 C C . GLY B 1 438 ? 12.586 -14.703 -23.906 1 95.06 438 GLY B C 1
ATOM 8091 O O . GLY B 1 438 ? 11.648 -14.016 -24.328 1 95.06 438 GLY B O 1
ATOM 8092 N N . HIS B 1 439 ? 12.609 -16.031 -24.016 1 95.25 439 HIS B N 1
ATOM 8093 C CA . HIS B 1 439 ? 11.453 -16.734 -24.562 1 95.25 439 HIS B CA 1
ATOM 8094 C C . HIS B 1 439 ? 11.023 -17.875 -23.656 1 95.25 439 HIS B C 1
ATOM 8096 O O . HIS B 1 439 ? 10.148 -18.672 -24.031 1 95.25 439 HIS B O 1
ATOM 8102 N N . SER B 1 440 ? 11.664 -18.047 -22.594 1 96.31 440 SER B N 1
ATOM 8103 C CA . SER B 1 440 ? 11.352 -19.031 -21.562 1 96.31 440 SER B CA 1
ATOM 8104 C C . SER B 1 440 ? 11.453 -18.438 -20.156 1 96.31 440 SER B C 1
ATOM 8106 O O . SER B 1 440 ? 11.875 -17.297 -20 1 96.31 440 SER B O 1
ATOM 8108 N N . MET B 1 441 ? 10.961 -19.188 -19.188 1 96.75 441 MET B N 1
ATOM 8109 C CA . MET B 1 441 ? 10.969 -18.719 -17.812 1 96.75 441 MET B CA 1
ATOM 8110 C C . MET B 1 441 ? 11.688 -19.719 -16.906 1 96.75 441 MET B C 1
ATOM 8112 O O . MET B 1 441 ? 11.461 -20.922 -17.016 1 96.75 441 MET B O 1
ATOM 8116 N N . ILE B 1 442 ? 12.547 -19.172 -16.125 1 97.81 442 ILE B N 1
ATOM 8117 C CA . ILE B 1 442 ? 13.023 -19.953 -14.984 1 97.81 442 ILE B CA 1
ATOM 8118 C C . ILE B 1 442 ? 12.172 -19.641 -13.758 1 97.81 442 ILE B C 1
ATOM 8120 O O . ILE B 1 442 ? 12.078 -18.484 -13.328 1 97.81 442 ILE B O 1
ATOM 8124 N N . GLN B 1 443 ? 11.523 -20.641 -13.242 1 98.19 443 GLN B N 1
ATOM 8125 C CA . GLN B 1 443 ? 10.875 -20.578 -11.938 1 98.19 443 GLN B CA 1
ATOM 8126 C C . GLN B 1 443 ? 11.766 -21.188 -10.852 1 98.19 443 GLN B C 1
ATOM 8128 O O . GLN B 1 443 ? 12.281 -22.297 -11.016 1 98.19 443 GLN B O 1
ATOM 8133 N N . TRP B 1 444 ? 11.922 -20.422 -9.828 1 98.31 444 TRP B N 1
ATOM 8134 C CA . TRP B 1 444 ? 12.852 -20.828 -8.773 1 98.31 444 TRP B CA 1
ATOM 8135 C C . TRP B 1 444 ? 12.195 -21.828 -7.836 1 98.31 444 TRP B C 1
ATOM 8137 O O . TRP B 1 444 ? 10.969 -21.984 -7.824 1 98.31 444 TRP B O 1
ATOM 8147 N N . GLY B 1 445 ? 13.078 -22.516 -7.062 1 98.06 445 GLY B N 1
ATOM 8148 C CA . GLY B 1 445 ? 12.578 -23.484 -6.086 1 98.06 445 GLY B CA 1
ATOM 8149 C C . GLY B 1 445 ? 11.969 -22.828 -4.863 1 98.06 445 GLY B C 1
ATOM 8150 O O . GLY B 1 445 ? 11.453 -21.703 -4.945 1 98.06 445 GLY B O 1
ATOM 8151 N N . LEU B 1 446 ? 11.859 -23.625 -3.83 1 98.19 446 LEU B N 1
ATOM 8152 C CA . LEU B 1 446 ? 11.234 -23.203 -2.584 1 98.19 446 LEU B CA 1
ATOM 8153 C C . LEU B 1 446 ? 12.242 -23.219 -1.436 1 98.19 446 LEU B C 1
ATOM 8155 O O . LEU B 1 446 ? 13.406 -23.562 -1.633 1 98.19 446 LEU B O 1
ATOM 8159 N N . THR B 1 447 ? 11.812 -22.797 -0.298 1 97.25 447 THR B N 1
ATOM 8160 C CA . THR B 1 447 ? 12.711 -22.688 0.849 1 97.25 447 THR B CA 1
ATOM 8161 C C . THR B 1 447 ? 12.703 -23.969 1.677 1 97.25 447 THR B C 1
ATOM 8163 O O . THR B 1 447 ? 11.664 -24.359 2.217 1 97.25 447 THR B O 1
ATOM 8166 N N . PRO B 1 448 ? 13.836 -24.641 1.803 1 96.19 448 PRO B N 1
ATOM 8167 C CA . PRO B 1 448 ? 13.891 -25.797 2.691 1 96.19 448 PRO B CA 1
ATOM 8168 C C . PRO B 1 448 ? 13.875 -25.406 4.168 1 96.19 448 PRO B C 1
ATOM 8170 O O . PRO B 1 448 ? 14.125 -24.25 4.512 1 96.19 448 PRO B O 1
ATOM 8173 N N . LEU B 1 449 ? 13.633 -26.328 5.004 1 90.88 449 LEU B N 1
ATOM 8174 C CA . LEU B 1 449 ? 13.578 -26.078 6.441 1 90.88 449 LEU B CA 1
ATOM 8175 C C . LEU B 1 449 ? 14.914 -25.547 6.953 1 90.88 449 LEU B C 1
ATOM 8177 O O . LEU B 1 449 ? 14.953 -24.734 7.871 1 90.88 449 LEU B O 1
ATOM 8181 N N . SER B 1 450 ? 15.977 -26 6.355 1 90.62 450 SER B N 1
ATOM 8182 C CA . SER B 1 450 ? 17.312 -25.625 6.797 1 90.62 450 SER B CA 1
ATOM 8183 C C . SER B 1 450 ? 17.594 -24.141 6.551 1 90.62 450 SER B C 1
ATOM 8185 O O . SER B 1 450 ? 18.484 -23.562 7.168 1 90.62 450 SER B O 1
ATOM 8187 N N . ALA B 1 451 ? 16.781 -23.531 5.672 1 93.69 451 ALA B N 1
ATOM 8188 C CA . ALA B 1 451 ? 17.031 -22.141 5.312 1 93.69 451 ALA B CA 1
ATOM 8189 C C . ALA B 1 451 ? 15.953 -21.234 5.895 1 93.69 451 ALA B C 1
ATOM 8191 O O . ALA B 1 451 ? 15.836 -20.062 5.5 1 93.69 451 ALA B O 1
ATOM 8192 N N . ARG B 1 452 ? 15.203 -21.703 6.809 1 90.75 452 ARG B N 1
ATOM 8193 C CA . ARG B 1 452 ? 14.094 -20.969 7.391 1 90.75 452 ARG B CA 1
ATOM 8194 C C . ARG B 1 452 ? 14.57 -19.625 7.969 1 90.75 452 ARG B C 1
ATOM 8196 O O . ARG B 1 452 ? 13.898 -18.609 7.812 1 90.75 452 ARG B O 1
ATOM 8203 N N . HIS B 1 453 ? 15.711 -19.609 8.602 1 89.5 453 HIS B N 1
ATOM 8204 C CA . HIS B 1 453 ? 16.188 -18.422 9.297 1 89.5 453 HIS B CA 1
ATOM 8205 C C . HIS B 1 453 ? 17.391 -17.812 8.594 1 89.5 453 HIS B C 1
ATOM 8207 O O . HIS B 1 453 ? 18.266 -17.219 9.242 1 89.5 453 HIS B O 1
ATOM 8213 N N . ASP B 1 454 ? 17.484 -18.016 7.277 1 91.12 454 ASP B N 1
ATOM 8214 C CA . ASP B 1 454 ? 18.531 -17.438 6.441 1 91.12 454 ASP B CA 1
ATOM 8215 C C . ASP B 1 454 ? 17.938 -16.531 5.367 1 91.12 454 ASP B C 1
ATOM 8217 O O . ASP B 1 454 ? 17.766 -16.938 4.219 1 91.12 454 ASP B O 1
ATOM 8221 N N . PRO B 1 455 ? 17.812 -15.289 5.738 1 90.25 455 PRO B N 1
ATOM 8222 C CA . PRO B 1 455 ? 17.188 -14.367 4.789 1 90.25 455 PRO B CA 1
ATOM 8223 C C . PRO B 1 455 ? 17.984 -14.219 3.498 1 90.25 455 PRO B C 1
ATOM 8225 O O . PRO B 1 455 ? 17.469 -13.703 2.504 1 90.25 455 PRO B O 1
ATOM 8228 N N . SER B 1 456 ? 19.219 -14.656 3.43 1 91.94 456 SER B N 1
ATOM 8229 C CA . SER B 1 456 ? 20.062 -14.531 2.242 1 91.94 456 SER B CA 1
ATOM 8230 C C . SER B 1 456 ? 19.875 -15.727 1.312 1 91.94 456 SER B C 1
ATOM 8232 O O . SER B 1 456 ? 20.359 -15.711 0.177 1 91.94 456 SER B O 1
ATOM 8234 N N . TYR B 1 457 ? 19.141 -16.688 1.749 1 95.06 457 TYR B N 1
ATOM 8235 C CA . TYR B 1 457 ? 18.938 -17.891 0.949 1 95.06 457 TYR B CA 1
ATOM 8236 C C . TYR B 1 457 ? 18.188 -17.578 -0.333 1 95.06 457 TYR B C 1
ATOM 8238 O O . TYR B 1 457 ? 17.156 -16.891 -0.302 1 95.06 457 TYR B O 1
ATOM 8246 N N . HIS B 1 458 ? 18.688 -18.062 -1.405 1 96.69 458 HIS B N 1
ATOM 8247 C CA . HIS B 1 458 ? 18.016 -18.031 -2.699 1 96.69 458 HIS B CA 1
ATOM 8248 C C . HIS B 1 458 ? 17.844 -19.453 -3.254 1 96.69 458 HIS B C 1
ATOM 8250 O O . HIS B 1 458 ? 18.828 -20.172 -3.432 1 96.69 458 HIS B O 1
ATOM 8256 N N . PRO B 1 459 ? 16.641 -19.828 -3.564 1 97.5 459 PRO B N 1
ATOM 8257 C CA . PRO B 1 459 ? 16.453 -21.188 -4.094 1 97.5 459 PRO B CA 1
ATOM 8258 C C . PRO B 1 459 ? 17.078 -21.375 -5.477 1 97.5 459 PRO B C 1
ATOM 8260 O O . PRO B 1 459 ? 17.188 -20.406 -6.238 1 97.5 459 PRO B O 1
ATOM 8263 N N . PRO B 1 460 ? 17.516 -22.609 -5.77 1 97.19 460 PRO B N 1
ATOM 8264 C CA . PRO B 1 460 ? 17.984 -22.875 -7.133 1 97.19 460 PRO B CA 1
ATOM 8265 C C . PRO B 1 460 ? 16.844 -22.906 -8.156 1 97.19 460 PRO B C 1
ATOM 8267 O O . PRO B 1 460 ? 15.672 -22.953 -7.777 1 97.19 460 PRO B O 1
ATOM 8270 N N . PRO B 1 461 ? 17.203 -22.844 -9.469 1 98.19 461 PRO B N 1
ATOM 8271 C CA . PRO B 1 461 ? 16.172 -23.016 -10.484 1 98.19 461 PRO B CA 1
ATOM 8272 C C . PRO B 1 461 ? 15.453 -24.359 -10.383 1 98.19 461 PRO B C 1
ATOM 8274 O O . PRO B 1 461 ? 16.109 -25.391 -10.219 1 98.19 461 PRO B O 1
ATOM 8277 N N . ALA B 1 462 ? 14.156 -24.25 -10.477 1 98.56 462 ALA B N 1
ATOM 8278 C CA . ALA B 1 462 ? 13.398 -25.484 -10.312 1 98.56 462 ALA B CA 1
ATOM 8279 C C . ALA B 1 462 ? 12.75 -25.906 -11.625 1 98.56 462 ALA B C 1
ATOM 8281 O O . ALA B 1 462 ? 12.625 -27.109 -11.906 1 98.56 462 ALA B O 1
ATOM 8282 N N . PHE B 1 463 ? 12.305 -24.953 -12.383 1 98.69 463 PHE B N 1
ATOM 8283 C CA . PHE B 1 463 ? 11.578 -25.25 -13.609 1 98.69 463 PHE B CA 1
ATOM 8284 C C . PHE B 1 463 ? 12.016 -24.328 -14.742 1 98.69 463 PHE B C 1
ATOM 8286 O O . PHE B 1 463 ? 12.219 -23.141 -14.531 1 98.69 463 PHE B O 1
ATOM 8293 N N . LEU B 1 464 ? 12.227 -24.875 -15.875 1 98.56 464 LEU B N 1
ATOM 8294 C CA . LEU B 1 464 ? 12.414 -24.125 -17.109 1 98.56 464 LEU B CA 1
ATOM 8295 C C . LEU B 1 464 ? 11.188 -24.266 -18.016 1 98.56 464 LEU B C 1
ATOM 8297 O O . LEU B 1 464 ? 11.07 -25.25 -18.766 1 98.56 464 LEU B O 1
ATOM 8301 N N . HIS B 1 465 ? 10.328 -23.312 -17.938 1 97.88 465 HIS B N 1
ATOM 8302 C CA . HIS B 1 465 ? 9.086 -23.344 -18.719 1 97.88 465 HIS B CA 1
ATOM 8303 C C . HIS B 1 465 ? 9.266 -22.672 -20.062 1 97.88 465 HIS B C 1
ATOM 8305 O O . HIS B 1 465 ? 9.5 -21.469 -20.141 1 97.88 465 HIS B O 1
ATOM 8311 N N . THR B 1 466 ? 9.102 -23.406 -21.125 1 96.88 466 THR B N 1
ATOM 8312 C CA . THR B 1 466 ? 9.422 -22.938 -22.469 1 96.88 466 THR B CA 1
ATOM 8313 C C . THR B 1 466 ? 8.18 -22.391 -23.156 1 96.88 466 THR B C 1
ATOM 8315 O O . THR B 1 466 ? 7.887 -22.766 -24.297 1 96.88 466 THR B O 1
ATOM 8318 N N . ILE B 1 467 ? 7.527 -21.484 -22.594 1 91.38 467 ILE B N 1
ATOM 8319 C CA . ILE B 1 467 ? 6.172 -21.062 -22.922 1 91.38 467 ILE B CA 1
ATOM 8320 C C . ILE B 1 467 ? 6.16 -20.375 -24.281 1 91.38 467 ILE B C 1
ATOM 8322 O O . ILE B 1 467 ? 5.227 -20.547 -25.062 1 91.38 467 ILE B O 1
ATOM 8326 N N . LEU B 1 468 ? 7.168 -19.547 -24.625 1 91.69 468 LEU B N 1
ATOM 8327 C CA . LEU B 1 468 ? 7.223 -18.875 -25.922 1 91.69 468 LEU B CA 1
ATOM 8328 C C . LEU B 1 468 ? 8.125 -19.641 -26.891 1 91.69 468 LEU B C 1
ATOM 8330 O O . LEU B 1 468 ? 7.883 -19.625 -28.109 1 91.69 468 LEU B O 1
ATOM 8334 N N . ALA B 1 469 ? 9.125 -20.25 -26.328 1 93.5 469 ALA B N 1
ATOM 8335 C CA . ALA B 1 469 ? 10.109 -20.938 -27.141 1 93.5 469 ALA B CA 1
ATOM 8336 C C . ALA B 1 469 ? 9.445 -22.047 -27.969 1 93.5 469 ALA B C 1
ATOM 8338 O O . ALA B 1 469 ? 9.867 -22.312 -29.094 1 93.5 469 ALA B O 1
ATOM 8339 N N . LYS B 1 470 ? 8.438 -22.625 -27.406 1 92.81 470 LYS B N 1
ATOM 8340 C CA . LYS B 1 470 ? 7.805 -23.766 -28.078 1 92.81 470 LYS B CA 1
ATOM 8341 C C . LYS B 1 470 ? 7.145 -23.328 -29.375 1 92.81 470 LYS B C 1
ATOM 8343 O O . LYS B 1 470 ? 6.852 -24.156 -30.25 1 92.81 470 LYS B O 1
ATOM 8348 N N . HIS B 1 471 ? 6.93 -22.062 -29.516 1 91.5 471 HIS B N 1
ATOM 8349 C CA . HIS B 1 471 ? 6.246 -21.531 -30.688 1 91.5 471 HIS B CA 1
ATOM 8350 C C . HIS B 1 471 ? 7.234 -20.938 -31.688 1 91.5 471 HIS B C 1
ATOM 8352 O O . HIS B 1 471 ? 6.836 -20.422 -32.719 1 91.5 471 HIS B O 1
ATOM 8358 N N . ARG B 1 472 ? 8.469 -21.016 -31.375 1 91.5 472 ARG B N 1
ATOM 8359 C CA . ARG B 1 472 ? 9.477 -20.375 -32.219 1 91.5 472 ARG B CA 1
ATOM 8360 C C . ARG B 1 472 ? 10.227 -21.406 -33.031 1 91.5 472 ARG B C 1
ATOM 8362 O O . ARG B 1 472 ? 10.523 -22.5 -32.562 1 91.5 472 ARG B O 1
ATOM 8369 N N . GLN B 1 473 ? 10.484 -20.953 -34.281 1 91.38 473 GLN B N 1
ATOM 8370 C CA . GLN B 1 473 ? 11.203 -21.828 -35.188 1 91.38 473 GLN B CA 1
ATOM 8371 C C . GLN B 1 473 ? 12.578 -21.266 -35.531 1 91.38 473 GLN B C 1
ATOM 8373 O O . GLN B 1 473 ? 12.812 -20.062 -35.406 1 91.38 473 GLN B O 1
ATOM 8378 N N . ASN B 1 474 ? 13.492 -22.141 -35.906 1 90.81 474 ASN B N 1
ATOM 8379 C CA . ASN B 1 474 ? 14.805 -21.828 -36.469 1 90.81 474 ASN B CA 1
ATOM 8380 C C . ASN B 1 474 ? 15.711 -21.188 -35.406 1 90.81 474 ASN B C 1
ATOM 8382 O O . ASN B 1 474 ? 16.609 -20.422 -35.75 1 90.81 474 ASN B O 1
ATOM 8386 N N . LEU B 1 475 ? 15.398 -21.406 -34.156 1 93.75 475 LEU B N 1
ATOM 8387 C CA . LEU B 1 475 ? 16.281 -20.891 -33.094 1 93.75 475 LEU B CA 1
ATOM 8388 C C . LEU B 1 475 ? 17.594 -21.656 -33.062 1 93.75 475 LEU B C 1
ATOM 8390 O O . LEU B 1 475 ? 17.672 -22.812 -33.5 1 93.75 475 LEU B O 1
ATOM 8394 N N . GLN B 1 476 ? 18.625 -20.984 -32.688 1 95.88 476 GLN B N 1
ATOM 8395 C CA . GLN B 1 476 ? 19.938 -21.609 -32.531 1 95.88 476 GLN B CA 1
ATOM 8396 C C . GLN B 1 476 ? 20.031 -22.359 -31.203 1 95.88 476 GLN B C 1
ATOM 8398 O O . GLN B 1 476 ? 19.891 -21.75 -30.141 1 95.88 476 GLN B O 1
ATOM 8403 N N . PRO B 1 477 ? 20.359 -23.641 -31.234 1 96.31 477 PRO B N 1
ATOM 8404 C CA . PRO B 1 477 ? 20.391 -24.422 -30 1 96.31 477 PRO B CA 1
ATOM 8405 C C . PRO B 1 477 ? 21.391 -23.859 -28.984 1 96.31 477 PRO B C 1
ATOM 8407 O O . PRO B 1 477 ? 21.094 -23.844 -27.781 1 96.31 477 PRO B O 1
ATOM 8410 N N . SER B 1 478 ? 22.562 -23.391 -29.406 1 95.31 478 SER B N 1
ATOM 8411 C CA . SER B 1 478 ? 23.609 -22.922 -28.516 1 95.31 478 SER B CA 1
ATOM 8412 C C . SER B 1 478 ? 23.188 -21.656 -27.781 1 95.31 478 SER B C 1
ATOM 8414 O O . SER B 1 478 ? 23.766 -21.297 -26.766 1 95.31 478 SER B O 1
ATOM 8416 N N . LYS B 1 479 ? 22.125 -20.984 -28.25 1 96.38 479 LYS B N 1
ATOM 8417 C CA . LYS B 1 479 ? 21.688 -19.703 -27.688 1 96.38 479 LYS B CA 1
ATOM 8418 C C . LYS B 1 479 ? 20.312 -19.844 -27.047 1 96.38 479 LYS B C 1
ATOM 8420 O O . LYS B 1 479 ? 19.797 -18.875 -26.469 1 96.38 479 LYS B O 1
ATOM 8425 N N . LEU B 1 480 ? 19.719 -21 -27.141 1 96.25 480 LEU B N 1
ATOM 8426 C CA . LEU B 1 480 ? 18.328 -21.203 -26.734 1 96.25 480 LEU B CA 1
ATOM 8427 C C . LEU B 1 480 ? 18.156 -20.906 -25.25 1 96.25 480 LEU B C 1
ATOM 8429 O O . LEU B 1 480 ? 17.203 -20.219 -24.859 1 96.25 480 LEU B O 1
ATOM 8433 N N . PHE B 1 481 ? 19.047 -21.469 -24.391 1 97.5 481 PHE B N 1
ATOM 8434 C CA . PHE B 1 481 ? 18.984 -21.297 -22.938 1 97.5 481 PHE B CA 1
ATOM 8435 C C . PHE B 1 481 ? 20.328 -20.812 -22.391 1 97.5 481 PHE B C 1
ATOM 8437 O O . PHE B 1 481 ? 20.781 -21.25 -21.344 1 97.5 481 PHE B O 1
ATOM 8444 N N . SER B 1 482 ? 20.953 -19.875 -23.109 1 97.12 482 SER B N 1
ATOM 8445 C CA . SER B 1 482 ? 22.328 -19.484 -22.766 1 97.12 482 SER B CA 1
ATOM 8446 C C . SER B 1 482 ? 22.359 -18.562 -21.547 1 97.12 482 SER B C 1
ATOM 8448 O O . SER B 1 482 ? 23.266 -18.656 -20.734 1 97.12 482 SER B O 1
ATOM 8450 N N . HIS B 1 483 ? 21.375 -17.672 -21.469 1 98 483 HIS B N 1
ATOM 8451 C CA . HIS B 1 483 ? 21.406 -16.672 -20.406 1 98 483 HIS B CA 1
ATOM 8452 C C . HIS B 1 483 ? 20.031 -16.516 -19.75 1 98 483 HIS B C 1
ATOM 8454 O O . HIS B 1 483 ? 19.016 -16.891 -20.328 1 98 483 HIS B O 1
ATOM 8460 N N . ILE B 1 484 ? 20.094 -16.016 -18.484 1 98.06 484 ILE B N 1
ATOM 8461 C CA . ILE B 1 484 ? 18.875 -15.57 -17.812 1 98.06 484 ILE B CA 1
ATOM 8462 C C . ILE B 1 484 ? 19.016 -14.094 -17.438 1 98.06 484 ILE B C 1
ATOM 8464 O O . ILE B 1 484 ? 20.125 -13.586 -17.281 1 98.06 484 ILE B O 1
ATOM 8468 N N . LYS B 1 485 ? 17.938 -13.461 -17.438 1 97.94 485 LYS B N 1
ATOM 8469 C CA . LYS B 1 485 ? 17.812 -12.078 -16.969 1 97.94 485 LYS B CA 1
ATOM 8470 C C . LYS B 1 485 ? 16.781 -11.977 -15.844 1 97.94 485 LYS B C 1
ATOM 8472 O O . LYS B 1 485 ? 15.68 -12.516 -15.961 1 97.94 485 LYS B O 1
ATOM 8477 N N . ARG B 1 486 ? 17.141 -11.367 -14.727 1 97.94 486 ARG B N 1
ATOM 8478 C CA . ARG B 1 486 ? 16.234 -11.297 -13.586 1 97.94 486 ARG B CA 1
ATOM 8479 C C . ARG B 1 486 ? 16.422 -10 -12.812 1 97.94 486 ARG B C 1
ATOM 8481 O O . ARG B 1 486 ? 17.469 -9.367 -12.898 1 97.94 486 ARG B O 1
ATOM 8488 N N . PRO B 1 487 ? 15.391 -9.539 -12.055 1 98.06 487 PRO B N 1
ATOM 8489 C CA . PRO B 1 487 ? 15.617 -8.469 -11.086 1 98.06 487 PRO B CA 1
ATOM 8490 C C . PRO B 1 487 ? 16.656 -8.836 -10.031 1 98.06 487 PRO B C 1
ATOM 8492 O O . PRO B 1 487 ? 16.719 -9.984 -9.594 1 98.06 487 PRO B O 1
ATOM 8495 N N . ARG B 1 488 ? 17.453 -7.84 -9.648 1 97.88 488 ARG B N 1
ATOM 8496 C CA . ARG B 1 488 ? 18.422 -8.078 -8.594 1 97.88 488 ARG B CA 1
ATOM 8497 C C . ARG B 1 488 ? 17.75 -8.445 -7.281 1 97.88 488 ARG B C 1
ATOM 8499 O O . ARG B 1 488 ? 18.078 -9.469 -6.668 1 97.88 488 ARG B O 1
ATOM 8506 N N . LEU B 1 489 ? 16.859 -7.621 -6.801 1 97.25 489 LEU B N 1
ATOM 8507 C CA . LEU B 1 489 ? 15.953 -7.973 -5.715 1 97.25 489 LEU B CA 1
ATOM 8508 C C . LEU B 1 489 ? 14.695 -8.641 -6.254 1 97.25 489 LEU B C 1
ATOM 8510 O O . LEU B 1 489 ? 13.789 -7.969 -6.746 1 97.25 489 LEU B O 1
ATOM 8514 N N . ASP B 1 490 ? 14.625 -9.945 -6.133 1 97.5 490 ASP B N 1
ATOM 8515 C CA . ASP B 1 490 ? 13.602 -10.648 -6.898 1 97.5 490 ASP B CA 1
ATOM 8516 C C . ASP B 1 490 ? 12.617 -11.375 -5.973 1 97.5 490 ASP B C 1
ATOM 8518 O O . ASP B 1 490 ? 11.906 -12.281 -6.402 1 97.5 490 ASP B O 1
ATOM 8522 N N . GLY B 1 491 ? 12.562 -10.992 -4.668 1 96.06 491 GLY B N 1
ATOM 8523 C CA . GLY B 1 491 ? 11.523 -11.516 -3.799 1 96.06 491 GLY B CA 1
ATOM 8524 C C . GLY B 1 491 ? 10.125 -11.195 -4.277 1 96.06 491 GLY B C 1
ATOM 8525 O O . GLY B 1 491 ? 9.867 -10.086 -4.746 1 96.06 491 GLY B O 1
ATOM 8526 N N . ILE B 1 492 ? 9.266 -12.156 -4.125 1 94.88 492 ILE B N 1
ATOM 8527 C CA . ILE B 1 492 ? 7.934 -12.031 -4.699 1 94.88 492 ILE B CA 1
ATOM 8528 C C . ILE B 1 492 ? 7.195 -10.867 -4.039 1 94.88 492 ILE B C 1
ATOM 8530 O O . ILE B 1 492 ? 6.309 -10.266 -4.645 1 94.88 492 ILE B O 1
ATOM 8534 N N . ALA B 1 493 ? 7.535 -10.555 -2.814 1 92.44 493 ALA B N 1
ATOM 8535 C CA . ALA B 1 493 ? 6.875 -9.492 -2.064 1 92.44 493 ALA B CA 1
ATOM 8536 C C . ALA B 1 493 ? 7.691 -8.203 -2.096 1 92.44 493 ALA B C 1
ATOM 8538 O O . ALA B 1 493 ? 7.375 -7.238 -1.392 1 92.44 493 ALA B O 1
ATOM 8539 N N . GLU B 1 494 ? 8.742 -8.148 -2.863 1 93.81 494 GLU B N 1
ATOM 8540 C CA . GLU B 1 494 ? 9.609 -6.977 -2.957 1 93.81 494 GLU B CA 1
ATOM 8541 C C . GLU B 1 494 ? 8.883 -5.805 -3.605 1 93.81 494 GLU B C 1
ATOM 8543 O O . GLU B 1 494 ? 8.508 -5.871 -4.777 1 93.81 494 GLU B O 1
ATOM 8548 N N . PRO B 1 495 ? 8.719 -4.688 -2.877 1 91.75 495 PRO B N 1
ATOM 8549 C CA . PRO B 1 495 ? 8 -3.551 -3.457 1 91.75 495 PRO B CA 1
ATOM 8550 C C . PRO B 1 495 ? 8.711 -2.951 -4.664 1 91.75 495 PRO B C 1
ATOM 8552 O O . PRO B 1 495 ? 8.062 -2.418 -5.57 1 91.75 495 PRO B O 1
ATOM 8555 N N . LEU B 1 496 ? 9.992 -3.062 -4.719 1 95.62 496 LEU B N 1
ATOM 8556 C CA . LEU B 1 496 ? 10.789 -2.432 -5.766 1 95.62 496 LEU B CA 1
ATOM 8557 C C . LEU B 1 496 ? 10.68 -3.205 -7.074 1 95.62 496 LEU B C 1
ATOM 8559 O O . LEU B 1 496 ? 11.18 -2.758 -8.109 1 95.62 496 LEU B O 1
ATOM 8563 N N . LEU B 1 497 ? 9.953 -4.32 -7.059 1 96.44 497 LEU B N 1
ATOM 8564 C CA . LEU B 1 497 ? 9.68 -5.02 -8.312 1 96.44 497 LEU B CA 1
ATOM 8565 C C . LEU B 1 497 ? 8.891 -4.129 -9.273 1 96.44 497 LEU B C 1
ATOM 8567 O O . LEU B 1 497 ? 8.875 -4.375 -10.477 1 96.44 497 LEU B O 1
ATOM 8571 N N . VAL B 1 498 ? 8.273 -3.143 -8.773 1 95.62 498 VAL B N 1
ATOM 8572 C CA . VAL B 1 498 ? 7.484 -2.223 -9.586 1 95.62 498 VAL B CA 1
ATOM 8573 C C . VAL B 1 498 ? 8.391 -1.539 -10.609 1 95.62 498 VAL B C 1
ATOM 8575 O O . VAL B 1 498 ? 7.926 -1.121 -11.672 1 95.62 498 VAL B O 1
ATOM 8578 N N . ARG B 1 499 ? 9.727 -1.48 -10.375 1 96.06 499 ARG B N 1
ATOM 8579 C CA . ARG B 1 499 ? 10.672 -0.828 -11.266 1 96.06 499 ARG B CA 1
ATOM 8580 C C . ARG B 1 499 ? 11.18 -1.797 -12.336 1 96.06 499 ARG B C 1
ATOM 8582 O O . ARG B 1 499 ? 11.883 -1.395 -13.258 1 96.06 499 ARG B O 1
ATOM 8589 N N . THR B 1 500 ? 10.898 -3.018 -12.133 1 94.94 500 THR B N 1
ATOM 8590 C CA . THR B 1 500 ? 11.359 -4.035 -13.07 1 94.94 500 THR B CA 1
ATOM 8591 C C . THR B 1 500 ? 10.188 -4.629 -13.844 1 94.94 500 THR B C 1
ATOM 8593 O O . THR B 1 500 ? 9.562 -5.59 -13.391 1 94.94 500 THR B O 1
ATOM 8596 N N . LEU B 1 501 ? 9.984 -4.16 -15 1 89.56 501 LEU B N 1
ATOM 8597 C CA . LEU B 1 501 ? 8.797 -4.449 -15.797 1 89.56 501 LEU B CA 1
ATOM 8598 C C . LEU B 1 501 ? 9.039 -5.637 -16.719 1 89.56 501 LEU B C 1
ATOM 8600 O O . LEU B 1 501 ? 9.969 -5.621 -17.531 1 89.56 501 LEU B O 1
ATOM 8604 N N . TYR B 1 502 ? 8.242 -6.602 -16.469 1 89 502 TYR B N 1
ATOM 8605 C CA . TYR B 1 502 ? 8.156 -7.684 -17.438 1 89 502 TYR B CA 1
ATOM 8606 C C . TYR B 1 502 ? 7.16 -7.352 -18.547 1 89 502 TYR B C 1
ATOM 8608 O O . TYR B 1 502 ? 6.043 -6.906 -18.266 1 89 502 TYR B O 1
ATOM 8616 N N . GLU B 1 503 ? 7.578 -7.492 -19.75 1 84.25 503 GLU B N 1
ATOM 8617 C CA . GLU B 1 503 ? 6.68 -7.195 -20.859 1 84.25 503 GLU B CA 1
ATOM 8618 C C . GLU B 1 503 ? 6.812 -8.234 -21.969 1 84.25 503 GLU B C 1
ATOM 8620 O O . GLU B 1 503 ? 7.926 -8.602 -22.344 1 84.25 503 GLU B O 1
ATOM 8625 N N . PHE B 1 504 ? 5.609 -8.625 -22.375 1 83.75 504 PHE B N 1
ATOM 8626 C CA . PHE B 1 504 ? 5.578 -9.398 -23.625 1 83.75 504 PHE B CA 1
ATOM 8627 C C . PHE B 1 504 ? 5.594 -8.469 -24.828 1 83.75 504 PHE B C 1
ATOM 8629 O O . PHE B 1 504 ? 4.625 -7.75 -25.078 1 83.75 504 PHE B O 1
ATOM 8636 N N . THR B 1 505 ? 6.621 -8.539 -25.594 1 82.94 505 THR B N 1
ATOM 8637 C CA . THR B 1 505 ? 6.777 -7.617 -26.703 1 82.94 505 THR B CA 1
ATOM 8638 C C . THR B 1 505 ? 6.227 -8.227 -28 1 82.94 505 THR B C 1
ATOM 8640 O O . THR B 1 505 ? 6.32 -7.625 -29.062 1 82.94 505 THR B O 1
ATOM 8643 N N . GLY B 1 506 ? 5.617 -9.398 -27.922 1 79.25 506 GLY B N 1
ATOM 8644 C CA . GLY B 1 506 ? 5.258 -10.156 -29.109 1 79.25 506 GLY B CA 1
ATOM 8645 C C . GLY B 1 506 ? 6.328 -11.148 -29.531 1 79.25 506 GLY B C 1
ATOM 8646 O O . GLY B 1 506 ? 6.016 -12.258 -29.969 1 79.25 506 GLY B O 1
ATOM 8647 N N . ASP B 1 507 ? 7.555 -10.695 -29.312 1 84.94 507 ASP B N 1
ATOM 8648 C CA . ASP B 1 507 ? 8.68 -11.531 -29.719 1 84.94 507 ASP B CA 1
ATOM 8649 C C . ASP B 1 507 ? 9.336 -12.195 -28.516 1 84.94 507 ASP B C 1
ATOM 8651 O O . ASP B 1 507 ? 9.672 -13.383 -28.547 1 84.94 507 ASP B O 1
ATOM 8655 N N . CYS B 1 508 ? 9.5 -11.406 -27.453 1 89.5 508 CYS B N 1
ATOM 8656 C CA . CYS B 1 508 ? 10.258 -11.859 -26.297 1 89.5 508 CYS B CA 1
ATOM 8657 C C . CYS B 1 508 ? 9.578 -11.422 -25 1 89.5 508 CYS B C 1
ATOM 8659 O O . CYS B 1 508 ? 8.664 -10.594 -25.016 1 89.5 508 CYS B O 1
ATOM 8661 N N . PHE B 1 509 ? 9.922 -12.102 -23.891 1 88.12 509 PHE B N 1
ATOM 8662 C CA . PHE B 1 509 ? 9.672 -11.562 -22.547 1 88.12 509 PHE B CA 1
ATOM 8663 C C . PHE B 1 509 ? 10.773 -10.602 -22.141 1 88.12 509 PHE B C 1
ATOM 8665 O O . PHE B 1 509 ? 11.805 -11.016 -21.609 1 88.12 509 PHE B O 1
ATOM 8672 N N . ALA B 1 510 ? 10.477 -9.383 -22.312 1 89.12 510 ALA B N 1
ATOM 8673 C CA . ALA B 1 510 ? 11.469 -8.359 -21.984 1 89.12 510 ALA B CA 1
ATOM 8674 C C . ALA B 1 510 ? 11.398 -8 -20.5 1 89.12 510 ALA B C 1
ATOM 8676 O O . ALA B 1 510 ? 10.336 -8.102 -19.875 1 89.12 510 ALA B O 1
ATOM 8677 N N . LEU B 1 511 ? 12.531 -7.789 -19.906 1 94.38 511 LEU B N 1
ATOM 8678 C CA . LEU B 1 511 ? 12.672 -7.262 -18.547 1 94.38 511 LEU B CA 1
ATOM 8679 C C . LEU B 1 511 ? 13.461 -5.953 -18.562 1 94.38 511 LEU B C 1
ATOM 8681 O O . LEU B 1 511 ? 14.633 -5.934 -18.922 1 94.38 511 LEU B O 1
ATOM 8685 N N . THR B 1 512 ? 12.75 -4.914 -18.188 1 92.81 512 THR B N 1
ATOM 8686 C CA . THR B 1 512 ? 13.359 -3.594 -18.234 1 92.81 512 THR B CA 1
ATOM 8687 C C . THR B 1 512 ? 13.344 -2.924 -16.875 1 92.81 512 THR B C 1
ATOM 8689 O O . THR B 1 512 ? 12.359 -3.041 -16.125 1 92.81 512 THR B O 1
ATOM 8692 N N . LEU B 1 513 ? 14.453 -2.289 -16.547 1 96.12 513 LEU B N 1
ATOM 8693 C CA . LEU B 1 513 ? 14.547 -1.499 -15.328 1 96.12 513 LEU B CA 1
ATOM 8694 C C . LEU B 1 513 ? 14.094 -0.065 -15.57 1 96.12 513 LEU B C 1
ATOM 8696 O O . LEU B 1 513 ? 14.594 0.61 -16.469 1 96.12 513 LEU B O 1
ATOM 8700 N N . LYS B 1 514 ? 13.117 0.361 -14.828 1 95.19 514 LYS B N 1
ATOM 8701 C CA . LYS B 1 514 ? 12.688 1.754 -14.906 1 95.19 514 LYS B CA 1
ATOM 8702 C C . LYS B 1 514 ? 13.516 2.639 -13.984 1 95.19 514 LYS B C 1
ATOM 8704 O O . LYS B 1 514 ? 13.594 2.387 -12.781 1 95.19 514 LYS B O 1
ATOM 8709 N N . GLY B 1 515 ? 14.125 3.721 -14.641 1 94.88 515 GLY B N 1
ATOM 8710 C CA . GLY B 1 515 ? 15.016 4.586 -13.875 1 94.88 515 GLY B CA 1
ATOM 8711 C C . GLY B 1 515 ? 16.422 4.031 -13.75 1 94.88 515 GLY B C 1
ATOM 8712 O O . GLY B 1 515 ? 16.719 2.967 -14.289 1 94.88 515 GLY B O 1
ATOM 8713 N N . PRO B 1 516 ? 17.266 4.746 -13.039 1 96.44 516 PRO B N 1
ATOM 8714 C CA . PRO B 1 516 ? 18.656 4.332 -12.914 1 96.44 516 PRO B CA 1
ATOM 8715 C C . PRO B 1 516 ? 18.828 3.104 -12.016 1 96.44 516 PRO B C 1
ATOM 8717 O O . PRO B 1 516 ? 17.969 2.828 -11.172 1 96.44 516 PRO B O 1
ATOM 8720 N N . ASP B 1 517 ? 19.938 2.422 -12.242 1 97.75 517 ASP B N 1
ATOM 8721 C CA . ASP B 1 517 ? 20.297 1.283 -11.398 1 97.75 517 ASP B CA 1
ATOM 8722 C C . ASP B 1 517 ? 20.453 1.705 -9.938 1 97.75 517 ASP B C 1
ATOM 8724 O O . ASP B 1 517 ? 20.984 2.785 -9.656 1 97.75 517 ASP B O 1
ATOM 8728 N N . GLY B 1 518 ? 20.031 0.89 -9.008 1 97 518 GLY B N 1
ATOM 8729 C CA . GLY B 1 518 ? 20.016 1.226 -7.59 1 97 518 GLY B CA 1
ATOM 8730 C C . GLY B 1 518 ? 21.297 0.84 -6.875 1 97 518 GLY B C 1
ATOM 8731 O O . GLY B 1 518 ? 21.438 1.052 -5.668 1 97 518 GLY B O 1
ATOM 8732 N N . ALA B 1 519 ? 22.203 0.262 -7.562 1 96.25 519 ALA B N 1
ATOM 8733 C CA . ALA B 1 519 ? 23.5 -0.062 -6.957 1 96.25 519 ALA B CA 1
ATOM 8734 C C . ALA B 1 519 ? 24.219 1.2 -6.488 1 96.25 519 ALA B C 1
ATOM 8736 O O . ALA B 1 519 ? 24.172 2.232 -7.16 1 96.25 519 ALA B O 1
ATOM 8737 N N . PRO B 1 520 ? 24.953 1.123 -5.352 1 91 520 PRO B N 1
ATOM 8738 C CA . PRO B 1 520 ? 25.578 2.32 -4.777 1 91 520 PRO B CA 1
ATOM 8739 C C . PRO B 1 520 ? 26.562 2.984 -5.727 1 91 520 PRO B C 1
ATOM 8741 O O . PRO B 1 520 ? 26.719 4.207 -5.711 1 91 520 PRO B O 1
ATOM 8744 N N . ASP B 1 521 ? 27.234 2.244 -6.562 1 92.19 521 ASP B N 1
ATOM 8745 C CA . ASP B 1 521 ? 28.297 2.797 -7.398 1 92.19 521 ASP B CA 1
ATOM 8746 C C . ASP B 1 521 ? 27.766 3.143 -8.789 1 92.19 521 ASP B C 1
ATOM 8748 O O . ASP B 1 521 ? 28.531 3.607 -9.648 1 92.19 521 ASP B O 1
ATOM 8752 N N . ALA B 1 522 ? 26.516 2.969 -9 1 94.44 522 ALA B N 1
ATOM 8753 C CA . ALA B 1 522 ? 25.938 3.293 -10.305 1 94.44 522 ALA B CA 1
ATOM 8754 C C . ALA B 1 522 ? 25.844 4.805 -10.492 1 94.44 522 ALA B C 1
ATOM 8756 O O . ALA B 1 522 ? 25.672 5.551 -9.523 1 94.44 522 ALA B O 1
ATOM 8757 N N . GLU B 1 523 ? 25.984 5.285 -11.711 1 92.06 523 GLU B N 1
ATOM 8758 C CA . GLU B 1 523 ? 25.781 6.695 -12.031 1 92.06 523 GLU B CA 1
ATOM 8759 C C . GLU B 1 523 ? 24.344 7.133 -11.758 1 92.06 523 GLU B C 1
ATOM 8761 O O . GLU B 1 523 ? 23.406 6.492 -12.219 1 92.06 523 GLU B O 1
ATOM 8766 N N . ASN B 1 524 ? 24.219 8.234 -11.07 1 94.69 524 ASN B N 1
ATOM 8767 C CA . ASN B 1 524 ? 22.891 8.734 -10.734 1 94.69 524 ASN B CA 1
ATOM 8768 C C . ASN B 1 524 ? 22.047 7.672 -10.055 1 94.69 524 ASN B C 1
ATOM 8770 O O . ASN B 1 524 ? 20.844 7.547 -10.344 1 94.69 524 ASN B O 1
ATOM 8774 N N . SER B 1 525 ? 22.688 6.902 -9.18 1 95.81 525 SER B N 1
ATOM 8775 C CA . SER B 1 525 ? 22.094 5.723 -8.547 1 95.81 525 SER B CA 1
ATOM 8776 C C . SER B 1 525 ? 20.859 6.09 -7.742 1 95.81 525 SER B C 1
ATOM 8778 O O . SER B 1 525 ? 20.859 7.074 -7 1 95.81 525 SER B O 1
ATOM 8780 N N . MET B 1 526 ? 19.812 5.25 -7.887 1 95.25 526 MET B N 1
ATOM 8781 C CA . MET B 1 526 ? 18.625 5.379 -7.043 1 95.25 526 MET B CA 1
ATOM 8782 C C . MET B 1 526 ? 18.953 5.039 -5.59 1 95.25 526 MET B C 1
ATOM 8784 O O . MET B 1 526 ? 18.203 5.375 -4.684 1 95.25 526 MET B O 1
ATOM 8788 N N . ARG B 1 527 ? 19.953 4.238 -5.367 1 91.75 527 ARG B N 1
ATOM 8789 C CA . ARG B 1 527 ? 20.453 3.82 -4.066 1 91.75 527 ARG B CA 1
ATOM 8790 C C . ARG B 1 527 ? 19.422 2.982 -3.316 1 91.75 527 ARG B C 1
ATOM 8792 O O . ARG B 1 527 ? 19.297 3.084 -2.094 1 91.75 527 ARG B O 1
ATOM 8799 N N . ASP B 1 528 ? 18.625 2.275 -4.02 1 92.69 528 ASP B N 1
ATOM 8800 C CA . ASP B 1 528 ? 17.625 1.415 -3.396 1 92.69 528 ASP B CA 1
ATOM 8801 C C . ASP B 1 528 ? 17.984 -0.059 -3.568 1 92.69 528 ASP B C 1
ATOM 8803 O O . ASP B 1 528 ? 17.266 -0.938 -3.088 1 92.69 528 ASP B O 1
ATOM 8807 N N . GLY B 1 529 ? 19.016 -0.297 -4.32 1 95.5 529 GLY B N 1
ATOM 8808 C CA . GLY B 1 529 ? 19.531 -1.646 -4.445 1 95.5 529 GLY B CA 1
ATOM 8809 C C . GLY B 1 529 ? 18.922 -2.422 -5.598 1 95.5 529 GLY B C 1
ATOM 8810 O O . GLY B 1 529 ? 19.422 -3.492 -5.961 1 95.5 529 GLY B O 1
ATOM 8811 N N . GLN B 1 530 ? 17.891 -1.883 -6.215 1 97.5 530 GLN B N 1
ATOM 8812 C CA . GLN B 1 530 ? 17.234 -2.629 -7.281 1 97.5 530 GLN B CA 1
ATOM 8813 C C . GLN B 1 530 ? 18 -2.498 -8.594 1 97.5 530 GLN B C 1
ATOM 8815 O O . GLN B 1 530 ? 18.75 -1.543 -8.789 1 97.5 530 GLN B O 1
ATOM 8820 N N . GLY B 1 531 ? 17.875 -3.471 -9.391 1 97.88 531 GLY B N 1
ATOM 8821 C CA . GLY B 1 531 ? 18.484 -3.549 -10.703 1 97.88 531 GLY B CA 1
ATOM 8822 C C . GLY B 1 531 ? 18.078 -4.789 -11.484 1 97.88 531 GLY B C 1
ATOM 8823 O O . GLY B 1 531 ? 17.156 -5.504 -11.078 1 97.88 531 GLY B O 1
ATOM 8824 N N . VAL B 1 532 ? 18.609 -4.883 -12.656 1 97.75 532 VAL B N 1
ATOM 8825 C CA . VAL B 1 532 ? 18.422 -6.059 -13.5 1 97.75 532 VAL B CA 1
ATOM 8826 C C . VAL B 1 532 ? 19.781 -6.695 -13.805 1 97.75 532 VAL B C 1
ATOM 8828 O O . VAL B 1 532 ? 20.703 -6.008 -14.227 1 97.75 532 VAL B O 1
ATOM 8831 N N . ASP B 1 533 ? 19.844 -7.977 -13.586 1 97.25 533 ASP B N 1
ATOM 8832 C CA . ASP B 1 533 ? 21.094 -8.688 -13.773 1 97.25 533 ASP B CA 1
ATOM 8833 C C . ASP B 1 533 ? 20.953 -9.797 -14.82 1 97.25 533 ASP B C 1
ATOM 8835 O O . ASP B 1 533 ? 19.859 -10.344 -15 1 97.25 533 ASP B O 1
ATOM 8839 N N . MET B 1 534 ? 22.047 -10.031 -15.484 1 96.88 534 MET B N 1
ATOM 8840 C CA . MET B 1 534 ? 22.141 -11.094 -16.484 1 96.88 534 MET B CA 1
ATOM 8841 C C . MET B 1 534 ? 23.219 -12.102 -16.094 1 96.88 534 MET B C 1
ATOM 8843 O O . MET B 1 534 ? 24.312 -11.719 -15.68 1 96.88 534 MET B O 1
ATOM 8847 N N . TYR B 1 535 ? 22.906 -13.375 -16.234 1 97.12 535 TYR B N 1
ATOM 8848 C CA . TYR B 1 535 ? 23.828 -14.445 -15.922 1 97.12 535 TYR B CA 1
ATOM 8849 C C . TYR B 1 535 ? 23.781 -15.539 -16.984 1 97.12 535 TYR B C 1
ATOM 8851 O O . TYR B 1 535 ? 22.719 -15.836 -17.531 1 97.12 535 TYR B O 1
ATOM 8859 N N . PRO B 1 536 ? 24.953 -16.156 -17.219 1 97.94 536 PRO B N 1
ATOM 8860 C CA . PRO B 1 536 ? 24.859 -17.422 -17.953 1 97.94 536 PRO B CA 1
ATOM 8861 C C . PRO B 1 536 ? 24.109 -18.5 -17.172 1 97.94 536 PRO B C 1
ATOM 8863 O O . PRO B 1 536 ? 24.359 -18.688 -15.984 1 97.94 536 PRO B O 1
ATOM 8866 N N . LEU B 1 537 ? 23.203 -19.188 -17.859 1 97.88 537 LEU B N 1
ATOM 8867 C CA . LEU B 1 537 ? 22.453 -20.234 -17.172 1 97.88 537 LEU B CA 1
ATOM 8868 C C . LEU B 1 537 ? 23.391 -21.328 -16.672 1 97.88 537 LEU B C 1
ATOM 8870 O O . LEU B 1 537 ? 23.141 -21.922 -15.617 1 97.88 537 LEU B O 1
ATOM 8874 N N . LYS B 1 538 ? 24.484 -21.578 -17.375 1 97.69 538 LYS B N 1
ATOM 8875 C CA . LYS B 1 538 ? 25.516 -22.516 -16.969 1 97.69 538 LYS B CA 1
ATOM 8876 C C . LYS B 1 538 ? 25.984 -22.266 -15.531 1 97.69 538 LYS B C 1
ATOM 8878 O O . LYS B 1 538 ? 26.109 -23.188 -14.734 1 97.69 538 LYS B O 1
ATOM 8883 N N . ASP B 1 539 ? 26.188 -21.016 -15.219 1 97.38 539 ASP B N 1
ATOM 8884 C CA . ASP B 1 539 ? 26.656 -20.625 -13.891 1 97.38 539 ASP B CA 1
ATOM 8885 C C . ASP B 1 539 ? 25.562 -20.797 -12.844 1 97.38 539 ASP B C 1
ATOM 8887 O O . ASP B 1 539 ? 25.844 -21.203 -11.711 1 97.38 539 ASP B O 1
ATOM 8891 N N . VAL B 1 540 ? 24.328 -20.453 -13.211 1 97.06 540 VAL B N 1
ATOM 8892 C CA . VAL B 1 540 ? 23.188 -20.516 -12.297 1 97.06 540 VAL B CA 1
ATOM 8893 C C . VAL B 1 540 ? 22.922 -21.969 -11.914 1 97.06 540 VAL B C 1
ATOM 8895 O O . VAL B 1 540 ? 22.516 -22.25 -10.781 1 97.06 540 VAL B O 1
ATOM 8898 N N . LEU B 1 541 ? 23.172 -22.859 -12.82 1 97.19 541 LEU B N 1
ATOM 8899 C CA . LEU B 1 541 ? 22.969 -24.281 -12.586 1 97.19 541 LEU B CA 1
ATOM 8900 C C . LEU B 1 541 ? 24.281 -24.953 -12.156 1 97.19 541 LEU B C 1
ATOM 8902 O O . LEU B 1 541 ? 24.391 -26.172 -12.195 1 97.19 541 LEU B O 1
ATOM 8906 N N . ASN B 1 542 ? 25.312 -24.219 -11.844 1 93.56 542 ASN B N 1
ATOM 8907 C CA . ASN B 1 542 ? 26.594 -24.609 -11.266 1 93.56 542 ASN B CA 1
ATOM 8908 C C . ASN B 1 542 ? 27.375 -25.531 -12.211 1 93.56 542 ASN B C 1
ATOM 8910 O O . ASN B 1 542 ? 28.062 -26.438 -11.766 1 93.56 542 ASN B O 1
ATOM 8914 N N . ASP B 1 543 ? 27.172 -25.406 -13.469 1 91.88 543 ASP B N 1
ATOM 8915 C CA . ASP B 1 543 ? 27.844 -26.203 -14.484 1 91.88 543 ASP B CA 1
ATOM 8916 C C . ASP B 1 543 ? 27.766 -27.688 -14.164 1 91.88 543 ASP B C 1
ATOM 8918 O O . ASP B 1 543 ? 28.75 -28.422 -14.32 1 91.88 543 ASP B O 1
ATOM 8922 N N . GLY B 1 544 ? 26.719 -28.078 -13.641 1 94.31 544 GLY B N 1
ATOM 8923 C CA . GLY B 1 544 ? 26.531 -29.453 -13.227 1 94.31 544 GLY B CA 1
ATOM 8924 C C . GLY B 1 544 ? 25.922 -30.328 -14.305 1 94.31 544 GLY B C 1
ATOM 8925 O O . GLY B 1 544 ? 25.859 -29.922 -15.469 1 94.31 544 GLY B O 1
ATOM 8926 N N . HIS B 1 545 ? 25.594 -31.531 -13.922 1 96.75 545 HIS B N 1
ATOM 8927 C CA . HIS B 1 545 ? 25.062 -32.5 -14.867 1 96.75 545 HIS B CA 1
ATOM 8928 C C . HIS B 1 545 ? 23.734 -32.062 -15.445 1 96.75 545 HIS B C 1
ATOM 8930 O O . HIS B 1 545 ? 23.406 -32.375 -16.594 1 96.75 545 HIS B O 1
ATOM 8936 N N . VAL B 1 546 ? 22.953 -31.297 -14.648 1 97.94 546 VAL B N 1
ATOM 8937 C CA . VAL B 1 546 ? 21.656 -30.812 -15.125 1 97.94 546 VAL B CA 1
ATOM 8938 C C . VAL B 1 546 ? 21.875 -29.812 -16.266 1 97.94 546 VAL B C 1
ATOM 8940 O O . VAL B 1 546 ? 21.203 -29.891 -17.297 1 97.94 546 VAL B O 1
ATOM 8943 N N . TRP B 1 547 ? 22.828 -28.922 -16.094 1 97.5 547 TRP B N 1
ATOM 8944 C CA . TRP B 1 547 ? 23.125 -27.953 -17.141 1 97.5 547 TRP B CA 1
ATOM 8945 C C . TRP B 1 547 ? 23.578 -28.656 -18.422 1 97.5 547 TRP B C 1
ATOM 8947 O O . TRP B 1 547 ? 23.109 -28.344 -19.516 1 97.5 547 TRP B O 1
ATOM 8957 N N . LYS B 1 548 ? 24.469 -29.594 -18.266 1 97.56 548 LYS B N 1
ATOM 8958 C CA . LYS B 1 548 ? 25 -30.312 -19.438 1 97.56 548 LYS B CA 1
ATOM 8959 C C . LYS B 1 548 ? 23.875 -30.969 -20.234 1 97.56 548 LYS B C 1
ATOM 8961 O O . LYS B 1 548 ? 23.891 -30.969 -21.453 1 97.56 548 LYS B O 1
ATOM 8966 N N . GLU B 1 549 ? 23.016 -31.5 -19.469 1 98.19 549 GLU B N 1
ATOM 8967 C CA . GLU B 1 549 ? 21.906 -32.156 -20.156 1 98.19 549 GLU B CA 1
ATOM 8968 C C . GLU B 1 549 ? 20.984 -31.125 -20.812 1 98.19 549 GLU B C 1
ATOM 8970 O O . GLU B 1 549 ? 20.484 -31.359 -21.922 1 98.19 549 GLU B O 1
ATOM 8975 N N . VAL B 1 550 ? 20.656 -29.984 -20.141 1 97.94 550 VAL B N 1
ATOM 8976 C CA . VAL B 1 550 ? 19.828 -28.922 -20.719 1 97.94 550 VAL B CA 1
ATOM 8977 C C . VAL B 1 550 ? 20.453 -28.422 -22 1 97.94 550 VAL B C 1
ATOM 8979 O O . VAL B 1 550 ? 19.75 -28.203 -23 1 97.94 550 VAL B O 1
ATOM 8982 N N . GLU B 1 551 ? 21.75 -28.25 -21.953 1 96.81 551 GLU B N 1
ATOM 8983 C CA . GLU B 1 551 ? 22.469 -27.812 -23.141 1 96.81 551 GLU B CA 1
ATOM 8984 C C . GLU B 1 551 ? 22.312 -28.828 -24.281 1 96.81 551 GLU B C 1
ATOM 8986 O O . GLU B 1 551 ? 22.062 -28.438 -25.422 1 96.81 551 GLU B O 1
ATOM 8991 N N . ARG B 1 552 ? 22.469 -30.031 -23.953 1 97 552 ARG B N 1
ATOM 8992 C CA . ARG B 1 552 ? 22.328 -31.078 -24.953 1 97 552 ARG B CA 1
ATOM 8993 C C . ARG B 1 552 ? 20.906 -31.109 -25.516 1 97 552 ARG B C 1
ATOM 8995 O O . ARG B 1 552 ? 20.719 -31.219 -26.734 1 97 552 ARG B O 1
ATOM 9002 N N . LEU B 1 553 ? 19.938 -31.031 -24.688 1 96.69 553 LEU B N 1
ATOM 9003 C CA . LEU B 1 553 ? 18.516 -31.141 -25.047 1 96.69 553 LEU B CA 1
ATOM 9004 C C . LEU B 1 553 ? 18.094 -29.953 -25.891 1 96.69 553 LEU B C 1
ATOM 9006 O O . LEU B 1 553 ? 17.047 -30 -26.547 1 96.69 553 LEU B O 1
ATOM 9010 N N . SER B 1 554 ? 18.859 -28.875 -25.859 1 96.62 554 SER B N 1
ATOM 9011 C CA . SER B 1 554 ? 18.516 -27.703 -26.656 1 96.62 554 SER B CA 1
ATOM 9012 C C . SER B 1 554 ? 18.438 -28.062 -28.141 1 96.62 554 SER B C 1
ATOM 9014 O O . SER B 1 554 ? 17.609 -27.516 -28.875 1 96.62 554 SER B O 1
ATOM 9016 N N . GLU B 1 555 ? 19.266 -28.969 -28.562 1 95.88 555 GLU B N 1
ATOM 9017 C CA . GLU B 1 555 ? 19.234 -29.422 -29.953 1 95.88 555 GLU B CA 1
ATOM 9018 C C . GLU B 1 555 ? 17.938 -30.172 -30.25 1 95.88 555 GLU B C 1
ATOM 9020 O O . GLU B 1 555 ? 17.281 -29.906 -31.266 1 95.88 555 GLU B O 1
ATOM 9025 N N . ASP B 1 556 ? 17.641 -31.062 -29.391 1 95.69 556 ASP B N 1
ATOM 9026 C CA . ASP B 1 556 ? 16.406 -31.828 -29.547 1 95.69 556 ASP B CA 1
ATOM 9027 C C . ASP B 1 556 ? 15.188 -30.906 -29.547 1 95.69 556 ASP B C 1
ATOM 9029 O O . ASP B 1 556 ? 14.258 -31.094 -30.344 1 95.69 556 ASP B O 1
ATOM 9033 N N . PHE B 1 557 ? 15.203 -29.953 -28.656 1 96.12 557 PHE B N 1
ATOM 9034 C CA . PHE B 1 557 ? 14.086 -29.031 -28.5 1 96.12 557 PHE B CA 1
ATOM 9035 C C . PHE B 1 557 ? 13.844 -28.25 -29.797 1 96.12 557 PHE B C 1
ATOM 9037 O O . PHE B 1 557 ? 12.703 -28.141 -30.25 1 96.12 557 PHE B O 1
ATOM 9044 N N . VAL B 1 558 ? 14.867 -27.766 -30.375 1 95.38 558 VAL B N 1
ATOM 9045 C CA . VAL B 1 558 ? 14.75 -26.984 -31.594 1 95.38 558 VAL B CA 1
ATOM 9046 C C . VAL B 1 558 ? 14.25 -27.859 -32.719 1 95.38 558 VAL B C 1
ATOM 9048 O O . VAL B 1 558 ? 13.461 -27.422 -33.562 1 95.38 558 VAL B O 1
ATOM 9051 N N . LYS B 1 559 ? 14.688 -29.078 -32.781 1 95 559 LYS B N 1
ATOM 9052 C CA . LYS B 1 559 ? 14.25 -30.031 -33.812 1 95 559 LYS B CA 1
ATOM 9053 C C . LYS B 1 559 ? 12.758 -30.312 -33.688 1 95 559 LYS B C 1
ATOM 9055 O O . LYS B 1 559 ? 12.062 -30.438 -34.719 1 95 559 LYS B O 1
ATOM 9060 N N . ILE B 1 560 ? 12.312 -30.422 -32.5 1 95.38 560 ILE B N 1
ATOM 9061 C CA . ILE B 1 560 ? 10.891 -30.656 -32.281 1 95.38 560 ILE B CA 1
ATOM 9062 C C . ILE B 1 560 ? 10.078 -29.516 -32.875 1 95.38 560 ILE B C 1
ATOM 9064 O O . ILE B 1 560 ? 9.031 -29.75 -33.5 1 95.38 560 ILE B O 1
ATOM 9068 N N . ASN B 1 561 ? 10.547 -28.312 -32.688 1 92.56 561 ASN B N 1
ATOM 9069 C CA . ASN B 1 561 ? 9.82 -27.141 -33.188 1 92.56 561 ASN B CA 1
ATOM 9070 C C . ASN B 1 561 ? 9.773 -27.094 -34.688 1 92.56 561 ASN B C 1
ATOM 9072 O O . ASN B 1 561 ? 8.844 -26.531 -35.281 1 92.56 561 ASN B O 1
ATOM 9076 N N . GLN B 1 562 ? 10.727 -27.656 -35.375 1 87.62 562 GLN B N 1
ATOM 9077 C CA . GLN B 1 562 ? 10.852 -27.594 -36.844 1 87.62 562 GLN B CA 1
ATOM 9078 C C . GLN B 1 562 ? 9.961 -28.641 -37.5 1 87.62 562 GLN B C 1
ATOM 9080 O O . GLN B 1 562 ? 9.562 -28.484 -38.656 1 87.62 562 GLN B O 1
ATOM 9085 N N . ASN B 1 563 ? 9.695 -29.656 -36.875 1 79.06 563 ASN B N 1
ATOM 9086 C CA . ASN B 1 563 ? 8.898 -30.734 -37.438 1 79.06 563 ASN B CA 1
ATOM 9087 C C . ASN B 1 563 ? 7.402 -30.484 -37.25 1 79.06 563 ASN B C 1
ATOM 9089 O O . ASN B 1 563 ? 6.578 -31.016 -38 1 79.06 563 ASN B O 1
#